Protein AF-A0A1E1VYY5-F1 (afdb_monomer_lite)

Sequence (963 aa):
MRWWSVVCAVVIASTTVWADTVSSSNNGTVTTAVSASVLGAGDAALALREVAMLVLRATGVVALPAPSPPACVVPDDAACLQGTLRALTAGTATVAIVAVPAGAAPSAWDLRESGIQELGEITAPSRRACLATKPPARSLLDLTDSTLAAKYHIPDEEIYSQIRELEHNFTMETCDETYCNGTLTPDWCKDYTCATLLTSGDAEAKVMWREVLNHRLYATVRPLGEYLSNVSSALSSRSLIACDWAPEVFGLRTLKAETLGPPPCISPQPCPFETRRIVTFINIRELARAPSAVRALVRLDISKEDMRKLAEDAYNQGPSKAARLFFDALPTSVRTSEVRVAVLLPNDTRREIYDGRAIAAAAALAEEVLEEEWQQLTVRFKVETFDDKCHTQRAYKYMHDAPASSEFGALSALAGPACGAAWADVARQSPAHNLPLLAYTPQAPASTSHDNTDTKLQILAAGDAREAASALADFMSRQGWRRLAALSEPATRPLIDAIRLHVKLEVHVEMPENDSFVDVGVIQQWASNAAKENARIFYLCVEDARVTRAALCAARAFGLTPGAGVVWLLCNTHKADWLNSRTHENCTTRELEEMAAGHFTVTPEWALKWENKTLNVSDERRVWENRWRTHCRRLALASSGNTIACDSAPGPTIALLYDILRQWAAALRNFLQVHPTAVDDLHNLLHVKYITNNMTKNAFTGLTGPFEWTTTDGAYSRIGTTILSQWNLKIGARKVGTWAKGSLDLDNSALKWYTTDGRKPDDGSERCALQGFADILHADCRTAFVALGALLVAILILALAGTAIHCKRRAEREYRKRLQALGMRPLANKPPGLDRWEIPRERVVINRKLGTGAFGTVYGGHALLAEDRGWSAVAVKTLKAGATTEEKLDFLSEAEAMKRFDHKNVVRLLGVVTKTEPVCTVMEFMLYGDLKNYLLARRHLAMGSGEEESEGREVDEASPRRL

pLDDT: mean 75.61, std 16.49, range [22.81, 96.94]

Radius of gyration: 56.6 Å; chains: 1; bounding box: 116×121×170 Å

Foldseek 3Di:
DDDDDDDDDDDDDDDDDDPDPPPPDPDQEAEAEELEDPPVFPLLSLLVSLLLCVLCVVLVGNYDYDYQPPVSPDLPDPVSVVSVLVCCLVRVHFKYKHKDFPVGDDDQVVQVVSLKGKFFFLEWWFLKWKKWADDDAQALLVLLDLVRQLQQFDDPVLLVVQVCVVDVDDDADQDDPQAHRAKGADPVLVVTRGHEEEEQDDVQQVVVSVVCVVSVGRYIYHHDHPCRLVSCVVCLVGTHMYMYGVLVCVSVVVRNIDIHHYDDDPDPPDDSGTTIGTMMMGNCVSCVVRVSSVVSVSPNRAYSVNSVQLSVCCVVPNSNVSSVVSVVPPPPPLPQQEAEEEEEFLPPFLFQQGDRLLLVLLQVVLQVVVQVVCVVGSHHYHYHYDHQNLPQVSLVVCVVCLVVDPCVLRYQAYEDPQFLNNRLNCQQCCVVQLHAYHYLHAYARHFHPDPPLPFQRYAALQFHLLLQLLQQLQVCVVLVAAEEEEEEEPSCVSSVPCVSSNHDHQHYDYDYPDRPDAPLVSLLVSLVSCLVLQFAEYEYEYSGLVNVLSNLLSNVVSVNALQARHEYEYSDDGDPCSLPDPDDDPDDSVSSCRRQAFYKYKHFPLQVVVVDPPDDQDPVLVVVLVSSLVSSQVSQVVVVHDSVVSVDGRGSSSQSSSQSSNLLSVLVVVLCVVVVPCSSHSSPSVNSRSSVCSSQVDWDQGSSGTFHWDDDSSHIGGATWMFMWTQHPPPGTHTAWIDHPSDIDGNPVRRWRPHNVRDNGHRSDDDDPCNVQCVVVVHDPVVSVVVVVVVVVVVVVVVVVVVVVVVVVVVVVVVVVVCVVVVDDDDDDDDPDAPVQADPPVQKAFDAWQAADDFATKTWTWGDLDPVPDIDIWIKGWGDPPDDPVSVVVVVVVVNVQCVDDDLQDWHFSHWHDPDPRTITIIQDQQQHDPVVNCVVCVVVVVDDDDDDDDDDDPPPPRSSND

InterPro domains:
  IPR000719 Protein kinase domain [PS50011] (844-963)
  IPR001245 Serine-threonine/tyrosine-protein kinase, catalytic domain [PF07714] (845-939)
  IPR001828 Receptor, ligand binding region [PF01094] (362-708)
  IPR011009 Protein kinase-like domain superfamily [SSF56112] (826-940)
  IPR017441 Protein kinase, ATP binding site [PS00107] (850-877)
  IPR020635 Tyrosine-protein kinase, catalytic domain [SM00219] (844-963)
  IPR028082 Periplasmic binding protein-like I [SSF53822] (338-761)
  IPR050122 Receptor Tyrosine Kinase [PTHR24416] (562-944)

Secondary structure (DSSP, 8-state):
----------------S---S----SS-EEEEE-B---TT-HHHHHHHHHHHHHHHHHTT-EEEEEPPPTTTTSTT-HHHHHHHHHHHHTTS-SEEEEEEETTSPPPHHHHHHTTEEEEEESS---S-EEEEESSS-SBGGGGGSHHHHGGG---HHHHHHHHHHH-TT---PPPBTTBSTT-B--GGGTTS--EEEEESSHHHHHHHHHHHHHHT-SEEEEE-GGGHHHHHHHTTTS--EEEE-TTGGGGGGGS-EEEPBPPP--SSSPPTT--EEEEEEEEHHHHTT-HHHHHHHHT----HHHHHHHHHHHHHH-HHHHHHHHHHHS-----PEEEEEEEEE-TT---TT--HHHHHHHHHHHHHHHHHHTTTSSEEEEEEEEE-TT-HHHHHHHHHHGGGSTTGGGEEEEE--SSHHHHHHHHHHGGGGT--EEE-S-BPPP--SS--TT---EEETT-BTHHHHHHHHHHHHHHT--EEEEEE-GGGGGGS-HHHHTSEEEEEEE--S-SS---HHHHHHHHHHHHHTT--EEEEE-S-HHHHHHHHHHHHHTT--GGGT-EEEESS---TTTTS--S--SS-HHHHHHHHTT-EEEEEHHHHHHH-TTS---HHHHHHHHHHHHHHHHHHHHTT---HHHHSPPPHHHHHHHHHHHHHHHHHHHHHHH-GGGGG-TT-HHHHHHHHHHHHHS-EEETTEEE-EEEETTEEEE---EEEEEEETTTEEEEEEEEETTEEEE-TTT----STT-SPPP-S----TTHHHHHHTTS-HHHHHHHHHHHHHHHHHHHHHHHHHHHHHHHHHHHHHHHHHTT----SS--TT-TTTB--GGGEEEEEEEEEETTEEEEEEEE--STTS--EEEEEEEPPTT--HHHHHHHHHHHHHHTT---TTSPPEEEEE-SSSSPEEEEE--TT--HHHHHHTTGGGGS----------------GGG-

Structure (mmCIF, N/CA/C/O backbone):
data_AF-A0A1E1VYY5-F1
#
_entry.id   AF-A0A1E1VYY5-F1
#
loop_
_atom_site.group_PDB
_atom_site.id
_atom_site.type_symbol
_atom_site.label_atom_id
_atom_site.label_alt_id
_atom_site.label_comp_id
_atom_site.label_asym_id
_atom_site.label_entity_id
_atom_site.label_seq_id
_atom_site.pdbx_PDB_ins_code
_atom_site.Cartn_x
_atom_site.Cartn_y
_atom_site.Cartn_z
_atom_site.occupancy
_atom_site.B_iso_or_equiv
_atom_site.auth_seq_id
_atom_site.auth_comp_id
_atom_site.auth_asym_id
_atom_site.auth_atom_id
_atom_site.pdbx_PDB_model_num
ATOM 1 N N . MET A 1 1 ? -10.636 -40.449 3.272 1.00 27.69 1 MET A N 1
ATOM 2 C CA . MET A 1 1 ? -9.550 -41.444 3.098 1.00 27.69 1 MET A CA 1
ATOM 3 C C . MET A 1 1 ? -8.999 -41.268 1.688 1.00 27.69 1 MET A C 1
ATOM 5 O O . MET A 1 1 ? -9.797 -41.332 0.772 1.00 27.69 1 MET A O 1
ATOM 9 N N . ARG A 1 2 ? -7.790 -40.689 1.560 1.00 27.56 2 ARG A N 1
ATOM 10 C CA . ARG A 1 2 ? -6.538 -41.324 1.053 1.00 27.56 2 ARG A CA 1
ATOM 11 C C . ARG A 1 2 ? -6.557 -41.591 -0.469 1.00 27.56 2 ARG A C 1
ATOM 13 O O . ARG A 1 2 ? -7.468 -42.271 -0.898 1.00 27.56 2 ARG A O 1
ATOM 20 N N . TRP A 1 3 ? -5.597 -41.218 -1.325 1.00 26.06 3 TRP A N 1
ATOM 21 C CA . TRP A 1 3 ? -4.344 -40.425 -1.306 1.00 26.06 3 TRP A CA 1
ATOM 22 C C . TRP A 1 3 ? -3.712 -40.574 -2.729 1.00 26.06 3 TRP A C 1
ATOM 24 O O . TRP A 1 3 ? -3.759 -41.696 -3.216 1.00 26.06 3 TRP A O 1
ATOM 34 N N . TRP A 1 4 ? -3.086 -39.514 -3.296 1.00 28.50 4 TRP A N 1
ATOM 35 C CA . TRP A 1 4 ? -1.837 -39.491 -4.133 1.00 28.50 4 TRP A CA 1
ATOM 36 C C . TRP A 1 4 ? -1.781 -40.287 -5.480 1.00 28.50 4 TRP A C 1
ATOM 38 O O . TRP A 1 4 ? -2.349 -41.360 -5.569 1.00 28.50 4 TRP A O 1
ATOM 48 N N . SER A 1 5 ? -1.083 -39.948 -6.583 1.00 29.39 5 SER A N 1
ATOM 49 C CA . SER A 1 5 ? -0.212 -38.847 -7.048 1.00 29.39 5 SER A CA 1
ATOM 50 C C . SER A 1 5 ? 0.152 -39.053 -8.542 1.00 29.39 5 SER A C 1
ATOM 52 O O . SER A 1 5 ? 0.009 -40.145 -9.082 1.00 29.39 5 SER A O 1
ATOM 54 N N . VAL A 1 6 ? 0.665 -37.979 -9.152 1.00 30.06 6 VAL A N 1
ATOM 55 C CA . VAL A 1 6 ? 1.369 -37.785 -10.445 1.00 30.06 6 VAL A CA 1
ATOM 56 C C . VAL A 1 6 ? 2.561 -38.743 -10.691 1.00 30.06 6 VAL A C 1
ATOM 58 O O . VAL A 1 6 ? 3.143 -39.207 -9.716 1.00 30.06 6 VAL A O 1
ATOM 61 N N . VAL A 1 7 ? 2.955 -38.971 -11.966 1.00 23.98 7 VAL A N 1
ATOM 62 C CA . VAL A 1 7 ? 4.322 -38.743 -12.540 1.00 23.98 7 VAL A CA 1
ATOM 63 C C . VAL A 1 7 ? 4.433 -39.148 -14.033 1.00 23.98 7 VAL A C 1
ATOM 65 O O . VAL A 1 7 ? 4.037 -40.237 -14.438 1.00 23.98 7 VAL A O 1
ATOM 68 N N . CYS A 1 8 ? 5.017 -38.232 -14.821 1.00 25.80 8 CYS A N 1
ATOM 69 C CA . CYS A 1 8 ? 5.569 -38.369 -16.178 1.00 25.80 8 CYS A CA 1
ATOM 70 C C . CYS A 1 8 ? 6.854 -39.223 -16.238 1.00 25.80 8 CYS A C 1
ATOM 72 O O . CYS A 1 8 ? 7.648 -39.142 -15.310 1.00 25.80 8 CYS A O 1
ATOM 74 N N . ALA A 1 9 ? 7.155 -39.864 -17.382 1.00 23.14 9 ALA A N 1
ATOM 75 C CA . ALA A 1 9 ? 8.485 -39.830 -18.033 1.00 23.14 9 ALA A CA 1
ATOM 76 C C . ALA A 1 9 ? 8.550 -40.659 -19.340 1.00 23.14 9 ALA A C 1
ATOM 78 O O . ALA A 1 9 ? 8.311 -41.860 -19.334 1.00 23.14 9 ALA A O 1
ATOM 79 N N . VAL A 1 10 ? 8.927 -39.970 -20.428 1.00 24.70 10 VAL A N 1
ATOM 80 C CA . VAL A 1 10 ? 9.975 -40.292 -21.426 1.00 24.70 10 VAL A CA 1
ATOM 81 C C . VAL A 1 10 ? 10.094 -41.725 -21.982 1.00 24.70 10 VAL A C 1
ATOM 83 O O . VAL A 1 10 ? 10.490 -42.648 -21.279 1.00 24.70 10 VAL A O 1
ATOM 86 N N . VAL A 1 11 ? 10.009 -41.840 -23.317 1.00 22.81 11 VAL A N 1
ATOM 87 C CA . VAL A 1 11 ? 10.834 -42.786 -24.093 1.00 22.81 11 VAL A CA 1
ATOM 88 C C . VAL A 1 11 ? 11.579 -42.027 -25.191 1.00 22.81 11 VAL A C 1
ATOM 90 O O . VAL A 1 11 ? 11.006 -41.553 -26.168 1.00 22.81 11 VAL A O 1
ATOM 93 N N . ILE A 1 12 ? 12.888 -41.929 -24.971 1.00 29.70 12 ILE A N 1
ATOM 94 C CA . ILE A 1 12 ? 13.942 -41.705 -25.958 1.00 29.70 12 ILE A CA 1
ATOM 95 C C . ILE A 1 12 ? 14.036 -42.954 -26.847 1.00 29.70 12 ILE A C 1
ATOM 97 O O . ILE A 1 12 ? 14.082 -44.070 -26.334 1.00 29.70 12 ILE A O 1
ATOM 101 N N . ALA A 1 13 ? 14.163 -42.767 -28.158 1.00 26.45 13 ALA A N 1
ATOM 102 C CA . ALA A 1 13 ? 14.747 -43.743 -29.080 1.00 26.45 13 ALA A CA 1
ATOM 103 C C . ALA A 1 13 ? 15.715 -42.976 -30.000 1.00 26.45 13 ALA A C 1
ATOM 105 O O . ALA A 1 13 ? 15.323 -41.962 -30.566 1.00 26.45 13 ALA A O 1
ATOM 106 N N . SER A 1 14 ? 16.984 -43.335 -30.188 1.00 26.34 14 SER A N 1
ATOM 107 C CA . SER A 1 14 ? 17.793 -44.426 -29.642 1.00 26.34 14 SER A CA 1
ATOM 108 C C . SER A 1 14 ? 19.281 -44.108 -29.880 1.00 26.34 14 SER A C 1
ATOM 110 O O . SER A 1 14 ? 19.660 -43.765 -30.996 1.00 26.34 14 SER A O 1
ATOM 112 N N . THR A 1 15 ? 20.081 -44.208 -28.814 1.00 30.44 15 THR A N 1
ATOM 113 C CA . THR A 1 15 ? 21.433 -44.815 -28.705 1.00 30.44 15 THR A CA 1
ATOM 114 C C . THR A 1 15 ? 22.108 -45.245 -30.028 1.00 30.44 15 THR A C 1
ATOM 116 O O . THR A 1 15 ? 21.503 -45.993 -30.786 1.00 30.44 15 THR A O 1
ATOM 119 N N . THR A 1 16 ? 23.359 -44.892 -30.350 1.00 27.11 16 THR A N 1
ATOM 120 C CA . THR A 1 16 ? 24.602 -45.300 -29.654 1.00 27.11 16 THR A CA 1
ATOM 121 C C . THR A 1 16 ? 25.846 -44.547 -30.180 1.00 27.11 16 THR A C 1
ATOM 123 O O . THR A 1 16 ? 25.954 -44.351 -31.386 1.00 27.11 16 THR A O 1
ATOM 126 N N . VAL A 1 17 ? 26.823 -44.313 -29.281 1.00 28.86 17 VAL A N 1
ATOM 127 C CA . VAL A 1 17 ? 28.242 -43.897 -29.483 1.00 28.86 17 VAL A CA 1
ATOM 128 C C . VAL A 1 17 ? 28.402 -42.465 -30.044 1.00 28.86 17 VAL A C 1
ATOM 130 O O . VAL A 1 17 ? 28.034 -42.207 -31.175 1.00 28.86 17 VAL A O 1
ATOM 133 N N . TRP A 1 18 ? 28.951 -41.453 -29.366 1.00 31.69 18 TRP A N 1
ATOM 134 C CA . TRP A 1 18 ? 30.077 -41.405 -28.431 1.00 31.69 18 TRP A CA 1
ATOM 135 C C . TRP A 1 18 ? 29.693 -40.654 -27.143 1.00 31.69 18 TRP A C 1
ATOM 137 O O . TRP A 1 18 ? 29.598 -39.428 -27.114 1.00 31.69 18 TRP A O 1
ATOM 147 N N . ALA A 1 19 ? 29.510 -41.404 -26.057 1.00 32.69 19 ALA A N 1
ATOM 148 C CA . ALA A 1 19 ? 29.875 -40.910 -24.739 1.00 32.69 19 ALA A CA 1
ATOM 149 C C . ALA A 1 19 ? 31.407 -40.972 -24.692 1.00 32.69 19 ALA A C 1
ATOM 151 O O . ALA A 1 19 ? 31.938 -42.074 -24.724 1.00 32.69 19 ALA A O 1
ATOM 152 N N . ASP A 1 20 ? 32.058 -39.809 -24.811 1.00 30.28 20 ASP A N 1
ATOM 153 C CA . ASP A 1 20 ? 33.406 -39.477 -24.300 1.00 30.28 20 ASP A CA 1
ATOM 154 C C . ASP A 1 20 ? 33.962 -38.175 -24.926 1.00 30.28 20 ASP A C 1
ATOM 156 O O . ASP A 1 20 ? 35.129 -38.102 -25.276 1.00 30.28 20 ASP A O 1
ATOM 160 N N . THR A 1 21 ? 33.169 -37.101 -25.052 1.00 33.38 21 THR A N 1
ATOM 161 C CA . THR A 1 21 ? 33.706 -35.722 -25.189 1.00 33.38 21 THR A CA 1
ATOM 162 C C . THR A 1 21 ? 32.705 -34.664 -24.709 1.00 33.38 21 THR A C 1
ATOM 164 O O . THR A 1 21 ? 32.358 -33.745 -25.437 1.00 33.38 21 THR A O 1
ATOM 167 N N . VAL A 1 22 ? 32.237 -34.759 -23.470 1.00 34.28 22 VAL A N 1
ATOM 168 C CA . VAL A 1 22 ? 32.115 -33.551 -22.635 1.00 34.28 22 VAL A CA 1
ATOM 169 C C . VAL A 1 22 ? 32.736 -33.950 -21.313 1.00 34.28 22 VAL A C 1
ATOM 171 O O . VAL A 1 22 ? 32.072 -34.231 -20.318 1.00 34.28 22 VAL A O 1
ATOM 174 N N . SER A 1 23 ? 34.056 -34.124 -21.367 1.00 30.12 23 SER A N 1
ATOM 175 C CA . SER A 1 23 ? 34.838 -34.215 -20.157 1.00 30.12 23 SER A CA 1
ATOM 176 C C . SER A 1 23 ? 34.574 -32.950 -19.351 1.00 30.12 23 SER A C 1
ATOM 178 O O . SER A 1 23 ? 34.447 -31.843 -19.877 1.00 30.12 23 SER A O 1
ATOM 180 N N . SER A 1 24 ? 34.529 -33.134 -18.043 1.00 38.31 24 SER A N 1
ATOM 181 C CA . SER A 1 24 ? 34.879 -32.125 -17.064 1.00 38.31 24 SER A CA 1
ATOM 182 C C . SER A 1 24 ? 36.310 -31.614 -17.316 1.00 38.31 24 SER A C 1
ATOM 184 O O . SER A 1 24 ? 37.215 -31.861 -16.518 1.00 38.31 24 SER A O 1
ATOM 186 N N . SER A 1 25 ? 36.561 -30.940 -18.438 1.00 33.62 25 SER A N 1
ATOM 187 C CA . SER A 1 25 ? 37.799 -30.214 -18.652 1.00 33.62 25 SER A CA 1
ATOM 188 C C . SER A 1 25 ? 37.619 -28.819 -18.085 1.00 33.62 25 SER A C 1
ATOM 190 O O . SER A 1 25 ? 36.889 -27.988 -18.623 1.00 33.62 25 SER A O 1
ATOM 192 N N . ASN A 1 26 ? 38.308 -28.583 -16.977 1.00 41.25 26 ASN A N 1
ATOM 193 C CA . ASN A 1 26 ? 38.788 -27.272 -16.579 1.00 41.25 26 ASN A CA 1
ATOM 194 C C . ASN A 1 26 ? 39.234 -26.472 -17.812 1.00 41.25 26 ASN A C 1
ATOM 196 O O . ASN A 1 26 ? 40.296 -26.750 -18.360 1.00 41.25 26 ASN A O 1
ATOM 200 N N . ASN A 1 27 ? 38.380 -25.555 -18.269 1.00 40.91 27 ASN A N 1
ATOM 201 C CA . ASN A 1 27 ? 38.667 -24.273 -18.921 1.00 40.91 27 ASN A CA 1
ATOM 202 C C . ASN A 1 27 ? 37.381 -23.818 -19.614 1.00 40.91 27 ASN A C 1
ATOM 204 O O . ASN A 1 27 ? 36.984 -24.417 -20.609 1.00 40.91 27 ASN A O 1
ATOM 208 N N . GLY A 1 28 ? 36.734 -22.785 -19.058 1.00 48.09 28 GLY A N 1
ATOM 209 C CA . GLY A 1 28 ? 35.419 -22.244 -19.434 1.00 48.09 28 GLY A CA 1
ATOM 210 C C . GLY A 1 28 ? 35.264 -21.811 -20.894 1.00 48.09 28 GLY A C 1
ATOM 211 O O . GLY A 1 28 ? 35.140 -20.623 -21.181 1.00 48.09 28 GLY A O 1
ATOM 212 N N . THR A 1 29 ? 35.244 -22.789 -21.794 1.00 48.50 29 THR A N 1
ATOM 213 C CA . THR A 1 29 ? 34.968 -22.679 -23.223 1.00 48.50 29 THR A CA 1
ATOM 214 C C . THR A 1 29 ? 33.471 -22.840 -23.451 1.00 48.50 29 THR A C 1
ATOM 216 O O . THR A 1 29 ? 32.865 -23.844 -23.102 1.00 48.50 29 THR A O 1
ATOM 219 N N . VAL A 1 30 ? 32.871 -21.792 -23.995 1.00 51.94 30 VAL A N 1
ATOM 220 C CA . VAL A 1 30 ? 31.455 -21.632 -24.303 1.00 51.94 30 VAL A CA 1
ATOM 221 C C . VAL A 1 30 ? 31.311 -21.679 -25.823 1.00 51.94 30 VAL A C 1
ATOM 223 O O . VAL A 1 30 ? 31.939 -20.910 -26.545 1.00 51.94 30 VAL A O 1
ATOM 226 N N . THR A 1 31 ? 30.505 -22.586 -26.358 1.00 52.47 31 THR A N 1
ATOM 227 C CA . THR A 1 31 ? 30.232 -22.653 -27.802 1.00 52.47 31 THR A CA 1
ATOM 228 C C . THR A 1 31 ? 29.035 -21.777 -28.164 1.00 52.47 31 THR A C 1
ATOM 230 O O . THR A 1 31 ? 27.963 -21.865 -27.564 1.00 52.47 31 THR A O 1
ATOM 233 N N . THR A 1 32 ? 29.200 -20.913 -29.160 1.00 48.38 32 THR A N 1
ATOM 234 C CA . THR A 1 32 ? 28.156 -20.047 -29.727 1.00 48.38 32 THR A CA 1
ATOM 235 C C . THR A 1 32 ? 27.758 -20.576 -31.098 1.00 48.38 32 THR A C 1
ATOM 237 O O . THR A 1 32 ? 28.608 -20.629 -31.987 1.00 48.38 32 THR A O 1
ATOM 240 N N . ALA A 1 33 ? 26.491 -20.937 -31.307 1.00 46.72 33 ALA A N 1
ATOM 241 C CA . ALA A 1 33 ? 25.992 -21.345 -32.621 1.00 46.72 33 ALA A CA 1
ATOM 242 C C . ALA A 1 33 ? 24.955 -20.334 -33.090 1.00 46.72 33 ALA A C 1
ATOM 244 O O . ALA A 1 33 ? 23.880 -20.231 -32.514 1.00 46.72 33 ALA A O 1
ATOM 245 N N . VAL A 1 34 ? 25.261 -19.583 -34.141 1.00 50.47 34 VAL A N 1
ATOM 246 C CA . VAL A 1 34 ? 24.340 -18.580 -34.683 1.00 50.47 34 VAL A CA 1
ATOM 247 C C . VAL A 1 34 ? 23.765 -19.084 -35.997 1.00 50.47 34 VAL A C 1
ATOM 249 O O . VAL A 1 34 ? 24.507 -19.466 -36.899 1.00 50.47 34 VAL A O 1
ATOM 252 N N . SER A 1 35 ? 22.436 -19.073 -36.086 1.00 46.69 35 SER A N 1
ATOM 253 C CA . SER A 1 35 ? 21.658 -19.435 -37.267 1.00 46.69 35 SER A CA 1
ATOM 254 C C . SER A 1 35 ? 20.862 -18.215 -37.729 1.00 46.69 35 SER A C 1
ATOM 256 O O . SER A 1 35 ? 19.637 -18.178 -37.629 1.00 46.69 35 SER A O 1
ATOM 258 N N . ALA A 1 36 ? 21.552 -17.190 -38.222 1.00 44.41 36 ALA A N 1
ATOM 259 C CA . ALA A 1 36 ? 20.885 -16.042 -38.816 1.00 44.41 36 ALA A CA 1
ATOM 260 C C . ALA A 1 36 ? 20.635 -16.319 -40.310 1.00 44.41 36 ALA A C 1
ATOM 262 O O . ALA A 1 36 ? 21.566 -16.549 -41.073 1.00 44.41 36 ALA A O 1
ATOM 263 N N . SER A 1 37 ? 19.370 -16.312 -40.731 1.00 43.91 37 SER A N 1
ATOM 264 C CA . SER A 1 37 ? 18.966 -16.386 -42.140 1.00 43.91 37 SER A CA 1
ATOM 265 C C . SER A 1 37 ? 18.263 -15.088 -42.534 1.00 43.91 37 SER A C 1
ATOM 267 O O . SER A 1 37 ? 17.063 -15.030 -42.802 1.00 43.91 37 SER A O 1
ATOM 269 N N . VAL A 1 38 ? 19.021 -13.993 -42.541 1.00 44.47 38 VAL A N 1
ATOM 270 C CA . VAL A 1 38 ? 18.558 -12.766 -43.194 1.00 44.47 38 VAL A CA 1
ATOM 271 C C . VAL A 1 38 ? 18.754 -12.991 -44.700 1.00 44.47 38 VAL A C 1
ATOM 273 O O . VAL A 1 38 ? 19.877 -13.184 -45.162 1.00 44.47 38 VAL A O 1
ATOM 276 N N . LEU A 1 39 ? 17.666 -13.080 -45.470 1.00 40.22 39 LEU A N 1
ATOM 277 C CA . LEU A 1 39 ? 17.726 -13.243 -46.931 1.00 40.22 39 LEU A CA 1
ATOM 278 C C . LEU A 1 39 ? 18.436 -12.024 -47.544 1.00 40.22 39 LEU A C 1
ATOM 280 O O . LEU A 1 39 ? 17.991 -10.901 -47.328 1.00 40.22 39 LEU A O 1
ATOM 284 N N . GLY A 1 40 ? 19.545 -12.269 -48.256 1.00 46.03 40 GLY A N 1
ATOM 285 C CA . GLY A 1 40 ? 20.495 -11.248 -48.736 1.00 46.03 40 GLY A CA 1
ATOM 286 C C . GLY A 1 40 ? 21.760 -11.087 -47.874 1.00 46.03 40 GLY A C 1
ATOM 287 O O . GLY A 1 40 ? 22.636 -10.305 -48.215 1.00 46.03 40 GLY A O 1
ATOM 288 N N . ALA A 1 41 ? 21.880 -11.831 -46.770 1.00 45.50 41 ALA A N 1
ATOM 289 C CA . ALA A 1 41 ? 22.853 -11.574 -45.709 1.00 45.50 41 ALA A CA 1
ATOM 290 C C . ALA A 1 41 ? 23.517 -12.857 -45.175 1.00 45.50 41 ALA A C 1
ATOM 292 O O . ALA A 1 41 ? 23.645 -13.047 -43.964 1.00 45.50 41 ALA A O 1
ATOM 293 N N . GLY A 1 42 ? 23.998 -13.723 -46.075 1.00 52.38 42 GLY A N 1
ATOM 294 C CA . GLY A 1 42 ? 24.958 -14.766 -45.684 1.00 52.38 42 GLY A CA 1
ATOM 295 C C . GLY A 1 42 ? 26.141 -14.157 -44.919 1.00 52.38 42 GLY A C 1
ATOM 296 O O . GLY A 1 42 ? 26.517 -14.643 -43.855 1.00 52.38 42 GLY A O 1
ATOM 297 N N . ASP A 1 43 ? 26.623 -13.003 -45.382 1.00 56.91 43 ASP A N 1
ATOM 298 C CA . ASP A 1 43 ? 27.746 -12.296 -44.771 1.00 56.91 43 ASP A CA 1
ATOM 299 C C . ASP A 1 43 ? 27.371 -11.569 -43.469 1.00 56.91 43 ASP A C 1
ATOM 301 O O . ASP A 1 43 ? 28.108 -11.659 -42.486 1.00 56.91 43 ASP A O 1
ATOM 305 N N . ALA A 1 44 ? 26.190 -10.938 -43.390 1.00 60.38 44 ALA A N 1
ATOM 306 C CA . ALA A 1 44 ? 25.740 -10.267 -42.162 1.00 60.38 44 ALA A CA 1
ATOM 307 C C . ALA A 1 44 ? 25.431 -11.262 -41.034 1.00 60.38 44 ALA A C 1
ATOM 309 O O . ALA A 1 44 ? 25.735 -11.003 -39.874 1.00 60.38 44 ALA A O 1
ATOM 310 N N . ALA A 1 45 ? 24.863 -12.424 -41.361 1.00 64.88 45 ALA A N 1
ATOM 311 C CA . ALA A 1 45 ? 24.617 -13.501 -40.409 1.00 64.88 45 ALA A CA 1
ATOM 312 C C . ALA A 1 45 ? 25.917 -14.046 -39.805 1.00 64.88 45 ALA A C 1
ATOM 314 O O . ALA A 1 45 ? 26.027 -14.234 -38.588 1.00 64.88 45 ALA A O 1
ATOM 315 N N . LEU A 1 46 ? 26.918 -14.273 -40.658 1.00 67.50 46 LEU A N 1
ATOM 316 C CA . LEU A 1 46 ? 28.243 -14.699 -40.230 1.00 67.50 46 LEU A CA 1
ATOM 317 C C . LEU A 1 46 ? 28.922 -13.616 -39.391 1.00 67.50 46 LEU A C 1
ATOM 319 O O . LEU A 1 46 ? 29.545 -13.942 -38.386 1.00 67.50 46 LEU A O 1
ATOM 323 N N . ALA A 1 47 ? 28.777 -12.341 -39.745 1.00 73.75 47 ALA A N 1
ATOM 324 C CA . ALA A 1 47 ? 29.362 -11.251 -38.977 1.00 73.75 47 ALA A CA 1
ATOM 325 C C . ALA A 1 47 ? 28.653 -11.019 -37.639 1.00 73.75 47 ALA A C 1
ATOM 327 O O . ALA A 1 47 ? 29.329 -10.814 -36.639 1.00 73.75 47 ALA A O 1
ATOM 328 N N . LEU A 1 48 ? 27.326 -11.154 -37.562 1.00 74.38 48 LEU A N 1
ATOM 329 C CA . LEU A 1 48 ? 26.569 -11.082 -36.305 1.00 74.38 48 LEU A CA 1
ATOM 330 C C . LEU A 1 48 ? 27.011 -12.151 -35.305 1.00 74.38 48 LEU A C 1
ATOM 332 O O . LEU A 1 48 ? 27.100 -11.895 -34.104 1.00 74.38 48 LEU A O 1
ATOM 336 N N . ARG A 1 49 ? 27.332 -13.349 -35.801 1.00 76.38 49 ARG A N 1
ATOM 337 C CA . ARG A 1 49 ? 27.937 -14.402 -34.983 1.00 76.38 49 ARG A CA 1
ATOM 338 C C . ARG A 1 49 ? 29.264 -13.955 -34.392 1.00 76.38 49 ARG A C 1
ATOM 340 O O . ARG A 1 49 ? 29.492 -14.122 -33.197 1.00 76.38 49 ARG A O 1
ATOM 347 N N . GLU A 1 50 ? 30.135 -13.397 -35.225 1.00 78.19 50 GLU A N 1
ATOM 348 C CA . GLU A 1 50 ? 31.425 -12.868 -34.785 1.00 78.19 50 GLU A CA 1
ATOM 349 C C . GLU A 1 50 ? 31.238 -11.696 -33.809 1.00 78.19 50 GLU A C 1
ATOM 351 O O . GLU A 1 50 ? 32.000 -11.582 -32.848 1.00 78.19 50 GLU A O 1
ATOM 356 N N . VAL A 1 51 ? 30.180 -10.894 -33.976 1.00 79.94 51 VAL A N 1
ATOM 357 C CA . VAL A 1 51 ? 29.833 -9.816 -33.049 1.00 79.94 51 VAL A CA 1
ATOM 358 C C . VAL A 1 51 ? 29.472 -10.380 -31.673 1.00 79.94 51 VAL A C 1
ATOM 360 O O . VAL A 1 51 ? 30.097 -10.023 -30.676 1.00 79.94 51 VAL A O 1
ATOM 363 N N . ALA A 1 52 ? 28.528 -11.323 -31.608 1.00 76.88 52 ALA A N 1
ATOM 364 C CA . ALA A 1 52 ? 28.127 -11.973 -30.359 1.00 76.88 52 ALA A CA 1
ATOM 365 C C . ALA A 1 52 ? 29.308 -12.670 -29.656 1.00 76.88 52 ALA A C 1
ATOM 367 O O . ALA A 1 52 ? 29.434 -12.613 -28.432 1.00 76.88 52 ALA A O 1
ATOM 368 N N . MET A 1 53 ? 30.225 -13.276 -30.418 1.00 77.31 53 MET A N 1
ATOM 369 C CA . MET A 1 53 ? 31.449 -13.861 -29.866 1.00 77.31 53 MET A CA 1
ATOM 370 C C . MET A 1 53 ? 32.385 -12.827 -29.249 1.00 77.31 53 MET A C 1
ATOM 372 O O . MET A 1 53 ? 32.964 -13.085 -28.194 1.00 77.31 53 MET A O 1
ATOM 376 N N . LEU A 1 54 ? 32.568 -11.680 -29.901 1.00 78.38 54 LEU A N 1
ATOM 377 C CA . LEU A 1 54 ? 33.391 -10.599 -29.370 1.00 78.38 54 LEU A CA 1
ATOM 378 C C . LEU A 1 54 ? 32.768 -10.006 -28.097 1.00 78.38 54 LEU A C 1
ATOM 380 O O . LEU A 1 54 ? 33.516 -9.792 -27.145 1.00 78.38 54 LEU A O 1
ATOM 384 N N . VAL A 1 55 ? 31.433 -9.860 -28.017 1.00 75.25 55 VAL A N 1
ATOM 385 C CA . VAL A 1 55 ? 30.735 -9.488 -26.764 1.00 75.25 55 VAL A CA 1
ATOM 386 C C . VAL A 1 55 ? 31.088 -10.466 -25.645 1.00 75.25 55 VAL A C 1
ATOM 388 O O . VAL A 1 55 ? 31.552 -10.067 -24.578 1.00 75.25 55 VAL A O 1
ATOM 391 N N . LEU A 1 56 ? 30.902 -11.763 -25.890 1.00 73.88 56 LEU A N 1
ATOM 392 C CA . LEU A 1 56 ? 31.143 -12.800 -24.888 1.00 73.88 56 LEU A CA 1
ATOM 393 C C . LEU A 1 56 ? 32.613 -12.821 -24.443 1.00 73.88 56 LEU A C 1
ATOM 395 O O . LEU A 1 56 ? 32.896 -12.818 -23.242 1.00 73.88 56 LEU A O 1
ATOM 399 N N . ARG A 1 57 ? 33.556 -12.735 -25.388 1.00 75.81 57 ARG A N 1
ATOM 400 C CA . ARG A 1 57 ? 34.997 -12.672 -25.092 1.00 75.81 57 ARG A CA 1
ATOM 401 C C . ARG A 1 57 ? 35.379 -11.430 -24.293 1.00 75.81 57 ARG A C 1
ATOM 403 O O . ARG A 1 57 ? 36.176 -11.548 -23.367 1.00 75.81 57 ARG A O 1
ATOM 410 N N . ALA A 1 58 ? 34.787 -10.273 -24.588 1.00 69.62 58 ALA A N 1
ATOM 411 C CA . ALA A 1 58 ? 35.011 -9.046 -23.822 1.00 69.62 58 ALA A CA 1
ATOM 412 C C . ALA A 1 58 ? 34.548 -9.177 -22.360 1.00 69.62 58 ALA A C 1
ATOM 414 O O . ALA A 1 58 ? 35.143 -8.584 -21.465 1.00 69.62 58 ALA A O 1
ATOM 415 N N . THR A 1 59 ? 33.539 -10.012 -22.098 1.00 64.75 59 THR A N 1
ATOM 416 C CA . THR A 1 59 ? 33.067 -10.324 -20.738 1.00 64.75 59 THR A CA 1
ATOM 417 C C . THR A 1 59 ? 33.834 -11.459 -20.044 1.00 64.75 59 THR A C 1
ATOM 419 O O . THR A 1 59 ? 33.419 -11.921 -18.983 1.00 64.75 59 THR A O 1
ATOM 422 N N . GLY A 1 60 ? 34.957 -11.911 -20.616 1.00 63.53 60 GLY A N 1
ATOM 423 C CA . GLY A 1 60 ? 35.805 -12.967 -20.049 1.00 63.53 60 GLY A CA 1
ATOM 424 C C . GLY A 1 60 ? 35.336 -14.394 -20.349 1.00 63.53 60 GLY A C 1
ATOM 425 O O . GLY A 1 60 ? 35.883 -15.344 -19.792 1.00 63.53 60 GLY A O 1
ATOM 426 N N . VAL A 1 61 ? 34.343 -14.565 -21.229 1.00 65.00 61 VAL A N 1
ATOM 427 C CA . VAL A 1 61 ? 33.814 -15.873 -21.632 1.00 65.00 61 VAL A CA 1
ATOM 428 C C . VAL A 1 61 ? 34.550 -16.372 -22.876 1.00 65.00 61 VAL A C 1
ATOM 430 O O . VAL A 1 61 ? 34.573 -15.699 -23.907 1.00 65.00 61 VAL A O 1
ATOM 433 N N . VAL A 1 62 ? 35.142 -17.569 -22.826 1.00 70.00 62 VAL A N 1
ATOM 434 C CA . VAL A 1 62 ? 35.871 -18.117 -23.980 1.00 70.00 62 VAL A CA 1
ATOM 435 C C . VAL A 1 62 ? 34.872 -18.641 -25.014 1.00 70.00 62 VAL A C 1
ATOM 437 O O . VAL A 1 62 ? 34.461 -19.787 -24.936 1.00 70.00 62 VAL A O 1
ATOM 440 N N . ALA A 1 63 ? 34.471 -17.812 -25.982 1.00 69.94 63 ALA A N 1
ATOM 441 C CA . ALA A 1 63 ? 33.476 -18.179 -26.997 1.00 69.94 63 ALA A CA 1
ATOM 442 C C . ALA A 1 63 ? 34.083 -18.811 -28.276 1.00 69.94 63 ALA A C 1
ATOM 444 O O . ALA A 1 63 ? 35.069 -18.279 -28.806 1.00 69.94 63 ALA A O 1
ATOM 445 N N . LEU A 1 64 ? 33.480 -19.884 -28.812 1.00 67.44 64 LEU A N 1
ATOM 446 C CA . LEU A 1 64 ? 33.8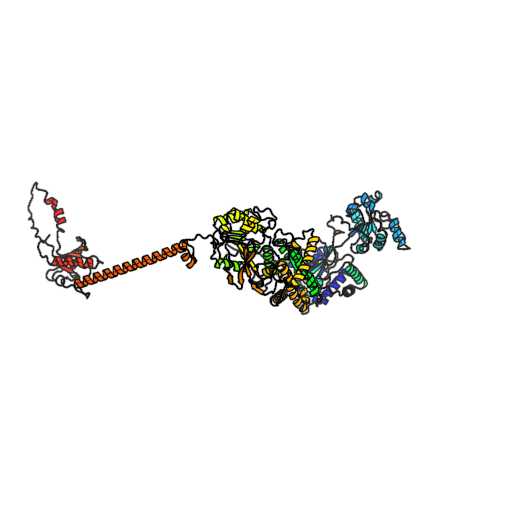38 -20.524 -30.097 1.00 67.44 64 LEU A CA 1
ATOM 447 C C . LEU A 1 64 ? 32.661 -20.553 -31.090 1.00 67.44 64 LEU A C 1
ATOM 449 O O . LEU A 1 64 ? 31.547 -20.883 -30.681 1.00 67.44 64 LEU A O 1
ATOM 453 N N . PRO A 1 65 ? 32.883 -20.289 -32.392 1.00 65.19 65 PRO A N 1
ATOM 454 C CA . PRO A 1 65 ? 31.820 -20.341 -33.387 1.00 65.19 65 PRO A CA 1
ATOM 455 C C . PRO A 1 65 ? 31.467 -21.793 -33.724 1.00 65.19 65 PRO A C 1
ATOM 457 O O . PRO A 1 65 ? 32.350 -22.608 -33.984 1.00 65.19 65 PRO A O 1
ATOM 460 N N . ALA A 1 66 ? 30.174 -22.095 -33.786 1.00 66.25 66 ALA A N 1
ATOM 461 C CA . ALA A 1 66 ? 29.637 -23.360 -34.271 1.00 66.25 66 ALA A CA 1
ATOM 462 C C . ALA A 1 66 ? 28.699 -23.118 -35.473 1.00 66.25 66 ALA A C 1
ATOM 464 O O . ALA A 1 66 ? 27.999 -22.096 -35.509 1.00 66.25 66 ALA A O 1
ATOM 465 N N . PRO A 1 67 ? 28.697 -24.013 -36.480 1.00 61.41 67 PRO A N 1
ATOM 466 C CA . PRO A 1 67 ? 27.768 -23.935 -37.602 1.00 61.41 67 PRO A CA 1
ATOM 467 C C . PRO A 1 67 ? 26.328 -24.196 -37.145 1.00 61.41 67 PRO A C 1
ATOM 469 O O . PRO A 1 67 ? 26.091 -24.895 -36.157 1.00 61.41 67 PRO A O 1
ATOM 472 N N . SER A 1 68 ? 25.360 -23.643 -37.876 1.00 58.31 68 SER A N 1
ATOM 473 C CA . SER A 1 68 ? 23.950 -23.980 -37.684 1.00 58.31 68 SER A CA 1
ATOM 474 C C . SER A 1 68 ? 23.706 -25.465 -37.999 1.00 58.31 68 SER A C 1
ATOM 476 O O . SER A 1 68 ? 24.448 -26.067 -38.784 1.00 58.31 68 SER A O 1
ATOM 478 N N . PRO A 1 69 ? 22.689 -26.098 -37.386 1.00 59.75 69 PRO A N 1
ATOM 479 C CA . PRO A 1 69 ? 22.361 -27.485 -37.684 1.00 59.75 69 PRO A CA 1
ATOM 480 C C . PRO A 1 69 ? 22.043 -27.673 -39.184 1.00 59.75 69 PRO A C 1
ATOM 482 O O . PRO A 1 69 ? 21.498 -26.768 -39.818 1.00 59.75 69 PRO A O 1
ATOM 485 N N . PRO A 1 70 ? 22.334 -28.853 -39.766 1.00 55.53 70 PRO A N 1
ATOM 486 C CA . PRO A 1 70 ? 22.374 -29.082 -41.219 1.00 55.53 70 PRO A CA 1
ATOM 487 C C . PRO A 1 70 ? 21.051 -28.857 -41.976 1.00 55.53 70 PRO A C 1
ATOM 489 O O . PRO A 1 70 ? 21.063 -28.774 -43.199 1.00 55.53 70 PRO A O 1
ATOM 492 N N . ALA A 1 71 ? 19.918 -28.721 -41.279 1.00 54.84 71 ALA A N 1
ATOM 493 C CA . ALA A 1 71 ? 18.621 -28.394 -41.880 1.00 54.84 71 ALA A CA 1
ATOM 494 C C . ALA A 1 71 ? 18.431 -26.889 -42.182 1.00 54.84 71 ALA A C 1
ATOM 496 O O . ALA A 1 71 ? 17.491 -26.513 -42.873 1.00 54.84 71 ALA A O 1
ATOM 497 N N . CYS A 1 72 ? 19.312 -26.008 -41.697 1.00 55.75 72 CYS A N 1
ATOM 498 C CA . CYS A 1 72 ? 19.135 -24.550 -41.752 1.00 55.75 72 CYS A CA 1
ATOM 499 C C . CYS A 1 72 ? 19.567 -23.880 -43.072 1.00 55.75 72 CYS A C 1
ATOM 501 O O . CYS A 1 72 ? 19.914 -22.701 -43.084 1.00 55.75 72 CYS A O 1
ATOM 503 N N . VAL A 1 73 ? 19.554 -24.608 -44.192 1.00 50.28 73 VAL A N 1
ATOM 504 C CA . VAL A 1 73 ? 19.990 -24.080 -45.501 1.00 50.28 73 VAL A CA 1
ATOM 505 C C . VAL A 1 73 ? 18.912 -23.198 -46.153 1.00 50.28 73 VAL A C 1
ATOM 507 O O . VAL A 1 73 ? 19.235 -22.344 -46.977 1.00 50.28 73 VAL A O 1
ATOM 510 N N . VAL A 1 74 ? 17.638 -23.351 -45.763 1.00 50.06 74 VAL A N 1
ATOM 511 C CA . VAL A 1 74 ? 16.501 -22.613 -46.340 1.00 50.06 74 VAL A CA 1
ATOM 512 C C . VAL A 1 74 ? 15.789 -21.775 -45.259 1.00 50.06 74 VAL A C 1
ATOM 514 O O . VAL A 1 74 ? 15.439 -22.311 -44.208 1.00 50.06 74 VAL A O 1
ATOM 517 N N . PRO A 1 75 ? 15.537 -20.472 -45.496 1.00 46.34 75 PRO A N 1
ATOM 518 C CA . PRO A 1 75 ? 15.016 -19.512 -44.509 1.00 46.34 75 PRO A CA 1
ATOM 519 C C . PRO A 1 75 ? 13.564 -19.732 -44.047 1.00 46.34 75 PRO A C 1
ATOM 521 O O . PRO A 1 75 ? 13.078 -18.953 -43.228 1.00 46.34 75 PRO A O 1
ATOM 524 N N . ASP A 1 76 ? 12.867 -20.748 -44.558 1.00 50.66 76 ASP A N 1
ATOM 525 C CA . ASP A 1 76 ? 11.422 -20.940 -44.364 1.00 50.66 76 ASP A CA 1
ATOM 526 C C . ASP A 1 76 ? 11.053 -22.227 -43.611 1.00 50.66 76 ASP A C 1
ATOM 528 O O . ASP A 1 76 ? 9.869 -22.518 -43.456 1.00 50.66 76 ASP A O 1
ATOM 532 N N . ASP A 1 77 ? 12.027 -22.998 -43.120 1.00 56.28 77 ASP A N 1
ATOM 533 C CA . ASP A 1 77 ? 11.725 -24.295 -42.517 1.00 56.28 77 ASP A CA 1
ATOM 534 C C . ASP A 1 77 ? 11.588 -24.213 -40.986 1.00 56.28 77 ASP A C 1
ATOM 536 O O . ASP A 1 77 ? 12.542 -23.892 -40.268 1.00 56.28 77 ASP A O 1
ATOM 540 N N . ALA A 1 78 ? 10.408 -24.572 -40.468 1.00 62.97 78 ALA A N 1
ATOM 541 C CA . ALA A 1 78 ? 10.171 -24.809 -39.042 1.00 62.97 78 ALA A CA 1
ATOM 542 C C . ALA A 1 78 ? 11.180 -25.818 -38.450 1.00 62.97 78 ALA A C 1
ATOM 544 O O . ALA A 1 78 ? 11.506 -25.757 -37.259 1.00 62.97 78 ALA A O 1
ATOM 545 N N . ALA A 1 79 ? 11.752 -26.690 -39.290 1.00 65.62 79 ALA A N 1
ATOM 546 C CA . ALA A 1 79 ? 12.839 -27.587 -38.922 1.00 65.62 79 ALA A CA 1
ATOM 547 C C . ALA A 1 79 ? 14.117 -26.854 -38.473 1.00 65.62 79 ALA A C 1
ATOM 549 O O . ALA A 1 79 ? 14.846 -27.382 -37.633 1.00 65.62 79 ALA A O 1
ATOM 550 N N . CYS A 1 80 ? 14.394 -25.640 -38.965 1.00 68.12 80 CYS A N 1
ATOM 551 C CA . CYS A 1 80 ? 15.590 -24.886 -38.577 1.00 68.12 80 CYS A CA 1
ATOM 552 C C . CYS A 1 80 ? 15.483 -24.314 -37.155 1.00 68.12 80 CYS A C 1
ATOM 554 O O . CYS A 1 80 ? 16.407 -24.466 -36.348 1.00 68.12 80 CYS A O 1
ATOM 556 N N . LEU A 1 81 ? 14.331 -23.727 -36.808 1.00 73.75 81 LEU A N 1
ATOM 557 C CA . LEU A 1 81 ? 14.049 -23.286 -35.440 1.00 73.75 81 LEU A CA 1
ATOM 558 C C . LEU A 1 81 ? 14.097 -24.480 -34.480 1.00 73.75 81 LEU A C 1
ATOM 560 O O . LEU A 1 81 ? 14.789 -24.436 -33.464 1.00 73.75 81 LEU A O 1
ATOM 564 N N . GLN A 1 82 ? 13.444 -25.588 -34.839 1.00 75.94 82 GLN A N 1
ATOM 565 C CA . GLN A 1 82 ? 13.422 -26.791 -34.010 1.00 75.94 82 GLN A CA 1
ATOM 566 C C . GLN A 1 82 ? 14.815 -27.424 -33.852 1.00 75.94 82 GLN A C 1
ATOM 568 O O . GLN A 1 82 ? 15.170 -27.864 -32.759 1.00 75.94 82 GLN A O 1
ATOM 573 N N . GLY A 1 83 ? 15.628 -27.445 -34.910 1.00 75.38 83 GLY A N 1
ATOM 574 C CA . GLY A 1 83 ? 17.015 -27.909 -34.861 1.00 75.38 83 GLY A CA 1
ATOM 575 C C . GLY A 1 83 ? 17.893 -27.037 -33.962 1.00 75.38 83 GLY A C 1
ATOM 576 O O . GLY A 1 83 ? 18.684 -27.563 -33.181 1.00 75.38 83 GLY A O 1
ATOM 577 N N . THR A 1 84 ? 17.717 -25.716 -34.021 1.00 74.38 84 THR A N 1
ATOM 578 C CA . THR A 1 84 ? 18.476 -24.760 -33.200 1.00 74.38 84 THR A CA 1
ATOM 579 C C . THR A 1 84 ? 18.092 -24.852 -31.724 1.00 74.38 84 THR A C 1
ATOM 581 O O . THR A 1 84 ? 18.969 -24.912 -30.863 1.00 74.38 84 THR A O 1
ATOM 584 N N . LEU A 1 85 ? 16.795 -24.954 -31.415 1.00 78.12 85 LEU A N 1
ATOM 585 C CA . LEU A 1 85 ? 16.322 -25.178 -30.047 1.00 78.12 85 LEU A CA 1
ATOM 586 C C . LEU A 1 85 ? 16.849 -26.505 -29.486 1.00 78.12 85 LEU A C 1
ATOM 588 O O . LEU A 1 85 ? 17.329 -26.541 -28.356 1.00 78.12 85 LEU A O 1
ATOM 592 N N . ARG A 1 86 ? 16.869 -27.578 -30.292 1.00 77.00 86 ARG A N 1
ATOM 593 C CA . ARG A 1 86 ? 17.495 -28.853 -29.898 1.00 77.00 86 ARG A CA 1
ATOM 594 C C . ARG A 1 86 ? 18.982 -28.683 -29.588 1.00 77.00 86 ARG A C 1
ATOM 596 O O . ARG A 1 86 ? 19.424 -29.161 -28.549 1.00 77.00 86 ARG A O 1
ATOM 603 N N . ALA A 1 87 ? 19.731 -27.967 -30.425 1.00 72.31 87 ALA A N 1
ATOM 604 C CA . ALA A 1 87 ? 21.155 -27.710 -30.204 1.00 72.31 87 ALA A CA 1
ATOM 605 C C . ALA A 1 87 ? 21.431 -26.921 -28.907 1.00 72.31 87 ALA A C 1
ATOM 607 O O . ALA A 1 87 ? 22.382 -27.249 -28.189 1.00 72.31 87 ALA A O 1
ATOM 608 N N . LEU A 1 88 ? 20.580 -25.936 -28.587 1.00 76.12 88 LEU A N 1
ATOM 609 C CA . LEU A 1 88 ? 20.625 -25.181 -27.330 1.00 76.12 88 LEU A CA 1
ATOM 610 C C . LEU A 1 88 ? 20.320 -26.077 -26.125 1.00 76.12 88 LEU A C 1
ATOM 612 O O . LEU A 1 88 ? 21.072 -26.067 -25.157 1.00 76.12 88 LEU A O 1
ATOM 616 N N . THR A 1 89 ? 19.259 -26.889 -26.185 1.00 74.19 89 THR A N 1
ATOM 617 C CA . THR A 1 89 ? 18.895 -27.801 -25.080 1.00 74.19 89 THR A CA 1
ATOM 618 C C . THR A 1 89 ? 19.901 -28.933 -24.865 1.00 74.19 89 THR A C 1
ATOM 620 O O . THR A 1 89 ? 20.098 -29.366 -23.735 1.00 74.19 89 THR A O 1
ATOM 623 N N . ALA A 1 90 ? 20.561 -29.399 -25.929 1.00 71.12 90 ALA A N 1
ATOM 624 C CA . ALA A 1 90 ? 21.557 -30.467 -25.876 1.00 71.12 90 ALA A CA 1
ATOM 625 C C . ALA A 1 90 ? 22.966 -29.978 -25.477 1.00 71.12 90 ALA A C 1
ATOM 627 O O . ALA A 1 90 ? 23.900 -30.775 -25.474 1.00 71.12 90 ALA A O 1
ATOM 628 N N . GLY A 1 91 ? 23.144 -28.682 -25.184 1.00 63.31 91 GLY A N 1
ATOM 629 C CA . GLY A 1 91 ? 24.414 -28.105 -24.716 1.00 63.31 91 GLY A CA 1
ATOM 630 C C . GLY A 1 91 ? 25.482 -27.907 -25.800 1.00 63.31 91 GLY A C 1
ATOM 631 O O . GLY A 1 91 ? 26.584 -27.456 -25.512 1.00 63.31 91 GLY A O 1
ATOM 632 N N . THR A 1 92 ? 25.172 -28.206 -27.064 1.00 64.31 92 THR A N 1
ATOM 633 C CA . THR A 1 92 ? 26.106 -27.994 -28.188 1.00 64.31 92 THR A CA 1
ATOM 634 C C . THR A 1 92 ? 26.291 -26.512 -28.537 1.00 64.31 92 THR A C 1
ATOM 636 O O . THR A 1 92 ? 27.336 -26.120 -29.059 1.00 64.31 92 THR A O 1
ATOM 639 N N . ALA A 1 93 ? 25.304 -25.678 -28.197 1.00 67.69 93 ALA A N 1
ATOM 640 C CA . ALA A 1 93 ? 25.317 -24.229 -28.350 1.00 67.69 93 ALA A CA 1
ATOM 641 C C . ALA A 1 93 ? 24.746 -23.554 -27.098 1.00 67.69 93 ALA A C 1
ATOM 643 O O . ALA A 1 93 ? 23.832 -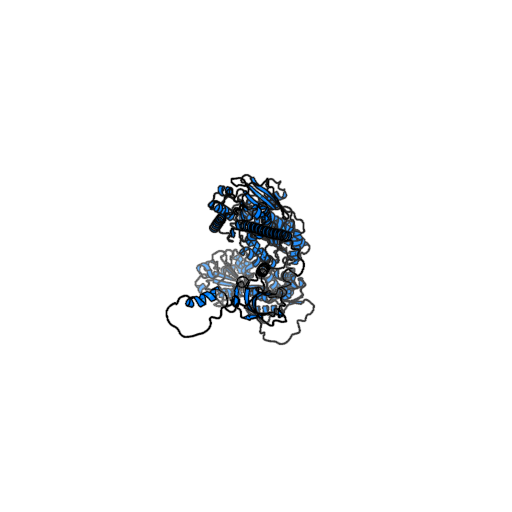24.081 -26.469 1.00 67.69 93 ALA A O 1
ATOM 644 N N . THR A 1 94 ? 25.242 -22.364 -26.768 1.00 74.88 94 THR A N 1
ATOM 645 C CA . THR A 1 94 ? 24.803 -21.600 -25.581 1.00 74.88 94 THR A CA 1
ATOM 646 C C . THR A 1 94 ? 24.076 -20.301 -25.923 1.00 74.88 94 THR A C 1
ATOM 648 O O . THR A 1 94 ? 23.238 -19.839 -25.153 1.00 74.88 94 THR A O 1
ATOM 651 N N . VAL A 1 95 ? 24.344 -19.739 -27.102 1.00 76.44 95 VAL A N 1
ATOM 652 C CA . VAL A 1 95 ? 23.676 -18.554 -27.655 1.00 76.44 95 VAL A CA 1
ATOM 653 C C . VAL A 1 95 ? 23.378 -18.829 -29.116 1.00 76.44 95 VAL A C 1
ATOM 655 O O . VAL A 1 95 ? 24.272 -19.296 -29.828 1.00 76.44 95 VAL A O 1
ATOM 658 N N . ALA A 1 96 ? 22.160 -18.506 -29.547 1.00 76.62 96 ALA A N 1
ATOM 659 C CA . ALA A 1 96 ? 21.749 -18.524 -30.939 1.00 76.62 96 ALA A CA 1
ATOM 660 C C . ALA A 1 96 ? 20.973 -17.262 -31.305 1.00 76.62 96 ALA A C 1
ATOM 662 O O . ALA A 1 96 ? 20.156 -16.774 -30.536 1.00 76.62 96 ALA A O 1
ATOM 663 N N . ILE A 1 97 ? 21.211 -16.754 -32.508 1.00 74.75 97 ILE A N 1
ATOM 664 C CA . ILE A 1 97 ? 20.435 -15.665 -33.102 1.00 74.75 97 ILE A CA 1
ATOM 665 C C . ILE A 1 97 ? 19.689 -16.271 -34.285 1.00 74.75 97 ILE A C 1
ATOM 667 O O . ILE A 1 97 ? 20.339 -16.881 -35.136 1.00 74.75 97 ILE A O 1
ATOM 671 N N . VAL A 1 98 ? 18.359 -16.160 -34.310 1.00 72.56 98 VAL A N 1
ATOM 672 C CA . VAL A 1 98 ? 17.481 -16.823 -35.288 1.00 72.56 98 VAL A CA 1
ATOM 673 C C . VAL A 1 98 ? 16.460 -15.832 -35.839 1.00 72.56 98 VAL A C 1
ATOM 675 O O . VAL A 1 98 ? 15.892 -15.038 -35.096 1.00 72.56 98 VAL A O 1
ATOM 678 N N . ALA A 1 99 ? 16.205 -15.882 -37.146 1.00 69.19 99 ALA A N 1
ATOM 679 C CA . ALA A 1 99 ? 15.116 -15.127 -37.758 1.00 69.19 99 ALA A CA 1
ATOM 680 C C . ALA A 1 99 ? 13.792 -15.889 -37.588 1.00 69.19 99 ALA A C 1
ATOM 682 O O . ALA A 1 99 ? 13.675 -17.027 -38.041 1.00 69.19 99 ALA A O 1
ATOM 683 N N . VAL A 1 100 ? 12.795 -15.264 -36.962 1.00 67.88 100 VAL A N 1
ATOM 684 C CA . VAL A 1 100 ? 11.499 -15.888 -36.660 1.00 67.88 100 VAL A CA 1
ATOM 685 C C . VAL A 1 100 ? 10.351 -15.013 -37.195 1.00 67.88 100 VAL A C 1
ATOM 687 O O . VAL A 1 100 ? 10.396 -13.785 -37.047 1.00 67.88 100 VAL A O 1
ATOM 690 N N . PRO A 1 101 ? 9.328 -15.592 -37.856 1.00 64.75 101 PRO A N 1
ATOM 691 C CA . PRO A 1 101 ? 8.083 -14.885 -38.166 1.00 64.75 101 PRO A CA 1
ATOM 692 C C . PRO A 1 101 ? 7.366 -14.443 -36.885 1.00 64.75 101 PRO A C 1
ATOM 694 O O . PRO A 1 101 ? 7.310 -15.209 -35.925 1.00 64.75 101 PRO A O 1
ATOM 697 N N . ALA A 1 102 ? 6.761 -13.250 -36.874 1.00 60.34 102 ALA A N 1
ATOM 698 C CA . ALA A 1 102 ? 6.058 -12.736 -35.693 1.00 60.34 102 ALA A CA 1
ATOM 699 C C . ALA A 1 102 ? 4.970 -13.691 -35.150 1.00 60.34 102 ALA A C 1
ATOM 701 O O . ALA A 1 102 ? 4.765 -13.745 -33.941 1.00 60.34 102 ALA A O 1
ATOM 702 N N . GLY A 1 103 ? 4.306 -14.469 -36.016 1.00 58.31 103 GLY A N 1
ATOM 703 C CA . GLY A 1 103 ? 3.293 -15.458 -35.623 1.00 58.31 103 GLY A CA 1
ATOM 704 C C . GLY A 1 103 ? 3.818 -16.859 -35.275 1.00 58.31 103 GLY A C 1
ATOM 705 O O . GLY A 1 103 ? 3.028 -17.701 -34.859 1.00 58.31 103 GLY A O 1
ATOM 706 N N . ALA A 1 104 ? 5.116 -17.132 -35.450 1.00 63.44 104 ALA A N 1
ATOM 707 C CA . ALA A 1 104 ? 5.717 -18.461 -35.270 1.00 63.44 104 ALA A CA 1
ATOM 708 C C . ALA A 1 104 ? 6.761 -18.520 -34.136 1.00 63.44 104 ALA A C 1
ATOM 710 O O . ALA A 1 104 ? 7.485 -19.511 -34.016 1.00 63.44 104 ALA A O 1
ATOM 711 N N . ALA A 1 105 ? 6.855 -17.470 -33.313 1.00 65.31 105 ALA A N 1
ATOM 712 C CA . ALA A 1 105 ? 7.690 -17.474 -32.116 1.00 65.31 105 ALA A CA 1
ATOM 713 C C . ALA A 1 105 ? 7.199 -18.539 -31.111 1.00 65.31 105 ALA A C 1
ATOM 715 O O . ALA A 1 105 ? 5.992 -18.615 -30.855 1.00 65.31 105 ALA A O 1
ATOM 716 N N . PRO A 1 106 ? 8.090 -19.382 -30.550 1.00 68.62 106 PRO A N 1
ATOM 717 C CA . PRO A 1 106 ? 7.725 -20.317 -29.487 1.00 68.62 106 PRO A CA 1
ATOM 718 C C . PRO A 1 106 ? 7.203 -19.574 -28.252 1.00 68.62 106 PRO A C 1
ATOM 720 O O . PRO A 1 106 ? 7.548 -18.419 -28.022 1.00 68.62 106 PRO A O 1
ATOM 723 N N . SER A 1 107 ? 6.397 -20.233 -27.414 1.00 67.88 107 SER A N 1
ATOM 724 C CA . SER A 1 107 ? 5.920 -19.587 -26.191 1.00 67.88 107 SER A CA 1
ATOM 725 C C . SER A 1 107 ? 7.077 -19.361 -25.204 1.00 67.88 107 SER A C 1
ATOM 727 O O . SER A 1 107 ? 7.906 -20.244 -24.966 1.00 67.88 107 SER A O 1
ATOM 729 N N . ALA A 1 108 ? 7.118 -18.180 -24.582 1.00 63.47 108 ALA A N 1
ATOM 730 C CA . ALA A 1 108 ? 8.147 -17.842 -23.597 1.00 63.47 108 ALA A CA 1
ATOM 731 C C . ALA A 1 108 ? 8.162 -18.805 -22.392 1.00 63.47 108 ALA A C 1
ATOM 733 O O . ALA A 1 108 ? 9.203 -18.990 -21.760 1.00 63.47 108 ALA A O 1
ATOM 734 N N . TRP A 1 109 ? 7.017 -19.418 -22.070 1.00 58.25 109 TRP A N 1
ATOM 735 C CA . TRP A 1 109 ? 6.900 -20.407 -21.000 1.00 58.25 109 TRP A CA 1
ATOM 736 C C . TRP A 1 109 ? 7.650 -21.703 -21.340 1.00 58.25 109 TRP A C 1
ATOM 738 O O . TRP A 1 109 ? 8.507 -22.131 -20.566 1.00 58.25 109 TRP A O 1
ATOM 748 N N . ASP A 1 110 ? 7.409 -22.270 -22.526 1.00 63.72 110 ASP A N 1
ATOM 749 C CA . ASP A 1 110 ? 8.016 -23.541 -22.959 1.00 63.72 110 ASP A CA 1
ATOM 750 C C . ASP A 1 110 ? 9.544 -23.440 -23.084 1.00 63.72 110 ASP A C 1
ATOM 752 O O . ASP A 1 110 ? 10.292 -24.373 -22.764 1.00 63.72 110 ASP A O 1
ATOM 756 N N . LEU A 1 111 ? 10.028 -22.272 -23.513 1.00 72.25 111 LEU A N 1
ATOM 757 C CA . LEU A 1 111 ? 11.456 -21.980 -23.588 1.00 72.25 111 LEU A CA 1
ATOM 758 C C . LEU A 1 111 ? 12.091 -21.940 -22.193 1.00 72.25 111 LEU A C 1
ATOM 760 O O . LEU A 1 111 ? 13.122 -22.583 -21.972 1.00 72.25 111 LEU A O 1
ATOM 764 N N . ARG A 1 112 ? 11.448 -21.263 -21.229 1.00 66.12 112 ARG A N 1
ATOM 765 C CA . ARG A 1 112 ? 11.942 -21.152 -19.846 1.00 66.12 112 ARG A CA 1
ATOM 766 C C . ARG A 1 112 ? 12.003 -22.503 -19.140 1.00 66.12 112 ARG A C 1
ATOM 768 O O . ARG A 1 112 ? 13.008 -22.785 -18.484 1.00 66.12 112 ARG A O 1
ATOM 775 N N . GLU A 1 113 ? 10.992 -23.359 -19.298 1.00 70.50 113 GLU A N 1
ATOM 776 C CA . GLU A 1 113 ? 11.016 -24.725 -18.741 1.00 70.50 113 GLU A CA 1
ATOM 777 C C . GLU A 1 113 ? 12.202 -25.540 -19.281 1.00 70.50 113 GLU A C 1
ATOM 779 O O . GLU A 1 113 ? 12.867 -26.279 -18.541 1.00 70.50 113 GLU A O 1
ATOM 784 N N . SER A 1 114 ? 12.541 -25.311 -20.550 1.00 69.31 114 SER A N 1
ATOM 785 C CA . SER A 1 114 ? 13.669 -25.936 -21.244 1.00 69.31 114 SER A CA 1
ATOM 786 C C . SER A 1 114 ? 15.033 -25.301 -20.922 1.00 69.31 114 SER A C 1
ATOM 788 O O . SER A 1 114 ? 16.054 -25.752 -21.437 1.00 69.31 114 SER A O 1
ATOM 790 N N . GLY A 1 115 ? 15.089 -24.282 -20.053 1.00 68.19 115 GLY A N 1
ATOM 791 C CA . GLY A 1 115 ? 16.325 -23.578 -19.681 1.00 68.19 115 GLY A CA 1
ATOM 792 C C . GLY A 1 115 ? 16.802 -22.537 -20.702 1.00 68.19 115 GLY A C 1
ATOM 793 O O . GLY A 1 115 ? 17.942 -22.076 -20.613 1.00 68.19 115 GLY A O 1
ATOM 794 N N . ILE A 1 116 ? 15.945 -22.163 -21.654 1.00 75.38 116 ILE A N 1
ATOM 795 C CA . ILE A 1 116 ? 16.220 -21.201 -22.722 1.00 75.38 116 ILE A CA 1
ATOM 796 C C . ILE A 1 116 ? 15.475 -19.890 -22.434 1.00 75.38 116 ILE A C 1
ATOM 798 O O . ILE A 1 116 ? 14.281 -19.883 -22.151 1.00 75.38 116 ILE A O 1
ATOM 802 N N . GLN A 1 117 ? 16.171 -18.760 -22.535 1.00 76.19 117 GLN A N 1
ATOM 803 C CA . GLN A 1 117 ? 15.559 -17.437 -22.582 1.00 76.19 117 GLN A CA 1
ATOM 804 C C . GLN A 1 117 ? 15.427 -16.985 -24.031 1.00 76.19 117 GLN A C 1
ATOM 806 O O . GLN A 1 117 ? 16.420 -16.967 -24.759 1.00 76.19 117 GLN A O 1
ATOM 811 N N . GLU A 1 118 ? 14.232 -16.555 -24.418 1.00 76.31 118 GLU A N 1
ATOM 812 C CA . GLU A 1 118 ? 14.062 -15.660 -25.557 1.00 76.31 118 GLU A CA 1
ATOM 813 C C . GLU A 1 118 ? 14.330 -14.227 -25.106 1.00 76.31 118 GLU A C 1
ATOM 815 O O . GLU A 1 118 ? 13.765 -13.752 -24.117 1.00 76.31 118 GLU A O 1
ATOM 820 N N . LEU A 1 119 ? 15.208 -13.546 -25.825 1.00 65.75 119 LEU A N 1
ATOM 821 C CA . LEU A 1 119 ? 15.391 -12.110 -25.730 1.00 65.75 119 LEU A CA 1
ATOM 822 C C . LEU A 1 119 ? 14.757 -11.474 -26.956 1.00 65.75 119 LEU A C 1
ATOM 824 O O . LEU A 1 119 ? 14.814 -12.048 -28.044 1.00 65.75 119 LEU A O 1
ATOM 828 N N . GLY A 1 120 ? 14.149 -10.307 -26.738 1.00 63.38 120 GLY A N 1
ATOM 829 C CA . GLY A 1 120 ? 13.357 -9.590 -27.730 1.00 63.38 120 GLY A CA 1
ATOM 830 C C . GLY A 1 120 ? 14.088 -9.282 -29.039 1.00 63.38 120 GLY A C 1
ATOM 831 O O . GLY A 1 120 ? 15.226 -9.673 -29.291 1.00 63.38 120 GLY A O 1
ATOM 832 N N . GLU A 1 121 ? 13.391 -8.565 -29.906 1.00 60.22 121 GLU A N 1
ATOM 833 C CA . GLU A 1 121 ? 13.856 -8.270 -31.258 1.00 60.22 121 GLU A CA 1
ATOM 834 C C . GLU A 1 121 ? 15.166 -7.482 -31.254 1.00 60.22 121 GLU A C 1
ATOM 836 O O . GLU A 1 121 ? 15.218 -6.374 -30.729 1.00 60.22 121 GLU A O 1
ATOM 841 N N . ILE A 1 122 ? 16.203 -8.021 -31.901 1.00 58.06 122 ILE A N 1
ATOM 842 C CA . ILE A 1 122 ? 17.462 -7.293 -32.131 1.00 58.06 122 ILE A CA 1
ATOM 843 C C . ILE A 1 122 ? 17.288 -6.264 -33.257 1.00 58.06 122 ILE A C 1
ATOM 845 O O . ILE A 1 122 ? 18.037 -5.300 -33.347 1.00 58.06 122 ILE A O 1
ATOM 849 N N . THR A 1 123 ? 16.303 -6.458 -34.139 1.00 56.22 123 THR A N 1
ATOM 850 C CA . THR A 1 123 ? 16.058 -5.582 -35.290 1.00 56.22 123 THR A CA 1
ATOM 851 C C . THR A 1 123 ? 14.576 -5.307 -35.471 1.00 56.22 123 THR A C 1
ATOM 853 O O . THR A 1 123 ? 13.757 -6.215 -35.319 1.00 56.22 123 THR A O 1
ATOM 856 N N . ALA A 1 124 ? 14.246 -4.091 -35.911 1.00 51.34 124 ALA A N 1
ATOM 857 C CA . ALA A 1 124 ? 12.878 -3.721 -36.244 1.00 51.34 124 ALA A CA 1
ATOM 858 C C . ALA A 1 124 ? 12.264 -4.682 -37.287 1.00 51.34 124 ALA A C 1
ATOM 860 O O . ALA A 1 124 ? 12.935 -5.062 -38.254 1.00 51.34 124 ALA A O 1
ATOM 861 N N . PRO A 1 125 ? 10.984 -5.044 -37.125 1.00 53.81 125 PRO A N 1
ATOM 862 C CA . PRO A 1 125 ? 10.307 -5.981 -37.999 1.00 53.81 125 PRO A CA 1
ATOM 863 C C . PRO A 1 125 ? 10.194 -5.396 -39.403 1.00 53.81 125 PRO A C 1
ATOM 865 O O . PRO A 1 125 ? 9.477 -4.414 -39.593 1.00 53.81 125 PRO A O 1
ATOM 868 N N . SER A 1 126 ? 10.854 -5.965 -40.413 1.00 53.53 126 SER A N 1
ATOM 869 C CA . SER A 1 126 ? 10.593 -5.495 -41.775 1.00 53.53 126 SER A CA 1
ATOM 870 C C . SER A 1 126 ? 10.987 -6.481 -42.865 1.00 53.53 126 SER A C 1
ATOM 872 O O . SER A 1 126 ? 12.163 -6.815 -42.996 1.00 53.53 126 SER A O 1
ATOM 874 N N . ARG A 1 127 ? 10.007 -6.891 -43.681 1.00 64.06 127 ARG A N 1
ATOM 875 C CA . ARG A 1 127 ? 10.249 -7.611 -44.938 1.00 64.06 127 ARG A CA 1
ATOM 876 C C . ARG A 1 127 ? 10.034 -6.696 -46.149 1.00 64.06 127 ARG A C 1
ATOM 878 O O . ARG A 1 127 ? 10.931 -6.633 -46.969 1.00 64.06 127 ARG A O 1
ATOM 885 N N . ARG A 1 128 ? 8.940 -5.919 -46.228 1.00 73.38 128 ARG A N 1
ATOM 886 C CA . ARG A 1 128 ? 8.662 -4.914 -47.287 1.00 73.38 128 ARG A CA 1
ATOM 887 C C . ARG A 1 128 ? 7.777 -3.779 -46.765 1.00 73.38 128 ARG A C 1
ATOM 889 O O . ARG A 1 128 ? 6.972 -4.021 -45.868 1.00 73.38 128 ARG A O 1
ATOM 896 N N . ALA A 1 129 ? 7.917 -2.568 -47.303 1.00 74.88 129 ALA A N 1
ATOM 897 C CA . ALA A 1 129 ? 7.075 -1.416 -46.974 1.00 74.88 129 ALA A CA 1
ATOM 898 C C . ALA A 1 129 ? 6.775 -0.574 -48.221 1.00 74.88 129 ALA A C 1
ATOM 900 O O . ALA A 1 129 ? 7.622 -0.434 -49.098 1.00 74.88 129 ALA A O 1
ATOM 901 N N . CYS A 1 130 ? 5.582 0.018 -48.266 1.00 82.00 130 CYS A N 1
ATOM 902 C CA . CYS A 1 130 ? 5.170 0.939 -49.321 1.00 82.00 130 CYS A CA 1
ATOM 903 C C . CYS A 1 130 ? 4.866 2.313 -48.735 1.00 82.00 130 CYS A C 1
ATOM 905 O O . CYS A 1 130 ? 4.200 2.409 -47.705 1.00 82.00 130 CYS A O 1
ATOM 907 N N . LEU A 1 131 ? 5.328 3.368 -49.396 1.00 83.69 131 LEU A N 1
ATOM 908 C CA . LEU A 1 131 ? 5.091 4.761 -49.038 1.00 83.69 131 LEU A CA 1
ATOM 909 C C . LEU A 1 131 ? 4.283 5.448 -50.137 1.00 83.69 131 LEU A C 1
ATOM 911 O O . LEU A 1 131 ? 4.545 5.228 -51.317 1.00 83.69 131 LEU A O 1
ATOM 915 N N . ALA A 1 132 ? 3.356 6.319 -49.752 1.00 85.50 132 ALA A N 1
ATOM 916 C CA . ALA A 1 132 ? 2.591 7.159 -50.664 1.00 85.50 132 ALA A CA 1
ATOM 917 C C . ALA A 1 132 ? 2.649 8.628 -50.242 1.00 85.50 132 ALA A C 1
ATOM 919 O O . ALA A 1 132 ? 2.474 8.958 -49.069 1.00 85.50 132 ALA A O 1
ATOM 920 N N . THR A 1 133 ? 2.863 9.537 -51.191 1.00 84.94 133 THR A N 1
ATOM 921 C CA . THR A 1 133 ? 2.728 10.978 -50.935 1.00 84.94 133 THR A CA 1
ATOM 922 C C . THR A 1 133 ? 1.250 11.405 -50.900 1.00 84.94 133 THR A C 1
ATOM 924 O O . THR A 1 133 ? 0.336 10.643 -51.235 1.00 84.94 133 THR A O 1
ATOM 927 N N . LYS A 1 134 ? 1.005 12.628 -50.411 1.00 73.06 134 LYS A N 1
ATOM 928 C CA . LYS A 1 134 ? -0.327 13.216 -50.174 1.00 73.06 134 LYS A CA 1
ATOM 929 C C . LYS A 1 134 ? -1.313 13.037 -51.366 1.00 73.06 134 LYS A C 1
ATOM 931 O O . LYS A 1 134 ? -0.903 13.041 -52.524 1.00 73.06 134 LYS A O 1
ATOM 936 N N . PRO A 1 135 ? -2.628 13.061 -51.073 1.00 61.25 135 PRO A N 1
ATOM 937 C CA . PRO A 1 135 ? -3.599 11.944 -51.014 1.00 61.25 135 PRO A CA 1
ATOM 938 C C . PRO A 1 135 ? -4.100 11.369 -52.357 1.00 61.25 135 PRO A C 1
ATOM 940 O O . PRO A 1 135 ? -3.956 12.055 -53.373 1.00 61.25 135 PRO A O 1
ATOM 943 N N . PRO A 1 136 ? -4.829 10.206 -52.346 1.00 56.62 136 PRO A N 1
ATOM 944 C CA . PRO A 1 136 ? -5.622 9.659 -51.209 1.00 56.62 136 PRO A CA 1
ATOM 945 C C . PRO A 1 136 ? -5.447 8.187 -50.765 1.00 56.62 136 PRO A C 1
ATOM 947 O O . PRO A 1 136 ? -6.267 7.728 -49.971 1.00 56.62 136 PRO A O 1
ATOM 950 N N . ALA A 1 137 ? -4.427 7.452 -51.201 1.00 73.81 137 ALA A N 1
ATOM 951 C CA . ALA A 1 137 ? -4.242 6.052 -50.803 1.00 73.81 137 ALA A CA 1
ATOM 952 C C . ALA A 1 137 ? -3.733 5.916 -49.353 1.00 73.81 137 ALA A C 1
ATOM 954 O O . ALA A 1 137 ? -2.782 6.585 -48.951 1.00 73.81 137 ALA A O 1
ATOM 955 N N . ARG A 1 138 ? -4.364 5.032 -48.575 1.00 72.88 138 ARG A N 1
ATOM 956 C CA . ARG A 1 138 ? -3.980 4.633 -47.207 1.00 72.88 138 ARG A CA 1
ATOM 957 C C . ARG A 1 138 ? -3.571 3.162 -47.129 1.00 72.88 138 ARG A C 1
ATOM 959 O O . ARG A 1 138 ? -2.907 2.753 -46.181 1.00 72.88 138 ARG A O 1
ATOM 966 N N . SER A 1 139 ? -3.955 2.368 -48.121 1.00 81.56 139 SER A N 1
ATOM 967 C CA . SER A 1 139 ? -3.609 0.962 -48.298 1.00 81.56 139 SER A CA 1
ATOM 968 C C . SER A 1 139 ? -3.274 0.683 -49.759 1.00 81.56 139 SER A C 1
ATOM 970 O O . SER A 1 139 ? -3.818 1.324 -50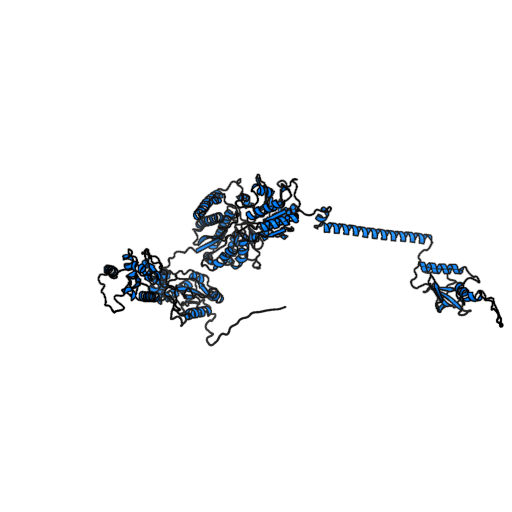.658 1.00 81.56 139 SER A O 1
ATOM 972 N N . LEU A 1 140 ? -2.428 -0.320 -50.014 1.00 79.44 140 LEU A N 1
ATOM 973 C CA . LEU A 1 140 ? -2.230 -0.836 -51.375 1.00 79.44 140 LEU A CA 1
ATOM 974 C C . LEU A 1 140 ? -3.537 -1.342 -51.994 1.00 79.44 140 LEU A C 1
ATOM 976 O O . LEU A 1 140 ? -3.725 -1.243 -53.203 1.00 79.44 140 LEU A O 1
ATOM 980 N N . LEU A 1 141 ? -4.457 -1.841 -51.164 1.00 84.19 141 LEU A N 1
ATOM 981 C CA . LEU A 1 141 ? -5.772 -2.285 -51.618 1.00 84.19 141 LEU A CA 1
ATOM 982 C C . LEU A 1 141 ? -6.655 -1.143 -52.116 1.00 84.19 141 LEU A C 1
ATOM 984 O O . LEU A 1 141 ? -7.586 -1.399 -52.875 1.00 84.19 141 LEU A O 1
ATOM 988 N N . ASP A 1 142 ? -6.366 0.106 -51.756 1.00 82.44 142 ASP A N 1
ATOM 989 C CA . ASP A 1 142 ? -7.141 1.238 -52.263 1.00 82.44 142 ASP A CA 1
ATOM 990 C C . ASP A 1 142 ? -6.916 1.427 -53.778 1.00 82.44 142 ASP A C 1
ATOM 992 O O . ASP A 1 142 ? -7.760 1.988 -54.471 1.00 82.44 142 ASP A O 1
ATOM 996 N N . LEU A 1 143 ? -5.823 0.876 -54.326 1.00 87.38 143 LEU A N 1
ATOM 997 C CA . LEU A 1 143 ? -5.549 0.835 -55.767 1.00 87.38 143 LEU A CA 1
ATOM 998 C C . LEU A 1 143 ? -6.424 -0.177 -56.523 1.00 87.38 143 LEU A C 1
ATOM 1000 O O . LEU A 1 143 ? -6.288 -0.309 -57.735 1.00 87.38 143 LEU A O 1
ATOM 1004 N N . THR A 1 144 ? -7.332 -0.885 -55.847 1.00 87.31 144 THR A N 1
ATOM 1005 C CA . THR A 1 144 ? -8.430 -1.606 -56.517 1.00 87.31 144 THR A CA 1
ATOM 1006 C C . THR A 1 144 ? -9.476 -0.657 -57.110 1.00 87.31 144 THR A C 1
ATOM 1008 O O . THR A 1 144 ? -10.278 -1.082 -57.937 1.00 87.31 144 THR A O 1
ATOM 1011 N N . ASP A 1 145 ? -9.458 0.628 -56.744 1.00 87.38 145 ASP A N 1
ATOM 1012 C CA . ASP A 1 145 ? -10.247 1.681 -57.380 1.00 87.38 145 ASP A CA 1
ATOM 1013 C C . ASP A 1 145 ? -9.411 2.383 -58.461 1.00 87.38 145 ASP A C 1
ATOM 1015 O O . ASP A 1 145 ? -8.421 3.061 -58.171 1.00 87.38 145 ASP A O 1
ATOM 1019 N N . SER A 1 146 ? -9.826 2.255 -59.723 1.00 87.75 146 SER A N 1
ATOM 1020 C CA . SER A 1 146 ? -9.133 2.864 -60.863 1.00 87.75 146 SER A CA 1
ATOM 1021 C C . SER A 1 146 ? -9.130 4.396 -60.819 1.00 87.75 146 SER A C 1
ATOM 1023 O O . SER A 1 146 ? -8.172 5.020 -61.273 1.00 87.75 146 SER A O 1
ATOM 1025 N N . THR A 1 147 ? -10.146 5.029 -60.221 1.00 86.62 147 THR A N 1
ATOM 1026 C CA . THR A 1 147 ? -10.211 6.495 -60.080 1.00 86.62 147 THR A CA 1
ATOM 1027 C C . THR A 1 147 ? -9.209 7.014 -59.058 1.00 86.62 147 THR A C 1
ATOM 1029 O O . THR A 1 147 ? -8.679 8.122 -59.189 1.00 86.62 147 THR A O 1
ATOM 1032 N N . LEU A 1 148 ? -8.933 6.204 -58.037 1.00 85.06 148 LEU A N 1
ATOM 1033 C CA . LEU A 1 148 ? -7.940 6.502 -57.025 1.00 85.06 148 LEU A CA 1
ATOM 1034 C C . LEU A 1 148 ? -6.534 6.233 -57.546 1.00 85.06 148 LEU A C 1
ATOM 1036 O O . LEU A 1 148 ? -5.648 7.069 -57.372 1.00 85.06 148 LEU A O 1
ATOM 1040 N N . ALA A 1 149 ? -6.354 5.101 -58.222 1.00 88.88 149 ALA A N 1
ATOM 1041 C CA . ALA A 1 149 ? -5.092 4.721 -58.826 1.00 88.88 149 ALA A CA 1
ATOM 1042 C C . ALA A 1 149 ? -4.615 5.739 -59.873 1.00 88.88 149 ALA A C 1
ATOM 1044 O O . ALA A 1 149 ? -3.439 6.099 -59.883 1.00 88.88 149 ALA A O 1
ATOM 1045 N N . ALA A 1 150 ? -5.532 6.301 -60.666 1.00 88.75 150 ALA A N 1
ATOM 1046 C CA . ALA A 1 150 ? -5.230 7.349 -61.641 1.00 88.75 150 ALA A CA 1
ATOM 1047 C C . ALA A 1 150 ? -4.534 8.583 -61.033 1.00 88.75 150 ALA A C 1
ATOM 1049 O O . ALA A 1 150 ? -3.757 9.251 -61.711 1.00 88.75 150 ALA A O 1
ATOM 1050 N N . LYS A 1 151 ? -4.772 8.889 -59.748 1.00 88.69 151 LYS A N 1
ATOM 1051 C CA . LYS A 1 151 ? -4.140 10.031 -59.057 1.00 88.69 151 LYS A CA 1
ATOM 1052 C C . LYS A 1 151 ? -2.652 9.820 -58.786 1.00 88.69 151 LYS A C 1
ATOM 1054 O O . LYS A 1 151 ? -1.941 10.797 -58.584 1.00 88.69 151 LYS A O 1
ATOM 1059 N N . TYR A 1 152 ? -2.205 8.567 -58.788 1.00 90.50 152 TYR A N 1
ATOM 1060 C CA . TYR A 1 152 ? -0.817 8.153 -58.581 1.00 90.50 152 TYR A CA 1
ATOM 1061 C C . TYR A 1 152 ? -0.145 7.705 -59.885 1.00 90.50 152 TYR A C 1
ATOM 1063 O O . TYR A 1 152 ? 0.882 7.026 -59.864 1.00 90.50 152 TYR A O 1
ATOM 1071 N N . HIS A 1 153 ? -0.744 8.032 -61.031 1.00 91.38 153 HIS A N 1
ATOM 1072 C CA . HIS A 1 153 ? -0.168 7.735 -62.332 1.00 91.38 153 HIS A CA 1
ATOM 1073 C C . HIS A 1 153 ? 0.992 8.686 -62.637 1.00 91.38 153 HIS A C 1
ATOM 1075 O O . HIS A 1 153 ? 0.843 9.908 -62.561 1.00 91.38 153 HIS A O 1
ATOM 1081 N N . ILE A 1 154 ? 2.130 8.118 -63.030 1.00 88.19 154 ILE A N 1
ATOM 1082 C CA . ILE A 1 154 ? 3.291 8.864 -63.517 1.00 88.19 154 ILE A CA 1
ATOM 1083 C C . ILE A 1 154 ? 3.617 8.349 -64.921 1.00 88.19 154 ILE A C 1
ATOM 1085 O O . ILE A 1 154 ? 3.865 7.147 -65.059 1.00 88.19 154 ILE A O 1
ATOM 1089 N N . PRO A 1 155 ? 3.628 9.221 -65.946 1.00 85.81 155 PRO A N 1
ATOM 1090 C CA . PRO A 1 155 ? 4.000 8.833 -67.298 1.00 85.81 155 PRO A CA 1
ATOM 1091 C C . PRO A 1 155 ? 5.460 8.384 -67.364 1.00 85.81 155 PRO A C 1
ATOM 1093 O O . PRO A 1 155 ? 6.343 9.027 -66.791 1.00 85.81 155 PRO A O 1
ATOM 1096 N N . ASP A 1 156 ? 5.729 7.336 -68.139 1.00 77.31 156 ASP A N 1
ATOM 1097 C CA . ASP A 1 156 ? 7.084 6.804 -68.305 1.00 77.31 156 ASP A CA 1
ATOM 1098 C C . ASP A 1 156 ? 8.061 7.862 -68.858 1.00 77.31 156 ASP A C 1
ATOM 1100 O O . ASP A 1 156 ? 9.209 7.931 -68.423 1.00 77.31 156 ASP A O 1
ATOM 1104 N N . GLU A 1 157 ? 7.614 8.753 -69.754 1.00 79.44 157 GLU A N 1
ATOM 1105 C CA . GLU A 1 157 ? 8.440 9.853 -70.283 1.00 79.44 157 GLU A CA 1
ATOM 1106 C C . GLU A 1 157 ? 8.959 10.801 -69.190 1.00 79.44 157 GLU A C 1
ATOM 1108 O O . GLU A 1 157 ? 10.111 11.241 -69.249 1.00 79.44 157 GLU A O 1
ATOM 1113 N N . GLU A 1 158 ? 8.139 11.078 -68.170 1.00 81.88 158 GLU A N 1
ATOM 1114 C CA . GLU A 1 158 ? 8.500 11.937 -67.037 1.00 81.88 158 GLU A CA 1
ATOM 1115 C C . GLU A 1 158 ? 9.585 11.252 -66.194 1.00 81.88 158 GLU A C 1
ATOM 1117 O O . GLU A 1 158 ? 10.608 11.862 -65.893 1.00 81.88 158 GLU A O 1
ATOM 1122 N N . ILE A 1 159 ? 9.447 9.950 -65.931 1.00 78.69 159 ILE A N 1
ATOM 1123 C CA . ILE A 1 159 ? 10.464 9.145 -65.236 1.00 78.69 159 ILE A CA 1
ATOM 1124 C C . ILE A 1 159 ? 11.780 9.111 -66.032 1.00 78.69 159 ILE A C 1
ATOM 1126 O O . ILE A 1 159 ? 12.852 9.348 -65.474 1.00 78.69 159 ILE A O 1
ATOM 1130 N N . TYR A 1 160 ? 11.724 8.876 -67.347 1.00 75.44 160 TYR A N 1
ATOM 1131 C CA . TYR A 1 160 ? 12.918 8.824 -68.198 1.00 75.44 160 TYR A CA 1
ATOM 1132 C C . TYR A 1 160 ? 13.635 10.164 -68.337 1.00 75.44 160 TYR A C 1
ATOM 1134 O O . TYR A 1 160 ? 14.852 10.176 -68.523 1.00 75.44 160 TYR A O 1
ATOM 1142 N N . SER A 1 161 ? 12.908 11.284 -68.282 1.00 77.88 161 SER A N 1
ATOM 1143 C CA . SER A 1 161 ? 13.522 12.615 -68.280 1.00 77.88 161 SER A CA 1
ATOM 1144 C C . SER A 1 161 ? 14.413 12.814 -67.054 1.00 77.88 161 SER A C 1
ATOM 1146 O O . SER A 1 161 ? 15.548 13.259 -67.197 1.00 77.88 161 SER A O 1
ATOM 1148 N N . GLN A 1 162 ? 13.955 12.363 -65.882 1.00 79.69 162 GLN A N 1
ATOM 1149 C CA . GLN A 1 162 ? 14.712 12.464 -64.635 1.00 79.69 162 GLN A CA 1
ATOM 1150 C C . GLN A 1 162 ? 15.949 11.560 -64.651 1.00 79.69 162 GLN A C 1
ATOM 1152 O O . GLN A 1 162 ? 17.023 11.967 -64.222 1.00 79.69 162 GLN A O 1
ATOM 1157 N N . ILE A 1 163 ? 15.832 10.353 -65.210 1.00 72.06 163 ILE A N 1
ATOM 1158 C CA . ILE A 1 163 ? 16.972 9.433 -65.347 1.00 72.06 163 ILE A CA 1
ATOM 1159 C C . ILE A 1 163 ? 18.026 9.998 -66.320 1.00 72.06 163 ILE A C 1
ATOM 1161 O O . ILE A 1 163 ? 19.217 9.937 -66.033 1.00 72.06 163 ILE A O 1
ATOM 1165 N N . ARG A 1 164 ? 17.612 10.613 -67.439 1.00 69.06 164 ARG A N 1
ATOM 1166 C CA . ARG A 1 164 ? 18.530 11.245 -68.412 1.00 69.06 164 ARG A CA 1
ATOM 1167 C C . ARG A 1 164 ? 19.217 12.513 -67.903 1.00 69.06 164 ARG A C 1
ATOM 1169 O O . ARG A 1 164 ? 20.307 12.835 -68.365 1.00 69.06 164 ARG A O 1
ATOM 1176 N N . GLU A 1 165 ? 18.598 13.245 -66.981 1.00 64.88 165 GLU A N 1
ATOM 1177 C CA . GLU A 1 165 ? 19.261 14.361 -66.294 1.00 64.88 165 GLU A CA 1
ATOM 1178 C C . GLU A 1 165 ? 20.323 13.873 -65.298 1.00 64.88 165 GLU A C 1
ATOM 1180 O O . GLU A 1 165 ? 21.320 14.561 -65.081 1.00 64.88 165 GLU A O 1
ATOM 1185 N N . LEU A 1 166 ? 20.141 12.675 -64.732 1.00 64.62 166 LEU A N 1
ATOM 1186 C CA . LEU A 1 166 ? 21.088 12.042 -63.812 1.00 64.62 166 LEU A CA 1
ATOM 1187 C C . LEU A 1 166 ? 22.256 11.343 -64.540 1.00 64.62 166 LEU A C 1
ATOM 1189 O O . LEU A 1 166 ? 23.348 11.273 -63.977 1.00 64.62 166 LEU A O 1
ATOM 1193 N N . GLU A 1 167 ? 22.077 10.899 -65.793 1.00 57.31 167 GLU A N 1
ATOM 1194 C CA . GLU A 1 167 ? 23.133 10.304 -66.631 1.00 57.31 167 GLU A CA 1
ATOM 1195 C C . GLU A 1 167 ? 23.062 10.705 -68.117 1.00 57.31 167 GLU A C 1
ATOM 1197 O O . GLU A 1 167 ? 22.051 10.525 -68.794 1.00 57.31 167 GLU A O 1
ATOM 1202 N N . HIS A 1 168 ? 24.196 11.135 -68.687 1.00 51.31 168 HIS A N 1
ATOM 1203 C CA . HIS A 1 168 ? 24.308 11.530 -70.100 1.00 51.31 168 HIS A CA 1
ATOM 1204 C C . HIS A 1 168 ? 24.304 10.377 -71.129 1.00 51.31 168 HIS A C 1
ATOM 1206 O O . HIS A 1 168 ? 24.323 10.666 -72.323 1.00 51.31 168 HIS A O 1
ATOM 1212 N N . ASN A 1 169 ? 24.269 9.100 -70.722 1.00 49.81 169 ASN A N 1
ATOM 1213 C CA . ASN A 1 169 ? 24.434 7.952 -71.634 1.00 49.81 169 ASN A CA 1
ATOM 1214 C C . ASN A 1 169 ? 23.510 6.753 -71.318 1.00 49.81 169 ASN A C 1
ATOM 1216 O O . ASN A 1 169 ? 23.948 5.606 -71.294 1.00 49.81 169 ASN A O 1
ATOM 1220 N N . PHE A 1 170 ? 22.213 6.992 -71.120 1.00 48.47 170 PHE A N 1
ATOM 1221 C CA . PHE A 1 170 ? 21.234 5.904 -70.996 1.00 48.47 170 PHE A CA 1
ATOM 1222 C C . PHE A 1 170 ? 20.708 5.469 -72.380 1.00 48.47 170 PHE A C 1
ATOM 1224 O O . PHE A 1 170 ? 20.185 6.299 -73.129 1.00 48.47 170 PHE A O 1
ATOM 1231 N N . THR A 1 171 ? 20.822 4.180 -72.735 1.00 46.47 171 THR A N 1
ATOM 1232 C CA . THR A 1 171 ? 20.286 3.616 -73.996 1.00 46.47 171 THR A CA 1
ATOM 1233 C C . THR A 1 171 ? 19.160 2.613 -73.729 1.00 46.47 171 THR A C 1
ATOM 1235 O O . THR A 1 171 ? 19.218 1.829 -72.789 1.00 46.47 171 THR A O 1
ATOM 1238 N N . MET A 1 172 ? 18.100 2.692 -74.542 1.00 43.31 172 MET A N 1
ATOM 1239 C CA . MET A 1 172 ? 16.888 1.865 -74.463 1.00 43.31 172 MET A CA 1
ATOM 1240 C C . MET A 1 172 ? 17.140 0.503 -75.130 1.00 43.31 172 MET A C 1
ATOM 1242 O O . MET A 1 172 ? 17.338 0.464 -76.345 1.00 43.31 172 MET A O 1
ATOM 1246 N N . GLU A 1 173 ? 17.099 -0.599 -74.378 1.00 38.66 173 GLU A N 1
ATOM 1247 C CA . GLU A 1 173 ? 17.056 -1.951 -74.956 1.00 38.66 173 GLU A CA 1
ATOM 1248 C C . GLU A 1 173 ? 15.618 -2.477 -75.098 1.00 38.66 173 GLU A C 1
ATOM 1250 O O . GLU A 1 173 ? 14.725 -2.188 -74.305 1.00 38.66 173 GLU A O 1
ATOM 1255 N N . THR A 1 174 ? 15.422 -3.212 -76.190 1.00 37.16 174 THR A N 1
ATOM 1256 C CA . THR A 1 174 ? 14.179 -3.524 -76.905 1.00 37.16 174 THR A CA 1
ATOM 1257 C C . THR A 1 174 ? 13.203 -4.483 -76.210 1.00 37.16 174 THR A C 1
ATOM 1259 O O . THR A 1 174 ? 13.594 -5.388 -75.483 1.00 37.16 174 THR A O 1
ATOM 1262 N N . CYS A 1 175 ? 11.921 -4.288 -76.532 1.00 42.94 175 CYS A N 1
ATOM 1263 C CA . CYS A 1 175 ? 10.726 -4.973 -76.035 1.00 42.94 175 CYS A CA 1
ATOM 1264 C C . CYS A 1 175 ? 10.563 -6.455 -76.416 1.00 42.94 175 CYS A C 1
ATOM 1266 O O . CYS A 1 175 ? 10.835 -6.837 -77.553 1.00 42.94 175 CYS A O 1
ATOM 1268 N N . ASP A 1 176 ? 9.918 -7.209 -75.517 1.00 38.62 176 ASP A N 1
ATOM 1269 C CA . ASP A 1 176 ? 9.098 -8.386 -75.846 1.00 38.62 176 ASP A CA 1
ATOM 1270 C C . ASP A 1 176 ? 7.688 -8.220 -75.229 1.00 38.62 176 ASP A C 1
ATOM 1272 O O . ASP A 1 176 ? 7.525 -7.456 -74.273 1.00 38.62 176 ASP A O 1
ATOM 1276 N N . GLU A 1 177 ? 6.656 -8.877 -75.770 1.00 46.91 177 GLU A N 1
ATOM 1277 C CA . GLU A 1 177 ? 5.223 -8.513 -75.613 1.00 46.91 177 GLU A CA 1
ATOM 1278 C C . GLU A 1 177 ? 4.664 -8.519 -74.167 1.00 46.91 177 GLU A C 1
ATOM 1280 O O . GLU A 1 177 ? 3.579 -7.989 -73.922 1.00 46.91 177 GLU A O 1
ATOM 1285 N N . THR A 1 178 ? 5.406 -9.033 -73.181 1.00 48.16 178 THR A N 1
ATOM 1286 C CA . THR A 1 178 ? 5.062 -8.972 -71.742 1.00 48.16 178 THR A CA 1
ATOM 1287 C C . THR A 1 178 ? 6.068 -8.198 -70.878 1.00 48.16 178 THR A C 1
ATOM 1289 O O . THR A 1 178 ? 5.936 -8.169 -69.655 1.00 48.16 178 THR A O 1
ATOM 1292 N N . TYR A 1 179 ? 7.095 -7.597 -71.482 1.00 47.66 179 TYR A N 1
ATOM 1293 C CA . TYR A 1 179 ? 8.225 -6.977 -70.786 1.00 47.66 179 TYR A CA 1
ATOM 1294 C C . TYR A 1 179 ? 8.827 -5.850 -71.650 1.00 47.66 179 TYR A C 1
ATOM 1296 O O . TYR A 1 179 ? 9.900 -5.985 -72.233 1.00 47.66 179 TYR A O 1
ATOM 1304 N N . CYS A 1 180 ? 8.127 -4.717 -71.764 1.00 46.25 180 CYS A N 1
ATOM 1305 C CA . CYS A 1 180 ? 8.670 -3.528 -72.429 1.00 46.25 180 CYS A CA 1
ATOM 1306 C C . CYS A 1 180 ? 9.366 -2.609 -71.413 1.00 46.25 180 CYS A C 1
ATOM 1308 O O . CYS A 1 180 ? 8.750 -2.125 -70.463 1.00 46.25 180 CYS A O 1
ATOM 1310 N N . ASN A 1 181 ? 10.654 -2.340 -71.640 1.00 56.34 181 ASN A N 1
ATOM 1311 C CA . ASN A 1 181 ? 11.476 -1.338 -70.948 1.00 56.34 181 ASN A CA 1
ATOM 1312 C C . ASN A 1 181 ? 11.576 -1.436 -69.413 1.00 56.34 181 ASN A C 1
ATOM 1314 O O . ASN A 1 181 ? 12.019 -0.471 -68.788 1.00 56.34 181 ASN A O 1
ATOM 1318 N N . GLY A 1 182 ? 11.165 -2.542 -68.790 1.00 62.09 182 GLY A N 1
ATOM 1319 C CA . GLY A 1 182 ? 11.225 -2.744 -67.340 1.00 62.09 182 GLY A CA 1
ATOM 1320 C C . GLY A 1 182 ? 9.942 -2.417 -66.565 1.00 62.09 182 GLY A C 1
ATOM 1321 O O . GLY A 1 182 ? 9.917 -2.701 -65.380 1.00 62.09 182 GLY A O 1
ATOM 1322 N N . THR A 1 183 ? 8.860 -1.894 -67.164 1.00 73.38 183 THR A N 1
ATOM 1323 C CA . THR A 1 183 ? 7.573 -1.728 -66.441 1.00 73.38 183 THR A CA 1
ATOM 1324 C C . THR A 1 183 ? 6.721 -2.993 -66.566 1.00 73.38 183 THR A C 1
ATOM 1326 O O . THR A 1 183 ? 6.468 -3.468 -67.671 1.00 73.38 183 THR A O 1
ATOM 1329 N N . LEU A 1 184 ? 6.221 -3.512 -65.446 1.00 82.38 184 LEU A N 1
ATOM 1330 C CA . LEU A 1 184 ? 5.249 -4.602 -65.385 1.00 82.38 184 LEU A CA 1
ATOM 1331 C C . LEU A 1 184 ? 3.828 -4.021 -65.326 1.00 82.38 184 LEU A C 1
ATOM 1333 O O . LEU A 1 184 ? 3.444 -3.409 -64.328 1.00 82.38 184 LEU A O 1
ATOM 1337 N N . THR A 1 185 ? 3.048 -4.216 -66.390 1.00 84.94 185 THR A N 1
ATOM 1338 C CA . THR A 1 185 ? 1.709 -3.621 -66.560 1.00 84.94 185 THR A CA 1
ATOM 1339 C C . THR A 1 185 ? 0.660 -4.719 -66.737 1.00 84.94 185 THR A C 1
ATOM 1341 O O . THR A 1 185 ? 0.805 -5.535 -67.649 1.00 84.94 185 THR A O 1
ATOM 1344 N N . PRO A 1 186 ? -0.397 -4.783 -65.902 1.00 87.56 186 PRO A N 1
ATOM 1345 C CA . PRO A 1 186 ? -1.426 -5.812 -66.030 1.00 87.56 186 PRO A CA 1
ATOM 1346 C C . PRO A 1 186 ? -2.372 -5.496 -67.187 1.00 87.56 186 PRO A C 1
ATOM 1348 O O . PRO A 1 186 ? -2.551 -4.336 -67.553 1.00 87.56 186 PRO A O 1
ATOM 1351 N N . ASP A 1 187 ? -2.997 -6.525 -67.765 1.00 84.12 187 ASP A N 1
ATOM 1352 C CA . ASP A 1 187 ? -3.790 -6.375 -68.994 1.00 84.12 187 ASP A CA 1
ATOM 1353 C C . ASP A 1 187 ? -4.936 -5.367 -68.856 1.00 84.12 187 ASP A C 1
ATOM 1355 O O . ASP A 1 187 ? -5.204 -4.611 -69.785 1.00 84.12 187 ASP A O 1
ATOM 1359 N N . TRP A 1 188 ? -5.562 -5.281 -67.679 1.00 86.06 188 TRP A N 1
ATOM 1360 C CA . TRP A 1 188 ? -6.623 -4.305 -67.408 1.00 86.06 188 TRP A CA 1
ATOM 1361 C C . TRP A 1 188 ? -6.122 -2.859 -67.286 1.00 86.06 188 TRP A C 1
ATOM 1363 O O . TRP A 1 188 ? -6.927 -1.940 -67.327 1.00 86.06 188 TRP A O 1
ATOM 1373 N N . CYS A 1 189 ? -4.816 -2.611 -67.187 1.00 83.88 189 CYS A N 1
ATOM 1374 C CA . CYS A 1 189 ? -4.255 -1.256 -67.253 1.00 83.88 189 CYS A CA 1
ATOM 1375 C C . CYS A 1 189 ? -4.076 -0.741 -68.690 1.00 83.88 189 CYS A C 1
ATOM 1377 O O . CYS A 1 189 ? -3.612 0.380 -68.878 1.00 83.88 189 CYS A O 1
ATOM 1379 N N . LYS A 1 190 ? -4.449 -1.531 -69.708 1.00 80.56 190 LYS A N 1
ATOM 1380 C CA . LYS A 1 190 ? -4.546 -1.062 -71.100 1.00 80.56 190 LYS A CA 1
ATOM 1381 C C . LYS A 1 190 ? -5.786 -0.186 -71.320 1.00 80.56 190 LYS A C 1
ATOM 1383 O O . LYS A 1 190 ? -5.719 0.773 -72.081 1.00 80.56 190 LYS A O 1
ATOM 1388 N N . ASP A 1 191 ? -6.876 -0.483 -70.608 1.00 80.88 191 ASP A N 1
ATOM 1389 C CA . ASP A 1 191 ? -8.169 0.207 -70.735 1.00 80.88 191 ASP A CA 1
ATOM 1390 C C . ASP A 1 191 ? -8.407 1.271 -69.642 1.00 80.88 191 ASP A C 1
ATOM 1392 O O . ASP A 1 191 ? -9.340 2.070 -69.738 1.00 80.88 191 ASP A O 1
ATOM 1396 N N . TYR A 1 192 ? -7.568 1.302 -68.598 1.00 83.62 192 TYR A N 1
ATOM 1397 C CA . TYR A 1 192 ? -7.706 2.193 -67.441 1.00 83.62 192 TYR A CA 1
ATOM 1398 C C . TYR A 1 192 ? -6.370 2.844 -67.055 1.00 83.62 192 TYR A C 1
ATOM 1400 O O . TYR A 1 192 ? -5.320 2.209 -67.097 1.00 83.62 192 TYR A O 1
ATOM 1408 N N . THR A 1 193 ? -6.406 4.104 -66.607 1.00 88.12 193 THR A N 1
ATOM 1409 C CA . THR A 1 193 ? -5.226 4.812 -66.080 1.00 88.12 193 THR A CA 1
ATOM 1410 C C . THR A 1 193 ? -4.818 4.261 -64.713 1.00 88.12 193 THR A C 1
ATOM 1412 O O . THR A 1 193 ? -5.531 4.457 -63.728 1.00 88.12 193 THR A O 1
ATOM 1415 N N . CYS A 1 194 ? -3.668 3.591 -64.652 1.00 91.50 194 CYS A N 1
ATOM 1416 C CA . CYS A 1 194 ? -3.186 2.904 -63.455 1.00 91.50 194 CYS A CA 1
ATOM 1417 C C . CYS A 1 194 ? -2.101 3.677 -62.699 1.00 91.50 194 CYS A C 1
ATOM 1419 O O . CYS A 1 194 ? -1.337 4.439 -63.292 1.00 91.50 194 CYS A O 1
ATOM 1421 N N . ALA A 1 195 ? -2.015 3.446 -61.388 1.00 93.00 195 ALA A N 1
ATOM 1422 C CA . ALA A 1 195 ? -0.962 3.998 -60.538 1.00 93.00 195 ALA A CA 1
ATOM 1423 C C . ALA A 1 195 ? 0.413 3.440 -60.926 1.00 93.00 195 ALA A C 1
ATOM 1425 O O . ALA A 1 195 ? 0.500 2.275 -61.303 1.00 93.00 195 ALA A O 1
ATOM 1426 N N . THR A 1 196 ? 1.483 4.220 -60.764 1.00 91.88 196 THR A N 1
ATOM 1427 C CA . THR A 1 196 ? 2.856 3.751 -61.017 1.00 91.88 196 THR A CA 1
ATOM 1428 C C . THR A 1 196 ? 3.554 3.442 -59.687 1.00 91.88 196 THR A C 1
ATOM 1430 O O . THR A 1 196 ? 3.831 4.351 -58.904 1.00 91.88 196 THR A O 1
ATOM 1433 N N . LEU A 1 197 ? 3.826 2.162 -59.410 1.00 91.06 197 LEU A N 1
ATOM 1434 C CA . LEU A 1 197 ? 4.548 1.684 -58.223 1.00 91.06 197 LEU A CA 1
ATOM 1435 C C . LEU A 1 197 ? 6.047 1.619 -58.515 1.00 91.06 197 LEU A C 1
ATOM 1437 O O . LEU A 1 197 ? 6.475 0.831 -59.353 1.00 91.06 197 LEU A O 1
ATOM 1441 N N . LEU A 1 198 ? 6.847 2.410 -57.807 1.00 89.06 198 LEU A N 1
ATOM 1442 C CA . LEU A 1 198 ? 8.302 2.456 -57.981 1.00 89.06 198 LEU A CA 1
ATOM 1443 C C . LEU A 1 198 ? 9.003 1.494 -57.006 1.00 89.06 198 LEU A C 1
ATOM 1445 O O . LEU A 1 198 ? 8.671 1.496 -55.823 1.00 89.06 198 LEU A O 1
ATOM 1449 N N . THR A 1 199 ? 9.973 0.701 -57.470 1.00 85.06 199 THR A N 1
ATOM 1450 C CA . THR A 1 199 ? 10.741 -0.268 -56.651 1.00 85.06 199 THR A CA 1
ATOM 1451 C C . THR A 1 199 ? 12.249 -0.166 -56.940 1.00 85.06 199 THR A C 1
ATOM 1453 O O . THR A 1 199 ? 12.621 0.287 -58.023 1.00 85.06 199 THR A O 1
ATOM 1456 N N . SER A 1 200 ? 13.148 -0.586 -56.038 1.00 72.44 200 SER A N 1
ATOM 1457 C CA . SER A 1 200 ? 14.608 -0.476 -56.254 1.00 72.44 200 SER A CA 1
ATOM 1458 C C . SER A 1 200 ? 15.163 -1.502 -57.228 1.00 72.44 200 SER A C 1
ATOM 1460 O O . SER A 1 200 ? 16.257 -1.321 -57.738 1.00 72.44 200 SER A O 1
ATOM 1462 N N . GLY A 1 201 ? 14.445 -2.579 -57.544 1.00 72.56 201 GLY A N 1
ATOM 1463 C CA . GLY A 1 201 ? 14.972 -3.579 -58.471 1.00 72.56 201 GLY A CA 1
ATOM 1464 C C . GLY A 1 201 ? 13.970 -4.627 -58.928 1.00 72.56 201 GLY A C 1
ATOM 1465 O O . GLY A 1 201 ? 12.833 -4.687 -58.455 1.00 72.56 201 GLY A O 1
ATOM 1466 N N . ASP A 1 202 ? 14.418 -5.480 -59.851 1.00 67.31 202 ASP A N 1
ATOM 1467 C CA . ASP A 1 202 ? 13.590 -6.492 -60.521 1.00 67.31 202 ASP A CA 1
ATOM 1468 C C . ASP A 1 202 ? 13.014 -7.545 -59.568 1.00 67.31 202 ASP A C 1
ATOM 1470 O O . ASP A 1 202 ? 11.923 -8.072 -59.794 1.00 67.31 202 ASP A O 1
ATOM 1474 N N . ALA A 1 203 ? 13.741 -7.882 -58.500 1.00 67.12 203 ALA A N 1
ATOM 1475 C CA . ALA A 1 203 ? 13.274 -8.840 -57.502 1.00 67.12 203 ALA A CA 1
ATOM 1476 C C . ALA A 1 203 ? 12.037 -8.310 -56.762 1.00 67.12 203 ALA A C 1
ATOM 1478 O O . ALA A 1 203 ? 11.046 -9.025 -56.603 1.00 67.12 203 ALA A O 1
ATOM 1479 N N . GLU A 1 204 ? 12.078 -7.037 -56.377 1.00 72.94 204 GLU A N 1
ATOM 1480 C CA . GLU A 1 204 ? 10.996 -6.355 -55.672 1.00 72.94 204 GLU A CA 1
ATOM 1481 C C . GLU A 1 204 ? 9.836 -6.045 -56.616 1.00 72.94 204 GLU A C 1
ATOM 1483 O O . GLU A 1 204 ? 8.676 -6.296 -56.274 1.00 72.94 204 GLU A O 1
ATOM 1488 N N . ALA A 1 205 ? 10.143 -5.670 -57.860 1.00 77.44 205 ALA A N 1
ATOM 1489 C CA . ALA A 1 205 ? 9.144 -5.503 -58.904 1.00 77.44 205 ALA A CA 1
ATOM 1490 C C . ALA A 1 205 ? 8.343 -6.793 -59.144 1.00 77.44 205 ALA A C 1
ATOM 1492 O O . ALA A 1 205 ? 7.118 -6.754 -59.204 1.00 77.44 205 ALA A O 1
ATOM 1493 N N . LYS A 1 206 ? 8.997 -7.962 -59.206 1.00 77.75 206 LYS A N 1
ATOM 1494 C CA . LYS A 1 206 ? 8.325 -9.262 -59.403 1.00 77.75 206 LYS A CA 1
ATOM 1495 C C . LYS A 1 206 ? 7.430 -9.669 -58.234 1.00 77.75 206 LYS A C 1
ATOM 1497 O O . LYS A 1 206 ? 6.416 -10.338 -58.448 1.00 77.75 206 LYS A O 1
ATOM 1502 N N . VAL A 1 207 ? 7.792 -9.304 -57.004 1.00 77.31 207 VAL A N 1
ATOM 1503 C CA . VAL A 1 207 ? 6.949 -9.580 -55.832 1.00 77.31 207 VAL A CA 1
ATOM 1504 C C . VAL A 1 207 ? 5.749 -8.647 -55.812 1.00 77.31 207 VAL A C 1
ATOM 1506 O O . VAL A 1 207 ? 4.624 -9.127 -55.706 1.00 77.31 207 VAL A O 1
ATOM 1509 N N . MET A 1 208 ? 5.966 -7.345 -55.999 1.00 82.81 208 MET A N 1
ATOM 1510 C CA . MET A 1 208 ? 4.875 -6.374 -56.084 1.00 82.81 208 MET A CA 1
ATOM 1511 C C . MET A 1 208 ? 3.940 -6.677 -57.252 1.00 82.81 208 MET A C 1
ATOM 1513 O O . MET A 1 208 ? 2.727 -6.584 -57.109 1.00 82.81 208 MET A O 1
ATOM 1517 N N . TRP A 1 209 ? 4.481 -7.141 -58.374 1.00 86.44 209 TRP A N 1
ATOM 1518 C CA . TRP A 1 209 ? 3.714 -7.609 -59.520 1.00 86.44 209 TRP A CA 1
ATOM 1519 C C . TRP A 1 209 ? 2.777 -8.766 -59.175 1.00 86.44 209 TRP A C 1
ATOM 1521 O O . TRP A 1 209 ? 1.609 -8.763 -59.558 1.00 86.44 209 TRP A O 1
ATOM 1531 N N . ARG A 1 210 ? 3.256 -9.740 -58.398 1.00 83.56 210 ARG A N 1
ATOM 1532 C CA . ARG A 1 210 ? 2.418 -10.847 -57.929 1.00 83.56 210 ARG A CA 1
ATOM 1533 C C . ARG A 1 210 ? 1.268 -10.348 -57.056 1.00 83.56 210 ARG A C 1
ATOM 1535 O O . ARG A 1 210 ? 0.153 -10.831 -57.205 1.00 83.56 210 ARG A O 1
ATOM 1542 N N . GLU A 1 211 ? 1.518 -9.365 -56.198 1.00 83.50 211 GLU A N 1
ATOM 1543 C CA . GLU A 1 211 ? 0.488 -8.752 -55.352 1.00 83.50 211 GLU A CA 1
ATOM 1544 C C . GLU A 1 211 ? -0.524 -7.936 -56.170 1.00 83.50 211 GLU A C 1
ATOM 1546 O O . GLU A 1 211 ? -1.729 -8.043 -55.935 1.00 83.50 211 GLU A O 1
ATOM 1551 N N . VAL A 1 212 ? -0.063 -7.203 -57.191 1.00 87.94 212 VAL A N 1
ATOM 1552 C CA . VAL A 1 212 ? -0.921 -6.508 -58.165 1.00 87.94 212 VAL A CA 1
ATOM 1553 C C . VAL A 1 212 ? -1.858 -7.492 -58.865 1.00 87.94 212 VAL A C 1
ATOM 1555 O O . VAL A 1 212 ? -3.059 -7.231 -58.955 1.00 87.94 212 VAL A O 1
ATOM 1558 N N . LEU A 1 213 ? -1.342 -8.642 -59.308 1.00 87.19 213 LEU A N 1
ATOM 1559 C CA . LEU A 1 213 ? -2.145 -9.676 -59.960 1.00 87.19 213 LEU A CA 1
ATOM 1560 C C . LEU A 1 213 ? -3.109 -10.372 -58.988 1.00 87.19 213 LEU A C 1
ATOM 1562 O O . LEU A 1 213 ? -4.290 -10.526 -59.303 1.00 87.19 213 LEU A O 1
ATOM 1566 N N . ASN A 1 214 ? -2.631 -10.760 -57.804 1.00 83.56 214 ASN A N 1
ATOM 1567 C CA . ASN A 1 214 ? -3.418 -11.476 -56.796 1.00 83.56 214 ASN A CA 1
ATOM 1568 C C . ASN A 1 214 ? -4.600 -10.647 -56.281 1.00 83.56 214 ASN A C 1
ATOM 1570 O O . ASN A 1 214 ? -5.686 -11.186 -56.068 1.00 83.56 214 ASN A O 1
ATOM 1574 N N . HIS A 1 215 ? -4.398 -9.340 -56.100 1.00 82.50 215 HIS A N 1
ATOM 1575 C CA . HIS A 1 215 ? -5.405 -8.433 -55.552 1.00 82.50 215 HIS A CA 1
ATOM 1576 C C . HIS A 1 215 ? -6.109 -7.576 -56.614 1.00 82.50 215 HIS A C 1
ATOM 1578 O O . HIS A 1 215 ? -6.938 -6.745 -56.256 1.00 82.50 215 HIS A O 1
ATOM 1584 N N . ARG A 1 216 ? -5.826 -7.800 -57.909 1.00 89.50 216 ARG A N 1
ATOM 1585 C CA . ARG A 1 216 ? -6.373 -7.037 -59.049 1.00 89.50 216 ARG A CA 1
ATOM 1586 C C . ARG A 1 216 ? -6.247 -5.520 -58.871 1.00 89.50 216 ARG A C 1
ATOM 1588 O O . ARG A 1 216 ? -7.215 -4.778 -59.022 1.00 89.50 216 ARG A O 1
ATOM 1595 N N . LEU A 1 217 ? -5.048 -5.063 -58.524 1.00 91.12 217 LEU A N 1
ATOM 1596 C CA . LEU A 1 217 ? -4.772 -3.638 -58.349 1.00 91.12 217 LEU A CA 1
ATOM 1597 C C . LEU A 1 217 ? -4.659 -2.953 -59.724 1.00 91.12 217 LEU A C 1
ATOM 1599 O O . LEU A 1 217 ? -4.052 -3.497 -60.648 1.00 91.12 217 LEU A O 1
ATOM 1603 N N . TYR A 1 218 ? -5.205 -1.745 -59.869 1.00 92.88 218 TYR A N 1
ATOM 1604 C CA . TYR A 1 218 ? -5.001 -0.875 -61.033 1.00 92.88 218 TYR A CA 1
ATOM 1605 C C . TYR A 1 218 ? -3.637 -0.183 -60.928 1.00 92.88 218 TYR A C 1
ATOM 1607 O O . TYR A 1 218 ? -3.545 1.031 -60.766 1.00 92.88 218 TYR A O 1
ATOM 1615 N N . ALA A 1 219 ? -2.556 -0.958 -60.972 1.00 92.12 219 ALA A N 1
ATOM 1616 C CA . ALA A 1 219 ? -1.205 -0.451 -60.776 1.00 92.12 219 ALA A CA 1
ATOM 1617 C C . ALA A 1 219 ? -0.200 -1.109 -61.728 1.00 92.12 219 ALA A C 1
ATOM 1619 O O . ALA A 1 219 ? -0.277 -2.308 -61.990 1.00 92.12 219 ALA A O 1
ATOM 1620 N N . THR A 1 220 ? 0.757 -0.328 -62.219 1.00 91.12 220 THR A N 1
ATOM 1621 C CA . THR A 1 220 ? 1.951 -0.795 -62.927 1.00 91.12 220 THR A CA 1
ATOM 1622 C C . THR A 1 220 ? 3.132 -0.795 -61.964 1.00 91.12 220 THR A C 1
ATOM 1624 O O . THR A 1 220 ? 3.174 0.001 -61.029 1.00 91.12 220 THR A O 1
ATOM 1627 N N . VAL A 1 221 ? 4.084 -1.708 -62.144 1.00 89.44 221 VAL A N 1
ATOM 1628 C CA . VAL A 1 221 ? 5.260 -1.827 -61.272 1.00 89.44 221 VAL A CA 1
ATOM 1629 C C . VAL A 1 221 ? 6.516 -1.518 -62.068 1.00 89.44 221 VAL A C 1
ATOM 1631 O O . VAL A 1 221 ? 6.773 -2.141 -63.094 1.00 89.44 221 VAL A O 1
ATOM 1634 N N . ARG A 1 222 ? 7.304 -0.560 -61.589 1.00 87.75 222 ARG A N 1
ATOM 1635 C CA . ARG A 1 222 ? 8.497 -0.039 -62.246 1.00 87.75 222 ARG A CA 1
ATOM 1636 C C . ARG A 1 222 ? 9.723 -0.197 -61.329 1.00 87.75 222 ARG A C 1
ATOM 1638 O O . ARG A 1 222 ? 9.829 0.534 -60.345 1.00 87.75 222 ARG A O 1
ATOM 1645 N N . PRO A 1 223 ? 10.682 -1.073 -61.666 1.00 82.12 223 PRO A N 1
ATOM 1646 C CA . PRO A 1 223 ? 11.998 -1.093 -61.058 1.00 82.12 223 PRO A CA 1
ATOM 1647 C C . PRO A 1 223 ? 12.816 0.097 -61.570 1.00 82.12 223 PRO A C 1
ATOM 1649 O O . PRO A 1 223 ? 12.923 0.335 -62.775 1.00 82.12 223 PRO A O 1
ATOM 1652 N N . LEU A 1 224 ? 13.380 0.860 -60.640 1.00 75.06 224 LEU A N 1
ATOM 1653 C CA . LEU A 1 224 ? 14.217 2.028 -60.906 1.00 75.06 224 LEU A CA 1
ATOM 1654 C C . LEU A 1 224 ? 15.683 1.825 -60.519 1.00 75.06 224 LEU A C 1
ATOM 1656 O O . LEU A 1 224 ? 16.481 2.729 -60.744 1.00 75.06 224 LEU A O 1
ATOM 1660 N N . GLY A 1 225 ? 16.070 0.676 -59.967 1.00 71.38 225 GLY A N 1
ATOM 1661 C CA . GLY A 1 225 ? 17.463 0.467 -59.583 1.00 71.38 225 GLY A CA 1
ATOM 1662 C C . GLY A 1 225 ? 17.878 1.350 -58.402 1.00 71.38 225 GLY A C 1
ATOM 1663 O O . GLY A 1 225 ? 17.070 1.841 -57.607 1.00 71.38 225 GLY A O 1
ATOM 1664 N N . GLU A 1 226 ? 19.170 1.654 -58.387 1.00 66.31 226 GLU A N 1
ATOM 1665 C CA . GLU A 1 226 ? 19.799 2.653 -57.519 1.00 66.31 226 GLU A CA 1
ATOM 1666 C C . GLU A 1 226 ? 19.224 4.074 -57.682 1.00 66.31 226 GLU A C 1
ATOM 1668 O O . GLU A 1 226 ? 19.350 4.911 -56.785 1.00 66.31 226 GLU A O 1
ATOM 1673 N N . TYR A 1 227 ? 18.523 4.352 -58.787 1.00 74.44 227 TYR A N 1
ATOM 1674 C CA . TYR A 1 227 ? 17.941 5.664 -59.064 1.00 74.44 227 TYR A CA 1
ATOM 1675 C C . TYR A 1 227 ? 16.628 5.924 -58.312 1.00 74.44 227 TYR A C 1
ATOM 1677 O O . TYR A 1 227 ? 16.140 7.056 -58.340 1.00 74.44 227 TYR A O 1
ATOM 1685 N N . LEU A 1 228 ? 16.059 4.935 -57.606 1.00 80.06 228 LEU A N 1
ATOM 1686 C CA . LEU A 1 228 ? 14.777 5.071 -56.901 1.00 80.06 228 LEU A CA 1
ATOM 1687 C C . LEU A 1 228 ? 14.740 6.297 -55.978 1.00 80.06 228 LEU A C 1
ATOM 1689 O O . LEU A 1 228 ? 13.792 7.079 -56.032 1.00 80.06 228 LEU A O 1
ATOM 1693 N N . SER A 1 229 ? 15.769 6.487 -55.149 1.00 75.75 229 SER A N 1
ATOM 1694 C CA . SER A 1 229 ? 15.825 7.597 -54.187 1.00 75.75 229 SER A CA 1
ATOM 1695 C C . SER A 1 229 ? 15.896 8.960 -54.883 1.00 75.75 229 SER A C 1
ATOM 1697 O O . SER A 1 229 ? 15.181 9.897 -54.511 1.00 75.75 229 SER A O 1
ATOM 1699 N N . ASN A 1 230 ? 16.726 9.064 -55.924 1.00 74.75 230 ASN A N 1
ATOM 1700 C CA . ASN A 1 230 ? 16.966 10.312 -56.647 1.00 74.75 230 ASN A CA 1
ATOM 1701 C C . ASN A 1 230 ? 15.749 10.708 -57.490 1.00 74.75 230 ASN A C 1
ATOM 1703 O O . ASN A 1 230 ? 15.282 11.841 -57.396 1.00 74.75 230 ASN A O 1
ATOM 1707 N N . VAL A 1 231 ? 15.182 9.759 -58.238 1.00 79.25 231 VAL A N 1
ATOM 1708 C CA . VAL A 1 231 ? 13.988 9.974 -59.067 1.00 79.25 231 VAL A CA 1
ATOM 1709 C C . VAL A 1 231 ? 12.771 10.280 -58.198 1.00 79.25 231 VAL A C 1
ATOM 1711 O O . VAL A 1 231 ? 12.043 11.229 -58.480 1.00 79.25 231 VAL A O 1
ATOM 1714 N N . SER A 1 232 ? 12.571 9.549 -57.096 1.00 83.12 232 SER A N 1
ATOM 1715 C CA . SER A 1 232 ? 11.445 9.825 -56.195 1.00 83.12 232 SER A CA 1
ATOM 1716 C C . SER A 1 232 ? 11.571 11.207 -55.548 1.00 83.12 232 SER A C 1
ATOM 1718 O O . SER A 1 232 ? 10.578 11.922 -55.446 1.00 83.12 232 SER A O 1
ATOM 1720 N N . SER A 1 233 ? 12.786 11.624 -55.170 1.00 79.62 233 SER A N 1
ATOM 1721 C CA . SER A 1 233 ? 13.047 12.967 -54.630 1.00 79.62 233 SER A CA 1
ATOM 1722 C C . SER A 1 233 ? 12.797 14.073 -55.661 1.00 79.62 233 SER A C 1
ATOM 1724 O O . SER A 1 233 ? 12.185 15.094 -55.329 1.00 79.62 233 SER A O 1
ATOM 1726 N N . ALA A 1 234 ? 13.214 13.869 -56.913 1.00 79.88 234 ALA A N 1
ATOM 1727 C CA . ALA A 1 234 ? 12.982 14.815 -58.003 1.00 79.88 234 ALA A CA 1
ATOM 1728 C C . ALA A 1 234 ? 11.487 14.952 -58.348 1.00 79.88 234 ALA A C 1
ATOM 1730 O O . ALA A 1 234 ? 11.000 16.051 -58.607 1.00 79.88 234 ALA A O 1
ATOM 1731 N N . LEU A 1 235 ? 10.727 13.859 -58.229 1.00 82.75 235 LEU A N 1
ATOM 1732 C CA . LEU A 1 235 ? 9.276 13.817 -58.435 1.00 82.75 235 LEU A CA 1
ATOM 1733 C C . LEU A 1 235 ? 8.460 14.119 -57.166 1.00 82.75 235 LEU A C 1
ATOM 1735 O O . LEU A 1 235 ? 7.254 13.887 -57.136 1.00 82.75 235 LEU A O 1
ATOM 1739 N N . SER A 1 236 ? 9.071 14.682 -56.119 1.00 77.50 236 SER A N 1
ATOM 1740 C CA . SER A 1 236 ? 8.415 14.949 -54.825 1.00 77.50 236 SER A CA 1
ATOM 1741 C C . SER A 1 236 ? 7.195 15.885 -54.881 1.00 77.50 236 SER A C 1
ATOM 1743 O O . SER A 1 236 ? 6.415 15.935 -53.927 1.00 77.50 236 SER A O 1
ATOM 1745 N N . SER A 1 237 ? 7.012 16.624 -55.981 1.00 78.94 237 SER A N 1
ATOM 1746 C CA . SER A 1 237 ? 5.840 17.467 -56.253 1.00 78.94 237 SER A CA 1
ATOM 1747 C C . SER A 1 237 ? 4.625 16.689 -56.784 1.00 78.94 237 SER A C 1
ATOM 1749 O O . SER A 1 237 ? 3.516 17.228 -56.786 1.00 78.94 237 SER A O 1
ATOM 1751 N N . ARG A 1 238 ? 4.812 15.434 -57.214 1.00 85.88 238 ARG A N 1
ATOM 1752 C CA . ARG A 1 238 ? 3.765 14.524 -57.696 1.00 85.88 238 ARG A CA 1
ATOM 1753 C C . ARG A 1 238 ? 3.258 13.600 -56.584 1.00 85.88 238 ARG A C 1
ATOM 1755 O O . ARG A 1 238 ? 3.933 13.328 -55.587 1.00 85.88 238 ARG A O 1
ATOM 1762 N N . SER A 1 239 ? 2.053 13.078 -56.788 1.00 88.88 239 SER A N 1
ATOM 1763 C CA . SER A 1 239 ? 1.526 11.961 -56.005 1.00 88.88 239 SER A CA 1
ATOM 1764 C C . SER A 1 239 ? 2.157 10.668 -56.527 1.00 88.88 239 SER A C 1
ATOM 1766 O O . SER A 1 239 ? 1.891 10.268 -57.655 1.00 88.88 239 SER A O 1
ATOM 1768 N N . LEU A 1 240 ? 3.019 10.036 -55.730 1.00 89.19 240 LEU A N 1
ATOM 1769 C CA . LEU A 1 240 ? 3.775 8.841 -56.113 1.00 89.19 240 LEU A CA 1
ATOM 1770 C C . LEU A 1 240 ? 3.693 7.768 -55.032 1.00 89.19 240 LEU A C 1
ATOM 1772 O O . LEU A 1 240 ? 3.478 8.081 -53.856 1.00 89.19 240 LEU A O 1
ATOM 1776 N N . ILE A 1 241 ? 3.874 6.512 -55.445 1.00 89.94 241 ILE A N 1
ATOM 1777 C CA . ILE A 1 241 ? 3.943 5.358 -54.551 1.00 89.94 241 ILE A CA 1
ATOM 1778 C C . ILE A 1 241 ? 5.260 4.627 -54.801 1.00 89.94 241 ILE A C 1
ATOM 1780 O O . ILE A 1 241 ? 5.554 4.229 -55.927 1.00 89.94 241 ILE A O 1
ATOM 1784 N N . ALA A 1 242 ? 6.034 4.433 -53.739 1.00 88.25 242 ALA A N 1
ATOM 1785 C CA . ALA A 1 242 ? 7.277 3.676 -53.773 1.00 88.25 242 ALA A CA 1
ATOM 1786 C C . ALA A 1 242 ? 7.174 2.487 -52.813 1.00 88.25 242 ALA A C 1
ATOM 1788 O O . ALA A 1 242 ? 6.859 2.659 -51.635 1.00 88.25 242 ALA A O 1
ATOM 1789 N N . CYS A 1 243 ? 7.410 1.285 -53.324 1.00 84.12 243 CYS A N 1
ATOM 1790 C CA . CYS A 1 243 ? 7.304 0.024 -52.606 1.00 84.12 243 CYS A CA 1
ATOM 1791 C C . CYS A 1 243 ? 8.632 -0.704 -52.661 1.00 84.12 243 CYS A C 1
ATOM 1793 O O . CYS A 1 243 ? 9.135 -0.977 -53.746 1.00 84.12 243 CYS A O 1
ATOM 1795 N N . ASP A 1 244 ? 9.180 -1.053 -51.503 1.00 78.56 244 ASP A N 1
ATOM 1796 C CA . ASP A 1 244 ? 10.482 -1.697 -51.487 1.00 78.56 244 ASP A CA 1
ATOM 1797 C C . ASP A 1 244 ? 10.763 -2.546 -50.254 1.00 78.56 244 ASP A C 1
ATOM 1799 O O . ASP A 1 244 ? 10.005 -2.559 -49.272 1.00 78.56 244 ASP A O 1
ATOM 1803 N N . TRP A 1 245 ? 11.919 -3.210 -50.277 1.00 71.62 245 TRP A N 1
ATOM 1804 C CA . TRP A 1 245 ? 12.549 -3.732 -49.084 1.00 71.62 245 TRP A CA 1
ATOM 1805 C C . TRP A 1 245 ? 12.706 -2.585 -48.084 1.00 71.62 245 TRP A C 1
ATOM 1807 O O . TRP A 1 245 ? 13.419 -1.606 -48.295 1.00 71.62 245 TRP A O 1
ATOM 1817 N N . ALA A 1 246 ? 12.005 -2.695 -46.958 1.00 63.19 246 ALA A N 1
ATOM 1818 C CA . ALA A 1 246 ? 11.890 -1.625 -45.969 1.00 63.19 246 ALA A CA 1
ATOM 1819 C C . ALA A 1 246 ? 13.223 -0.973 -45.510 1.00 63.19 246 ALA A C 1
ATOM 1821 O O . ALA A 1 246 ? 13.190 0.159 -45.019 1.00 63.19 246 ALA A O 1
ATOM 1822 N N . PRO A 1 247 ? 14.385 -1.650 -45.517 1.00 53.69 247 PRO A N 1
ATOM 1823 C CA . PRO A 1 247 ? 15.702 -1.049 -45.267 1.00 53.69 247 PRO A CA 1
ATOM 1824 C C . PRO A 1 247 ? 16.190 -0.082 -46.345 1.00 53.69 247 PRO A C 1
ATOM 1826 O O . PRO A 1 247 ? 16.790 0.923 -45.982 1.00 53.69 247 PRO A O 1
ATOM 1829 N N . GLU A 1 248 ? 15.849 -0.293 -47.613 1.00 53.47 248 GLU A N 1
ATOM 1830 C CA . GLU A 1 248 ? 16.187 0.620 -48.717 1.00 53.47 248 GLU A CA 1
ATOM 1831 C C . GLU A 1 248 ? 15.224 1.815 -48.804 1.00 53.47 248 GLU A C 1
ATOM 1833 O O . GLU A 1 248 ? 15.606 2.914 -49.205 1.00 53.47 248 GLU A O 1
ATOM 1838 N N . VAL A 1 249 ? 14.008 1.669 -48.263 1.00 56.62 249 VAL A N 1
ATOM 1839 C CA . VAL A 1 249 ? 13.016 2.756 -48.121 1.00 56.62 249 VAL A CA 1
ATOM 1840 C C . VAL A 1 249 ? 13.524 3.931 -47.251 1.00 56.62 249 VAL A C 1
ATOM 1842 O O . VAL A 1 249 ? 12.936 5.011 -47.237 1.00 56.62 249 VAL A O 1
ATOM 1845 N N . PHE A 1 250 ? 14.642 3.785 -46.530 1.00 53.69 250 PHE A N 1
ATOM 1846 C CA . PHE A 1 250 ? 15.210 4.841 -45.680 1.00 53.69 250 PHE A CA 1
ATOM 1847 C C . PHE A 1 250 ? 15.693 6.076 -46.467 1.00 53.69 250 PHE A C 1
ATOM 1849 O O . PHE A 1 250 ? 15.614 7.188 -45.941 1.00 53.69 250 PHE A O 1
ATOM 1856 N N . GLY A 1 251 ? 16.115 5.902 -47.727 1.00 57.22 251 GLY A N 1
ATOM 1857 C CA . GLY A 1 251 ? 16.498 7.003 -48.628 1.00 57.22 251 GLY A CA 1
ATOM 1858 C C . GLY A 1 251 ? 15.321 7.890 -49.056 1.00 57.22 251 GLY A C 1
ATOM 1859 O O . GLY A 1 251 ? 15.508 9.037 -49.445 1.00 57.22 251 GLY A O 1
ATOM 1860 N N . LEU A 1 252 ? 14.091 7.398 -48.887 1.00 62.22 252 LEU A N 1
ATOM 1861 C CA . LEU A 1 252 ? 12.849 8.068 -49.278 1.00 62.22 252 LEU A CA 1
ATOM 1862 C C . LEU A 1 252 ? 12.244 8.932 -48.154 1.00 62.22 252 LEU A C 1
ATOM 1864 O O . LEU A 1 252 ? 11.180 9.519 -48.330 1.00 62.22 252 LEU A O 1
ATOM 1868 N N . ARG A 1 253 ? 12.914 9.055 -46.995 1.00 57.22 253 ARG A N 1
ATOM 1869 C CA . ARG A 1 253 ? 12.443 9.833 -45.824 1.00 57.22 253 ARG A CA 1
ATOM 1870 C C . ARG A 1 253 ? 12.288 11.336 -46.072 1.00 57.22 253 ARG A C 1
ATOM 1872 O O . ARG A 1 253 ? 11.613 12.013 -45.300 1.00 57.22 253 ARG A O 1
ATOM 1879 N N . THR A 1 254 ? 12.935 11.869 -47.103 1.00 61.16 254 THR A N 1
ATOM 1880 C CA . THR A 1 254 ? 12.806 13.272 -47.528 1.00 61.16 254 THR A CA 1
ATOM 1881 C C . THR A 1 254 ? 11.455 13.556 -48.185 1.00 61.16 254 THR A C 1
ATOM 1883 O O . THR A 1 254 ? 11.020 14.710 -48.234 1.00 61.16 254 THR A O 1
ATOM 1886 N N . LEU A 1 255 ? 10.756 12.516 -48.644 1.00 66.31 255 LEU A N 1
ATOM 1887 C CA . LEU A 1 255 ? 9.408 12.620 -49.175 1.00 66.31 255 LEU A CA 1
ATOM 1888 C C . LEU A 1 255 ? 8.432 12.773 -48.013 1.00 66.31 255 LEU A C 1
ATOM 1890 O O . LEU A 1 255 ? 8.445 11.998 -47.059 1.00 66.31 255 LEU A O 1
ATOM 1894 N N . LYS A 1 256 ? 7.542 13.766 -48.095 1.00 72.81 256 LYS A N 1
ATOM 1895 C CA . LYS A 1 256 ? 6.412 13.928 -47.165 1.00 72.81 256 LYS A CA 1
ATOM 1896 C C . LYS A 1 256 ? 5.353 12.843 -47.436 1.00 72.81 256 LYS A C 1
ATOM 1898 O O . LYS A 1 256 ? 4.249 13.161 -47.879 1.00 72.81 256 LYS A O 1
ATOM 1903 N N . ALA A 1 257 ? 5.728 11.581 -47.241 1.00 73.38 257 ALA A N 1
ATOM 1904 C CA . ALA A 1 257 ? 4.963 10.386 -47.572 1.00 73.38 257 ALA A CA 1
ATOM 1905 C C . ALA A 1 257 ? 4.512 9.627 -46.314 1.00 73.38 257 ALA A C 1
ATOM 1907 O O . ALA A 1 257 ? 5.177 9.655 -45.279 1.00 73.38 257 ALA A O 1
ATOM 1908 N N . GLU A 1 258 ? 3.373 8.951 -46.418 1.00 73.19 258 GLU A N 1
ATOM 1909 C CA . GLU A 1 258 ? 2.776 8.104 -45.386 1.00 73.19 258 GLU A CA 1
ATOM 1910 C C . GLU A 1 258 ? 2.914 6.626 -45.781 1.00 73.19 258 GLU A C 1
ATOM 1912 O O . GLU A 1 258 ? 2.900 6.285 -46.964 1.00 73.19 258 GLU A O 1
ATOM 1917 N N . THR A 1 259 ? 3.059 5.733 -44.801 1.00 74.19 259 THR A N 1
ATOM 1918 C CA . THR A 1 259 ? 3.145 4.286 -45.053 1.00 74.19 259 THR A CA 1
ATOM 1919 C C . THR A 1 259 ? 1.775 3.722 -45.426 1.00 74.19 259 THR A C 1
ATOM 1921 O O . THR A 1 259 ? 0.811 3.908 -44.684 1.00 74.19 259 THR A O 1
ATOM 1924 N N . LEU A 1 260 ? 1.696 2.989 -46.538 1.00 72.62 260 LEU A N 1
ATOM 1925 C CA . LEU A 1 260 ? 0.487 2.281 -46.953 1.00 72.62 260 LEU A CA 1
ATOM 1926 C C . LEU A 1 260 ? 0.302 0.985 -46.157 1.00 72.62 260 LEU A C 1
ATOM 1928 O O . LEU A 1 260 ? 1.249 0.225 -45.941 1.00 72.62 260 LEU A O 1
ATOM 1932 N N . GLY A 1 261 ? -0.942 0.702 -45.771 1.00 59.69 261 GLY A N 1
ATOM 1933 C CA . GLY A 1 261 ? -1.333 -0.588 -45.209 1.00 59.69 261 GLY A CA 1
ATOM 1934 C C . GLY A 1 261 ? -1.090 -1.745 -46.197 1.00 59.69 261 GLY A C 1
ATOM 1935 O O . GLY A 1 261 ? -1.395 -1.595 -47.387 1.00 59.69 261 GLY A O 1
ATOM 1936 N N . PRO A 1 262 ? -0.548 -2.893 -45.738 1.00 68.44 262 PRO A N 1
ATOM 1937 C CA . PRO A 1 262 ? -0.328 -4.055 -46.593 1.00 68.44 262 PRO A CA 1
ATOM 1938 C C . PRO A 1 262 ? -1.647 -4.790 -46.899 1.00 68.44 262 PRO A C 1
ATOM 1940 O O . PRO A 1 262 ? -2.592 -4.723 -46.105 1.00 68.44 262 PRO A O 1
ATOM 1943 N N . PRO A 1 263 ? -1.725 -5.531 -48.019 1.00 66.94 263 PRO A N 1
ATOM 1944 C CA . PRO A 1 263 ? -2.833 -6.442 -48.278 1.00 66.94 263 PRO A CA 1
ATOM 1945 C C . PRO A 1 263 ? -2.852 -7.618 -47.272 1.00 66.94 263 PRO A C 1
ATOM 1947 O O . PRO A 1 263 ? -1.805 -8.007 -46.745 1.00 66.94 263 PRO A O 1
ATOM 1950 N N . PRO A 1 264 ? -4.032 -8.198 -46.978 1.00 54.56 264 PRO A N 1
ATOM 1951 C CA . PRO A 1 264 ? -4.172 -9.333 -46.071 1.00 54.56 264 PRO A CA 1
ATOM 1952 C C . PRO A 1 264 ? -3.557 -10.606 -46.670 1.00 54.56 264 PRO A C 1
ATOM 1954 O O . PRO A 1 264 ? -3.784 -10.932 -47.833 1.00 54.56 264 PRO A O 1
ATOM 1957 N N . CYS A 1 265 ? -2.818 -11.361 -45.854 1.00 60.34 265 CYS A N 1
ATOM 1958 C CA . CYS A 1 265 ? -2.198 -12.626 -46.251 1.00 60.34 265 CYS A CA 1
ATOM 1959 C C . CYS A 1 265 ? -3.252 -13.756 -46.256 1.00 60.34 265 CYS A C 1
ATOM 1961 O O . CYS A 1 265 ? -3.766 -14.116 -45.199 1.00 60.34 265 CYS A O 1
ATOM 1963 N N . ILE A 1 266 ? -3.590 -14.320 -47.424 1.00 50.62 266 ILE A N 1
ATOM 1964 C CA . ILE A 1 266 ? -4.690 -15.309 -47.571 1.00 50.62 266 ILE A CA 1
ATOM 1965 C C . ILE A 1 266 ? -4.167 -16.753 -47.818 1.00 50.62 266 ILE A C 1
ATOM 1967 O O . ILE A 1 266 ? -4.945 -17.701 -47.876 1.00 50.62 266 ILE A O 1
ATOM 1971 N N . SER A 1 267 ? -2.847 -16.964 -47.927 1.00 55.53 267 SER A N 1
ATOM 1972 C CA . SER A 1 267 ? -2.220 -18.238 -48.341 1.00 55.53 267 SER A CA 1
ATOM 1973 C C . SER A 1 267 ? -1.294 -18.838 -47.264 1.00 55.53 267 SER A C 1
ATOM 1975 O O . SER A 1 267 ? -0.682 -18.073 -46.523 1.00 55.53 267 SER A O 1
ATOM 1977 N N . PRO A 1 268 ? -1.110 -20.177 -47.201 1.00 50.44 268 PRO A N 1
ATOM 1978 C CA . PRO A 1 268 ? -0.101 -20.833 -46.354 1.00 50.44 268 PRO A CA 1
ATOM 1979 C C . PRO A 1 268 ? 1.358 -20.578 -46.787 1.00 50.44 268 PRO A C 1
ATOM 1981 O O . PRO A 1 268 ? 2.284 -21.063 -46.140 1.00 50.44 268 PRO A O 1
ATOM 1984 N N . GLN A 1 269 ? 1.588 -19.850 -47.884 1.00 55.75 269 GLN A N 1
ATOM 1985 C CA . GLN A 1 269 ? 2.924 -19.394 -48.275 1.00 55.75 269 GLN A CA 1
ATOM 1986 C C . GLN A 1 269 ? 3.377 -18.194 -47.418 1.00 55.75 269 GLN A C 1
ATOM 1988 O O . GLN A 1 269 ? 2.549 -17.359 -47.056 1.00 55.75 269 GLN A O 1
ATOM 1993 N N . PRO A 1 270 ? 4.684 -18.065 -47.117 1.00 56.56 270 PRO A N 1
ATOM 1994 C CA . PRO A 1 270 ? 5.199 -17.027 -46.225 1.00 56.56 270 PRO A CA 1
ATOM 1995 C C . PRO A 1 270 ? 4.918 -15.632 -46.787 1.00 56.56 270 PRO A C 1
ATOM 1997 O O . PRO A 1 270 ? 5.359 -15.294 -47.889 1.00 56.56 270 PRO A O 1
ATOM 2000 N N . CYS A 1 271 ? 4.209 -14.808 -46.017 1.00 64.88 271 CYS A N 1
ATOM 2001 C CA . CYS A 1 271 ? 3.625 -13.583 -46.541 1.00 64.88 271 CYS A CA 1
ATOM 2002 C C . CYS A 1 271 ? 4.702 -12.519 -46.863 1.00 64.88 271 CYS A C 1
ATOM 2004 O O . CYS A 1 271 ? 5.664 -12.338 -46.101 1.00 64.88 271 CYS A O 1
ATOM 2006 N N . PRO A 1 272 ? 4.602 -11.820 -48.014 1.00 66.44 272 PRO A N 1
ATOM 2007 C CA . PRO A 1 272 ? 5.644 -10.898 -48.475 1.00 66.44 272 PRO A CA 1
ATOM 2008 C C . PRO A 1 272 ? 5.769 -9.634 -47.615 1.00 66.44 272 PRO A C 1
ATOM 2010 O O . PRO A 1 272 ? 6.857 -9.060 -47.566 1.00 66.44 272 PRO A O 1
ATOM 2013 N N . PHE A 1 273 ? 4.699 -9.253 -46.911 1.00 66.19 273 PHE A N 1
ATOM 2014 C CA . PHE A 1 273 ? 4.650 -8.123 -45.976 1.00 66.19 273 PHE A CA 1
ATOM 2015 C C . PHE A 1 273 ? 4.760 -8.548 -44.501 1.00 66.19 273 PHE A C 1
ATOM 2017 O O . PHE A 1 273 ? 4.738 -7.697 -43.614 1.00 66.19 273 PHE A O 1
ATOM 2024 N N . GLU A 1 274 ? 4.888 -9.851 -44.217 1.00 63.28 274 GLU A N 1
ATOM 2025 C CA . GLU A 1 274 ? 4.971 -10.354 -42.846 1.00 63.28 274 GLU A CA 1
ATOM 2026 C C . GLU A 1 274 ? 6.310 -10.016 -42.204 1.00 63.28 274 GLU A C 1
ATOM 2028 O O . GLU A 1 274 ? 7.394 -10.199 -42.766 1.00 63.28 274 GLU A O 1
ATOM 2033 N N . THR A 1 275 ? 6.216 -9.503 -40.989 1.00 59.34 275 THR A N 1
ATOM 2034 C CA . THR A 1 275 ? 7.329 -8.983 -40.227 1.00 59.34 275 THR A CA 1
ATOM 2035 C C . THR A 1 275 ? 8.147 -10.115 -39.617 1.00 59.34 275 THR A C 1
ATOM 2037 O O . THR A 1 275 ? 7.704 -10.824 -38.714 1.00 59.34 275 THR A O 1
ATOM 2040 N N . ARG A 1 276 ? 9.378 -10.291 -40.111 1.00 62.62 276 ARG A N 1
ATOM 2041 C CA . ARG A 1 276 ? 10.366 -11.164 -39.470 1.00 62.62 276 ARG A CA 1
ATOM 2042 C C . ARG A 1 276 ? 11.198 -10.390 -38.476 1.00 62.62 276 ARG A C 1
ATOM 2044 O O . ARG A 1 276 ? 11.526 -9.225 -38.691 1.00 62.62 276 ARG A O 1
ATOM 2051 N N . ARG A 1 277 ? 11.534 -11.090 -37.406 1.00 64.69 277 ARG A N 1
ATOM 2052 C CA . ARG A 1 277 ? 12.262 -10.587 -36.257 1.00 64.69 277 ARG A CA 1
ATOM 2053 C C . ARG A 1 277 ? 13.530 -11.400 -36.107 1.00 64.69 277 ARG A C 1
ATOM 2055 O O . ARG A 1 277 ? 13.484 -12.622 -36.224 1.00 64.69 277 ARG A O 1
ATOM 2062 N N . ILE A 1 278 ? 14.651 -10.735 -35.871 1.00 68.31 278 ILE A N 1
ATOM 2063 C CA . ILE A 1 278 ? 15.863 -11.418 -35.430 1.00 68.31 278 ILE A CA 1
ATOM 2064 C C . ILE A 1 278 ? 15.758 -11.540 -33.913 1.00 68.31 278 ILE A C 1
ATOM 2066 O O . ILE A 1 278 ? 15.699 -10.530 -33.215 1.00 68.31 278 ILE A O 1
ATOM 2070 N N . VAL A 1 279 ? 15.686 -12.770 -33.424 1.00 71.06 279 VAL A N 1
ATOM 2071 C CA . VAL A 1 279 ? 15.468 -13.111 -32.018 1.00 71.06 279 VAL A CA 1
ATOM 2072 C C . VAL A 1 279 ? 16.734 -13.759 -31.467 1.00 71.06 279 VAL A C 1
ATOM 2074 O O . VAL A 1 279 ? 17.338 -14.604 -32.135 1.00 71.06 279 VAL A O 1
ATOM 2077 N N . THR A 1 280 ? 17.139 -13.383 -30.252 1.00 77.94 280 THR A N 1
ATOM 2078 C CA . THR A 1 280 ? 18.262 -14.040 -29.563 1.00 77.94 280 THR A CA 1
ATOM 2079 C C . THR A 1 280 ? 17.732 -15.062 -28.570 1.00 77.94 280 THR A C 1
ATOM 2081 O O . THR A 1 280 ? 17.017 -14.712 -27.637 1.00 77.94 280 THR A O 1
ATOM 2084 N N . PHE A 1 281 ? 18.141 -16.316 -28.716 1.00 79.62 281 PHE A N 1
ATOM 2085 C CA . PHE A 1 281 ? 17.909 -17.372 -27.742 1.00 79.62 281 PHE A CA 1
ATOM 2086 C C . PHE A 1 281 ? 19.186 -17.654 -26.953 1.00 79.62 281 PHE A C 1
ATOM 2088 O O . PHE A 1 281 ? 20.261 -17.845 -27.526 1.00 79.62 281 PHE A O 1
ATOM 2095 N N . ILE A 1 282 ? 19.067 -17.711 -25.629 1.00 77.69 282 ILE A N 1
ATOM 2096 C CA . ILE A 1 282 ? 20.186 -17.969 -24.719 1.00 77.69 282 ILE A CA 1
ATOM 2097 C C . ILE A 1 282 ? 19.859 -19.169 -23.841 1.00 77.69 282 ILE A C 1
ATOM 2099 O O . ILE A 1 282 ? 18.831 -19.182 -23.172 1.00 77.69 282 ILE A O 1
ATOM 2103 N N . ASN A 1 283 ? 20.750 -20.155 -23.775 1.00 78.25 283 ASN A N 1
ATOM 2104 C CA . ASN A 1 283 ? 20.673 -21.189 -22.750 1.00 78.25 283 ASN A CA 1
ATOM 2105 C C . ASN A 1 283 ? 21.209 -20.620 -21.427 1.00 78.25 283 ASN A C 1
ATOM 2107 O O . ASN A 1 283 ? 22.420 -20.542 -21.203 1.00 78.25 283 ASN A O 1
ATOM 2111 N N . ILE A 1 284 ? 20.295 -20.205 -20.548 1.00 67.00 284 ILE A N 1
ATOM 2112 C CA . ILE A 1 284 ? 20.639 -19.556 -19.278 1.00 67.00 284 ILE A CA 1
ATOM 2113 C C . ILE A 1 284 ? 21.337 -20.545 -18.349 1.00 67.00 284 ILE A C 1
ATOM 2115 O O . ILE A 1 284 ? 22.205 -20.137 -17.591 1.00 67.00 284 ILE A O 1
ATOM 2119 N N . ARG A 1 285 ? 20.977 -21.836 -18.378 1.00 67.06 285 ARG A N 1
ATOM 2120 C CA . ARG A 1 285 ? 21.571 -22.834 -17.473 1.00 67.06 285 ARG A CA 1
ATOM 2121 C C . ARG A 1 285 ? 23.066 -22.994 -17.735 1.00 67.06 285 ARG A C 1
ATOM 2123 O O . ARG A 1 285 ? 23.844 -23.009 -16.785 1.00 67.06 285 ARG A O 1
ATOM 2130 N N . GLU A 1 286 ? 23.457 -23.026 -19.006 1.00 65.00 286 GLU A N 1
ATOM 2131 C CA . GLU A 1 286 ? 24.863 -23.126 -19.413 1.00 65.00 286 GLU A CA 1
ATOM 2132 C C . GLU A 1 286 ? 25.629 -21.805 -19.210 1.00 65.00 286 GLU A C 1
ATOM 2134 O O . GLU A 1 286 ? 26.791 -21.809 -18.806 1.00 65.00 286 GLU A O 1
ATOM 2139 N N . LEU A 1 287 ? 24.972 -20.653 -19.403 1.00 65.69 287 LEU A N 1
ATOM 2140 C CA . LEU A 1 287 ? 25.566 -19.318 -19.209 1.00 65.69 287 LEU A CA 1
ATOM 2141 C C . LEU A 1 287 ? 25.377 -18.725 -17.803 1.00 65.69 287 LEU A C 1
ATOM 2143 O O . LEU A 1 287 ? 25.828 -17.608 -17.545 1.00 65.69 287 LEU A O 1
ATOM 2147 N N . ALA A 1 288 ? 24.782 -19.466 -16.864 1.00 58.00 288 ALA A N 1
ATOM 2148 C CA . ALA A 1 288 ? 24.442 -18.988 -15.518 1.00 58.00 288 ALA A CA 1
ATOM 2149 C C . ALA A 1 288 ? 25.661 -18.480 -14.732 1.00 58.00 288 ALA A C 1
ATOM 2151 O O . ALA A 1 288 ? 25.538 -17.643 -13.841 1.00 58.00 288 ALA A O 1
ATOM 2152 N N . ARG A 1 289 ? 26.857 -18.975 -15.068 1.00 57.47 289 ARG A N 1
ATOM 2153 C CA . ARG A 1 289 ? 28.124 -18.585 -14.435 1.00 57.47 289 ARG A CA 1
ATOM 2154 C C . ARG A 1 289 ? 28.689 -17.257 -14.956 1.00 57.47 289 ARG A C 1
ATOM 2156 O O . ARG A 1 289 ? 29.677 -16.780 -14.406 1.00 57.47 289 ARG A O 1
ATOM 2163 N N . ALA A 1 290 ? 28.082 -16.661 -15.984 1.00 55.88 290 ALA A N 1
ATOM 2164 C CA . ALA A 1 290 ? 28.535 -15.427 -16.624 1.00 55.88 290 ALA A CA 1
ATOM 2165 C C . ALA A 1 290 ? 27.374 -14.428 -16.853 1.00 55.88 290 ALA A C 1
ATOM 2167 O O . ALA A 1 290 ? 27.058 -14.086 -17.996 1.00 55.88 290 ALA A O 1
ATOM 2168 N N . PRO A 1 291 ? 26.735 -13.908 -15.785 1.00 56.22 291 PRO A N 1
ATOM 2169 C CA . PRO A 1 291 ? 25.582 -13.006 -15.898 1.00 56.22 291 PRO A CA 1
ATOM 2170 C C . PRO A 1 291 ? 25.900 -11.703 -16.650 1.00 56.22 291 PRO A C 1
ATOM 2172 O O . PRO A 1 291 ? 25.058 -11.195 -17.387 1.00 56.22 291 PRO A O 1
ATOM 2175 N N . SER A 1 292 ? 27.131 -11.193 -16.544 1.00 54.44 292 SER A N 1
ATOM 2176 C CA . SER A 1 292 ? 27.593 -10.022 -17.304 1.00 54.44 292 SER A CA 1
ATOM 2177 C C . SER A 1 292 ? 27.570 -10.258 -18.818 1.00 54.44 292 SER A C 1
ATOM 2179 O O . SER A 1 292 ? 27.259 -9.346 -19.579 1.00 54.44 292 SER A O 1
ATOM 2181 N N . ALA A 1 293 ? 27.853 -11.489 -19.252 1.00 63.59 293 ALA A N 1
ATOM 2182 C CA . ALA A 1 293 ? 27.853 -11.894 -20.654 1.00 63.59 293 ALA A CA 1
ATOM 2183 C C . ALA A 1 293 ? 26.428 -11.941 -21.219 1.00 63.59 293 ALA A C 1
ATOM 2185 O O . ALA A 1 293 ? 26.163 -11.412 -22.298 1.00 63.59 293 ALA A O 1
ATOM 2186 N N . VAL A 1 294 ? 25.491 -12.491 -20.438 1.00 64.00 294 VAL A N 1
ATOM 2187 C CA . VAL A 1 294 ? 24.059 -12.503 -20.768 1.00 64.00 294 VAL A CA 1
ATOM 2188 C C . VAL A 1 294 ? 23.540 -11.073 -20.916 1.00 64.00 294 VAL A C 1
ATOM 2190 O O . VAL A 1 294 ? 22.934 -10.750 -21.929 1.00 64.00 294 VAL A O 1
ATOM 2193 N N . ARG A 1 295 ? 23.837 -10.176 -19.969 1.00 60.75 295 ARG A N 1
ATOM 2194 C CA . ARG A 1 295 ? 23.383 -8.775 -20.042 1.00 60.75 295 ARG A CA 1
ATOM 2195 C C . ARG A 1 295 ? 24.010 -7.985 -21.185 1.00 60.75 295 ARG A C 1
ATOM 2197 O O . ARG A 1 295 ? 23.331 -7.156 -21.783 1.00 60.75 295 ARG A O 1
ATOM 2204 N N . ALA A 1 296 ? 25.281 -8.229 -21.497 1.00 65.50 296 ALA A N 1
ATOM 2205 C CA . ALA A 1 296 ? 25.940 -7.578 -22.623 1.00 65.50 296 ALA A CA 1
ATOM 2206 C C . ALA A 1 296 ? 25.301 -7.990 -23.960 1.00 65.50 296 ALA A C 1
ATOM 2208 O O . ALA A 1 296 ? 25.103 -7.141 -24.824 1.00 65.50 296 ALA A O 1
ATOM 2209 N N . LEU A 1 297 ? 24.897 -9.259 -24.094 1.00 69.50 297 LEU A N 1
ATOM 2210 C CA . LEU A 1 297 ? 24.124 -9.739 -25.243 1.00 69.50 297 LEU A CA 1
ATOM 2211 C C . LEU A 1 297 ? 22.701 -9.165 -25.277 1.00 69.50 297 LEU A C 1
ATOM 2213 O O . LEU A 1 297 ? 22.225 -8.815 -26.348 1.00 69.50 297 LEU A O 1
ATOM 2217 N N . VAL A 1 298 ? 22.040 -9.011 -24.123 1.00 63.66 298 VAL A N 1
ATOM 2218 C CA . VAL A 1 298 ? 20.709 -8.372 -24.018 1.00 63.66 298 VAL A CA 1
ATOM 2219 C C . VAL A 1 298 ? 20.747 -6.905 -24.450 1.00 63.66 298 VAL A C 1
ATOM 2221 O O . VAL A 1 298 ? 19.799 -6.409 -25.048 1.00 63.66 298 VAL A O 1
ATOM 2224 N N . ARG A 1 299 ? 21.830 -6.193 -24.124 1.00 61.69 299 ARG A N 1
ATOM 2225 C CA . ARG A 1 299 ? 22.014 -4.772 -24.457 1.00 61.69 299 ARG A CA 1
ATOM 2226 C C . ARG A 1 299 ? 22.533 -4.539 -25.875 1.00 61.69 299 ARG A C 1
ATOM 2228 O O . ARG A 1 299 ? 22.673 -3.378 -26.263 1.00 61.69 299 ARG A O 1
ATOM 2235 N N . LEU A 1 300 ? 22.845 -5.606 -26.612 1.00 66.94 300 LEU A N 1
ATOM 2236 C CA . LEU A 1 300 ? 23.285 -5.527 -27.996 1.00 66.94 300 LEU A CA 1
ATOM 2237 C C . LEU A 1 300 ? 22.095 -5.112 -28.866 1.00 66.94 300 LEU A C 1
ATOM 2239 O O . LEU A 1 300 ? 21.285 -5.929 -29.289 1.00 66.94 300 LEU A O 1
ATOM 2243 N N . ASP A 1 301 ? 21.998 -3.812 -29.088 1.00 64.56 301 ASP A N 1
ATOM 2244 C CA . ASP A 1 301 ? 21.003 -3.178 -29.939 1.00 64.56 301 ASP A CA 1
ATOM 2245 C C . ASP A 1 301 ? 21.672 -2.864 -31.277 1.00 64.56 301 ASP A C 1
ATOM 2247 O O . ASP A 1 301 ? 22.648 -2.110 -31.319 1.00 64.56 301 ASP A O 1
ATOM 2251 N N . ILE A 1 302 ? 21.209 -3.507 -32.350 1.00 67.56 302 ILE A N 1
ATOM 2252 C CA . ILE A 1 302 ? 21.814 -3.394 -33.678 1.00 67.56 302 ILE A CA 1
ATOM 2253 C C . ILE A 1 302 ? 20.806 -2.710 -34.579 1.00 67.56 302 ILE A C 1
ATOM 2255 O O . ILE A 1 302 ? 19.755 -3.261 -34.917 1.00 67.56 302 ILE A O 1
ATOM 2259 N N . SER A 1 303 ? 21.130 -1.489 -34.992 1.00 64.19 303 SER A N 1
ATOM 2260 C CA . SER A 1 303 ? 20.245 -0.760 -35.876 1.00 64.19 303 SER A CA 1
ATOM 2261 C C . SER A 1 303 ? 20.208 -1.398 -37.264 1.00 64.19 303 SER A C 1
ATOM 2263 O O . SER A 1 303 ? 21.050 -2.192 -37.688 1.00 64.19 303 SER A O 1
ATOM 2265 N N . LYS A 1 304 ? 19.201 -0.997 -38.025 1.00 60.56 304 LYS A N 1
ATOM 2266 C CA . LYS A 1 304 ? 19.056 -1.373 -39.428 1.00 60.56 304 LYS A CA 1
ATOM 2267 C C . LYS A 1 304 ? 20.271 -0.985 -40.283 1.00 60.56 304 LYS A C 1
ATOM 2269 O O . LYS A 1 304 ? 20.641 -1.722 -41.190 1.00 60.56 304 LYS A O 1
ATOM 2274 N N . GLU A 1 305 ? 20.871 0.161 -39.977 1.00 63.19 305 GLU A N 1
ATOM 2275 C CA . GLU A 1 305 ? 22.038 0.692 -40.684 1.00 63.19 305 GLU A CA 1
ATOM 2276 C C . GLU A 1 305 ? 23.310 -0.075 -40.316 1.00 63.19 305 GLU A C 1
ATOM 2278 O O . GLU A 1 305 ? 24.119 -0.407 -41.182 1.00 63.19 305 GLU A O 1
ATOM 2283 N N . ASP A 1 306 ? 23.427 -0.451 -39.043 1.00 71.38 306 ASP A N 1
ATOM 2284 C CA . ASP A 1 306 ? 24.503 -1.307 -38.558 1.00 71.38 306 ASP A CA 1
ATOM 2285 C C . ASP A 1 306 ? 24.502 -2.656 -39.274 1.00 71.38 306 ASP A C 1
ATOM 2287 O O . ASP A 1 306 ? 25.548 -3.115 -39.712 1.00 71.38 306 ASP A O 1
ATOM 2291 N N . MET A 1 307 ? 23.326 -3.260 -39.470 1.00 68.94 307 MET A N 1
ATOM 2292 C CA . MET A 1 307 ? 23.183 -4.521 -40.202 1.00 68.94 307 MET A CA 1
ATOM 2293 C C . MET A 1 307 ? 23.624 -4.427 -41.662 1.00 68.94 307 MET A C 1
ATOM 2295 O O . MET A 1 307 ? 24.288 -5.339 -42.155 1.00 68.94 307 MET A O 1
ATOM 2299 N N . ARG A 1 308 ? 23.258 -3.340 -42.351 1.00 67.25 308 ARG A N 1
ATOM 2300 C CA . ARG A 1 308 ? 23.644 -3.097 -43.748 1.00 67.25 308 ARG A CA 1
ATOM 2301 C C . ARG A 1 308 ? 25.159 -2.978 -43.866 1.00 67.25 308 ARG A C 1
ATOM 2303 O O . ARG A 1 308 ? 25.781 -3.695 -44.644 1.00 67.25 308 ARG A O 1
ATOM 2310 N N . LYS A 1 309 ? 25.756 -2.135 -43.025 1.00 70.88 309 LYS A N 1
ATOM 2311 C CA . LYS A 1 309 ? 27.202 -1.929 -42.988 1.00 70.88 309 LYS A CA 1
ATOM 2312 C C . LYS A 1 309 ? 27.951 -3.204 -42.602 1.00 70.88 309 LYS A C 1
ATOM 2314 O O . LYS A 1 309 ? 28.948 -3.541 -43.227 1.00 70.88 309 LYS A O 1
ATOM 2319 N N . LEU A 1 310 ? 27.440 -3.949 -41.622 1.00 72.44 310 LEU A N 1
ATOM 2320 C CA . LEU A 1 310 ? 28.002 -5.229 -41.203 1.00 72.44 310 LEU A CA 1
ATOM 2321 C C . LEU A 1 310 ? 27.978 -6.252 -42.348 1.00 72.44 310 LEU A C 1
ATOM 2323 O O . LEU A 1 310 ? 28.947 -6.985 -42.514 1.00 72.44 310 LEU A O 1
ATOM 2327 N N . ALA A 1 311 ? 26.903 -6.292 -43.142 1.00 67.94 311 ALA A N 1
ATOM 2328 C CA . ALA A 1 311 ? 26.797 -7.149 -44.322 1.00 67.94 311 ALA A CA 1
ATOM 2329 C C . ALA A 1 311 ? 27.827 -6.772 -45.397 1.00 67.94 311 ALA A C 1
ATOM 2331 O O . ALA A 1 311 ? 28.550 -7.637 -45.885 1.00 67.94 311 ALA A O 1
ATOM 2332 N N . GLU A 1 312 ? 27.925 -5.481 -45.722 1.00 69.81 312 GLU A N 1
ATOM 2333 C CA . GLU A 1 312 ? 28.872 -4.949 -46.708 1.00 69.81 312 GLU A CA 1
ATOM 2334 C C . GLU A 1 312 ? 30.325 -5.186 -46.290 1.00 69.81 312 GLU A C 1
ATOM 2336 O O . GLU A 1 312 ? 31.131 -5.683 -47.077 1.00 69.81 312 GLU A O 1
ATOM 2341 N N . ASP A 1 313 ? 30.670 -4.883 -45.039 1.00 75.44 313 ASP A N 1
ATOM 2342 C CA . ASP A 1 313 ? 32.010 -5.110 -44.505 1.00 75.44 313 ASP A CA 1
ATOM 2343 C C . ASP A 1 313 ? 32.342 -6.603 -44.441 1.00 75.44 313 ASP A C 1
ATOM 2345 O O . ASP A 1 313 ? 33.488 -6.992 -44.670 1.00 75.44 313 ASP A O 1
ATOM 2349 N N . ALA A 1 314 ? 31.358 -7.459 -44.161 1.00 74.12 314 ALA A N 1
ATOM 2350 C CA . ALA A 1 314 ? 31.560 -8.900 -44.115 1.00 74.12 314 ALA A CA 1
ATOM 2351 C C . ALA A 1 314 ? 31.778 -9.499 -45.506 1.00 74.12 314 ALA A C 1
ATOM 2353 O O . ALA A 1 314 ? 32.679 -10.324 -45.657 1.00 74.12 314 ALA A O 1
ATOM 2354 N N . TYR A 1 315 ? 31.030 -9.034 -46.509 1.00 70.56 315 TYR A N 1
ATOM 2355 C CA . TYR A 1 315 ? 31.218 -9.416 -47.907 1.00 70.56 315 TYR A CA 1
ATOM 2356 C C . TYR A 1 315 ? 32.587 -8.959 -48.433 1.00 70.56 315 TYR A C 1
ATOM 2358 O O . TYR A 1 315 ? 33.326 -9.734 -49.036 1.00 70.56 315 TYR A O 1
ATOM 2366 N N . ASN A 1 316 ? 32.972 -7.712 -48.142 1.00 71.44 316 ASN A N 1
ATOM 2367 C CA . ASN A 1 316 ? 34.203 -7.115 -48.664 1.00 71.44 316 ASN A CA 1
ATOM 2368 C C . ASN A 1 316 ? 35.473 -7.545 -47.911 1.00 71.44 316 ASN A C 1
ATOM 2370 O O . ASN A 1 316 ? 36.550 -7.624 -48.501 1.00 71.44 316 ASN A O 1
ATOM 2374 N N . GLN A 1 317 ? 35.390 -7.757 -46.594 1.00 80.56 317 GLN A N 1
ATOM 2375 C CA . GLN A 1 317 ? 36.562 -7.894 -45.715 1.00 80.56 317 GLN A CA 1
ATOM 2376 C C . GLN A 1 317 ? 36.532 -9.135 -44.815 1.00 80.56 317 GLN A C 1
ATOM 2378 O O . GLN A 1 317 ? 37.479 -9.371 -44.056 1.00 80.56 317 GLN A O 1
ATOM 2383 N N . GLY A 1 318 ? 35.470 -9.931 -44.895 1.00 80.88 318 GLY A N 1
ATOM 2384 C CA . GLY A 1 318 ? 35.264 -11.127 -44.095 1.00 80.88 318 GLY A CA 1
ATOM 2385 C C . GLY A 1 318 ? 34.543 -10.862 -42.757 1.00 80.88 318 GLY A C 1
ATOM 2386 O O . GLY A 1 318 ? 34.743 -9.817 -42.126 1.00 80.88 318 GLY A O 1
ATOM 2387 N N . PRO A 1 319 ? 33.765 -11.839 -42.247 1.00 78.12 319 PRO A N 1
ATOM 2388 C CA . PRO A 1 319 ? 32.908 -11.683 -41.065 1.00 78.12 319 PRO A CA 1
ATOM 2389 C C . PRO A 1 319 ? 33.619 -11.226 -39.786 1.00 78.12 319 PRO A C 1
ATOM 2391 O O . PRO A 1 319 ? 33.135 -10.347 -39.075 1.00 78.12 319 PRO A O 1
ATOM 2394 N N . SER A 1 320 ? 34.788 -11.800 -39.480 1.00 82.06 320 SER A N 1
ATOM 2395 C CA . SER A 1 320 ? 35.500 -11.489 -38.233 1.00 82.06 320 SER A CA 1
ATOM 2396 C C . SER A 1 320 ? 36.080 -10.075 -38.227 1.00 82.06 320 SER A C 1
ATOM 2398 O O . SER A 1 320 ? 36.189 -9.461 -37.166 1.00 82.06 320 SER A O 1
ATOM 2400 N N . LYS A 1 321 ? 36.467 -9.546 -39.396 1.00 84.56 321 LYS A N 1
ATOM 2401 C CA . LYS A 1 321 ? 36.988 -8.180 -39.516 1.00 84.56 321 LYS A CA 1
ATOM 2402 C C . LYS A 1 321 ? 35.850 -7.163 -39.497 1.00 84.56 321 LYS A C 1
ATOM 2404 O O . LYS A 1 321 ? 35.971 -6.163 -38.798 1.00 84.56 321 LYS A O 1
ATOM 2409 N N . ALA A 1 322 ? 34.733 -7.474 -40.153 1.00 82.88 322 ALA A N 1
ATOM 2410 C CA . ALA A 1 322 ? 33.503 -6.690 -40.084 1.00 82.88 322 ALA A CA 1
ATOM 2411 C C . ALA A 1 322 ? 32.992 -6.537 -38.646 1.00 82.88 322 ALA A C 1
ATOM 2413 O O . ALA A 1 322 ? 32.701 -5.431 -38.206 1.00 82.88 322 ALA A O 1
ATOM 2414 N N . ALA A 1 323 ? 32.978 -7.624 -37.871 1.00 83.50 323 ALA A N 1
ATOM 2415 C CA . ALA A 1 323 ? 32.567 -7.576 -36.472 1.00 83.50 323 ALA A CA 1
ATOM 2416 C C . ALA A 1 323 ? 33.469 -6.678 -35.611 1.00 83.50 323 ALA A C 1
ATOM 2418 O O . ALA A 1 323 ? 32.968 -5.943 -34.766 1.00 83.50 323 ALA A O 1
ATOM 2419 N N . ARG A 1 324 ? 34.790 -6.691 -35.835 1.00 85.38 324 ARG A N 1
ATOM 2420 C CA . ARG A 1 324 ? 35.715 -5.785 -35.131 1.00 85.38 324 ARG A CA 1
ATOM 2421 C C . ARG A 1 324 ? 35.486 -4.329 -35.512 1.00 85.38 324 ARG A C 1
ATOM 2423 O O . ARG A 1 324 ? 35.362 -3.502 -34.622 1.00 85.38 324 ARG A O 1
ATOM 2430 N N . LEU A 1 325 ? 35.353 -4.040 -36.807 1.00 85.19 325 LEU A N 1
ATOM 2431 C CA . LEU A 1 325 ? 35.035 -2.694 -37.293 1.00 85.19 325 LEU A CA 1
ATOM 2432 C C . LEU A 1 325 ? 33.706 -2.185 -36.729 1.00 85.19 325 LEU A C 1
ATOM 2434 O O . LEU A 1 325 ? 33.600 -1.010 -36.396 1.00 85.19 325 LEU A O 1
ATOM 2438 N N . PHE A 1 326 ? 32.717 -3.069 -36.580 1.00 81.62 326 PHE A N 1
ATOM 2439 C CA . PHE A 1 326 ? 31.456 -2.754 -35.922 1.00 81.62 326 PHE A CA 1
ATOM 2440 C C . PHE A 1 326 ? 31.661 -2.375 -34.451 1.00 81.62 326 PHE A C 1
ATOM 2442 O O . PHE A 1 326 ? 31.196 -1.317 -34.041 1.00 81.62 326 PHE A O 1
ATOM 2449 N N . PHE A 1 327 ? 32.416 -3.162 -33.675 1.00 76.62 327 PHE A N 1
ATOM 2450 C CA . PHE A 1 327 ? 32.737 -2.807 -32.285 1.00 76.62 327 PHE A CA 1
ATOM 2451 C C . PHE A 1 327 ? 33.527 -1.513 -32.151 1.00 76.62 327 PHE A C 1
ATOM 2453 O O . PHE A 1 327 ? 33.218 -0.708 -31.278 1.00 76.62 327 PHE A O 1
ATOM 2460 N N . ASP A 1 328 ? 34.522 -1.310 -33.007 1.00 79.81 328 ASP A N 1
ATOM 2461 C CA . ASP A 1 328 ? 35.375 -0.123 -32.979 1.00 79.81 328 ASP A CA 1
ATOM 2462 C C . ASP A 1 328 ? 34.601 1.142 -33.399 1.00 79.81 328 ASP A C 1
ATOM 2464 O O . ASP A 1 328 ? 34.946 2.250 -32.989 1.00 79.81 328 ASP A O 1
ATOM 2468 N N . ALA A 1 329 ? 33.545 0.983 -34.206 1.00 73.25 329 ALA A N 1
ATOM 2469 C CA . ALA A 1 329 ? 32.659 2.060 -34.640 1.00 73.25 329 ALA A CA 1
ATOM 2470 C C . ALA A 1 329 ? 31.505 2.345 -33.665 1.00 73.25 329 ALA A C 1
ATOM 2472 O O . ALA A 1 329 ? 30.864 3.393 -33.796 1.00 73.25 329 ALA A O 1
ATOM 2473 N N . LEU A 1 330 ? 31.225 1.455 -32.700 1.00 65.06 330 LEU A N 1
ATOM 2474 C CA . LEU A 1 330 ? 30.247 1.742 -31.656 1.00 65.06 330 LEU A CA 1
ATOM 2475 C C . LEU A 1 330 ? 30.741 2.957 -30.861 1.00 65.06 330 LEU A C 1
ATOM 2477 O O . LEU A 1 330 ? 31.877 2.958 -30.378 1.00 65.06 330 LEU A O 1
ATOM 2481 N N . PRO A 1 331 ? 29.919 4.009 -30.702 1.00 55.34 331 PRO A N 1
ATOM 2482 C CA . PRO A 1 331 ? 30.333 5.155 -29.920 1.00 55.34 331 PRO A CA 1
ATOM 2483 C C . PRO A 1 331 ? 30.667 4.679 -28.505 1.00 55.34 331 PRO A C 1
ATOM 2485 O O . PRO A 1 331 ? 29.814 4.114 -27.824 1.00 55.34 331 PRO A O 1
ATOM 2488 N N . THR A 1 332 ? 31.868 4.998 -28.014 1.00 48.84 332 THR A N 1
ATOM 2489 C CA . THR A 1 332 ? 32.272 4.855 -26.598 1.00 48.84 332 THR A CA 1
ATOM 2490 C C . THR A 1 332 ? 31.495 5.787 -25.661 1.00 48.84 332 THR A C 1
ATOM 2492 O O . THR A 1 332 ? 31.910 6.051 -24.533 1.00 48.84 332 THR A O 1
ATOM 2495 N N . SER A 1 333 ? 30.339 6.275 -26.119 1.00 42.19 333 SER A N 1
ATOM 2496 C CA . SER A 1 333 ? 29.278 6.804 -25.288 1.00 42.19 333 SER A CA 1
ATOM 2497 C C . SER A 1 333 ? 28.993 5.770 -24.210 1.00 42.19 333 SER A C 1
ATOM 2499 O O . SER A 1 333 ? 28.393 4.722 -24.455 1.00 42.19 333 SER A O 1
ATOM 2501 N N . VAL A 1 334 ? 29.471 6.066 -23.004 1.00 44.75 334 VAL A N 1
ATOM 2502 C CA . VAL A 1 334 ? 28.993 5.448 -21.779 1.00 44.75 334 VAL A CA 1
ATOM 2503 C C . VAL A 1 334 ? 27.493 5.727 -21.773 1.00 44.75 334 VAL A C 1
ATOM 2505 O O . VAL A 1 334 ? 27.072 6.805 -21.359 1.00 44.75 334 VAL A O 1
ATOM 2508 N N . ARG A 1 335 ? 26.678 4.805 -22.310 1.00 47.94 335 ARG A N 1
ATOM 2509 C CA . ARG A 1 335 ? 25.234 4.816 -22.074 1.00 47.94 335 ARG A CA 1
ATOM 2510 C C . ARG A 1 335 ? 25.123 4.800 -20.558 1.00 47.94 335 ARG A C 1
ATOM 2512 O O . ARG A 1 335 ? 25.490 3.805 -19.935 1.00 47.94 335 ARG A O 1
ATOM 2519 N N . THR A 1 336 ? 24.745 5.932 -19.973 1.00 55.06 336 THR A N 1
ATOM 2520 C CA . THR A 1 336 ? 24.596 6.041 -18.531 1.00 55.06 336 THR A CA 1
ATOM 2521 C C . THR A 1 336 ? 23.566 5.002 -18.127 1.00 55.06 336 THR A C 1
ATOM 2523 O O . THR A 1 336 ? 22.431 5.033 -18.606 1.00 55.06 336 THR A O 1
ATOM 2526 N N . SER A 1 337 ? 23.979 4.017 -17.329 1.00 67.06 337 SER A N 1
ATOM 2527 C CA . SER A 1 337 ? 23.044 3.011 -16.837 1.00 67.06 337 SER A CA 1
ATOM 2528 C C . SER A 1 337 ? 21.938 3.742 -16.086 1.00 67.06 337 SER A C 1
ATOM 2530 O O . SER A 1 337 ? 22.199 4.691 -15.348 1.00 67.06 337 SER A O 1
ATOM 2532 N N . GLU A 1 338 ? 20.692 3.359 -16.311 1.00 77.69 338 GLU A N 1
ATOM 2533 C CA . GLU A 1 338 ? 19.558 3.993 -15.652 1.00 77.69 338 GLU A CA 1
ATOM 2534 C C . GLU A 1 338 ? 19.123 3.134 -14.472 1.00 77.69 338 GLU A C 1
ATOM 2536 O O . GLU A 1 338 ? 19.058 1.911 -14.589 1.00 77.69 338 GLU A O 1
ATOM 2541 N N . VAL A 1 339 ? 18.825 3.773 -13.346 1.00 86.25 339 VAL A N 1
ATOM 2542 C CA . VAL A 1 339 ? 18.206 3.136 -12.187 1.00 86.25 339 VAL A CA 1
ATOM 2543 C C . VAL A 1 339 ? 16.919 3.861 -11.866 1.00 86.25 339 VAL A C 1
ATOM 2545 O O . VAL A 1 339 ? 16.886 5.088 -11.801 1.00 86.25 339 VAL A O 1
ATOM 2548 N N . ARG A 1 340 ? 15.857 3.090 -11.661 1.00 86.69 340 ARG A N 1
ATOM 2549 C CA . ARG A 1 340 ? 14.503 3.601 -11.501 1.00 86.69 340 ARG A CA 1
ATOM 2550 C C . ARG A 1 340 ? 13.938 3.263 -10.131 1.00 86.69 340 ARG A C 1
ATOM 2552 O O . ARG A 1 340 ? 14.239 2.214 -9.551 1.00 86.69 340 ARG A O 1
ATOM 2559 N N . VAL A 1 341 ? 13.071 4.133 -9.636 1.00 93.00 341 VAL A N 1
ATOM 2560 C CA . VAL A 1 341 ? 12.073 3.803 -8.616 1.00 93.00 341 VAL A CA 1
ATOM 2561 C C . VAL A 1 341 ? 10.709 4.058 -9.226 1.00 93.00 341 VAL A C 1
ATOM 2563 O O . VAL A 1 341 ? 10.467 5.139 -9.757 1.00 93.00 341 VAL A O 1
ATOM 2566 N N . ALA A 1 342 ? 9.826 3.071 -9.152 1.00 91.31 342 ALA A N 1
ATOM 2567 C CA . ALA A 1 342 ? 8.458 3.226 -9.616 1.00 91.31 342 ALA A CA 1
ATOM 2568 C C . ALA A 1 342 ? 7.568 3.683 -8.464 1.00 91.31 342 ALA A C 1
ATOM 2570 O O . ALA A 1 342 ? 7.616 3.111 -7.379 1.00 91.31 342 ALA A O 1
ATOM 2571 N N . VAL A 1 343 ? 6.753 4.706 -8.685 1.00 94.56 343 VAL A N 1
ATOM 2572 C CA . VAL A 1 343 ? 5.793 5.230 -7.715 1.00 94.56 343 VAL A CA 1
ATOM 2573 C C . VAL A 1 343 ? 4.393 4.851 -8.176 1.00 94.56 343 VAL A C 1
ATOM 2575 O O . VAL A 1 343 ? 3.936 5.299 -9.230 1.00 94.56 343 VAL A O 1
ATOM 2578 N N . LEU A 1 344 ? 3.709 4.027 -7.385 1.00 91.25 344 LEU A N 1
ATOM 2579 C CA . LEU A 1 344 ? 2.332 3.615 -7.639 1.00 91.25 344 LEU A CA 1
ATOM 2580 C C . LEU A 1 344 ? 1.371 4.660 -7.081 1.00 91.25 344 LEU A C 1
ATOM 2582 O O . LEU A 1 344 ? 1.272 4.856 -5.870 1.00 91.25 344 LEU A O 1
ATOM 2586 N N . LEU A 1 345 ? 0.680 5.346 -7.983 1.00 89.06 345 LEU A N 1
ATOM 2587 C CA . LEU A 1 345 ? -0.172 6.485 -7.689 1.00 89.06 345 LEU A CA 1
ATOM 2588 C C . LEU A 1 345 ? -1.638 6.134 -7.944 1.00 89.06 345 LEU A C 1
ATOM 2590 O O . LEU A 1 345 ? -1.947 5.632 -9.021 1.00 89.06 345 LEU A O 1
ATOM 2594 N N . PRO A 1 346 ? -2.562 6.508 -7.045 1.00 84.62 346 PRO A N 1
ATOM 2595 C CA . PRO A 1 346 ? -3.989 6.365 -7.292 1.00 84.62 346 PRO A CA 1
ATOM 2596 C C . PRO A 1 346 ? -4.484 7.559 -8.121 1.00 84.62 346 PRO A C 1
ATOM 2598 O O . PRO A 1 346 ? -5.146 8.462 -7.603 1.00 84.62 346 PRO A O 1
ATOM 2601 N N . ASN A 1 347 ? -4.112 7.625 -9.402 1.00 77.50 347 ASN A N 1
ATOM 2602 C CA . ASN A 1 347 ? -4.652 8.639 -10.303 1.00 77.50 347 ASN A CA 1
ATOM 2603 C C . ASN A 1 347 ? -6.091 8.240 -10.695 1.00 77.50 347 ASN A C 1
ATOM 2605 O O . ASN A 1 347 ? -6.463 7.072 -10.659 1.00 77.50 347 ASN A O 1
ATOM 2609 N N . ASP A 1 348 ? -6.955 9.212 -10.986 1.00 70.94 348 ASP A N 1
ATOM 2610 C CA . ASP A 1 348 ? -8.373 8.976 -11.329 1.00 70.94 348 ASP A CA 1
ATOM 2611 C C . ASP A 1 348 ? -9.228 8.200 -10.294 1.00 70.94 348 ASP A C 1
ATOM 2613 O O . ASP A 1 348 ? -10.349 7.790 -10.614 1.00 70.94 348 ASP A O 1
ATOM 2617 N N . THR A 1 349 ? -8.753 8.002 -9.058 1.00 75.69 349 THR A N 1
ATOM 2618 C CA . THR A 1 349 ? -9.574 7.417 -7.985 1.00 75.69 349 THR A CA 1
ATOM 2619 C C . THR A 1 349 ? -10.673 8.386 -7.545 1.00 75.69 349 THR A C 1
ATOM 2621 O O . THR A 1 349 ? -10.494 9.607 -7.579 1.00 75.69 349 THR A O 1
ATOM 2624 N N . ARG A 1 350 ? -11.818 7.861 -7.090 1.00 74.88 350 ARG A N 1
ATOM 2625 C CA . ARG A 1 350 ? -12.863 8.692 -6.468 1.00 74.88 350 ARG A CA 1
ATOM 2626 C C . ARG A 1 350 ? -12.647 8.886 -4.964 1.00 74.88 350 ARG A C 1
ATOM 2628 O O . ARG A 1 350 ? -13.372 9.677 -4.360 1.00 74.88 350 ARG A O 1
ATOM 2635 N N . ARG A 1 351 ? -11.676 8.193 -4.360 1.00 77.62 351 ARG A N 1
ATOM 2636 C CA . ARG A 1 351 ? -11.315 8.344 -2.944 1.00 77.62 351 ARG A CA 1
ATOM 2637 C C . ARG A 1 351 ? -10.747 9.734 -2.671 1.00 77.62 351 ARG A C 1
ATOM 2639 O O . ARG A 1 351 ? -9.715 10.121 -3.208 1.00 77.62 351 ARG A O 1
ATOM 2646 N N . GLU A 1 352 ? -11.384 10.470 -1.766 1.00 73.62 352 GLU A N 1
ATOM 2647 C CA . GLU A 1 352 ? -11.054 11.883 -1.509 1.00 73.62 352 GLU A CA 1
ATOM 2648 C C . GLU A 1 352 ? -9.747 12.093 -0.715 1.00 73.62 352 GLU A C 1
ATOM 2650 O O . GLU A 1 352 ? -9.198 13.204 -0.665 1.00 73.62 352 GLU A O 1
ATOM 2655 N N . ILE A 1 353 ? -9.231 11.031 -0.085 1.00 75.44 353 ILE A N 1
ATOM 2656 C CA . ILE A 1 353 ? -8.024 11.081 0.749 1.00 75.44 353 ILE A CA 1
ATOM 2657 C C . ILE A 1 353 ? -6.748 11.289 -0.079 1.00 75.44 353 ILE A C 1
ATOM 2659 O O . ILE A 1 353 ? -5.852 12.015 0.359 1.00 75.44 353 ILE A O 1
ATOM 2663 N N . TYR A 1 354 ? -6.685 10.751 -1.299 1.00 79.44 354 TYR A N 1
ATOM 2664 C CA . TYR A 1 354 ? -5.509 10.853 -2.160 1.00 79.44 354 TYR A CA 1
ATOM 2665 C C . TYR A 1 354 ? -5.650 11.973 -3.188 1.00 79.44 354 TYR A C 1
ATOM 2667 O O . TYR A 1 354 ? -6.743 12.405 -3.543 1.00 79.44 354 TYR A O 1
ATOM 2675 N N . ASP A 1 355 ? -4.512 12.483 -3.642 1.00 79.38 355 ASP A N 1
ATOM 2676 C CA . ASP A 1 355 ? -4.431 13.378 -4.790 1.00 79.38 355 ASP A CA 1
ATOM 2677 C C . ASP A 1 355 ? -3.260 12.910 -5.653 1.00 79.38 355 ASP A C 1
ATOM 2679 O O . ASP A 1 355 ? -2.102 13.237 -5.388 1.00 79.38 355 ASP A O 1
ATOM 2683 N N . GLY A 1 356 ? -3.561 12.085 -6.661 1.00 82.00 356 GLY A N 1
ATOM 2684 C CA . GLY A 1 356 ? -2.547 11.488 -7.530 1.00 82.00 356 GLY A CA 1
ATOM 2685 C C . GLY A 1 356 ? -1.650 12.528 -8.207 1.00 82.00 356 GLY A C 1
ATOM 2686 O O . GLY A 1 356 ? -0.453 12.295 -8.354 1.00 82.00 356 GLY A O 1
ATOM 2687 N N . ARG A 1 357 ? -2.181 13.715 -8.533 1.00 83.69 357 ARG A N 1
ATOM 2688 C CA . ARG A 1 357 ? -1.419 14.798 -9.179 1.00 83.69 357 ARG A CA 1
ATOM 2689 C C . ARG A 1 357 ? -0.434 15.441 -8.216 1.00 83.69 357 ARG A C 1
ATOM 2691 O O . ARG A 1 357 ? 0.713 15.692 -8.581 1.00 83.69 357 ARG A O 1
ATOM 2698 N N . ALA A 1 358 ? -0.873 15.683 -6.986 1.00 86.69 358 ALA A N 1
ATOM 2699 C CA . ALA A 1 358 ? -0.028 16.212 -5.925 1.00 86.69 358 ALA A CA 1
ATOM 2700 C C . ALA A 1 358 ? 1.143 15.271 -5.599 1.00 86.69 358 ALA A C 1
ATOM 2702 O O . ALA A 1 358 ? 2.271 15.730 -5.395 1.00 86.69 358 ALA A O 1
ATOM 2703 N N . ILE A 1 359 ? 0.883 13.959 -5.602 1.00 89.69 359 ILE A N 1
ATOM 2704 C CA . ILE A 1 359 ? 1.899 12.927 -5.378 1.00 89.69 359 ILE A CA 1
ATOM 2705 C C . ILE A 1 359 ? 2.849 12.830 -6.590 1.00 89.69 359 ILE A C 1
ATOM 2707 O O . ILE A 1 359 ? 4.065 12.846 -6.404 1.00 89.69 359 ILE A O 1
ATOM 2711 N N . ALA A 1 360 ? 2.328 12.838 -7.824 1.00 90.25 360 ALA A N 1
ATOM 2712 C CA . ALA A 1 360 ? 3.139 12.861 -9.048 1.00 90.25 360 ALA A CA 1
ATOM 2713 C C . ALA A 1 360 ? 4.081 14.077 -9.104 1.00 90.25 360 ALA A C 1
ATOM 2715 O O . ALA A 1 360 ? 5.239 13.954 -9.492 1.00 90.25 360 ALA A O 1
ATOM 2716 N N . ALA A 1 361 ? 3.614 15.249 -8.662 1.00 91.81 361 ALA A N 1
ATOM 2717 C CA . ALA A 1 361 ? 4.435 16.455 -8.597 1.00 91.81 361 ALA A CA 1
ATOM 2718 C C . ALA A 1 361 ? 5.605 16.328 -7.609 1.00 91.81 361 ALA A C 1
ATOM 2720 O O . ALA A 1 361 ? 6.686 16.852 -7.873 1.00 91.81 361 ALA A O 1
ATOM 2721 N N . ALA A 1 362 ? 5.412 15.635 -6.482 1.00 93.62 362 ALA A N 1
ATOM 2722 C CA . ALA A 1 362 ? 6.491 15.364 -5.533 1.00 93.62 362 ALA A CA 1
ATOM 2723 C C . ALA A 1 362 ? 7.499 14.344 -6.077 1.00 93.62 362 ALA A C 1
ATOM 2725 O O . ALA A 1 362 ? 8.698 14.541 -5.894 1.00 93.62 362 ALA A O 1
ATOM 2726 N N . ALA A 1 363 ? 7.029 13.312 -6.784 1.00 94.44 363 ALA A N 1
ATOM 2727 C CA . ALA A 1 363 ? 7.881 12.348 -7.480 1.00 94.44 363 ALA A CA 1
ATOM 2728 C C . ALA A 1 363 ? 8.756 13.030 -8.549 1.00 94.44 363 ALA A C 1
ATOM 2730 O O . ALA A 1 363 ? 9.975 12.875 -8.532 1.00 94.44 363 ALA A O 1
ATOM 2731 N N . ALA A 1 364 ? 8.156 13.868 -9.400 1.00 92.31 364 ALA A N 1
ATOM 2732 C CA . ALA A 1 364 ? 8.875 14.627 -10.425 1.00 92.31 364 ALA A CA 1
ATOM 2733 C C . ALA A 1 364 ? 9.892 15.613 -9.825 1.00 92.31 364 ALA A C 1
ATOM 2735 O O . ALA A 1 364 ? 11.004 15.751 -10.326 1.00 92.31 364 ALA A O 1
ATOM 2736 N N . LEU A 1 365 ? 9.536 16.281 -8.720 1.00 93.75 365 LEU A N 1
ATOM 2737 C CA . LEU A 1 365 ? 10.465 17.169 -8.019 1.00 93.75 365 LEU A CA 1
ATOM 2738 C C . LEU A 1 365 ? 11.634 16.401 -7.384 1.00 93.75 365 LEU A C 1
ATOM 2740 O O . LEU A 1 365 ? 12.750 16.914 -7.352 1.00 93.75 365 LEU A O 1
ATOM 2744 N N . ALA A 1 366 ? 11.384 15.196 -6.862 1.00 94.88 366 ALA A N 1
ATOM 2745 C CA . ALA A 1 366 ? 12.438 14.335 -6.337 1.00 94.88 366 ALA A CA 1
ATOM 2746 C C . ALA A 1 366 ? 13.407 13.912 -7.448 1.00 94.88 366 ALA A C 1
ATOM 2748 O O . ALA A 1 366 ? 14.612 13.990 -7.236 1.00 94.88 366 ALA A O 1
ATOM 2749 N N . GLU A 1 367 ? 12.902 13.528 -8.625 1.00 93.62 367 GLU A N 1
ATOM 2750 C CA . GLU A 1 367 ? 13.739 13.196 -9.786 1.00 93.62 367 GLU A CA 1
ATOM 2751 C C . GLU A 1 367 ? 14.632 14.365 -10.204 1.00 93.62 367 GLU A C 1
ATOM 2753 O O . GLU A 1 367 ? 15.838 14.179 -10.306 1.00 93.62 367 GLU A O 1
ATOM 2758 N N . GLU A 1 368 ? 14.075 15.571 -10.359 1.00 91.81 368 GLU A N 1
ATOM 2759 C CA . GLU A 1 368 ? 14.843 16.765 -10.749 1.00 91.81 368 GLU A CA 1
ATOM 2760 C C . GLU A 1 368 ? 16.005 17.042 -9.783 1.00 91.81 368 GLU A C 1
ATOM 2762 O O . GLU A 1 368 ? 17.140 17.253 -10.204 1.00 91.81 368 GLU A O 1
ATOM 2767 N N . VAL A 1 369 ? 15.738 17.004 -8.474 1.00 91.31 369 VAL A N 1
ATOM 2768 C CA . VAL A 1 369 ? 16.768 17.238 -7.450 1.00 91.31 369 VAL A CA 1
ATOM 2769 C C . VAL A 1 369 ? 17.805 16.115 -7.438 1.00 91.31 369 VAL A C 1
ATOM 2771 O O . VAL A 1 369 ? 18.997 16.369 -7.282 1.00 91.31 369 VAL A O 1
ATOM 2774 N N . LEU A 1 370 ? 17.374 14.866 -7.606 1.00 91.44 370 LEU A N 1
ATOM 2775 C CA . LEU A 1 370 ? 18.281 13.722 -7.613 1.00 91.44 370 LEU A CA 1
ATOM 2776 C C . LEU A 1 370 ? 19.131 13.667 -8.883 1.00 91.44 370 LEU A C 1
ATOM 2778 O O . LEU A 1 370 ? 20.284 13.254 -8.802 1.00 91.44 370 LEU A O 1
ATOM 2782 N N . GLU A 1 371 ? 18.623 14.125 -10.027 1.00 86.69 371 GLU A N 1
ATOM 2783 C CA . GLU A 1 371 ? 19.409 14.231 -11.256 1.00 86.69 371 GLU A CA 1
ATOM 2784 C C . GLU A 1 371 ? 20.581 15.208 -11.079 1.00 86.69 371 GLU A C 1
ATOM 2786 O O . GLU A 1 371 ? 21.694 14.901 -11.505 1.00 86.69 371 GLU A O 1
ATOM 2791 N N . GLU A 1 372 ? 20.382 16.322 -10.364 1.00 84.44 372 GLU A N 1
ATOM 2792 C CA . GLU A 1 372 ? 21.462 17.237 -9.962 1.00 84.44 372 GLU A CA 1
ATOM 2793 C C . GLU A 1 372 ? 22.451 16.576 -8.984 1.00 84.44 372 GLU A C 1
ATOM 2795 O O . GLU A 1 372 ? 23.667 16.647 -9.175 1.00 84.44 372 GLU A O 1
ATOM 2800 N N . GLU A 1 373 ? 21.954 15.882 -7.954 1.00 85.56 373 GLU A N 1
ATOM 2801 C CA . GLU A 1 373 ? 22.789 15.220 -6.937 1.00 85.56 373 GLU A CA 1
ATOM 2802 C C . GLU A 1 373 ? 23.609 14.027 -7.484 1.00 85.56 373 GLU A C 1
ATOM 2804 O O . GLU A 1 373 ? 24.570 13.590 -6.838 1.00 85.56 373 GLU A O 1
ATOM 2809 N N . TRP A 1 374 ? 23.231 13.474 -8.642 1.00 86.06 374 TRP A N 1
ATOM 2810 C CA . TRP A 1 374 ? 23.845 12.291 -9.259 1.00 86.06 374 TRP A CA 1
ATOM 2811 C C . TRP A 1 374 ? 24.715 12.598 -10.483 1.00 86.06 374 TRP A C 1
ATOM 2813 O O . TRP A 1 374 ? 25.285 11.672 -11.055 1.00 86.06 374 TRP A O 1
ATOM 2823 N N . GLN A 1 375 ? 24.913 13.870 -10.850 1.00 76.00 375 GLN A N 1
ATOM 2824 C CA . GLN A 1 375 ? 25.701 14.266 -12.034 1.00 76.00 375 GLN A CA 1
ATOM 2825 C C . GLN A 1 375 ? 27.132 13.698 -12.073 1.00 76.00 375 GLN A C 1
ATOM 2827 O O . GLN A 1 375 ? 27.720 13.574 -13.144 1.00 76.00 375 GLN A O 1
ATOM 2832 N N . GLN A 1 376 ? 27.710 13.361 -10.916 1.00 70.81 376 GLN A N 1
ATOM 2833 C CA . GLN A 1 376 ? 29.068 12.814 -10.803 1.00 70.81 376 GLN A CA 1
ATOM 2834 C C . GLN A 1 376 ? 29.150 11.298 -11.051 1.00 70.81 376 GLN A C 1
ATOM 2836 O O . GLN A 1 376 ? 30.248 10.747 -11.120 1.00 70.81 376 GLN A O 1
ATOM 2841 N N . LEU A 1 377 ? 28.012 10.608 -11.155 1.00 71.44 377 LEU A N 1
ATOM 2842 C CA . LEU A 1 377 ? 27.944 9.173 -11.413 1.00 71.44 377 LEU A CA 1
ATOM 2843 C C . LEU A 1 377 ? 27.686 8.901 -12.890 1.00 71.44 377 LEU A C 1
ATOM 2845 O O . LEU A 1 377 ? 26.968 9.624 -13.570 1.00 71.44 377 LEU A O 1
ATOM 2849 N N . THR A 1 378 ? 28.198 7.772 -13.370 1.00 72.19 378 THR A N 1
ATOM 2850 C CA . THR A 1 378 ? 27.882 7.232 -14.701 1.00 72.19 378 THR A CA 1
ATOM 2851 C C . THR A 1 378 ? 26.479 6.612 -14.773 1.00 72.19 378 THR A C 1
ATOM 2853 O O . THR A 1 378 ? 26.142 5.961 -15.761 1.00 72.19 378 THR A O 1
ATOM 2856 N N . VAL A 1 379 ? 25.659 6.796 -13.734 1.00 78.25 379 VAL A N 1
ATOM 2857 C CA . VAL A 1 379 ? 24.329 6.208 -13.571 1.00 78.25 379 VAL A CA 1
ATOM 2858 C C . VAL A 1 379 ? 23.311 7.326 -13.361 1.00 78.25 379 VAL A C 1
ATOM 2860 O O . VAL A 1 379 ? 23.520 8.182 -12.503 1.00 78.25 379 VAL A O 1
ATOM 2863 N N . ARG A 1 380 ? 22.201 7.309 -14.108 1.00 82.88 380 ARG A N 1
ATOM 2864 C CA . ARG A 1 380 ? 21.084 8.254 -13.932 1.00 82.88 380 ARG A CA 1
ATOM 2865 C C . ARG A 1 380 ? 20.024 7.649 -13.012 1.00 82.88 380 ARG A C 1
ATOM 2867 O O . ARG A 1 380 ? 19.610 6.513 -13.228 1.00 82.88 380 ARG A O 1
ATOM 2874 N N . PHE A 1 381 ? 19.553 8.422 -12.036 1.00 88.44 381 PHE A N 1
ATOM 2875 C CA . PHE A 1 381 ? 18.393 8.071 -11.216 1.00 88.44 381 PHE A CA 1
ATOM 2876 C C . PHE A 1 381 ? 17.112 8.629 -11.850 1.00 88.44 381 PHE A C 1
ATOM 2878 O O . PHE A 1 381 ? 17.078 9.804 -12.202 1.00 88.44 381 PHE A O 1
ATOM 2885 N N . LYS A 1 382 ? 16.070 7.806 -11.988 1.00 89.50 382 LYS A N 1
ATOM 2886 C CA . LYS A 1 382 ? 14.758 8.206 -12.518 1.00 89.50 382 LYS A CA 1
ATOM 2887 C C . LYS A 1 382 ? 13.617 7.785 -11.605 1.00 89.50 382 LYS A C 1
ATOM 2889 O O . LYS A 1 382 ? 13.695 6.750 -10.936 1.00 89.50 382 LYS A O 1
ATOM 2894 N N . VAL A 1 383 ? 12.530 8.552 -11.625 1.00 92.25 383 VAL A N 1
ATOM 2895 C CA . VAL A 1 383 ? 11.308 8.234 -10.892 1.00 92.25 383 VAL A CA 1
ATOM 2896 C C . VAL A 1 383 ? 10.180 8.005 -11.889 1.00 92.25 383 VAL A C 1
ATOM 2898 O O . VAL A 1 383 ? 9.641 8.919 -12.502 1.00 92.25 383 VAL A O 1
ATOM 2901 N N . GLU A 1 384 ? 9.798 6.746 -12.053 1.00 88.94 384 GLU A N 1
ATOM 2902 C CA . GLU A 1 384 ? 8.660 6.382 -12.887 1.00 88.94 384 GLU A CA 1
ATOM 2903 C C . GLU A 1 384 ? 7.370 6.517 -12.077 1.00 88.94 384 GLU A C 1
ATOM 2905 O O . GLU A 1 384 ? 7.348 6.245 -10.879 1.00 88.94 384 GLU A O 1
ATOM 2910 N N . THR A 1 385 ? 6.275 6.921 -12.716 1.00 89.12 385 THR A N 1
ATOM 2911 C CA . THR A 1 385 ? 4.958 6.962 -12.071 1.00 89.12 385 THR A CA 1
ATOM 2912 C C . THR A 1 385 ? 4.001 6.038 -12.804 1.00 89.12 385 THR A C 1
ATOM 2914 O O . THR A 1 385 ? 3.964 6.025 -14.033 1.00 89.12 385 THR A O 1
ATOM 2917 N N . PHE A 1 386 ? 3.219 5.266 -12.054 1.00 86.50 386 PHE A N 1
ATOM 2918 C CA . PHE A 1 386 ? 2.237 4.343 -12.608 1.00 86.50 386 PHE A CA 1
ATOM 2919 C C . PHE A 1 386 ? 0.896 4.515 -11.907 1.00 86.50 386 PHE A C 1
ATOM 2921 O O . PHE A 1 386 ? 0.825 4.547 -10.680 1.00 86.50 386 PHE A O 1
ATOM 2928 N N . ASP A 1 387 ? -0.169 4.611 -12.697 1.00 86.06 387 ASP A N 1
ATOM 2929 C CA . ASP A 1 387 ? -1.523 4.763 -12.183 1.00 86.06 387 ASP A CA 1
ATOM 2930 C C . ASP A 1 387 ? -2.159 3.409 -11.828 1.00 86.06 387 ASP A C 1
ATOM 2932 O O . ASP A 1 387 ? -2.666 2.676 -12.691 1.00 86.06 387 ASP A O 1
ATOM 2936 N N . ASP A 1 388 ? -2.174 3.098 -10.534 1.00 83.00 388 ASP A N 1
ATOM 2937 C CA . ASP A 1 388 ? -2.776 1.878 -10.004 1.00 83.00 388 ASP A CA 1
ATOM 2938 C C . ASP A 1 388 ? -4.297 1.989 -9.802 1.00 83.00 388 ASP A C 1
ATOM 2940 O O . ASP A 1 388 ? -4.959 0.969 -9.586 1.00 83.00 388 ASP A O 1
ATOM 2944 N N . LYS A 1 389 ? -4.872 3.196 -9.909 1.00 81.44 389 LYS A N 1
ATOM 2945 C CA . LYS A 1 389 ? -6.286 3.506 -9.629 1.00 81.44 389 LYS A CA 1
ATOM 2946 C C . LYS A 1 389 ? -6.783 2.970 -8.291 1.00 81.44 389 LYS A C 1
ATOM 2948 O O . LYS A 1 389 ? -7.957 2.621 -8.176 1.00 81.44 389 LYS A O 1
ATOM 2953 N N . CYS A 1 390 ? -5.901 2.848 -7.296 1.00 79.19 390 CYS A N 1
ATOM 2954 C CA . CYS A 1 390 ? -6.236 2.235 -6.013 1.00 79.19 390 CYS A CA 1
ATOM 2955 C C . CYS A 1 390 ? -6.810 0.803 -6.151 1.00 79.19 390 CYS A C 1
ATOM 2957 O O . CYS A 1 390 ? -7.590 0.359 -5.310 1.00 79.19 390 CYS A O 1
ATOM 2959 N N . HIS A 1 391 ? -6.465 0.083 -7.229 1.00 77.88 391 HIS A N 1
ATOM 2960 C CA . HIS A 1 391 ? -7.032 -1.223 -7.555 1.00 77.88 391 HIS A CA 1
ATOM 2961 C C . HIS A 1 391 ? -5.970 -2.321 -7.517 1.00 77.88 391 HIS A C 1
ATOM 2963 O O . HIS A 1 391 ? -5.007 -2.328 -8.289 1.00 77.88 391 HIS A O 1
ATOM 2969 N N . THR A 1 392 ? -6.213 -3.321 -6.680 1.00 73.62 392 THR A N 1
ATOM 2970 C CA . THR A 1 392 ? -5.307 -4.432 -6.382 1.00 73.62 392 THR A CA 1
ATOM 2971 C C . THR A 1 392 ? -4.779 -5.138 -7.635 1.00 73.62 392 THR A C 1
ATOM 2973 O O . THR A 1 392 ? -3.574 -5.316 -7.798 1.00 73.62 392 THR A O 1
ATOM 2976 N N . GLN A 1 393 ? -5.656 -5.447 -8.600 1.00 73.62 393 GLN A N 1
ATOM 2977 C CA . GLN A 1 393 ? -5.252 -6.116 -9.849 1.00 73.62 393 GLN A CA 1
ATOM 2978 C C . GLN A 1 393 ? -4.320 -5.265 -10.728 1.00 73.62 393 GLN A C 1
ATOM 2980 O O . GLN A 1 393 ? -3.502 -5.817 -11.458 1.00 73.62 393 GLN A O 1
ATOM 2985 N N . ARG A 1 394 ? -4.436 -3.930 -10.687 1.00 76.12 394 ARG A N 1
ATOM 2986 C CA . ARG A 1 394 ? -3.592 -3.027 -11.486 1.00 76.12 394 ARG A CA 1
ATOM 2987 C C . ARG A 1 394 ? -2.223 -2.841 -10.850 1.00 76.12 394 ARG A C 1
ATOM 2989 O O . ARG A 1 394 ? -1.226 -2.921 -11.561 1.00 76.12 394 ARG A O 1
ATOM 2996 N N . ALA A 1 395 ? -2.184 -2.660 -9.531 1.00 74.88 395 ALA A N 1
ATOM 2997 C CA . ALA A 1 395 ? -0.936 -2.639 -8.775 1.00 74.88 395 ALA A CA 1
ATOM 2998 C C . ALA A 1 395 ? -0.156 -3.954 -8.960 1.00 74.88 395 ALA A C 1
ATOM 3000 O O . ALA A 1 395 ? 1.039 -3.936 -9.245 1.00 74.88 395 ALA A O 1
ATOM 3001 N N . TYR A 1 396 ? -0.858 -5.094 -8.913 1.00 67.19 396 TYR A N 1
ATOM 3002 C CA . TYR A 1 396 ? -0.284 -6.407 -9.210 1.00 67.19 396 TYR A CA 1
ATOM 3003 C C . TYR A 1 396 ? 0.230 -6.524 -10.651 1.00 67.19 396 TYR A C 1
ATOM 3005 O O . TYR A 1 396 ? 1.342 -7.001 -10.876 1.00 67.19 396 TYR A O 1
ATOM 3013 N N . LYS A 1 397 ? -0.552 -6.055 -11.633 1.00 65.25 397 LYS A N 1
ATOM 3014 C CA . LYS A 1 397 ? -0.176 -6.097 -13.051 1.00 65.25 397 LYS A CA 1
ATOM 3015 C C . LYS A 1 397 ? 1.169 -5.417 -13.313 1.00 65.25 397 LYS A C 1
ATOM 3017 O O . LYS A 1 397 ? 1.958 -5.953 -14.078 1.00 65.25 397 LYS A O 1
ATOM 3022 N N . TYR A 1 398 ? 1.463 -4.300 -12.643 1.00 71.19 398 TYR A N 1
ATOM 3023 C CA . TYR A 1 398 ? 2.769 -3.647 -12.762 1.00 71.19 398 TYR A CA 1
ATOM 3024 C C . TYR A 1 398 ? 3.922 -4.581 -12.359 1.00 71.19 398 TYR A C 1
ATOM 3026 O O . TYR A 1 398 ? 4.873 -4.747 -13.117 1.00 71.19 398 TYR A O 1
ATOM 3034 N N . MET A 1 399 ? 3.816 -5.257 -11.209 1.00 64.75 399 MET A N 1
ATOM 3035 C CA . MET A 1 399 ? 4.839 -6.207 -10.748 1.00 64.75 399 MET A CA 1
ATOM 3036 C C . MET A 1 399 ? 4.996 -7.432 -11.655 1.00 64.75 399 MET A C 1
ATOM 3038 O O . MET A 1 399 ? 6.095 -7.972 -11.751 1.00 64.75 399 MET A O 1
ATOM 3042 N N . HIS A 1 400 ? 3.917 -7.883 -12.295 1.00 64.06 400 HIS A N 1
ATOM 3043 C CA . HIS A 1 400 ? 3.946 -9.030 -13.202 1.00 64.06 400 HIS A CA 1
ATOM 3044 C C . HIS A 1 400 ? 4.495 -8.676 -14.593 1.00 64.06 400 HIS A C 1
ATOM 3046 O O . HIS A 1 400 ? 5.268 -9.442 -15.169 1.00 64.06 400 HIS A O 1
ATOM 3052 N N . ASP A 1 401 ? 4.111 -7.518 -15.131 1.00 55.75 401 ASP A N 1
ATOM 3053 C CA . ASP A 1 401 ? 4.478 -7.094 -16.484 1.00 55.75 401 ASP A CA 1
ATOM 3054 C C . ASP A 1 401 ? 5.878 -6.474 -16.528 1.00 55.75 401 ASP A C 1
ATOM 3056 O O . ASP A 1 401 ? 6.562 -6.585 -17.546 1.00 55.75 401 ASP A O 1
ATOM 3060 N N . ALA A 1 402 ? 6.344 -5.875 -15.425 1.00 54.81 402 ALA A N 1
ATOM 3061 C CA . ALA A 1 402 ? 7.672 -5.278 -15.371 1.00 54.81 402 ALA A CA 1
ATOM 3062 C C . ALA A 1 402 ? 8.785 -6.301 -15.695 1.00 54.81 402 ALA A C 1
ATOM 3064 O O . ALA A 1 402 ? 9.563 -6.005 -16.593 1.00 54.81 402 ALA A O 1
ATOM 3065 N N . PRO A 1 403 ? 8.835 -7.529 -15.126 1.00 51.09 403 PRO A N 1
ATOM 3066 C CA . PRO A 1 403 ? 9.795 -8.579 -15.508 1.00 51.09 403 PRO A CA 1
ATOM 3067 C C . PRO A 1 403 ? 9.793 -8.994 -16.985 1.00 51.09 403 PRO A C 1
ATOM 3069 O O . PRO A 1 403 ? 10.758 -9.609 -17.443 1.00 51.09 403 PRO A O 1
ATOM 3072 N N . ALA A 1 404 ? 8.704 -8.737 -17.715 1.00 36.75 404 ALA A N 1
ATOM 3073 C CA . ALA A 1 404 ? 8.601 -9.019 -19.145 1.00 36.75 404 ALA A CA 1
ATOM 3074 C C . ALA A 1 404 ? 9.136 -7.866 -20.014 1.00 36.75 404 ALA A C 1
ATOM 3076 O O . ALA A 1 404 ? 9.366 -8.066 -21.207 1.00 36.75 404 ALA A O 1
ATOM 3077 N N . SER A 1 405 ? 9.367 -6.683 -19.436 1.00 46.75 405 SER A N 1
ATOM 3078 C CA . SER A 1 405 ? 10.060 -5.584 -20.102 1.00 46.75 405 SER A CA 1
ATOM 3079 C C . SER A 1 405 ? 11.575 -5.704 -19.901 1.00 46.75 405 SER A C 1
ATOM 3081 O O . SER A 1 405 ? 12.065 -6.219 -18.894 1.00 46.75 405 SER A O 1
ATOM 3083 N N . SER A 1 406 ? 12.355 -5.175 -20.845 1.00 47.94 406 SER A N 1
ATOM 3084 C CA . SER A 1 406 ? 13.809 -5.011 -20.692 1.00 47.94 406 SER A CA 1
ATOM 3085 C C . SER A 1 406 ? 14.194 -4.051 -19.552 1.00 47.94 406 SER A C 1
ATOM 3087 O O . SER A 1 406 ? 15.379 -3.853 -19.281 1.00 47.94 406 SER A O 1
ATOM 3089 N N . GLU A 1 407 ? 13.208 -3.464 -18.867 1.00 51.97 407 GLU A N 1
ATOM 3090 C CA . GLU A 1 407 ? 13.362 -2.381 -17.903 1.00 51.97 407 GLU A CA 1
ATOM 3091 C C . GLU A 1 407 ? 13.328 -2.860 -16.440 1.00 51.97 407 GLU A C 1
ATOM 3093 O O . GLU A 1 407 ? 13.781 -2.130 -15.559 1.00 51.97 407 GLU A O 1
ATOM 3098 N N . PHE A 1 408 ? 12.894 -4.099 -16.155 1.00 61.88 408 PHE A N 1
ATOM 3099 C CA . PHE A 1 408 ? 12.867 -4.637 -14.781 1.00 61.88 408 PHE A CA 1
ATOM 3100 C C . PHE A 1 408 ? 14.236 -4.644 -14.103 1.00 61.88 408 PHE A C 1
ATOM 3102 O O . PHE A 1 408 ? 14.339 -4.394 -12.905 1.00 61.88 408 PHE A O 1
ATOM 3109 N N . GLY A 1 409 ? 15.301 -4.910 -14.867 1.00 60.53 409 GLY A N 1
ATOM 3110 C CA . GLY A 1 409 ? 16.668 -4.933 -14.343 1.00 60.53 409 GLY A CA 1
ATOM 3111 C C . GLY A 1 409 ? 17.135 -3.579 -13.796 1.00 60.53 409 GLY A C 1
ATOM 3112 O O . GLY A 1 409 ? 18.008 -3.550 -12.934 1.00 60.53 409 GLY A O 1
ATOM 3113 N N . ALA A 1 410 ? 16.530 -2.477 -14.255 1.00 72.56 410 ALA A N 1
ATOM 3114 C CA . ALA A 1 410 ? 16.806 -1.120 -13.789 1.00 72.56 410 ALA A CA 1
ATOM 3115 C C . ALA A 1 410 ? 15.936 -0.700 -12.588 1.00 72.56 410 ALA A C 1
ATOM 3117 O O . ALA A 1 410 ? 16.218 0.322 -11.960 1.00 72.56 410 ALA A O 1
ATOM 3118 N N . LEU A 1 411 ? 14.879 -1.451 -12.252 1.00 82.44 411 LEU A N 1
ATOM 3119 C CA . LEU A 1 411 ? 13.972 -1.128 -11.150 1.00 82.44 411 LEU A CA 1
ATOM 3120 C C . LEU A 1 411 ? 14.611 -1.483 -9.800 1.00 82.44 411 LEU A C 1
ATOM 3122 O O . LEU A 1 411 ? 14.859 -2.647 -9.511 1.00 82.44 411 LEU A O 1
ATOM 3126 N N . SER A 1 412 ? 14.849 -0.478 -8.958 1.00 90.19 412 SER A N 1
ATOM 3127 C CA . SER A 1 412 ? 15.506 -0.646 -7.653 1.00 90.19 412 SER A CA 1
ATOM 3128 C C . SER A 1 412 ? 14.542 -0.813 -6.480 1.00 90.19 412 SER A C 1
ATOM 3130 O O . SER A 1 412 ? 14.884 -1.468 -5.499 1.00 90.19 412 SER A O 1
ATOM 3132 N N . ALA A 1 413 ? 13.362 -0.196 -6.557 1.00 93.25 413 ALA A N 1
ATOM 3133 C CA . ALA A 1 413 ? 12.323 -0.246 -5.535 1.00 93.25 413 ALA A CA 1
ATOM 3134 C C . ALA A 1 413 ? 10.977 0.212 -6.105 1.00 93.25 413 ALA A C 1
ATOM 3136 O O . ALA A 1 413 ? 10.911 0.871 -7.147 1.00 93.25 413 ALA A O 1
ATOM 3137 N N . LEU A 1 414 ? 9.914 -0.095 -5.367 1.00 93.19 414 LEU A N 1
ATOM 3138 C CA . LEU A 1 414 ? 8.555 0.362 -5.621 1.00 93.19 414 LEU A CA 1
ATOM 3139 C C . LEU A 1 414 ? 8.090 1.230 -4.446 1.00 93.19 414 LEU A C 1
ATOM 3141 O O . LEU A 1 414 ? 8.090 0.781 -3.303 1.00 93.19 414 LEU A O 1
ATOM 3145 N N . ALA A 1 415 ? 7.705 2.474 -4.698 1.00 95.81 415 ALA A N 1
ATOM 3146 C CA . ALA A 1 415 ? 7.094 3.347 -3.706 1.00 95.81 415 ALA A CA 1
ATOM 3147 C C . ALA A 1 415 ? 5.566 3.267 -3.808 1.00 95.81 415 ALA A C 1
ATOM 3149 O O . ALA A 1 415 ? 4.990 3.521 -4.865 1.00 95.81 415 ALA A O 1
ATOM 3150 N N . GLY A 1 416 ? 4.902 2.945 -2.700 1.00 90.94 416 GLY A N 1
ATOM 3151 C CA . GLY A 1 416 ? 3.473 2.626 -2.677 1.00 90.94 416 GLY A CA 1
ATOM 3152 C C . GLY A 1 416 ? 3.189 1.153 -3.001 1.00 90.94 416 GLY A C 1
ATOM 3153 O O . GLY A 1 416 ? 4.114 0.338 -2.976 1.00 90.94 416 GLY A O 1
ATOM 3154 N N . PRO A 1 417 ? 1.927 0.775 -3.278 1.00 90.50 417 PRO A N 1
ATOM 3155 C CA . PRO A 1 417 ? 0.721 1.602 -3.440 1.00 90.50 417 PRO A CA 1
ATOM 3156 C C . PRO A 1 417 ? 0.372 2.525 -2.271 1.00 90.50 417 PRO A C 1
ATOM 3158 O O . PRO A 1 417 ? 0.650 2.213 -1.116 1.00 90.50 417 PRO A O 1
ATOM 3161 N N . ALA A 1 418 ? -0.291 3.647 -2.566 1.00 88.44 418 ALA A N 1
ATOM 3162 C CA . ALA A 1 418 ? -0.817 4.551 -1.537 1.00 88.44 418 ALA A CA 1
ATOM 3163 C C . ALA A 1 418 ? -1.977 3.936 -0.732 1.00 88.44 418 ALA A C 1
ATOM 3165 O O . ALA A 1 418 ? -2.129 4.254 0.451 1.00 88.44 418 ALA A O 1
ATOM 3166 N N . CYS A 1 419 ? -2.792 3.109 -1.392 1.00 85.81 419 CYS A N 1
ATOM 3167 C CA . CYS A 1 419 ? -3.992 2.482 -0.847 1.00 85.81 419 CYS A CA 1
ATOM 3168 C C . CYS A 1 419 ? -3.683 1.174 -0.126 1.00 85.81 419 CYS A C 1
ATOM 3170 O O . CYS A 1 419 ? -2.982 0.328 -0.685 1.00 85.81 419 CYS A O 1
ATOM 3172 N N . GLY A 1 420 ? -4.266 0.960 1.057 1.00 83.56 420 GLY A N 1
ATOM 3173 C CA . GLY A 1 420 ? -3.939 -0.204 1.883 1.00 83.56 420 GLY A CA 1
ATOM 3174 C C . GLY A 1 420 ? -4.258 -1.564 1.248 1.00 83.56 420 GLY A C 1
ATOM 3175 O O . GLY A 1 420 ? -3.484 -2.503 1.410 1.00 83.56 420 GLY A O 1
ATOM 3176 N N . ALA A 1 421 ? -5.340 -1.678 0.468 1.00 78.06 421 ALA A N 1
ATOM 3177 C CA . ALA A 1 421 ? -5.714 -2.931 -0.206 1.00 78.06 421 ALA A CA 1
ATOM 3178 C C . ALA A 1 421 ? -4.680 -3.335 -1.267 1.00 78.06 421 ALA A C 1
ATOM 3180 O O . ALA A 1 421 ? -4.113 -4.427 -1.226 1.00 78.06 421 ALA A O 1
ATOM 3181 N N . ALA A 1 422 ? -4.364 -2.405 -2.172 1.00 82.62 422 ALA A N 1
ATOM 3182 C CA . ALA A 1 422 ? -3.337 -2.607 -3.184 1.00 82.62 422 ALA A CA 1
ATOM 3183 C C . ALA A 1 422 ? -1.956 -2.839 -2.544 1.00 82.62 422 ALA A C 1
ATOM 3185 O O . ALA A 1 422 ? -1.211 -3.713 -2.992 1.00 82.62 422 ALA A O 1
ATOM 3186 N N . TRP A 1 423 ? -1.632 -2.105 -1.471 1.00 88.06 423 TRP A N 1
ATOM 3187 C CA . TRP A 1 423 ? -0.398 -2.290 -0.707 1.00 88.06 423 TRP A CA 1
ATOM 3188 C C . TRP A 1 423 ? -0.273 -3.702 -0.156 1.00 88.06 423 TRP A C 1
ATOM 3190 O O . TRP A 1 423 ? 0.758 -4.339 -0.359 1.00 88.06 423 TRP A O 1
ATOM 3200 N N . ALA A 1 424 ? -1.309 -4.212 0.511 1.00 82.38 424 ALA A N 1
ATOM 3201 C CA . ALA A 1 424 ? -1.265 -5.523 1.143 1.00 82.38 424 ALA A CA 1
ATOM 3202 C C . ALA A 1 424 ? -0.926 -6.634 0.136 1.00 82.38 424 ALA A C 1
ATOM 3204 O O . ALA A 1 424 ? -0.204 -7.571 0.478 1.00 82.38 424 ALA A O 1
ATOM 3205 N N . ASP A 1 425 ? -1.422 -6.538 -1.094 1.00 78.00 425 ASP A N 1
ATOM 3206 C CA . ASP A 1 425 ? -1.199 -7.533 -2.142 1.00 78.00 425 ASP A CA 1
ATOM 3207 C C . ASP A 1 425 ? 0.192 -7.426 -2.761 1.00 78.00 425 ASP A C 1
ATOM 3209 O O . ASP A 1 425 ? 0.895 -8.434 -2.858 1.00 78.00 425 ASP A O 1
ATOM 3213 N N . VAL A 1 426 ? 0.628 -6.207 -3.091 1.00 82.31 426 VAL A N 1
ATOM 3214 C CA . VAL A 1 426 ? 1.994 -5.926 -3.560 1.00 82.31 426 VAL A CA 1
ATOM 3215 C C . VAL A 1 426 ? 3.021 -6.372 -2.508 1.00 82.31 426 VAL A C 1
ATOM 3217 O O . VAL A 1 426 ? 3.996 -7.054 -2.827 1.00 82.31 426 VAL A O 1
ATOM 3220 N N . ALA A 1 427 ? 2.770 -6.079 -1.230 1.00 85.25 427 ALA A N 1
ATOM 3221 C CA . ALA A 1 427 ? 3.631 -6.439 -0.105 1.00 85.25 427 ALA A CA 1
ATOM 3222 C C . ALA A 1 427 ? 3.739 -7.942 0.149 1.00 85.25 427 ALA A C 1
ATOM 3224 O O . ALA A 1 427 ? 4.809 -8.413 0.537 1.00 85.25 427 ALA A O 1
ATOM 3225 N N . ARG A 1 428 ? 2.681 -8.721 -0.108 1.00 77.81 428 ARG A N 1
ATOM 3226 C CA . ARG A 1 428 ? 2.755 -10.189 -0.015 1.00 77.81 428 ARG A CA 1
ATOM 3227 C C . ARG A 1 428 ? 3.625 -10.808 -1.103 1.00 77.81 428 ARG A C 1
ATOM 3229 O O . ARG A 1 428 ? 4.163 -11.892 -0.895 1.00 77.81 428 ARG A O 1
ATOM 3236 N N . GLN A 1 429 ? 3.761 -10.144 -2.244 1.00 76.50 429 GLN A N 1
ATOM 3237 C CA . GLN A 1 429 ? 4.439 -10.706 -3.405 1.00 76.50 429 GLN A CA 1
ATOM 3238 C C . GLN A 1 429 ? 5.844 -10.173 -3.634 1.00 76.50 429 GLN A C 1
ATOM 3240 O O . GLN A 1 429 ? 6.643 -10.840 -4.287 1.00 76.50 429 GLN A O 1
ATOM 3245 N N . SER A 1 430 ? 6.177 -9.007 -3.085 1.00 81.44 430 SER A N 1
ATOM 3246 C CA . SER A 1 430 ? 7.502 -8.414 -3.256 1.00 81.44 430 SER A CA 1
ATOM 3247 C C . SER A 1 430 ? 8.676 -9.348 -2.916 1.00 81.44 430 SER A C 1
ATOM 3249 O O . SER A 1 430 ? 9.672 -9.290 -3.644 1.00 81.44 430 SER A O 1
ATOM 3251 N N . PRO A 1 431 ? 8.578 -10.292 -1.945 1.00 79.56 431 PRO A N 1
ATOM 3252 C CA . PRO A 1 431 ? 9.633 -11.278 -1.706 1.00 79.56 431 PRO A CA 1
ATOM 3253 C C . PRO A 1 431 ? 9.907 -12.219 -2.880 1.00 79.56 431 PRO A C 1
ATOM 3255 O O . PRO A 1 431 ? 11.050 -12.622 -3.062 1.00 79.56 431 PRO A O 1
ATOM 3258 N N . ALA A 1 432 ? 8.907 -12.542 -3.706 1.00 74.38 432 ALA A N 1
ATOM 3259 C CA . ALA A 1 432 ? 9.107 -13.375 -4.895 1.00 74.38 432 ALA A CA 1
ATOM 3260 C C . ALA A 1 432 ? 9.947 -12.669 -5.974 1.00 74.38 432 ALA A C 1
ATOM 3262 O O . ALA A 1 432 ? 10.531 -13.326 -6.833 1.00 74.38 432 ALA A O 1
ATOM 3263 N N . HIS A 1 433 ? 10.025 -11.339 -5.905 1.00 73.81 433 HIS A N 1
ATOM 3264 C CA . HIS A 1 433 ? 10.736 -10.488 -6.852 1.00 73.81 433 HIS A CA 1
ATOM 3265 C C . HIS A 1 433 ? 11.986 -9.831 -6.249 1.00 73.81 433 HIS A C 1
ATOM 3267 O O . HIS A 1 433 ? 12.643 -9.066 -6.943 1.00 73.81 433 HIS A O 1
ATOM 3273 N N . ASN A 1 434 ? 12.309 -10.097 -4.973 1.00 81.81 434 ASN A N 1
ATOM 3274 C CA . ASN A 1 434 ? 13.339 -9.388 -4.198 1.00 81.81 434 ASN A CA 1
ATOM 3275 C C . ASN A 1 434 ? 13.227 -7.856 -4.284 1.00 81.81 434 ASN A C 1
ATOM 3277 O O . ASN A 1 434 ? 14.232 -7.154 -4.224 1.00 81.81 434 ASN A O 1
ATOM 3281 N N . LEU A 1 435 ? 12.005 -7.337 -4.412 1.00 85.31 435 LEU A N 1
ATOM 3282 C CA . LEU A 1 435 ? 11.760 -5.927 -4.688 1.00 85.31 435 LEU A CA 1
ATOM 3283 C C . LEU A 1 435 ? 11.460 -5.164 -3.385 1.00 85.31 435 LEU A C 1
ATOM 3285 O O . LEU A 1 435 ? 10.467 -5.465 -2.718 1.00 85.31 435 LEU A O 1
ATOM 3289 N N . PRO A 1 436 ? 12.275 -4.170 -2.995 1.00 92.88 436 PRO A N 1
ATOM 3290 C CA . PRO A 1 436 ? 11.989 -3.309 -1.850 1.00 92.88 436 PRO A CA 1
ATOM 3291 C C . PRO A 1 436 ? 10.733 -2.462 -2.069 1.00 92.88 436 PRO A C 1
ATOM 3293 O O . PRO A 1 436 ? 10.536 -1.903 -3.150 1.00 92.88 436 PRO A O 1
ATOM 3296 N N . LEU A 1 437 ? 9.913 -2.330 -1.025 1.00 94.06 437 LEU A N 1
ATOM 3297 C CA . LEU A 1 437 ? 8.700 -1.515 -1.026 1.00 94.06 437 LEU A CA 1
ATOM 3298 C C . LEU A 1 437 ? 8.824 -0.337 -0.063 1.00 94.06 437 LEU A C 1
ATOM 3300 O O . LEU A 1 437 ? 9.103 -0.530 1.120 1.00 94.06 437 LEU A O 1
ATOM 3304 N N . LEU A 1 438 ? 8.554 0.872 -0.550 1.00 96.31 438 LEU A N 1
ATOM 3305 C CA . LEU A 1 438 ? 8.649 2.123 0.200 1.00 96.31 438 LEU A CA 1
ATOM 3306 C C . LEU A 1 438 ? 7.240 2.675 0.470 1.00 96.31 438 LEU A C 1
ATOM 3308 O O . LEU A 1 438 ? 6.615 3.281 -0.401 1.00 96.31 438 LEU A O 1
ATOM 3312 N N . ALA A 1 439 ? 6.725 2.478 1.682 1.00 94.69 439 ALA A N 1
ATOM 3313 C CA . ALA A 1 439 ? 5.420 2.993 2.092 1.00 94.69 439 ALA A CA 1
ATOM 3314 C C . ALA A 1 439 ? 5.521 4.467 2.502 1.00 94.69 439 ALA A C 1
ATOM 3316 O O . ALA A 1 439 ? 6.056 4.796 3.562 1.00 94.69 439 ALA A O 1
ATOM 3317 N N . TYR A 1 440 ? 4.964 5.349 1.673 1.00 93.31 440 TYR A N 1
ATOM 3318 C CA . TYR A 1 440 ? 4.844 6.790 1.938 1.00 93.31 440 TYR A CA 1
ATOM 3319 C C . TYR A 1 440 ? 3.463 7.200 2.486 1.00 93.31 440 TYR A C 1
ATOM 3321 O O . TYR A 1 440 ? 3.199 8.380 2.723 1.00 93.31 440 TYR A O 1
ATOM 3329 N N . THR A 1 441 ? 2.578 6.231 2.711 1.00 90.19 441 THR A N 1
ATOM 3330 C CA . THR A 1 441 ? 1.334 6.372 3.476 1.00 90.19 441 THR A CA 1
ATOM 3331 C C . THR A 1 441 ? 1.379 5.429 4.682 1.00 90.19 441 THR A C 1
ATOM 3333 O O . THR A 1 441 ? 2.184 4.493 4.682 1.00 90.19 441 THR A O 1
ATOM 3336 N N . PRO A 1 442 ? 0.588 5.671 5.744 1.00 88.50 442 PRO A N 1
ATOM 3337 C CA . PRO A 1 442 ? 0.483 4.734 6.859 1.00 88.50 442 PRO A CA 1
ATOM 3338 C C . PRO A 1 442 ? 0.022 3.365 6.357 1.00 88.50 442 PRO A C 1
ATOM 3340 O O . PRO A 1 442 ? -1.053 3.254 5.776 1.00 88.50 442 PRO A O 1
ATOM 3343 N N . GLN A 1 443 ? 0.842 2.338 6.570 1.00 89.31 443 GLN A N 1
ATOM 3344 C CA . GLN A 1 443 ? 0.573 0.974 6.123 1.00 89.31 443 GLN A CA 1
ATOM 3345 C C . GLN A 1 443 ? 0.856 -0.023 7.243 1.00 89.31 443 GLN A C 1
ATOM 3347 O O . GLN A 1 443 ? 1.660 0.238 8.141 1.00 89.31 443 GLN A O 1
ATOM 3352 N N . ALA A 1 444 ? 0.195 -1.175 7.188 1.00 87.19 444 ALA A N 1
ATOM 3353 C CA . ALA A 1 444 ? 0.500 -2.300 8.062 1.00 87.19 444 ALA A CA 1
ATOM 3354 C C . ALA A 1 444 ? 1.458 -3.279 7.354 1.00 87.19 444 ALA A C 1
ATOM 3356 O O . ALA A 1 444 ? 1.351 -3.460 6.135 1.00 87.19 444 ALA A O 1
ATOM 3357 N N . PRO A 1 445 ? 2.366 -3.948 8.090 1.00 86.12 445 PRO A N 1
ATOM 3358 C CA . PRO A 1 445 ? 3.152 -5.046 7.542 1.00 86.12 445 PRO A CA 1
ATOM 3359 C C . PRO A 1 445 ? 2.237 -6.159 7.020 1.00 86.12 445 PRO A C 1
ATOM 3361 O O . PRO A 1 445 ? 1.315 -6.593 7.717 1.00 86.12 445 PRO A O 1
ATOM 3364 N N . ALA A 1 446 ? 2.495 -6.651 5.809 1.00 76.50 446 ALA A N 1
ATOM 3365 C CA . ALA A 1 446 ? 1.786 -7.811 5.280 1.00 76.50 446 ALA A CA 1
ATOM 3366 C C . ALA A 1 446 ? 2.364 -9.108 5.868 1.00 76.50 446 ALA A C 1
ATOM 3368 O O . ALA A 1 446 ? 3.580 -9.298 5.858 1.00 76.50 446 ALA A O 1
ATOM 3369 N N . SER A 1 447 ? 1.504 -10.023 6.337 1.00 62.91 447 SER A N 1
ATOM 3370 C CA . SER A 1 447 ? 1.936 -11.332 6.841 1.00 62.91 447 SER A CA 1
ATOM 3371 C C . SER A 1 447 ? 2.545 -12.167 5.711 1.00 62.91 447 SER A C 1
ATOM 3373 O O . SER A 1 447 ? 1.830 -12.626 4.815 1.00 62.91 447 SER A O 1
ATOM 3375 N N . THR A 1 448 ? 3.853 -12.395 5.745 1.00 55.66 448 THR A N 1
ATOM 3376 C CA . THR A 1 448 ? 4.526 -13.298 4.809 1.00 55.66 448 THR A CA 1
ATOM 3377 C C . THR A 1 448 ? 4.466 -14.719 5.366 1.00 55.66 448 THR A C 1
ATOM 3379 O O . THR A 1 448 ? 5.093 -15.017 6.377 1.00 55.66 448 THR A O 1
ATOM 3382 N N . SER A 1 449 ? 3.712 -15.614 4.720 1.00 43.19 449 SER A N 1
ATOM 3383 C CA . SER A 1 449 ? 3.544 -17.022 5.132 1.00 43.19 449 SER A CA 1
ATOM 3384 C C . SER A 1 449 ? 4.799 -17.889 4.958 1.00 43.19 449 SER A C 1
ATOM 3386 O O . SER A 1 449 ? 4.750 -19.093 5.202 1.00 43.19 449 SER A O 1
ATOM 3388 N N . HIS A 1 450 ? 5.916 -17.302 4.528 1.00 46.22 450 HIS A N 1
ATOM 3389 C CA . HIS A 1 450 ? 7.184 -17.992 4.365 1.00 46.22 450 HIS A CA 1
ATOM 3390 C C . HIS A 1 450 ? 8.243 -17.427 5.305 1.00 46.22 450 HIS A C 1
ATOM 3392 O O . HIS A 1 450 ? 8.542 -16.236 5.288 1.00 46.22 450 HIS A O 1
ATOM 3398 N N . ASP A 1 451 ? 8.822 -18.353 6.064 1.00 40.59 451 ASP A N 1
ATOM 3399 C CA . ASP A 1 451 ? 9.909 -18.286 7.049 1.00 40.59 451 ASP A CA 1
ATOM 3400 C C . ASP A 1 451 ? 11.238 -17.696 6.525 1.00 40.59 451 ASP A C 1
ATOM 3402 O O . ASP A 1 451 ? 12.304 -17.922 7.091 1.00 40.59 451 ASP A O 1
ATOM 3406 N N . ASN A 1 452 ? 11.219 -16.929 5.433 1.00 45.44 452 ASN A N 1
ATOM 3407 C CA . ASN A 1 452 ? 12.390 -16.212 4.941 1.00 45.44 452 ASN A CA 1
ATOM 3408 C C . ASN A 1 452 ? 12.535 -14.895 5.726 1.00 45.44 452 ASN A C 1
ATOM 3410 O O . ASN A 1 452 ? 12.510 -13.797 5.172 1.00 45.44 452 ASN A O 1
ATOM 3414 N N . THR A 1 453 ? 12.670 -15.018 7.050 1.00 49.59 453 THR A N 1
ATOM 3415 C CA . THR A 1 453 ? 12.790 -13.945 8.061 1.00 49.59 453 THR A CA 1
ATOM 3416 C C . THR A 1 453 ? 13.982 -13.010 7.851 1.00 49.59 453 THR A C 1
ATOM 3418 O O . THR A 1 453 ? 14.178 -12.043 8.586 1.00 49.59 453 THR A O 1
ATOM 3421 N N . ASP A 1 454 ? 14.807 -13.315 6.860 1.00 50.81 454 ASP A N 1
ATOM 3422 C CA . ASP A 1 454 ? 16.151 -12.797 6.721 1.00 50.81 454 ASP A CA 1
ATOM 3423 C C . ASP A 1 454 ? 16.228 -11.554 5.819 1.00 50.81 454 ASP A C 1
ATOM 3425 O O . ASP A 1 454 ? 17.256 -10.874 5.803 1.00 50.81 454 ASP A O 1
ATOM 3429 N N . THR A 1 455 ? 15.154 -11.225 5.085 1.00 57.91 455 THR A N 1
ATOM 3430 C CA . THR A 1 455 ? 15.125 -10.070 4.168 1.00 57.91 455 THR A CA 1
ATOM 3431 C C . THR A 1 455 ? 13.855 -9.242 4.331 1.00 57.91 455 THR A C 1
ATOM 3433 O O . THR A 1 455 ? 12.798 -9.569 3.801 1.00 57.91 455 THR A O 1
ATOM 3436 N N . LYS A 1 456 ? 13.970 -8.145 5.082 1.00 79.56 456 LYS A N 1
ATOM 3437 C CA . LYS A 1 456 ? 12.875 -7.211 5.367 1.00 79.56 456 LYS A CA 1
ATOM 3438 C C . LYS A 1 456 ? 12.720 -6.233 4.196 1.00 79.56 456 LYS A C 1
ATOM 3440 O O . LYS A 1 456 ? 13.425 -5.230 4.135 1.00 79.56 456 LYS A O 1
ATOM 3445 N N . LEU A 1 457 ? 11.847 -6.555 3.238 1.00 87.44 457 LEU A N 1
ATOM 3446 C CA . LEU A 1 457 ? 11.652 -5.756 2.013 1.00 87.44 457 LEU A CA 1
ATOM 3447 C C . LEU A 1 457 ? 10.663 -4.597 2.176 1.00 87.44 457 LEU A C 1
ATOM 3449 O O . LEU A 1 457 ? 10.669 -3.673 1.370 1.00 87.44 457 LEU A O 1
ATOM 3453 N N . GLN A 1 458 ? 9.807 -4.646 3.195 1.00 92.31 458 GLN A N 1
ATOM 3454 C CA . GLN A 1 458 ? 8.807 -3.613 3.457 1.00 92.31 458 GLN A CA 1
ATOM 3455 C C . GLN A 1 458 ? 9.419 -2.510 4.331 1.00 92.31 458 GLN A C 1
ATOM 3457 O O . GLN A 1 458 ? 9.888 -2.785 5.438 1.00 92.31 458 GLN A O 1
ATOM 3462 N N . ILE A 1 459 ? 9.410 -1.270 3.839 1.00 94.56 459 ILE A N 1
ATOM 3463 C CA . ILE A 1 459 ? 9.939 -0.080 4.516 1.00 94.56 459 ILE A CA 1
ATOM 3464 C C . ILE A 1 459 ? 8.785 0.902 4.739 1.00 94.56 459 ILE A C 1
ATOM 3466 O O . ILE A 1 459 ? 8.346 1.599 3.825 1.00 94.56 459 ILE A O 1
ATOM 3470 N N . LEU A 1 460 ? 8.281 0.953 5.969 1.00 94.56 460 LEU A N 1
ATOM 3471 C CA . LEU A 1 460 ? 7.138 1.761 6.391 1.00 94.56 460 LEU A CA 1
ATOM 3472 C C . LEU A 1 460 ? 7.613 3.144 6.850 1.00 94.56 460 LEU A C 1
ATOM 3474 O O . LEU A 1 460 ? 7.801 3.397 8.043 1.00 94.56 460 LEU A O 1
ATOM 3478 N N . ALA A 1 461 ? 7.830 4.053 5.897 1.00 94.56 461 ALA A N 1
ATOM 3479 C CA . ALA A 1 461 ? 8.344 5.396 6.171 1.00 94.56 461 ALA A CA 1
ATOM 3480 C C . ALA A 1 461 ? 7.356 6.273 6.954 1.00 94.56 461 ALA A C 1
ATOM 3482 O O . ALA A 1 461 ? 7.769 7.181 7.674 1.00 94.56 461 ALA A O 1
ATOM 3483 N N . ALA A 1 462 ? 6.055 5.995 6.840 1.00 90.94 462 ALA A N 1
ATOM 3484 C CA . ALA A 1 462 ? 5.020 6.656 7.633 1.00 90.94 462 ALA A CA 1
ATOM 3485 C C . ALA A 1 462 ? 4.892 6.094 9.064 1.00 90.94 462 ALA A C 1
ATOM 3487 O O . ALA A 1 462 ? 4.191 6.691 9.883 1.00 90.94 462 ALA A O 1
ATOM 3488 N N . GLY A 1 463 ? 5.580 4.984 9.361 1.00 90.38 463 GLY A N 1
ATOM 3489 C CA . GLY A 1 463 ? 5.399 4.170 10.564 1.00 90.38 463 GLY A CA 1
ATOM 3490 C C . GLY A 1 463 ? 4.416 3.012 10.349 1.00 90.38 463 GLY A C 1
ATOM 3491 O O . GLY A 1 463 ? 3.711 2.949 9.340 1.00 90.38 463 GLY A O 1
ATOM 3492 N N . ASP A 1 464 ? 4.382 2.083 11.305 1.00 89.62 464 ASP A N 1
ATOM 3493 C CA . ASP A 1 464 ? 3.452 0.949 11.321 1.00 89.62 464 ASP A CA 1
ATOM 3494 C C . ASP A 1 464 ? 2.060 1.452 11.720 1.00 89.62 464 ASP A C 1
ATOM 3496 O O . ASP A 1 464 ? 1.839 1.889 12.852 1.00 89.62 464 ASP A O 1
ATOM 3500 N N . ALA A 1 465 ? 1.099 1.375 10.798 1.00 88.06 465 ALA A N 1
ATOM 3501 C CA . ALA A 1 465 ? -0.261 1.864 11.023 1.00 88.06 465 ALA A CA 1
ATOM 3502 C C . ALA A 1 465 ? -0.963 1.185 12.216 1.00 88.06 465 ALA A C 1
ATOM 3504 O O . ALA A 1 465 ? -1.888 1.752 12.800 1.00 88.06 465 ALA A O 1
ATOM 3505 N N . ARG A 1 466 ? -0.512 -0.006 12.637 1.00 87.44 466 ARG A N 1
ATOM 3506 C CA . ARG A 1 466 ? -1.060 -0.706 13.809 1.00 87.44 466 ARG A CA 1
ATOM 3507 C C . ARG A 1 466 ? -0.703 -0.025 15.127 1.00 87.44 466 ARG A C 1
ATOM 3509 O O . ARG A 1 466 ? -1.374 -0.285 16.123 1.00 87.44 466 ARG A O 1
ATOM 3516 N N . GLU A 1 467 ? 0.299 0.854 15.161 1.00 87.31 467 GLU A N 1
ATOM 3517 C CA . GLU A 1 467 ? 0.588 1.671 16.347 1.00 87.31 467 GLU A CA 1
ATOM 3518 C C . GLU A 1 467 ? -0.593 2.576 16.710 1.00 87.31 467 GLU A C 1
ATOM 3520 O O . GLU A 1 467 ? -0.878 2.764 17.892 1.00 87.31 467 GLU A O 1
ATOM 3525 N N . ALA A 1 468 ? -1.351 3.053 15.716 1.00 86.69 468 ALA A N 1
ATOM 3526 C CA . ALA A 1 468 ? -2.566 3.820 15.963 1.00 86.69 468 ALA A CA 1
ATOM 3527 C C . ALA A 1 468 ? -3.643 2.978 16.669 1.00 86.69 468 ALA A C 1
ATOM 3529 O O . ALA A 1 468 ? -4.278 3.452 17.613 1.00 86.69 468 ALA A O 1
ATOM 3530 N N . ALA A 1 469 ? -3.806 1.715 16.261 1.00 88.44 469 ALA A N 1
ATOM 3531 C CA . ALA A 1 469 ? -4.716 0.776 16.914 1.00 88.44 469 ALA A CA 1
ATOM 3532 C C . ALA A 1 469 ? -4.270 0.467 18.353 1.00 88.44 469 ALA A C 1
ATOM 3534 O O . ALA A 1 469 ? -5.096 0.491 19.262 1.00 88.44 469 ALA A O 1
ATOM 3535 N N . SER A 1 470 ? -2.969 0.264 18.590 1.00 89.31 470 SER A N 1
ATOM 3536 C CA . SER A 1 470 ? -2.417 0.074 19.940 1.00 89.31 470 SER A CA 1
ATOM 3537 C C . SER A 1 470 ? -2.634 1.301 20.838 1.00 89.31 470 SER A C 1
ATOM 3539 O O . SER A 1 470 ? -3.032 1.161 21.992 1.00 89.31 470 SER A O 1
ATOM 3541 N N . ALA A 1 471 ? -2.439 2.514 20.310 1.00 91.31 471 ALA A N 1
ATOM 3542 C CA . ALA A 1 471 ? -2.684 3.751 21.050 1.00 91.31 471 ALA A CA 1
ATOM 3543 C C . ALA A 1 471 ? -4.168 3.925 21.421 1.00 91.31 471 ALA A C 1
ATOM 3545 O O . ALA A 1 471 ? -4.488 4.344 22.537 1.00 91.31 471 ALA A O 1
ATOM 3546 N N . LEU A 1 472 ? -5.082 3.576 20.507 1.00 91.31 472 LEU A N 1
ATOM 3547 C CA . LEU A 1 472 ? -6.519 3.557 20.785 1.00 91.31 472 LEU A CA 1
ATOM 3548 C C . LEU A 1 472 ? -6.892 2.467 21.793 1.00 91.31 472 LEU A C 1
ATOM 3550 O O . LEU A 1 472 ? -7.724 2.725 22.658 1.00 91.31 472 LEU A O 1
ATOM 3554 N N . ALA A 1 473 ? -6.267 1.290 21.733 1.00 90.44 473 ALA A N 1
ATOM 3555 C CA . ALA A 1 473 ? -6.476 0.215 22.702 1.00 90.44 473 ALA A CA 1
ATOM 3556 C C . ALA A 1 473 ? -6.131 0.674 24.129 1.00 90.44 473 ALA A C 1
ATOM 3558 O O . ALA A 1 473 ? -6.956 0.553 25.037 1.00 90.44 473 ALA A O 1
ATOM 3559 N N . ASP A 1 474 ? -4.963 1.299 24.313 1.00 92.50 474 ASP A N 1
ATOM 3560 C CA . ASP A 1 474 ? -4.551 1.868 25.602 1.00 92.50 474 ASP A CA 1
ATOM 3561 C C . ASP A 1 474 ? -5.517 2.962 26.075 1.00 92.50 474 ASP A C 1
ATOM 3563 O O . ASP A 1 474 ? -5.854 3.041 27.261 1.00 92.50 474 ASP A O 1
ATOM 3567 N N . PHE A 1 475 ? -5.998 3.803 25.155 1.00 93.12 475 PHE A N 1
ATOM 3568 C CA . PHE A 1 475 ? -6.982 4.834 25.470 1.00 93.12 475 PHE A CA 1
ATOM 3569 C C . PHE A 1 475 ? -8.308 4.230 25.945 1.00 93.12 475 PHE A C 1
ATOM 3571 O O . PHE A 1 475 ? -8.793 4.604 27.014 1.00 93.12 475 PHE A O 1
ATOM 3578 N N . MET A 1 476 ? -8.868 3.274 25.200 1.00 92.12 476 MET A N 1
ATOM 3579 C CA . MET A 1 476 ? -10.118 2.589 25.547 1.00 92.12 476 MET A CA 1
ATOM 3580 C C . MET A 1 476 ? -10.000 1.844 26.879 1.00 92.12 476 MET A C 1
ATOM 3582 O O . MET A 1 476 ? -10.889 1.960 27.725 1.00 92.12 476 MET A O 1
ATOM 3586 N N . SER A 1 477 ? -8.868 1.174 27.109 1.00 90.44 477 SER A N 1
ATOM 3587 C CA . SER A 1 477 ? -8.550 0.509 28.374 1.00 90.44 477 SER A CA 1
ATOM 3588 C C . SER A 1 477 ? -8.575 1.492 29.550 1.00 90.44 477 SER A C 1
ATOM 3590 O O . SER A 1 477 ? -9.252 1.247 30.550 1.00 90.44 477 SER A O 1
ATOM 3592 N N . ARG A 1 478 ? -7.960 2.679 29.408 1.00 90.75 478 ARG A N 1
ATOM 3593 C CA . ARG A 1 478 ? -8.034 3.750 30.425 1.00 90.75 478 ARG A CA 1
ATOM 3594 C C . ARG A 1 478 ? -9.440 4.315 30.615 1.00 90.75 478 ARG A C 1
ATOM 3596 O O . ARG A 1 478 ? -9.774 4.751 31.717 1.00 90.75 478 ARG A O 1
ATOM 3603 N N . GLN A 1 479 ? -10.269 4.315 29.573 1.00 91.12 479 GLN A N 1
ATOM 3604 C CA . GLN A 1 479 ? -11.673 4.705 29.692 1.00 91.12 479 GLN A CA 1
ATOM 3605 C C . GLN A 1 479 ? -12.561 3.594 30.274 1.00 91.12 479 GLN A C 1
ATOM 3607 O O . GLN A 1 479 ? -13.676 3.895 30.708 1.00 91.12 479 GLN A O 1
ATOM 3612 N N . GLY A 1 480 ? -12.073 2.356 30.374 1.00 88.81 480 GLY A N 1
ATOM 3613 C CA . GLY A 1 480 ? -12.843 1.205 30.844 1.00 88.81 480 GLY A CA 1
ATOM 3614 C C . GLY A 1 480 ? -13.877 0.711 29.830 1.00 88.81 480 GLY A C 1
ATOM 3615 O O . GLY A 1 480 ? -14.864 0.103 30.230 1.00 88.81 480 GLY A O 1
ATOM 3616 N N . TRP A 1 481 ? -13.682 0.996 28.541 1.00 91.00 481 TRP A N 1
ATOM 3617 C CA . TRP A 1 481 ? -14.555 0.517 27.470 1.00 91.00 481 TRP A CA 1
ATOM 3618 C C . TRP A 1 481 ? -14.073 -0.843 26.969 1.00 91.00 481 TRP A C 1
ATOM 3620 O O . TRP A 1 481 ? -12.889 -1.010 26.680 1.00 91.00 481 TRP A O 1
ATOM 3630 N N . ARG A 1 482 ? -14.982 -1.818 26.867 1.00 87.12 482 ARG A N 1
ATOM 3631 C CA . ARG A 1 482 ? -14.657 -3.202 26.471 1.00 87.12 482 ARG A CA 1
ATOM 3632 C C . ARG A 1 482 ? -15.404 -3.671 25.227 1.00 87.12 482 ARG A C 1
ATOM 3634 O O . ARG A 1 482 ? -15.128 -4.763 24.735 1.00 87.12 482 ARG A O 1
ATOM 3641 N N . ARG A 1 483 ? -16.348 -2.873 24.733 1.00 89.25 483 ARG A N 1
ATOM 3642 C CA . ARG A 1 483 ? -17.224 -3.193 23.601 1.00 89.25 483 ARG A CA 1
ATOM 3643 C C . ARG A 1 483 ? -17.158 -2.076 22.570 1.00 89.25 483 ARG A C 1
ATOM 3645 O O . ARG A 1 483 ? -17.166 -0.903 22.945 1.00 89.25 483 ARG A O 1
ATOM 3652 N N . LEU A 1 484 ? -17.123 -2.428 21.286 1.00 91.69 484 LEU A N 1
ATOM 3653 C CA . LEU A 1 484 ? -17.215 -1.445 20.207 1.00 91.69 484 LEU A CA 1
ATOM 3654 C C . LEU A 1 484 ? -17.948 -1.981 18.975 1.00 91.69 484 LEU A C 1
ATOM 3656 O O . LEU A 1 484 ? -17.980 -3.188 18.724 1.00 91.69 484 LEU A O 1
ATOM 3660 N N . ALA A 1 485 ? -18.508 -1.060 18.194 1.00 94.75 485 ALA A N 1
ATOM 3661 C CA . ALA A 1 485 ? -18.988 -1.309 16.840 1.00 94.75 485 ALA A CA 1
ATOM 3662 C C . ALA A 1 485 ? -17.960 -0.781 15.832 1.00 94.75 485 ALA A C 1
ATOM 3664 O O . ALA A 1 485 ? -17.521 0.363 15.931 1.00 94.75 485 ALA A O 1
ATOM 3665 N N . ALA A 1 486 ? -17.568 -1.602 14.864 1.00 94.50 486 ALA A N 1
ATOM 3666 C CA . ALA A 1 486 ? -16.534 -1.284 13.891 1.00 94.50 486 ALA A CA 1
ATOM 3667 C C . ALA A 1 486 ? -17.075 -1.253 12.461 1.00 94.50 486 ALA A C 1
ATOM 3669 O O . ALA A 1 486 ? -17.913 -2.074 12.082 1.00 94.50 486 ALA A O 1
ATOM 3670 N N . LEU A 1 487 ? -16.540 -0.339 11.658 1.00 92.94 487 LEU A N 1
ATOM 3671 C CA . LEU A 1 487 ? -16.685 -0.333 10.204 1.00 92.94 487 LEU A CA 1
ATOM 3672 C C . LEU A 1 487 ? -15.280 -0.303 9.594 1.00 92.94 487 LEU A C 1
ATOM 3674 O O . LEU A 1 487 ? -14.498 0.589 9.931 1.00 92.94 487 LEU A O 1
ATOM 3678 N N . SER A 1 488 ? -14.951 -1.267 8.733 1.00 90.81 488 SER A N 1
ATOM 3679 C CA . SER A 1 488 ? -13.636 -1.362 8.077 1.00 90.81 488 SER A CA 1
ATOM 3680 C C . SER A 1 488 ? -13.720 -1.532 6.569 1.00 90.81 488 SER A C 1
ATOM 3682 O O . SER A 1 488 ? -14.790 -1.738 6.011 1.00 90.81 488 SER A O 1
ATOM 3684 N N . GLU A 1 489 ? -12.558 -1.521 5.927 1.00 84.94 489 GLU A N 1
ATOM 3685 C CA . GLU A 1 489 ? -12.309 -2.040 4.582 1.00 84.94 489 GLU A CA 1
ATOM 3686 C C . GLU A 1 489 ? -11.269 -3.176 4.686 1.00 84.94 489 GLU A C 1
ATOM 3688 O O . GLU A 1 489 ? -10.559 -3.256 5.696 1.00 84.94 489 GLU A O 1
ATOM 3693 N N . PRO A 1 490 ? -11.110 -4.046 3.671 1.00 78.31 490 PRO A N 1
ATOM 3694 C CA . PRO A 1 490 ? -10.080 -5.086 3.696 1.00 78.31 490 PRO A CA 1
ATOM 3695 C C . PRO A 1 490 ? -8.672 -4.512 3.911 1.00 78.31 490 PRO A C 1
ATOM 3697 O O . PRO A 1 490 ? -7.875 -5.078 4.659 1.00 78.31 490 PRO A O 1
ATOM 3700 N N . ALA A 1 491 ? -8.416 -3.330 3.336 1.00 74.19 491 ALA A N 1
ATOM 3701 C CA . ALA A 1 491 ? -7.202 -2.530 3.495 1.00 74.19 491 ALA A CA 1
ATOM 3702 C C . ALA A 1 491 ? -6.834 -2.235 4.961 1.00 74.19 491 ALA A C 1
ATOM 3704 O O . ALA A 1 491 ? -5.662 -2.219 5.331 1.00 74.19 491 ALA A O 1
ATOM 3705 N N . THR A 1 492 ? -7.836 -1.991 5.804 1.00 81.94 492 THR A N 1
ATOM 3706 C CA . THR A 1 492 ? -7.667 -1.522 7.185 1.00 81.94 492 THR A CA 1
ATOM 3707 C C . THR A 1 492 ? -7.909 -2.613 8.220 1.00 81.94 492 THR A C 1
ATOM 3709 O O . THR A 1 492 ? -7.793 -2.367 9.422 1.00 81.94 492 THR A O 1
ATOM 3712 N N . ARG A 1 493 ? -8.189 -3.844 7.780 1.00 81.44 493 ARG A N 1
ATOM 3713 C CA . ARG A 1 493 ? -8.403 -5.004 8.652 1.00 81.44 493 ARG A CA 1
ATOM 3714 C C . ARG A 1 493 ? -7.316 -5.182 9.727 1.00 81.44 493 ARG A C 1
ATOM 3716 O O . ARG A 1 493 ? -7.697 -5.443 10.868 1.00 81.44 493 ARG A O 1
ATOM 3723 N N . PRO A 1 494 ? -6.005 -4.980 9.459 1.00 81.38 494 PRO A N 1
ATOM 3724 C CA . PRO A 1 494 ? -4.972 -5.096 10.495 1.00 81.38 494 PRO A CA 1
ATOM 3725 C C . PRO A 1 494 ? -5.119 -4.107 11.665 1.00 81.38 494 PRO A C 1
ATOM 3727 O O . PRO A 1 494 ? -4.526 -4.326 12.720 1.00 81.38 494 PRO A O 1
ATOM 3730 N N . LEU A 1 495 ? -5.886 -3.024 11.493 1.00 84.38 495 LEU A N 1
ATOM 3731 C CA . LEU A 1 495 ? -6.146 -2.025 12.529 1.00 84.38 495 LEU A CA 1
ATOM 3732 C C . LEU A 1 495 ? -7.373 -2.376 13.392 1.00 84.38 495 LEU A C 1
ATOM 3734 O O . LEU A 1 495 ? -7.475 -1.869 14.504 1.00 84.38 495 LEU A O 1
ATOM 3738 N N . ILE A 1 496 ? -8.273 -3.258 12.930 1.00 84.25 496 ILE A N 1
ATOM 3739 C CA . ILE A 1 496 ? -9.479 -3.701 13.673 1.00 84.25 496 ILE A CA 1
ATOM 3740 C C . ILE A 1 496 ? -9.259 -5.081 14.334 1.00 84.25 496 ILE A C 1
ATOM 3742 O O . ILE A 1 496 ? -10.194 -5.767 14.732 1.00 84.25 496 ILE A O 1
ATOM 3746 N N . ASP A 1 497 ? -8.014 -5.525 14.493 1.00 81.12 497 ASP A N 1
ATOM 3747 C CA . ASP A 1 497 ? -7.734 -6.782 15.193 1.00 81.12 497 ASP A CA 1
ATOM 3748 C C . ASP A 1 497 ? -8.214 -6.715 16.658 1.00 81.12 497 ASP A C 1
ATOM 3750 O O . ASP A 1 497 ? -7.642 -6.007 17.492 1.00 81.12 497 ASP A O 1
ATOM 3754 N N . ALA A 1 498 ? -9.275 -7.467 16.972 1.00 69.06 498 ALA A N 1
ATOM 3755 C CA . ALA A 1 498 ? -9.920 -7.488 18.283 1.00 69.06 498 ALA A CA 1
ATOM 3756 C C . ALA A 1 498 ? -8.959 -7.893 19.413 1.00 69.06 498 ALA A C 1
ATOM 3758 O O . ALA A 1 498 ? -9.082 -7.393 20.533 1.00 69.06 498 ALA A O 1
ATOM 3759 N N . ILE A 1 499 ? -7.977 -8.756 19.120 1.00 66.06 499 ILE A N 1
ATOM 3760 C CA . ILE A 1 499 ? -6.953 -9.165 20.089 1.00 66.06 499 ILE A CA 1
ATOM 3761 C C . ILE A 1 499 ? -6.077 -7.963 20.431 1.00 66.06 499 ILE A C 1
ATOM 3763 O O . ILE A 1 499 ? -5.853 -7.667 21.602 1.00 66.06 499 ILE A O 1
ATOM 3767 N N . ARG A 1 500 ? -5.624 -7.234 19.408 1.00 78.56 500 ARG A N 1
ATOM 3768 C CA . ARG A 1 500 ? -4.783 -6.045 19.574 1.00 78.56 500 ARG A CA 1
ATOM 3769 C C . ARG A 1 500 ? -5.526 -4.907 20.269 1.00 78.56 500 ARG A C 1
ATOM 3771 O O . ARG A 1 500 ? -4.942 -4.207 21.093 1.00 78.56 500 ARG A O 1
ATOM 3778 N N . LEU A 1 501 ? -6.811 -4.740 19.968 1.00 82.31 501 LEU A N 1
ATOM 3779 C CA . LEU A 1 501 ? -7.649 -3.719 20.588 1.00 82.31 501 LEU A CA 1
ATOM 3780 C C . LEU A 1 501 ? -8.063 -4.062 22.028 1.00 82.31 501 LEU A C 1
ATOM 3782 O O . LEU A 1 501 ? -8.485 -3.159 22.742 1.00 82.31 501 LEU A O 1
ATOM 3786 N N . HIS A 1 502 ? -7.911 -5.316 22.473 1.00 81.81 502 HIS A N 1
ATOM 3787 C CA . HIS A 1 502 ? -8.331 -5.800 23.797 1.00 81.81 502 HIS A CA 1
ATOM 3788 C C . HIS A 1 502 ? -9.827 -5.554 24.093 1.00 81.81 502 HIS A C 1
ATOM 3790 O O . HIS A 1 502 ? -10.218 -5.283 25.230 1.00 81.81 502 HIS A O 1
ATOM 3796 N N . VAL A 1 503 ? -10.675 -5.645 23.064 1.00 84.38 503 VAL A N 1
ATOM 3797 C CA . VAL A 1 503 ? -12.117 -5.340 23.124 1.00 84.38 503 VAL A CA 1
ATOM 3798 C C . VAL A 1 503 ? -12.939 -6.356 22.335 1.00 84.38 503 VAL A C 1
ATOM 3800 O O . VAL A 1 503 ? -12.460 -6.982 21.390 1.00 84.38 503 VAL A O 1
ATOM 3803 N N . LYS A 1 504 ? -14.216 -6.491 22.696 1.00 85.69 504 LYS A N 1
ATOM 3804 C CA . LYS A 1 504 ? -15.202 -7.278 21.957 1.00 85.69 504 LYS A CA 1
ATOM 3805 C C . LYS A 1 504 ? -15.825 -6.432 20.840 1.00 85.69 504 LYS A C 1
ATOM 3807 O O . LYS A 1 504 ? -16.424 -5.389 21.105 1.00 85.69 504 LYS A O 1
ATOM 3812 N N . LEU A 1 505 ? -15.707 -6.905 19.600 1.00 88.31 505 LEU A N 1
ATOM 3813 C CA . LEU A 1 505 ? -16.422 -6.354 18.445 1.00 88.31 505 LEU A CA 1
ATOM 3814 C C . LEU A 1 505 ? -17.876 -6.850 18.478 1.00 88.31 505 LEU A C 1
ATOM 3816 O O . LEU A 1 505 ? -18.124 -8.029 18.242 1.00 88.31 505 LEU A O 1
ATOM 3820 N N . GLU A 1 506 ? -18.830 -5.978 18.805 1.00 88.56 506 GLU A N 1
ATOM 3821 C CA . GLU A 1 506 ? -20.257 -6.348 18.867 1.00 88.56 506 GLU A CA 1
ATOM 3822 C C . GLU A 1 506 ? -20.898 -6.369 17.483 1.00 88.56 506 GLU A C 1
ATOM 3824 O O . GLU A 1 506 ? -21.617 -7.297 17.125 1.00 88.56 506 GLU A O 1
ATOM 3829 N N . VAL A 1 507 ? -20.604 -5.344 16.685 1.00 91.31 507 VAL A N 1
ATOM 3830 C CA . VAL A 1 507 ? -21.069 -5.224 15.306 1.00 91.31 507 VAL A CA 1
ATOM 3831 C C . VAL A 1 507 ? -19.878 -4.808 14.467 1.00 91.31 507 VAL A C 1
ATOM 3833 O O . VAL A 1 507 ? -19.356 -3.711 14.641 1.00 91.31 507 VAL A O 1
ATOM 3836 N N . HIS A 1 508 ? -19.438 -5.676 13.562 1.00 93.69 508 HIS A N 1
ATOM 3837 C CA . HIS A 1 508 ? -18.365 -5.377 12.621 1.00 93.69 508 HIS A CA 1
ATOM 3838 C C . HIS A 1 508 ? -18.848 -5.652 11.204 1.00 93.69 508 HIS A C 1
ATOM 3840 O O . HIS A 1 508 ? -19.324 -6.745 10.904 1.00 93.69 508 HIS A O 1
ATOM 3846 N N . VAL A 1 509 ? -18.756 -4.636 10.353 1.00 92.38 509 VAL A N 1
ATOM 3847 C CA . VAL A 1 509 ? -19.021 -4.754 8.920 1.00 92.38 509 VAL A CA 1
ATOM 3848 C C . VAL A 1 509 ? -17.784 -4.296 8.164 1.00 92.38 509 VAL A C 1
ATOM 3850 O O . VAL A 1 509 ? -17.185 -3.270 8.488 1.00 92.38 509 VAL A O 1
ATOM 3853 N N . GLU A 1 510 ? -17.402 -5.077 7.162 1.00 88.62 510 GLU A N 1
ATOM 3854 C CA . GLU A 1 510 ? -16.325 -4.744 6.243 1.00 88.62 510 GLU A CA 1
ATOM 3855 C C . GLU A 1 510 ? -16.921 -4.344 4.889 1.00 88.62 510 GLU A C 1
ATOM 3857 O O . GLU A 1 510 ? -17.736 -5.068 4.317 1.00 88.62 510 GLU A O 1
ATOM 3862 N N . MET A 1 511 ? -16.537 -3.168 4.401 1.00 85.69 511 MET A N 1
ATOM 3863 C CA . MET A 1 511 ? -16.991 -2.596 3.138 1.00 85.69 511 MET A CA 1
ATOM 3864 C C . MET A 1 511 ? -16.258 -3.244 1.954 1.00 85.69 511 MET A C 1
ATOM 3866 O O . MET A 1 511 ? -15.067 -3.526 2.060 1.00 85.69 511 MET A O 1
ATOM 3870 N N . PRO A 1 512 ? -16.919 -3.457 0.805 1.00 75.44 512 PRO A N 1
ATOM 3871 C CA . PRO A 1 512 ? -16.271 -4.031 -0.371 1.00 75.44 512 PRO A CA 1
ATOM 3872 C C . PRO A 1 512 ? -15.197 -3.101 -0.964 1.00 75.44 512 PRO A C 1
ATOM 3874 O O . PRO A 1 512 ? -15.336 -1.878 -0.943 1.00 75.44 512 PRO A O 1
ATOM 3877 N N . GLU A 1 513 ? -14.159 -3.686 -1.574 1.00 65.12 513 GLU A N 1
ATOM 3878 C CA . GLU A 1 513 ? -13.137 -2.981 -2.370 1.00 65.12 513 GLU A CA 1
ATOM 3879 C C . GLU A 1 513 ? -13.726 -2.474 -3.699 1.00 65.12 513 GLU A C 1
ATOM 3881 O O . GLU A 1 513 ? -13.469 -3.019 -4.770 1.00 65.12 513 GLU A O 1
ATOM 3886 N N . ASN A 1 514 ? -14.565 -1.439 -3.652 1.00 61.59 514 ASN A N 1
ATOM 3887 C CA . ASN A 1 514 ? -15.101 -0.814 -4.857 1.00 61.59 514 ASN A CA 1
ATOM 3888 C C . ASN A 1 514 ? -14.977 0.713 -4.799 1.00 61.59 514 ASN A C 1
ATOM 3890 O O . ASN A 1 514 ? -15.664 1.378 -4.031 1.00 61.59 514 ASN A O 1
ATOM 3894 N N . ASP A 1 515 ? -14.130 1.282 -5.659 1.00 61.75 515 ASP A N 1
ATOM 3895 C CA . ASP A 1 515 ? -13.908 2.734 -5.748 1.00 61.75 515 ASP A CA 1
ATOM 3896 C C . ASP A 1 515 ? -15.102 3.487 -6.384 1.00 61.75 515 ASP A C 1
ATOM 3898 O O . ASP A 1 515 ? -15.264 4.705 -6.254 1.00 61.75 515 ASP A O 1
ATOM 3902 N N . SER A 1 516 ? -15.990 2.770 -7.081 1.00 59.00 516 SER A N 1
ATOM 3903 C CA . SER A 1 516 ? -17.042 3.409 -7.876 1.00 59.00 516 SER A CA 1
ATOM 3904 C C . SER A 1 516 ? -18.236 3.916 -7.055 1.00 59.00 516 SER A C 1
ATOM 3906 O O . SER A 1 516 ? -18.810 4.943 -7.439 1.00 59.00 516 SER A O 1
ATOM 3908 N N . PHE A 1 517 ? -18.590 3.281 -5.929 1.00 67.94 517 PHE A N 1
ATOM 3909 C CA . PHE A 1 517 ? -19.782 3.638 -5.149 1.00 67.94 517 PHE A CA 1
ATOM 3910 C C . PHE A 1 517 ? -19.671 3.276 -3.658 1.00 67.94 517 PHE A C 1
ATOM 3912 O O . PHE A 1 517 ? -19.203 2.197 -3.310 1.00 67.94 517 PHE A O 1
ATOM 3919 N N . VAL A 1 518 ? -20.162 4.166 -2.788 1.00 79.56 518 VAL A N 1
ATOM 3920 C CA . VAL A 1 518 ? -20.323 3.908 -1.348 1.00 79.56 518 VAL A CA 1
ATOM 3921 C C . VAL A 1 518 ? -21.645 3.180 -1.126 1.00 79.56 518 VAL A C 1
ATOM 3923 O O . VAL A 1 518 ? -22.702 3.761 -1.358 1.00 79.56 518 VAL A O 1
ATOM 3926 N N . ASP A 1 519 ? -21.606 1.931 -0.659 1.00 85.44 519 ASP A N 1
ATOM 3927 C CA . ASP A 1 519 ? -22.820 1.157 -0.373 1.00 85.44 519 ASP A CA 1
ATOM 3928 C C . ASP A 1 519 ? -23.527 1.664 0.897 1.00 85.44 519 ASP A C 1
ATOM 3930 O O . ASP A 1 519 ? -23.302 1.200 2.018 1.00 85.44 519 ASP A O 1
ATOM 3934 N N . VAL A 1 520 ? -24.397 2.658 0.714 1.00 86.81 520 VAL A N 1
ATOM 3935 C CA . VAL A 1 520 ? -25.177 3.271 1.796 1.00 86.81 520 VAL A CA 1
ATOM 3936 C C . VAL A 1 520 ? -26.116 2.259 2.465 1.00 86.81 520 VAL A C 1
ATOM 3938 O O . VAL A 1 520 ? -26.387 2.392 3.657 1.00 86.81 520 VAL A O 1
ATOM 3941 N N . GLY A 1 521 ? -26.591 1.238 1.743 1.00 88.12 521 GLY A N 1
ATOM 3942 C CA . GLY A 1 521 ? -27.497 0.225 2.289 1.00 88.12 521 GLY A CA 1
ATOM 3943 C C . GLY A 1 521 ? -26.815 -0.631 3.354 1.00 88.12 521 GLY A C 1
ATOM 3944 O O . GLY A 1 521 ? -27.345 -0.795 4.456 1.00 88.12 521 GLY A O 1
ATOM 3945 N N . VAL A 1 522 ? -25.595 -1.092 3.066 1.00 91.00 522 VAL A N 1
ATOM 3946 C CA . VAL A 1 522 ? -24.758 -1.837 4.021 1.00 91.00 522 VAL A CA 1
ATOM 3947 C C . VAL A 1 522 ? -24.447 -0.989 5.259 1.00 91.00 522 VAL A C 1
ATOM 3949 O O . VAL A 1 522 ? -24.575 -1.466 6.389 1.00 91.00 522 VAL A O 1
ATOM 3952 N N . ILE A 1 523 ? -24.122 0.293 5.072 1.00 92.81 523 ILE A N 1
ATOM 3953 C CA . ILE A 1 523 ? -23.833 1.223 6.176 1.00 92.81 523 ILE A CA 1
ATOM 3954 C C . ILE A 1 523 ? -25.081 1.481 7.039 1.00 92.81 523 ILE A C 1
ATOM 3956 O O . ILE A 1 523 ? -24.993 1.519 8.268 1.00 92.81 523 ILE A O 1
ATOM 3960 N N . GLN A 1 524 ? -26.262 1.621 6.433 1.00 93.19 524 GLN A N 1
ATOM 3961 C CA . GLN A 1 524 ? -27.521 1.763 7.172 1.00 93.19 524 GLN A CA 1
ATOM 3962 C C . GLN A 1 524 ? -27.852 0.510 7.984 1.00 93.19 524 GLN A C 1
ATOM 3964 O O . GLN A 1 524 ? -28.278 0.618 9.135 1.00 93.19 524 GLN A O 1
ATOM 3969 N N . GLN A 1 525 ? -27.627 -0.678 7.422 1.00 94.31 525 GLN A N 1
ATOM 3970 C CA . GLN A 1 525 ? -27.819 -1.937 8.137 1.00 94.31 525 GLN A CA 1
ATOM 3971 C C . GLN A 1 525 ? -26.848 -2.069 9.317 1.00 94.31 525 GLN A C 1
ATOM 3973 O O . GLN A 1 525 ? -27.263 -2.459 10.410 1.00 94.31 525 GLN A O 1
ATOM 3978 N N . TRP A 1 526 ? -25.583 -1.690 9.123 1.00 95.62 526 TRP A N 1
ATOM 3979 C CA . TRP A 1 526 ? -24.582 -1.619 10.187 1.00 95.62 526 TRP A CA 1
ATOM 3980 C C . TRP A 1 526 ? -25.029 -0.692 11.326 1.00 95.62 526 TRP A C 1
ATOM 3982 O O . TRP A 1 526 ? -25.068 -1.120 12.480 1.00 95.62 526 TRP A O 1
ATOM 3992 N N . ALA A 1 527 ? -25.458 0.534 11.007 1.00 95.44 527 ALA A N 1
ATOM 3993 C CA . ALA A 1 527 ? -25.935 1.496 12.000 1.00 95.44 527 ALA A CA 1
ATOM 3994 C C . ALA A 1 527 ? -27.191 0.996 12.740 1.00 95.44 527 ALA A C 1
ATOM 3996 O O . ALA A 1 527 ? -27.294 1.143 13.958 1.00 95.44 527 ALA A O 1
ATOM 3997 N N . SER A 1 528 ? -28.120 0.344 12.030 1.00 96.19 528 SER A N 1
ATOM 3998 C CA . SER A 1 528 ? -29.314 -0.266 12.628 1.00 96.19 528 SER A CA 1
ATOM 3999 C C . SER A 1 528 ? -28.959 -1.369 13.627 1.00 96.19 528 SER A C 1
ATOM 4001 O O . SER A 1 528 ? -29.508 -1.409 14.728 1.00 96.19 528 SER A O 1
ATOM 4003 N N . ASN A 1 529 ? -28.031 -2.257 13.267 1.00 95.88 529 ASN A N 1
ATOM 4004 C CA . ASN A 1 529 ? -27.589 -3.335 14.147 1.00 95.88 529 ASN A CA 1
ATOM 4005 C C . ASN A 1 529 ? -26.834 -2.788 15.363 1.00 95.88 529 ASN A C 1
ATOM 4007 O O . ASN A 1 529 ? -27.097 -3.216 16.482 1.00 95.88 529 ASN A O 1
ATOM 4011 N N . ALA A 1 530 ? -25.970 -1.788 15.171 1.00 95.12 530 ALA A N 1
ATOM 4012 C CA . ALA A 1 530 ? -25.272 -1.132 16.273 1.00 95.12 530 ALA A CA 1
ATOM 4013 C C . ALA A 1 530 ? -26.245 -0.465 17.263 1.00 95.12 530 ALA A C 1
ATOM 4015 O O . ALA A 1 530 ? -26.053 -0.564 18.474 1.00 95.12 530 ALA A O 1
ATOM 4016 N N . ALA A 1 531 ? -27.324 0.151 16.766 1.00 94.62 531 ALA A N 1
ATOM 4017 C CA . ALA A 1 531 ? -28.377 0.712 17.610 1.00 94.62 531 ALA A CA 1
ATOM 4018 C C . ALA A 1 531 ? -29.138 -0.366 18.402 1.00 94.62 531 ALA A C 1
ATOM 4020 O O . ALA A 1 531 ? -29.410 -0.167 19.585 1.00 94.62 531 ALA A O 1
ATOM 4021 N N . LYS A 1 532 ? -29.444 -1.517 17.784 1.00 94.25 532 LYS A N 1
ATOM 4022 C CA . LYS A 1 532 ? -30.095 -2.656 18.463 1.00 94.25 532 LYS A CA 1
ATOM 4023 C C . LYS A 1 532 ? -29.241 -3.228 19.595 1.00 94.25 532 LYS A C 1
ATOM 4025 O O . LYS A 1 532 ? -29.781 -3.544 20.646 1.00 94.25 532 LYS A O 1
ATOM 4030 N N . GLU A 1 533 ? -27.927 -3.301 19.397 1.00 91.56 533 GLU A N 1
ATOM 4031 C CA . GLU A 1 533 ? -26.965 -3.795 20.395 1.00 91.56 533 GLU A CA 1
ATOM 4032 C C . GLU A 1 533 ? -26.576 -2.744 21.455 1.00 91.56 533 GLU A C 1
ATOM 4034 O O . GLU A 1 533 ? -25.702 -2.994 22.291 1.00 91.56 533 GLU A O 1
ATOM 4039 N N . ASN A 1 534 ? -27.211 -1.561 21.431 1.00 91.56 534 ASN A N 1
ATOM 4040 C CA . ASN A 1 534 ? -26.910 -0.422 22.304 1.00 91.56 534 ASN A CA 1
ATOM 4041 C C . ASN A 1 534 ? -25.421 -0.017 22.268 1.00 91.56 534 ASN A C 1
ATOM 4043 O O . ASN A 1 534 ? -24.859 0.395 23.280 1.00 91.56 534 ASN A O 1
ATOM 4047 N N . ALA A 1 535 ? -24.762 -0.134 21.111 1.00 92.94 535 ALA A N 1
ATOM 4048 C CA . ALA A 1 535 ? -23.357 0.231 20.975 1.00 92.94 535 ALA A CA 1
ATOM 4049 C C . ALA A 1 535 ? -23.158 1.745 21.169 1.00 92.94 535 ALA A C 1
ATOM 4051 O O . ALA A 1 535 ? -23.883 2.560 20.595 1.00 92.94 535 ALA A O 1
ATOM 4052 N N . ARG A 1 536 ? -22.157 2.125 21.975 1.00 93.38 536 ARG A N 1
ATOM 4053 C CA . ARG A 1 536 ? -21.810 3.533 22.257 1.00 93.38 536 ARG A CA 1
ATOM 4054 C C . ARG A 1 536 ? -20.450 3.948 21.710 1.00 93.38 536 ARG A C 1
ATOM 4056 O O . ARG A 1 536 ? -20.266 5.113 21.369 1.00 93.38 536 ARG A O 1
ATOM 4063 N N . ILE A 1 537 ? -19.511 3.012 21.594 1.00 95.31 537 ILE A N 1
ATOM 4064 C CA . ILE A 1 537 ? -18.162 3.274 21.083 1.00 95.31 537 ILE A CA 1
ATOM 4065 C C . ILE A 1 537 ? -18.075 2.760 19.650 1.00 95.31 537 ILE A C 1
ATOM 4067 O O . ILE A 1 537 ? -18.289 1.574 19.397 1.00 95.31 537 ILE A O 1
ATOM 4071 N N . PHE A 1 538 ? -17.771 3.656 18.718 1.00 95.50 538 PHE A N 1
ATOM 4072 C CA . PHE A 1 538 ? -17.715 3.362 17.293 1.00 95.50 538 PHE A CA 1
ATOM 4073 C C . PHE A 1 538 ? -16.300 3.562 16.776 1.00 95.50 538 PHE A C 1
ATOM 4075 O O . PHE A 1 538 ? -15.732 4.639 16.938 1.00 95.50 538 PHE A O 1
ATOM 4082 N N . TYR A 1 539 ? -15.750 2.543 16.123 1.00 94.19 539 TYR A N 1
ATOM 4083 C CA . TYR A 1 539 ? -14.449 2.610 15.475 1.00 94.19 539 TYR A CA 1
ATOM 4084 C C . TYR A 1 539 ? -14.606 2.549 13.955 1.00 94.19 539 TYR A C 1
ATOM 4086 O O . TYR A 1 539 ? -14.878 1.497 13.378 1.00 94.19 539 TYR A O 1
ATOM 4094 N N . LEU A 1 540 ? -14.459 3.699 13.301 1.00 93.50 540 LEU A N 1
ATOM 4095 C CA . LEU A 1 540 ? -14.494 3.809 11.847 1.00 93.50 540 LEU A CA 1
ATOM 4096 C C . LEU A 1 540 ? -13.059 3.760 11.333 1.00 93.50 540 LEU A C 1
ATOM 4098 O O . LEU A 1 540 ? -12.319 4.743 11.445 1.00 93.50 540 LEU A O 1
ATOM 4102 N N . CYS A 1 541 ? -12.662 2.619 10.774 1.00 89.62 541 CYS A N 1
ATOM 4103 C CA . CYS A 1 541 ? -11.379 2.507 10.105 1.00 89.62 541 CYS A CA 1
ATOM 4104 C C . CYS A 1 541 ? -11.541 2.277 8.613 1.00 89.62 541 CYS A C 1
ATOM 4106 O O . CYS A 1 541 ? -11.414 1.166 8.114 1.00 89.62 541 CYS A O 1
ATOM 4108 N N . VAL A 1 542 ? -11.828 3.359 7.903 1.00 88.12 542 VAL A N 1
ATOM 4109 C CA . VAL A 1 542 ? -11.994 3.393 6.449 1.00 88.12 542 VAL A CA 1
ATOM 4110 C C . VAL A 1 542 ? -11.078 4.479 5.883 1.00 88.12 542 VAL A C 1
ATOM 4112 O O . VAL A 1 542 ? -10.830 5.499 6.536 1.00 88.12 542 VAL A O 1
ATOM 4115 N N . GLU A 1 543 ? -10.501 4.254 4.703 1.00 81.88 543 GLU A N 1
ATOM 4116 C CA . GLU A 1 543 ? -9.609 5.240 4.071 1.00 81.88 543 GLU A CA 1
ATOM 4117 C C . GLU A 1 543 ? -10.412 6.383 3.432 1.00 81.88 543 GLU A C 1
ATOM 4119 O O . GLU A 1 543 ? -9.984 7.539 3.436 1.00 81.88 543 GLU A O 1
ATOM 4124 N N . ASP A 1 544 ? -11.607 6.081 2.921 1.00 83.44 544 ASP A N 1
ATOM 4125 C CA . ASP A 1 544 ? -12.426 7.033 2.182 1.00 83.44 544 ASP A CA 1
ATOM 4126 C C . ASP A 1 544 ? -13.343 7.875 3.087 1.00 83.44 544 ASP A C 1
ATOM 4128 O O . ASP A 1 544 ? -14.246 7.369 3.757 1.00 83.44 544 ASP A O 1
ATOM 4132 N N . ALA A 1 545 ? -13.165 9.199 3.037 1.00 85.31 545 ALA A N 1
ATOM 4133 C CA . ALA A 1 545 ? -13.989 10.158 3.772 1.00 85.31 545 ALA A CA 1
ATOM 4134 C C . ALA A 1 545 ? -15.485 10.068 3.414 1.00 85.31 545 ALA A C 1
ATOM 4136 O O . ALA A 1 545 ? -16.330 10.333 4.272 1.00 85.31 545 ALA A O 1
ATOM 4137 N N . ARG A 1 546 ? -15.830 9.645 2.187 1.00 86.25 546 ARG A N 1
ATOM 4138 C CA . ARG A 1 546 ? -17.225 9.442 1.755 1.00 86.25 546 ARG A CA 1
ATOM 4139 C C . ARG A 1 546 ? -17.924 8.369 2.593 1.00 86.25 546 ARG A C 1
ATOM 4141 O O . ARG A 1 546 ? -19.080 8.536 2.976 1.00 86.25 546 ARG A O 1
ATOM 4148 N N . VAL A 1 547 ? -17.209 7.289 2.921 1.00 88.56 547 VAL A N 1
ATOM 4149 C CA . VAL A 1 547 ? -17.718 6.198 3.765 1.00 88.56 547 VAL A CA 1
ATOM 4150 C C . VAL A 1 547 ? -17.884 6.685 5.204 1.00 88.56 547 VAL A C 1
ATOM 4152 O O . VAL A 1 547 ? -18.930 6.448 5.808 1.00 88.56 547 VAL A O 1
ATOM 4155 N N . THR A 1 548 ? -16.917 7.447 5.731 1.00 90.75 548 THR A N 1
ATOM 4156 C CA . THR A 1 548 ? -17.017 8.061 7.066 1.00 90.75 548 THR A CA 1
ATOM 4157 C C . THR A 1 548 ? -18.240 8.977 7.175 1.00 90.75 548 THR A C 1
ATOM 4159 O O . THR A 1 548 ? -19.014 8.855 8.124 1.00 90.75 548 THR A O 1
ATOM 4162 N N . ARG A 1 549 ? -18.480 9.862 6.196 1.00 90.69 549 ARG A N 1
ATOM 4163 C CA . ARG A 1 549 ? -19.661 10.749 6.189 1.00 90.69 549 ARG A CA 1
ATOM 4164 C C . ARG A 1 549 ? -20.971 9.972 6.089 1.00 90.69 549 ARG A C 1
ATOM 4166 O O . ARG A 1 549 ? -21.907 10.260 6.837 1.00 90.69 549 ARG A O 1
ATOM 4173 N N . ALA A 1 550 ? -21.032 8.957 5.227 1.00 90.75 550 ALA A N 1
ATOM 4174 C CA . ALA A 1 550 ? -22.197 8.083 5.121 1.00 90.75 550 ALA A CA 1
ATOM 4175 C C . ALA A 1 550 ? -22.487 7.349 6.443 1.00 90.75 550 ALA A C 1
ATOM 4177 O O . ALA A 1 550 ? -23.646 7.273 6.852 1.00 90.75 550 ALA A O 1
ATOM 4178 N N . ALA A 1 551 ? -21.452 6.878 7.148 1.00 93.12 551 ALA A N 1
ATOM 4179 C CA . ALA A 1 551 ? -21.578 6.229 8.453 1.00 93.12 551 ALA A CA 1
ATOM 4180 C C . ALA A 1 551 ? -22.110 7.182 9.533 1.00 93.12 551 ALA A C 1
ATOM 4182 O O . ALA A 1 551 ? -23.056 6.833 10.241 1.00 93.12 551 ALA A O 1
ATOM 4183 N N . LEU A 1 552 ? -21.573 8.405 9.613 1.00 93.44 552 LEU A N 1
ATOM 4184 C CA . LEU A 1 552 ? -22.075 9.439 10.525 1.00 93.44 552 LEU A CA 1
ATOM 4185 C C . LEU A 1 552 ? -23.542 9.787 10.230 1.00 93.44 552 LEU A C 1
ATOM 4187 O O . LEU A 1 552 ? -24.358 9.895 11.146 1.00 93.44 552 LEU A O 1
ATOM 4191 N N . CYS A 1 553 ? -23.899 9.919 8.952 1.00 92.56 553 CYS A N 1
ATOM 4192 C CA . CYS A 1 553 ? -25.264 10.236 8.546 1.00 92.56 553 CYS A CA 1
ATOM 4193 C C . CYS A 1 553 ? -26.251 9.098 8.856 1.00 92.56 553 CYS A C 1
ATOM 4195 O O . CYS A 1 553 ? -27.330 9.333 9.402 1.00 92.56 553 CYS A O 1
ATOM 4197 N N . ALA A 1 554 ? -25.871 7.849 8.573 1.00 93.69 554 ALA A N 1
ATOM 4198 C CA . ALA A 1 554 ? -26.680 6.678 8.901 1.00 93.69 554 ALA A CA 1
ATOM 4199 C C . ALA A 1 554 ? -26.886 6.537 10.417 1.00 93.69 554 ALA A C 1
ATOM 4201 O O . ALA A 1 554 ? -28.001 6.287 10.867 1.00 93.69 554 ALA A O 1
ATOM 4202 N N . ALA A 1 555 ? -25.843 6.764 11.216 1.00 94.62 555 ALA A N 1
ATOM 4203 C CA . ALA A 1 555 ? -25.927 6.732 12.672 1.00 94.62 555 ALA A CA 1
ATOM 4204 C C . ALA A 1 555 ? -26.904 7.785 13.224 1.00 94.62 555 ALA A C 1
ATOM 4206 O O . ALA A 1 555 ? -27.729 7.475 14.089 1.00 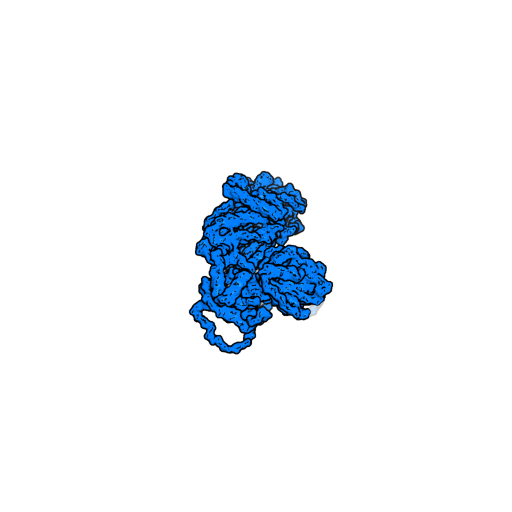94.62 555 ALA A O 1
ATOM 4207 N N . ARG A 1 556 ? -26.889 9.005 12.668 1.00 93.94 556 ARG A N 1
ATOM 4208 C CA . ARG A 1 556 ? -27.846 10.069 13.017 1.00 93.94 556 ARG A CA 1
ATOM 4209 C C . ARG A 1 556 ? -29.295 9.624 12.810 1.00 93.94 556 ARG A C 1
ATOM 4211 O O . ARG A 1 556 ? -30.125 9.869 13.683 1.00 93.94 556 ARG A O 1
ATOM 4218 N N . ALA A 1 557 ? -29.589 8.931 11.707 1.00 93.12 557 ALA A N 1
ATOM 4219 C CA . ALA A 1 557 ? -30.935 8.439 11.398 1.00 93.12 557 ALA A CA 1
ATOM 4220 C C . ALA A 1 557 ? -31.475 7.428 12.432 1.00 93.12 557 ALA A C 1
ATOM 4222 O O . ALA A 1 557 ? -32.687 7.325 12.606 1.00 93.12 557 ALA A O 1
ATOM 4223 N N . PHE A 1 558 ? -30.593 6.729 13.156 1.00 94.69 558 PHE A N 1
ATOM 4224 C CA . PHE A 1 558 ? -30.948 5.796 14.234 1.00 94.69 558 PHE A CA 1
ATOM 4225 C C . PHE A 1 558 ? -30.762 6.380 15.648 1.00 94.69 558 PHE A C 1
ATOM 4227 O O . PHE A 1 558 ? -30.795 5.643 16.630 1.00 94.69 558 PHE A O 1
ATOM 4234 N N . GLY A 1 559 ? -30.573 7.699 15.781 1.00 93.44 559 GLY A N 1
ATOM 4235 C CA . GLY A 1 559 ? -30.439 8.374 17.080 1.00 93.44 559 GLY A CA 1
ATOM 4236 C C . GLY A 1 559 ? -29.082 8.185 17.773 1.00 93.44 559 GLY A C 1
ATOM 4237 O O . GLY A 1 559 ? -28.923 8.577 18.931 1.00 93.44 559 GLY A O 1
ATOM 4238 N N . LEU A 1 560 ? -28.086 7.631 17.077 1.00 94.94 560 LEU A N 1
ATOM 4239 C CA . LEU A 1 560 ? -26.729 7.402 17.579 1.00 94.94 560 LEU A CA 1
ATOM 4240 C C . LEU A 1 560 ? -25.899 8.694 17.516 1.00 94.94 560 LEU A C 1
ATOM 4242 O O . LEU A 1 560 ? -24.991 8.835 16.702 1.00 94.94 560 LEU A O 1
ATOM 4246 N N . THR A 1 561 ? -26.237 9.663 18.363 1.00 94.50 561 THR A N 1
ATOM 4247 C CA . THR A 1 561 ? -25.613 10.998 18.378 1.00 94.50 561 THR A CA 1
ATOM 4248 C C . THR A 1 561 ? -24.596 11.157 19.517 1.00 94.50 561 THR A C 1
ATOM 4250 O O . THR A 1 561 ? -24.753 10.516 20.562 1.00 94.50 561 THR A O 1
ATOM 4253 N N . PRO A 1 562 ? -23.595 12.055 19.394 1.00 93.06 562 PRO A N 1
ATOM 4254 C CA . PRO A 1 562 ? -22.671 12.350 20.495 1.00 93.06 562 PRO A CA 1
ATOM 4255 C C . PRO A 1 562 ? -23.379 12.785 21.786 1.00 93.06 562 PRO A C 1
ATOM 4257 O O . PRO A 1 562 ? -23.006 12.358 22.879 1.00 93.06 562 PRO A O 1
ATOM 4260 N N . GLY A 1 563 ? -24.471 13.551 21.659 1.00 91.44 563 GLY A N 1
ATOM 4261 C CA . GLY A 1 563 ? -25.317 13.951 22.788 1.00 91.44 563 GLY A CA 1
ATOM 4262 C C . GLY A 1 563 ? -25.909 12.762 23.550 1.00 91.44 563 GLY A C 1
ATOM 4263 O O . GLY A 1 563 ? -26.001 12.809 24.775 1.00 91.44 563 GLY A O 1
ATOM 4264 N N . ALA A 1 564 ? -26.225 11.672 22.846 1.00 90.50 564 ALA A N 1
ATOM 4265 C CA . ALA A 1 564 ? -26.718 10.426 23.424 1.00 90.50 564 ALA A CA 1
ATOM 4266 C C . ALA A 1 564 ? -25.605 9.532 24.012 1.00 90.50 564 ALA A C 1
ATOM 4268 O O . ALA A 1 564 ? -25.886 8.399 24.391 1.00 90.50 564 ALA A O 1
ATOM 4269 N N . GLY A 1 565 ? -24.349 9.982 24.085 1.00 91.75 565 GLY A N 1
ATOM 4270 C CA . GLY A 1 565 ? -23.246 9.168 24.610 1.00 91.75 565 GLY A CA 1
ATOM 4271 C C . GLY A 1 565 ? -22.475 8.376 23.559 1.00 91.75 565 GLY A C 1
ATOM 4272 O O . GLY A 1 565 ? -21.751 7.459 23.922 1.00 91.75 565 GLY A O 1
ATOM 4273 N N . VAL A 1 566 ? -22.616 8.697 22.272 1.00 95.12 566 VAL A N 1
ATOM 4274 C CA . VAL A 1 566 ? -21.825 8.047 21.218 1.00 95.12 566 VAL A CA 1
ATOM 4275 C C . VAL A 1 566 ? -20.433 8.670 21.113 1.00 95.12 566 VAL A C 1
ATOM 4277 O O . VAL A 1 566 ? -20.290 9.892 21.082 1.00 95.12 566 VAL A O 1
ATOM 4280 N N . VAL A 1 567 ? -19.403 7.827 21.026 1.00 95.69 567 VAL A N 1
ATOM 4281 C CA . VAL A 1 567 ? -18.010 8.237 20.814 1.00 95.69 567 VAL A CA 1
ATOM 4282 C C . VAL A 1 567 ? -17.499 7.672 19.500 1.00 95.69 567 VAL A C 1
ATOM 4284 O O . VAL A 1 567 ? -17.548 6.465 19.274 1.00 95.69 567 VAL A O 1
ATOM 4287 N N . TRP A 1 568 ? -16.949 8.553 18.669 1.00 95.50 568 TRP A N 1
ATOM 4288 C CA . TRP A 1 568 ? -16.331 8.201 17.397 1.00 95.50 568 TRP A CA 1
ATOM 4289 C C . TRP A 1 568 ? -14.813 8.118 17.541 1.00 95.50 568 TRP A C 1
ATOM 4291 O O . TRP A 1 568 ? -14.167 9.087 17.942 1.00 95.50 568 TRP A O 1
ATOM 4301 N N . LEU A 1 569 ? -14.246 6.974 17.182 1.00 94.75 569 LEU A N 1
ATOM 4302 C CA . LEU A 1 569 ? -12.819 6.754 16.992 1.00 94.75 569 LEU A CA 1
ATOM 4303 C C . LEU A 1 569 ? -12.588 6.621 15.484 1.00 94.75 569 LEU A C 1
ATOM 4305 O O . LEU A 1 569 ? -13.195 5.759 14.849 1.00 94.75 569 LEU A O 1
ATOM 4309 N N . LEU A 1 570 ? -11.745 7.469 14.898 1.00 91.75 570 LEU A N 1
ATOM 4310 C CA . LEU A 1 570 ? -11.375 7.383 13.484 1.00 91.75 570 LEU A CA 1
ATOM 4311 C C . LEU A 1 570 ? -9.910 6.963 13.380 1.00 91.75 570 LEU A C 1
ATOM 4313 O O . LEU A 1 570 ? -9.058 7.503 14.091 1.00 91.75 570 LEU A O 1
ATOM 4317 N N . CYS A 1 571 ? -9.601 6.012 12.498 1.00 82.12 571 CYS A N 1
ATOM 4318 C CA . CYS A 1 571 ? -8.217 5.552 12.348 1.00 82.12 571 CYS A CA 1
ATOM 4319 C C . CYS A 1 571 ? -7.353 6.445 11.450 1.00 82.12 571 CYS A C 1
ATOM 4321 O O . CYS A 1 571 ? -6.133 6.400 11.561 1.00 82.12 571 CYS A O 1
ATOM 4323 N N . ASN A 1 572 ? -7.975 7.281 10.614 1.00 75.06 572 ASN A N 1
ATOM 4324 C CA . ASN A 1 572 ? -7.285 8.182 9.698 1.00 75.06 572 ASN A CA 1
ATOM 4325 C C . ASN A 1 572 ? -7.633 9.640 9.999 1.00 75.06 572 ASN A C 1
ATOM 4327 O O . ASN A 1 572 ? -8.784 9.980 10.275 1.00 75.06 572 ASN A O 1
ATOM 4331 N N . THR A 1 573 ? -6.645 10.525 9.880 1.00 71.50 573 THR A N 1
ATOM 4332 C CA . THR A 1 573 ? -6.898 11.963 9.776 1.00 71.50 573 THR A CA 1
ATOM 4333 C C . THR A 1 573 ? -7.253 12.311 8.347 1.00 71.50 573 THR A C 1
ATOM 4335 O O . THR A 1 573 ? -6.406 12.311 7.454 1.00 71.50 573 THR A O 1
ATOM 4338 N N . HIS A 1 574 ? -8.528 12.604 8.130 1.00 74.69 574 HIS A N 1
ATOM 4339 C CA . HIS A 1 574 ? -8.995 13.130 6.860 1.00 74.69 574 HIS A CA 1
ATOM 4340 C C . HIS A 1 574 ? -8.521 14.587 6.659 1.00 74.69 574 HIS A C 1
ATOM 4342 O O . HIS A 1 574 ? -8.207 15.292 7.620 1.00 74.69 574 HIS A O 1
ATOM 4348 N N . LYS A 1 575 ? -8.476 15.050 5.400 1.00 70.62 575 LYS A N 1
ATOM 4349 C CA . LYS A 1 575 ? -8.118 16.439 5.034 1.00 70.62 575 LYS A CA 1
ATOM 4350 C C . LYS A 1 575 ? -8.995 17.450 5.785 1.00 70.62 575 LYS A C 1
ATOM 4352 O O . LYS A 1 575 ? -10.147 17.152 6.056 1.00 70.62 575 LYS A O 1
ATOM 4357 N N . ALA A 1 576 ? -8.503 18.665 6.041 1.00 66.44 576 ALA A N 1
ATOM 4358 C CA . ALA A 1 576 ? -9.201 19.673 6.859 1.00 66.44 576 ALA A CA 1
ATOM 4359 C C . ALA A 1 576 ? -10.689 19.913 6.497 1.00 66.44 576 ALA A C 1
ATOM 4361 O O . ALA A 1 576 ? -11.501 20.110 7.395 1.00 66.44 576 ALA A O 1
ATOM 4362 N N . ASP A 1 577 ? -11.052 19.815 5.213 1.00 73.50 577 ASP A N 1
ATOM 4363 C CA . ASP A 1 577 ? -12.414 20.049 4.707 1.00 73.50 577 ASP A CA 1
ATOM 4364 C C . ASP A 1 577 ? -13.201 18.759 4.415 1.00 73.50 577 ASP A C 1
ATOM 4366 O O . ASP A 1 577 ? -14.160 18.776 3.649 1.00 73.50 577 ASP A O 1
ATOM 4370 N N . TRP A 1 578 ? -12.814 17.618 4.987 1.00 81.56 578 TRP A N 1
ATOM 4371 C CA . TRP A 1 578 ? -13.427 16.321 4.669 1.00 81.56 578 TRP A CA 1
ATOM 4372 C C . TRP A 1 578 ? -14.915 16.211 5.016 1.00 81.56 578 TRP A C 1
ATOM 4374 O O . TRP A 1 578 ? -15.581 15.311 4.516 1.00 81.56 578 TRP A O 1
ATOM 4384 N N . LEU A 1 579 ? -15.442 17.104 5.859 1.00 84.31 579 LEU A N 1
ATOM 4385 C CA . LEU A 1 579 ? -16.870 17.195 6.179 1.00 84.31 579 LEU A CA 1
ATOM 4386 C C . LEU A 1 579 ? -17.671 17.964 5.113 1.00 84.31 579 LEU A C 1
ATOM 4388 O O . LEU A 1 579 ? -18.896 17.857 5.082 1.00 84.31 579 LEU A O 1
ATOM 4392 N N . ASN A 1 580 ? -17.008 18.717 4.227 1.00 76.31 580 ASN A N 1
ATOM 4393 C CA . ASN A 1 580 ? -17.667 19.461 3.156 1.00 76.31 580 ASN A CA 1
ATOM 4394 C C . ASN A 1 580 ? -18.081 18.511 2.030 1.00 76.31 580 ASN A C 1
ATOM 4396 O O . ASN A 1 580 ? -17.274 18.107 1.191 1.00 76.31 580 ASN A O 1
ATOM 4400 N N . SER A 1 581 ? -19.367 18.174 2.011 1.00 61.44 581 SER A N 1
ATOM 4401 C CA . SER A 1 581 ? -19.943 17.268 1.025 1.00 61.44 581 SER A CA 1
ATOM 4402 C C . SER A 1 581 ? -19.967 17.889 -0.379 1.00 61.44 581 SER A C 1
ATOM 4404 O O . SER A 1 581 ? -20.503 18.980 -0.580 1.00 61.44 581 SER A O 1
ATOM 4406 N N . ARG A 1 582 ? -19.393 17.191 -1.370 1.00 56.91 582 ARG A N 1
ATOM 4407 C CA . ARG A 1 582 ? -19.551 17.496 -2.812 1.00 56.91 582 ARG A CA 1
ATOM 4408 C C . ARG A 1 582 ? -20.515 16.535 -3.516 1.00 56.91 582 ARG A C 1
ATOM 4410 O O . ARG A 1 582 ? -20.782 16.697 -4.704 1.00 56.91 582 ARG A O 1
ATOM 4417 N N . THR A 1 583 ? -21.010 15.529 -2.802 1.00 54.56 583 THR A N 1
ATOM 4418 C CA . THR A 1 583 ? -21.824 14.423 -3.317 1.00 54.56 583 THR A CA 1
ATOM 4419 C C . THR A 1 583 ? -23.149 14.342 -2.566 1.00 54.56 583 THR A C 1
ATOM 4421 O O . THR A 1 583 ? -23.247 14.805 -1.440 1.00 54.56 583 THR A O 1
ATOM 4424 N N . HIS A 1 584 ? -24.185 13.776 -3.188 1.00 51.81 584 HIS A N 1
ATOM 4425 C CA . HIS A 1 584 ? -25.525 13.633 -2.606 1.00 51.81 584 HIS A CA 1
ATOM 4426 C C . HIS A 1 584 ? -25.532 12.728 -1.358 1.00 51.81 584 HIS A C 1
ATOM 4428 O O . HIS A 1 584 ? -25.836 11.541 -1.437 1.00 51.81 584 HIS A O 1
ATOM 4434 N N . GLU A 1 585 ? -25.191 13.284 -0.202 1.00 63.69 585 GLU A N 1
ATOM 4435 C CA . GLU A 1 585 ? -25.389 12.669 1.107 1.00 63.69 585 GLU A CA 1
ATOM 4436 C C . GLU A 1 585 ? -26.713 13.176 1.695 1.00 63.69 585 GLU A C 1
ATOM 4438 O O . GLU A 1 585 ? -27.059 14.348 1.559 1.00 63.69 585 GLU A O 1
ATOM 4443 N N . ASN A 1 586 ? -27.471 12.304 2.365 1.00 71.75 586 ASN A N 1
ATOM 4444 C CA . ASN A 1 586 ? -28.757 12.663 2.986 1.00 71.75 586 ASN A CA 1
ATOM 4445 C C . ASN A 1 586 ? -28.619 13.599 4.208 1.00 71.75 586 ASN A C 1
ATOM 4447 O O . ASN A 1 586 ? -29.626 13.925 4.831 1.00 71.75 586 ASN A O 1
ATOM 4451 N N . CYS A 1 587 ? -27.398 14.008 4.565 1.00 84.62 587 CYS A N 1
ATOM 4452 C CA . CYS A 1 587 ? -27.107 14.904 5.678 1.00 84.62 587 CYS A CA 1
ATOM 4453 C C . CYS A 1 587 ? -26.438 16.182 5.181 1.00 84.62 587 CYS A C 1
ATOM 4455 O O . CYS A 1 587 ? -25.605 16.162 4.276 1.00 84.62 587 CYS A O 1
ATOM 4457 N N . THR A 1 588 ? -26.768 17.300 5.817 1.00 88.50 588 THR A N 1
ATOM 4458 C CA . THR A 1 588 ? -26.113 18.587 5.558 1.00 88.50 588 THR A CA 1
ATOM 4459 C C . THR A 1 588 ? -24.755 18.674 6.265 1.00 88.50 588 THR A C 1
ATOM 4461 O O . THR A 1 588 ? -24.526 18.002 7.272 1.00 88.50 588 THR A O 1
ATOM 4464 N N . THR A 1 589 ? -23.857 19.551 5.800 1.00 87.12 589 THR A N 1
ATOM 4465 C CA . THR A 1 589 ? -22.535 19.771 6.426 1.00 87.12 589 THR A CA 1
ATOM 4466 C C . THR A 1 589 ? -22.640 20.069 7.924 1.00 87.12 589 THR A C 1
ATOM 4468 O O . THR A 1 589 ? -21.904 19.492 8.717 1.00 87.12 589 THR A O 1
ATOM 4471 N N . ARG A 1 590 ? -23.614 20.894 8.334 1.00 87.56 590 ARG A N 1
ATOM 4472 C CA . ARG A 1 590 ? -23.854 21.223 9.750 1.00 87.56 590 ARG A CA 1
ATOM 4473 C C . ARG A 1 590 ? -24.199 19.987 10.583 1.00 87.56 590 ARG A C 1
ATOM 4475 O O . ARG A 1 590 ? -23.774 19.858 11.723 1.00 87.56 590 ARG A O 1
ATOM 4482 N N . GLU A 1 591 ? -24.971 19.070 10.013 1.00 89.94 591 GLU A N 1
ATOM 4483 C CA . GLU A 1 591 ? -25.357 17.835 10.694 1.00 89.94 591 GLU A CA 1
ATOM 4484 C C . GLU A 1 591 ? -24.185 16.866 10.824 1.00 89.94 591 GLU A C 1
ATOM 4486 O O . GLU A 1 591 ? -24.062 16.193 11.845 1.00 89.94 591 GLU A O 1
ATOM 4491 N N . LEU A 1 592 ? -23.312 16.815 9.818 1.00 90.56 592 LEU A N 1
ATOM 4492 C CA . LEU A 1 592 ? -22.074 16.042 9.870 1.00 90.56 592 LEU A CA 1
ATOM 4493 C C . LEU A 1 592 ? -21.088 16.624 10.889 1.00 90.56 592 LEU A C 1
ATOM 4495 O O . LEU A 1 592 ? -20.486 15.867 11.643 1.00 90.56 592 LEU A O 1
ATOM 4499 N N . GLU A 1 593 ? -20.964 17.949 10.963 1.00 89.56 593 GLU A N 1
ATOM 4500 C CA . GLU A 1 593 ? -20.173 18.651 11.979 1.00 89.56 593 GLU A CA 1
ATOM 4501 C C . GLU A 1 593 ? -20.650 18.332 13.402 1.00 89.56 593 GLU A C 1
ATOM 4503 O O . GLU A 1 593 ? -19.837 18.012 14.271 1.00 89.56 593 GLU A O 1
ATOM 4508 N N . GLU A 1 594 ? -21.966 18.362 13.636 1.00 89.69 594 GLU A N 1
ATOM 4509 C CA . GLU A 1 594 ? -22.573 17.962 14.910 1.00 89.69 594 GLU A CA 1
ATOM 4510 C C . GLU A 1 594 ? -22.260 16.499 15.254 1.00 89.69 594 GLU A C 1
ATOM 4512 O O . GLU A 1 594 ? -21.904 16.196 16.392 1.00 89.69 594 GLU A O 1
ATOM 4517 N N . MET A 1 595 ? -22.360 15.590 14.280 1.00 92.25 595 MET A N 1
ATOM 4518 C CA . MET A 1 595 ? -22.106 14.159 14.484 1.00 92.25 595 MET A CA 1
ATOM 4519 C C . MET A 1 595 ? -20.627 13.838 14.694 1.00 92.25 595 MET A C 1
ATOM 4521 O O . MET A 1 595 ? -20.304 12.971 15.501 1.00 92.25 595 MET A O 1
ATOM 4525 N N . ALA A 1 596 ? -19.730 14.541 14.004 1.00 91.25 596 ALA A N 1
ATOM 4526 C CA . ALA A 1 596 ? -18.287 14.398 14.152 1.00 91.25 596 ALA A CA 1
ATOM 4527 C C . ALA A 1 596 ? -17.744 15.133 15.393 1.00 91.25 596 ALA A C 1
ATOM 4529 O O . ALA A 1 596 ? -16.555 15.026 15.697 1.00 91.25 596 ALA A O 1
ATOM 4530 N N . ALA A 1 597 ? -18.554 15.906 16.118 1.00 90.69 597 ALA A N 1
ATOM 4531 C CA . ALA A 1 597 ? -18.084 16.648 17.281 1.00 90.69 597 ALA A CA 1
ATOM 4532 C C . ALA A 1 597 ? -17.508 15.706 18.355 1.00 90.69 597 ALA A C 1
ATOM 4534 O O . ALA A 1 597 ? -18.149 14.745 18.777 1.00 90.69 597 ALA A O 1
ATOM 4535 N N . GLY A 1 598 ? -16.285 15.993 18.813 1.00 91.06 598 GLY A N 1
ATOM 4536 C CA . GLY A 1 598 ? -15.638 15.223 19.874 1.00 91.06 598 GLY A CA 1
ATOM 4537 C C . GLY A 1 598 ? -15.031 13.886 19.450 1.00 91.06 598 GLY A C 1
ATOM 4538 O O . GLY A 1 598 ? -14.591 13.155 20.339 1.00 91.06 598 GLY A O 1
ATOM 4539 N N . HIS A 1 599 ? -14.981 13.571 18.148 1.00 93.88 599 HIS A N 1
ATOM 4540 C CA . HIS A 1 599 ? -14.309 12.365 17.661 1.00 93.88 599 HIS A CA 1
ATOM 4541 C C . HIS A 1 599 ? -12.815 12.367 18.007 1.00 93.88 599 HIS A C 1
ATOM 4543 O O . HIS A 1 599 ? -12.186 13.426 18.116 1.00 93.88 599 HIS A O 1
ATOM 4549 N N . PHE A 1 600 ? -12.251 11.174 18.164 1.00 94.25 600 PHE A N 1
ATOM 4550 C CA . PHE A 1 600 ? -10.835 10.974 18.433 1.00 94.25 600 PHE A CA 1
ATOM 4551 C C . PHE A 1 600 ? -10.120 10.467 17.188 1.00 94.25 600 PHE A C 1
ATOM 4553 O O . PHE A 1 600 ? -10.615 9.576 16.497 1.00 94.25 600 PHE A O 1
ATOM 4560 N N . THR A 1 601 ? -8.939 11.016 16.937 1.00 92.50 601 THR A N 1
ATOM 4561 C CA . THR A 1 601 ? -8.020 10.557 15.898 1.00 92.50 601 THR A CA 1
ATOM 4562 C C . THR A 1 601 ? -6.648 10.311 16.490 1.00 92.50 601 THR A C 1
ATOM 4564 O O . THR A 1 601 ? -6.265 10.890 17.514 1.00 92.50 601 THR A O 1
ATOM 4567 N N . VAL A 1 602 ? -5.897 9.445 15.825 1.00 91.25 602 VAL A N 1
ATOM 4568 C CA . VAL A 1 602 ? -4.520 9.149 16.179 1.00 91.25 602 VAL A CA 1
ATOM 4569 C C . VAL A 1 602 ? -3.628 9.466 14.990 1.00 91.25 602 VAL A C 1
ATOM 4571 O O . VAL A 1 602 ? -3.888 9.017 13.878 1.00 91.25 602 VAL A O 1
ATOM 4574 N N . THR A 1 603 ? -2.593 10.270 15.219 1.00 88.88 603 THR A N 1
ATOM 4575 C CA . THR A 1 603 ? -1.735 10.775 14.140 1.00 88.88 603 THR A CA 1
ATOM 4576 C C . THR A 1 603 ? -0.281 10.797 14.583 1.00 88.88 603 THR A C 1
ATOM 4578 O O . THR A 1 603 ? 0.002 11.250 15.697 1.00 88.88 603 THR A O 1
ATOM 4581 N N . PRO A 1 604 ? 0.665 10.374 13.732 1.00 90.38 604 PRO A N 1
ATOM 4582 C CA . PRO A 1 604 ? 2.081 10.541 14.019 1.00 90.38 604 PRO A CA 1
ATOM 4583 C C . PRO A 1 604 ? 2.443 12.014 14.255 1.00 90.38 604 PRO A C 1
ATOM 4585 O O . PRO A 1 604 ? 1.997 12.913 13.538 1.00 90.38 604 PRO A O 1
ATOM 4588 N N . GLU A 1 605 ? 3.293 12.277 15.246 1.00 89.25 605 GLU A N 1
ATOM 4589 C CA . GLU A 1 605 ? 3.687 13.631 15.645 1.00 89.25 605 GLU A CA 1
ATOM 4590 C C . GLU A 1 605 ? 4.344 14.405 14.492 1.00 89.25 605 GLU A C 1
ATOM 4592 O O . GLU A 1 605 ? 4.111 15.605 14.336 1.00 89.25 605 GLU A O 1
ATOM 4597 N N . TRP A 1 606 ? 5.138 13.724 13.660 1.00 89.12 606 TRP A N 1
ATOM 4598 C CA . TRP A 1 606 ? 5.798 14.332 12.503 1.00 89.12 606 TRP A CA 1
ATOM 4599 C C . TRP A 1 606 ? 4.785 14.880 11.482 1.00 89.12 606 TRP A C 1
ATOM 4601 O O . TRP A 1 606 ? 4.997 15.961 10.933 1.00 89.12 606 TRP A O 1
ATOM 4611 N N . ALA A 1 607 ? 3.655 14.193 11.285 1.00 88.50 607 ALA A N 1
ATOM 4612 C CA . ALA A 1 607 ? 2.603 14.623 10.370 1.00 88.50 607 ALA A CA 1
ATOM 4613 C C . ALA A 1 607 ? 1.838 15.834 10.930 1.00 88.50 607 ALA A C 1
ATOM 4615 O O . ALA A 1 607 ? 1.582 16.792 10.206 1.00 88.50 607 ALA A O 1
ATOM 4616 N N . LEU A 1 608 ? 1.570 15.864 12.241 1.00 86.06 608 LEU A N 1
ATOM 4617 C CA . LEU A 1 608 ? 0.947 17.028 12.887 1.00 86.06 608 LEU A CA 1
ATOM 4618 C C . LEU A 1 608 ? 1.856 18.264 12.879 1.00 86.06 608 LEU A C 1
ATOM 4620 O O . LEU A 1 608 ? 1.386 19.381 12.663 1.00 86.06 608 LEU A O 1
ATOM 4624 N N . LYS A 1 609 ? 3.167 18.085 13.092 1.00 86.12 609 LYS A N 1
ATOM 4625 C CA . LYS A 1 609 ? 4.153 19.173 12.968 1.00 86.12 609 LYS A CA 1
ATOM 4626 C C . LYS A 1 609 ? 4.169 19.751 11.556 1.00 86.12 609 LYS A C 1
ATOM 4628 O O . LYS A 1 609 ? 4.318 20.960 11.403 1.00 86.12 609 LYS A O 1
ATOM 4633 N N . TRP A 1 610 ? 3.980 18.913 10.538 1.00 85.44 610 TRP A N 1
ATOM 4634 C CA . TRP A 1 610 ? 3.868 19.373 9.160 1.00 85.44 610 TRP A CA 1
ATOM 4635 C C . TRP A 1 610 ? 2.641 20.269 8.948 1.00 85.44 610 TRP A C 1
ATOM 4637 O O . TRP A 1 610 ? 2.753 21.338 8.348 1.00 85.44 610 TRP A O 1
ATOM 4647 N N . GLU A 1 611 ? 1.482 19.869 9.463 1.00 78.62 611 GLU A N 1
ATOM 4648 C CA . GLU A 1 611 ? 0.219 20.595 9.278 1.00 78.62 611 GLU A CA 1
ATOM 4649 C C . GLU A 1 611 ? 0.092 21.861 10.139 1.00 78.62 611 GLU A C 1
ATOM 4651 O O . GLU A 1 611 ? -0.721 22.743 9.844 1.00 78.62 611 GLU A O 1
ATOM 4656 N N . ASN A 1 612 ? 0.897 21.988 11.196 1.00 77.94 612 ASN A N 1
ATOM 4657 C CA . ASN A 1 612 ? 0.804 23.114 12.110 1.00 77.94 612 ASN A CA 1
ATOM 4658 C C . ASN A 1 612 ? 1.327 24.423 11.486 1.00 77.94 612 ASN A C 1
ATOM 4660 O O . ASN A 1 612 ? 2.527 24.688 11.433 1.00 77.94 612 ASN A O 1
ATOM 4664 N N . LYS A 1 613 ? 0.386 25.299 11.122 1.00 67.50 613 LYS A N 1
ATOM 4665 C CA . LYS A 1 613 ? 0.637 26.625 10.532 1.00 67.50 613 LYS A CA 1
ATOM 4666 C C . LYS A 1 613 ? 1.292 27.636 11.482 1.00 67.50 613 LYS A C 1
ATOM 4668 O O . LYS A 1 613 ? 1.719 28.689 11.025 1.00 67.50 613 LYS A O 1
ATOM 4673 N N . THR A 1 614 ? 1.326 27.358 12.787 1.00 63.81 614 THR A N 1
ATOM 4674 C CA . THR A 1 614 ? 1.914 28.257 13.801 1.00 63.81 614 THR A CA 1
ATOM 4675 C C . THR A 1 614 ? 3.397 27.996 14.054 1.00 63.81 614 THR A C 1
ATOM 4677 O O . THR A 1 614 ? 4.053 28.802 14.711 1.00 63.81 614 THR A O 1
ATOM 4680 N N . LEU A 1 615 ? 3.942 26.889 13.539 1.00 69.88 615 LEU A N 1
ATOM 4681 C CA . LEU A 1 615 ? 5.377 26.627 13.585 1.00 69.88 615 LEU A CA 1
ATOM 4682 C C . LEU A 1 615 ? 6.095 27.484 12.540 1.00 69.88 615 LEU A C 1
ATOM 4684 O O . LEU A 1 615 ? 5.642 27.594 11.401 1.00 69.88 615 LEU A O 1
ATOM 4688 N N . ASN A 1 616 ? 7.246 28.046 12.916 1.00 69.94 616 ASN A N 1
ATOM 4689 C CA . ASN A 1 616 ? 8.142 28.693 11.962 1.00 69.94 616 ASN A CA 1
ATOM 4690 C C . ASN A 1 616 ? 8.602 27.650 10.937 1.00 69.94 616 ASN A C 1
ATOM 4692 O O . ASN A 1 616 ? 9.378 26.747 11.251 1.00 69.94 616 ASN A O 1
ATOM 4696 N N . VAL A 1 617 ? 8.078 27.769 9.719 1.00 75.31 617 VAL A N 1
ATOM 4697 C CA . VAL A 1 617 ? 8.437 26.919 8.584 1.00 75.31 617 VAL A CA 1
ATOM 4698 C C . VAL A 1 617 ? 9.901 27.181 8.228 1.00 75.31 617 VAL A C 1
ATOM 4700 O O . VAL A 1 617 ? 10.294 28.337 8.074 1.00 75.31 617 VAL A O 1
ATOM 4703 N N . SER A 1 618 ? 10.709 26.123 8.106 1.00 79.50 618 SER A N 1
ATOM 4704 C CA . SER A 1 618 ? 12.105 26.255 7.677 1.00 79.50 618 SER A CA 1
ATOM 4705 C C . SER A 1 618 ? 12.190 26.847 6.269 1.00 79.50 618 SER A C 1
ATOM 4707 O O . SER A 1 618 ? 11.313 26.623 5.426 1.00 79.50 618 SER A O 1
ATOM 4709 N N . ASP A 1 619 ? 13.268 27.580 5.987 1.00 82.81 619 ASP A N 1
ATOM 4710 C CA . ASP A 1 619 ? 13.492 28.148 4.654 1.00 82.81 619 ASP A CA 1
ATOM 4711 C C . ASP A 1 619 ? 13.508 27.064 3.567 1.00 82.81 619 ASP A C 1
ATOM 4713 O O . ASP A 1 619 ? 12.904 27.245 2.510 1.00 82.81 619 ASP A O 1
ATOM 4717 N N . GLU A 1 620 ? 14.095 25.901 3.865 1.00 84.81 620 GLU A N 1
ATOM 4718 C CA . GLU A 1 620 ? 14.120 24.732 2.978 1.00 84.81 620 GLU A CA 1
ATOM 4719 C C . GLU A 1 620 ? 12.716 24.241 2.613 1.00 84.81 620 GLU A C 1
ATOM 4721 O O . GLU A 1 620 ? 12.417 24.029 1.435 1.00 84.81 620 GLU A O 1
ATOM 4726 N N . ARG A 1 621 ? 11.818 24.121 3.600 1.00 88.81 621 ARG A N 1
ATOM 4727 C CA . ARG A 1 621 ? 10.434 23.702 3.359 1.00 88.81 621 ARG A CA 1
ATOM 4728 C C . ARG A 1 621 ? 9.697 24.716 2.492 1.00 88.81 621 ARG A C 1
ATOM 4730 O O . ARG A 1 621 ? 9.003 24.323 1.560 1.00 88.81 621 ARG A O 1
ATOM 4737 N N . ARG A 1 622 ? 9.869 26.015 2.747 1.00 88.06 622 ARG A N 1
ATOM 4738 C CA . ARG A 1 622 ? 9.231 27.076 1.952 1.00 88.06 622 ARG A CA 1
ATOM 4739 C C . ARG A 1 622 ? 9.701 27.065 0.495 1.00 88.06 622 ARG A C 1
ATOM 4741 O O . ARG A 1 622 ? 8.884 27.210 -0.415 1.00 88.06 622 ARG A O 1
ATOM 4748 N N . VAL A 1 623 ? 11.002 26.884 0.267 1.00 90.81 623 VAL A N 1
ATOM 4749 C CA . VAL A 1 623 ? 11.574 26.758 -1.084 1.00 90.81 623 VAL A CA 1
ATOM 4750 C C . VAL A 1 623 ? 11.009 25.526 -1.789 1.00 90.81 623 VAL A C 1
ATOM 4752 O O . VAL A 1 623 ? 10.567 25.625 -2.937 1.00 90.81 623 VAL A O 1
ATOM 4755 N N . TRP A 1 624 ? 10.963 24.387 -1.096 1.00 92.88 624 TRP A N 1
ATOM 4756 C CA . TRP A 1 624 ? 10.408 23.151 -1.637 1.00 92.88 624 TRP A CA 1
ATOM 4757 C C . TRP A 1 624 ? 8.920 23.283 -1.987 1.00 92.88 624 TRP A C 1
ATOM 4759 O O . TRP A 1 624 ? 8.534 22.959 -3.108 1.00 92.88 624 TRP A O 1
ATOM 4769 N N . GLU A 1 625 ? 8.093 23.837 -1.092 1.00 91.75 625 GLU A N 1
ATOM 4770 C CA . GLU A 1 625 ? 6.654 24.025 -1.328 1.00 91.75 625 GLU A CA 1
ATOM 4771 C C . GLU A 1 625 ? 6.385 24.883 -2.573 1.00 91.75 625 GLU A C 1
ATOM 4773 O O . GLU A 1 625 ? 5.468 24.588 -3.338 1.00 91.75 625 GLU A O 1
ATOM 4778 N N . ASN A 1 626 ? 7.197 25.917 -2.821 1.00 90.69 626 ASN A N 1
ATOM 4779 C CA . ASN A 1 626 ? 7.070 26.768 -4.008 1.00 90.69 626 ASN A CA 1
ATOM 4780 C C . ASN A 1 626 ? 7.428 26.035 -5.311 1.00 90.69 626 ASN A C 1
ATOM 4782 O O . ASN A 1 626 ? 6.716 26.173 -6.315 1.00 90.69 626 ASN A O 1
ATOM 4786 N N . ARG A 1 627 ? 8.500 25.232 -5.304 1.00 93.19 627 ARG A N 1
ATOM 4787 C CA . ARG A 1 627 ? 8.880 24.392 -6.454 1.00 93.19 627 ARG A CA 1
ATOM 4788 C C . ARG A 1 627 ? 7.813 23.335 -6.729 1.00 93.19 627 ARG A C 1
ATOM 4790 O O . ARG A 1 627 ? 7.346 23.219 -7.861 1.00 93.19 627 ARG A O 1
ATOM 4797 N N . TRP A 1 628 ? 7.350 22.654 -5.682 1.00 93.81 628 TRP A N 1
ATOM 4798 C CA . TRP A 1 628 ? 6.284 21.658 -5.765 1.00 93.81 628 TRP A CA 1
ATOM 4799 C C . TRP A 1 628 ? 5.000 22.247 -6.364 1.00 93.81 628 TRP A C 1
ATOM 4801 O O . TRP A 1 628 ? 4.434 21.669 -7.293 1.00 93.81 628 TRP A O 1
ATOM 4811 N N . ARG A 1 629 ? 4.583 23.444 -5.922 1.00 91.69 629 ARG A N 1
ATOM 4812 C CA . ARG A 1 629 ? 3.391 24.136 -6.447 1.00 91.69 629 ARG A CA 1
ATOM 4813 C C . ARG A 1 629 ? 3.476 24.370 -7.954 1.00 91.69 629 ARG A C 1
ATOM 4815 O O . ARG A 1 629 ? 2.489 24.213 -8.673 1.00 91.69 629 ARG A O 1
ATOM 4822 N N . THR A 1 630 ? 4.664 24.734 -8.430 1.00 89.19 630 THR A N 1
ATOM 4823 C CA . THR A 1 630 ? 4.928 24.989 -9.850 1.00 89.19 630 THR A CA 1
ATOM 4824 C C . THR A 1 630 ? 4.767 23.713 -10.675 1.00 89.19 630 THR A C 1
ATOM 4826 O O . THR A 1 630 ? 4.061 23.725 -11.686 1.00 89.19 630 THR A O 1
ATOM 4829 N N . HIS A 1 631 ? 5.347 22.598 -10.222 1.00 88.25 631 HIS A N 1
ATOM 4830 C CA . HIS A 1 631 ? 5.204 21.301 -10.893 1.00 88.25 631 HIS A CA 1
ATOM 4831 C C . HIS A 1 631 ? 3.776 20.768 -10.853 1.00 88.25 631 HIS A C 1
ATOM 4833 O O . HIS A 1 631 ? 3.251 20.360 -11.888 1.00 88.25 631 HIS A O 1
ATOM 4839 N N . CYS A 1 632 ? 3.107 20.856 -9.703 1.00 89.31 632 CYS A N 1
ATOM 4840 C CA . CYS A 1 632 ? 1.716 20.433 -9.562 1.00 89.31 632 CYS A CA 1
ATOM 4841 C C . CYS A 1 632 ? 0.803 21.184 -10.542 1.00 89.31 632 CYS A C 1
ATOM 4843 O O . CYS A 1 632 ? 0.032 20.561 -11.274 1.00 89.31 632 CYS A O 1
ATOM 4845 N N . ARG A 1 633 ? 0.937 22.516 -10.644 1.00 88.25 633 ARG A N 1
ATOM 4846 C CA . ARG A 1 633 ? 0.153 23.320 -11.597 1.00 88.25 633 ARG A CA 1
ATOM 4847 C C . ARG A 1 633 ? 0.425 22.941 -13.053 1.00 88.25 633 ARG A C 1
ATOM 4849 O O . ARG A 1 633 ? -0.525 22.860 -13.826 1.00 88.25 633 ARG A O 1
ATOM 4856 N N . ARG A 1 634 ? 1.682 22.678 -13.435 1.00 85.44 634 ARG A N 1
ATOM 4857 C CA . ARG A 1 634 ? 2.018 22.225 -14.800 1.00 85.44 634 ARG A CA 1
ATOM 4858 C C . ARG A 1 634 ? 1.324 20.907 -15.146 1.00 85.44 634 ARG A C 1
ATOM 4860 O O . ARG A 1 634 ? 0.698 20.816 -16.199 1.00 85.44 634 ARG A O 1
ATOM 4867 N N . LEU A 1 635 ? 1.379 19.924 -14.247 1.00 81.44 635 LEU A N 1
ATOM 4868 C CA . LEU A 1 635 ? 0.716 18.628 -14.434 1.00 81.44 635 LEU A CA 1
ATOM 4869 C C . LEU A 1 635 ? -0.818 18.763 -14.483 1.00 81.44 635 LEU A C 1
ATOM 4871 O O . LEU A 1 635 ? -1.480 18.106 -15.290 1.00 81.44 635 LEU A O 1
ATOM 4875 N N . ALA A 1 636 ? -1.394 19.651 -13.668 1.00 77.69 636 ALA A N 1
ATOM 4876 C CA . ALA A 1 636 ? -2.830 19.934 -13.682 1.00 77.69 636 ALA A CA 1
ATOM 4877 C C . ALA A 1 636 ? -3.293 20.596 -14.997 1.00 77.69 636 ALA A C 1
ATOM 4879 O O . ALA A 1 636 ? -4.334 20.219 -15.538 1.00 77.69 636 ALA A O 1
ATOM 4880 N N . LEU A 1 637 ? -2.507 21.530 -15.545 1.00 77.19 637 LEU A N 1
ATOM 4881 C CA . LEU A 1 637 ? -2.797 22.207 -16.817 1.00 77.19 637 LEU A CA 1
ATOM 4882 C C . LEU A 1 637 ? -2.695 21.261 -18.022 1.00 77.19 637 LEU A C 1
ATOM 4884 O O . LEU A 1 637 ? -3.529 21.329 -18.922 1.00 77.19 637 LEU A O 1
ATOM 4888 N N . ALA A 1 638 ? -1.720 20.347 -18.025 1.00 67.00 638 ALA A N 1
ATOM 4889 C CA . ALA A 1 638 ? -1.538 19.364 -19.096 1.00 67.00 638 ALA A CA 1
ATOM 4890 C C . ALA A 1 638 ? -2.686 18.339 -19.191 1.00 67.00 638 ALA A C 1
ATOM 4892 O O . ALA A 1 638 ? -2.896 17.739 -20.241 1.00 67.00 638 ALA A O 1
ATOM 4893 N N . SER A 1 639 ? -3.448 18.149 -18.110 1.00 60.59 639 SER A N 1
ATOM 4894 C CA . SER A 1 639 ? -4.519 17.150 -18.000 1.00 60.59 639 SER A CA 1
ATOM 4895 C C . SER A 1 639 ? -5.936 17.746 -18.048 1.00 60.59 639 SER A C 1
ATOM 4897 O O . SER A 1 639 ? -6.887 17.108 -17.599 1.00 60.59 639 SER A O 1
ATOM 4899 N N . SER A 1 640 ? -6.110 18.955 -18.606 1.00 53.38 640 SER A N 1
ATOM 4900 C CA . SER A 1 640 ? -7.413 19.658 -18.699 1.00 53.38 640 SER A CA 1
ATOM 4901 C C . SER A 1 640 ? -8.110 19.843 -17.338 1.00 53.38 640 SER A C 1
ATOM 4903 O O . SER A 1 640 ? -9.337 19.819 -17.241 1.00 53.38 640 SER A O 1
ATOM 4905 N N . GLY A 1 641 ? -7.332 19.937 -16.257 1.00 57.44 641 GLY A N 1
ATOM 4906 C CA . GLY A 1 641 ? -7.812 19.739 -14.897 1.00 57.44 641 GLY A CA 1
ATOM 4907 C C . GLY A 1 641 ? -7.880 21.002 -14.037 1.00 57.44 641 GLY A C 1
ATOM 4908 O O . GLY A 1 641 ? -7.151 21.967 -14.233 1.00 57.44 641 GLY A O 1
ATOM 4909 N N . ASN A 1 642 ? -8.731 20.947 -13.011 1.00 60.56 642 ASN A N 1
ATOM 4910 C CA . ASN A 1 642 ? -8.820 21.952 -11.951 1.00 60.56 642 ASN A CA 1
ATOM 4911 C C . ASN A 1 642 ? -7.488 22.076 -11.173 1.00 60.56 642 ASN A C 1
ATOM 4913 O O . ASN A 1 642 ? -6.970 21.068 -10.687 1.00 60.56 642 ASN A O 1
ATOM 4917 N N . THR A 1 643 ? -6.951 23.296 -11.033 1.00 61.25 643 THR A N 1
ATOM 4918 C CA . THR A 1 643 ? -5.684 23.585 -10.330 1.00 61.25 643 THR A CA 1
ATOM 4919 C C . THR A 1 643 ? -5.845 23.805 -8.827 1.00 61.25 643 THR A C 1
ATOM 4921 O O . THR A 1 643 ? -4.837 23.868 -8.129 1.00 61.25 643 THR A O 1
ATOM 4924 N N . ILE A 1 644 ? -7.082 23.882 -8.314 1.00 64.06 644 ILE A N 1
ATOM 4925 C CA . ILE A 1 644 ? -7.381 24.236 -6.913 1.00 64.06 644 ILE A CA 1
ATOM 4926 C C . ILE A 1 644 ? -6.622 23.351 -5.912 1.00 64.06 644 ILE A C 1
ATOM 4928 O O . ILE A 1 644 ? -6.170 23.838 -4.878 1.00 64.06 644 ILE A O 1
ATOM 4932 N N . ALA A 1 645 ? -6.430 22.066 -6.219 1.00 64.44 645 ALA A N 1
ATOM 4933 C CA . ALA A 1 645 ? -5.722 21.146 -5.329 1.00 64.44 645 ALA A CA 1
ATOM 4934 C C . ALA A 1 645 ? -4.212 21.453 -5.202 1.00 64.44 645 ALA A C 1
ATOM 4936 O O . ALA A 1 645 ? -3.608 21.227 -4.155 1.00 64.44 645 ALA A O 1
ATOM 4937 N N . CYS A 1 646 ? -3.615 22.057 -6.233 1.00 75.69 646 CYS A N 1
ATOM 4938 C CA . CYS A 1 646 ? -2.222 22.504 -6.225 1.00 75.69 646 CYS A CA 1
ATOM 4939 C C . CYS A 1 646 ? -2.030 23.861 -5.533 1.00 75.69 646 CYS A C 1
ATOM 4941 O O . CYS A 1 646 ? -0.897 24.258 -5.275 1.00 75.69 646 CYS A O 1
ATOM 4943 N N . ASP A 1 647 ? -3.106 24.598 -5.254 1.00 73.06 647 ASP A N 1
ATOM 4944 C CA . ASP A 1 647 ? -3.022 25.912 -4.612 1.00 73.06 647 ASP A CA 1
ATOM 4945 C C . ASP A 1 647 ? -2.960 25.796 -3.080 1.00 73.06 647 ASP A C 1
ATOM 4947 O O . ASP A 1 647 ? -2.301 26.607 -2.418 1.00 73.06 647 ASP A O 1
ATOM 4951 N N . SER A 1 648 ? -3.545 24.734 -2.513 1.00 73.56 648 SER A N 1
ATOM 4952 C CA . SER A 1 648 ? -3.387 24.375 -1.100 1.00 73.56 648 SER A CA 1
ATOM 4953 C C . SER A 1 648 ? -1.955 23.958 -0.742 1.00 73.56 648 SER A C 1
ATOM 4955 O O . SER A 1 648 ? -1.159 23.575 -1.596 1.00 73.56 648 SER A O 1
ATOM 4957 N N . ALA A 1 649 ? -1.602 24.061 0.544 1.00 74.88 649 ALA A N 1
ATOM 4958 C CA . ALA A 1 649 ? -0.334 23.529 1.039 1.00 74.88 649 ALA A CA 1
ATOM 4959 C C . ALA A 1 649 ? -0.297 21.994 0.874 1.00 74.88 649 ALA A C 1
ATOM 4961 O O . ALA A 1 649 ? -1.319 21.346 1.123 1.00 74.88 649 ALA A O 1
ATOM 4962 N N . PRO A 1 650 ? 0.846 21.407 0.475 1.00 84.31 650 PRO A N 1
ATOM 4963 C CA . PRO A 1 650 ? 0.966 19.962 0.324 1.00 84.31 650 PRO A CA 1
ATOM 4964 C C . PRO A 1 650 ? 0.778 19.264 1.674 1.00 84.31 650 PRO A C 1
ATOM 4966 O O . PRO A 1 650 ? 1.305 19.704 2.697 1.00 84.31 650 PRO A O 1
ATOM 4969 N N . GLY A 1 651 ? 0.027 18.164 1.674 1.00 84.75 651 GLY A N 1
ATOM 4970 C CA . GLY A 1 651 ? -0.156 17.309 2.846 1.00 84.75 651 GLY A CA 1
ATOM 4971 C C . GLY A 1 651 ?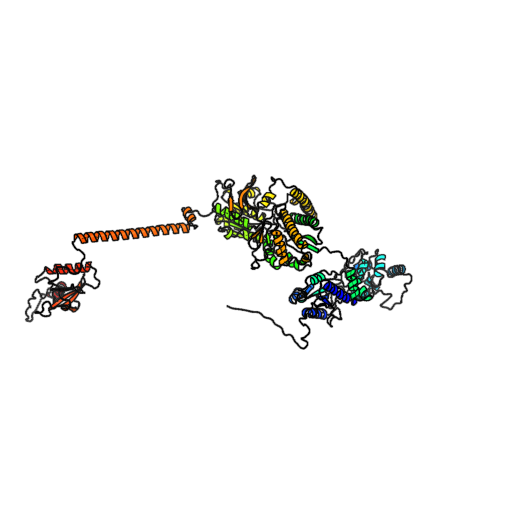 1.123 16.561 3.260 1.00 84.75 651 GLY A C 1
ATOM 4972 O O . GLY A 1 651 ? 2.064 16.447 2.470 1.00 84.75 651 GLY A O 1
ATOM 4973 N N . PRO A 1 652 ? 1.159 16.005 4.484 1.00 88.31 652 PRO A N 1
ATOM 4974 C CA . PRO A 1 652 ? 2.354 15.372 5.052 1.00 88.31 652 PRO A CA 1
ATOM 4975 C C . PRO A 1 652 ? 2.849 14.150 4.262 1.00 88.31 652 PRO A C 1
ATOM 4977 O O . PRO A 1 652 ? 4.052 13.934 4.154 1.00 88.31 652 PRO A O 1
ATOM 4980 N N . THR A 1 653 ? 1.947 13.369 3.662 1.00 88.81 653 THR A N 1
ATOM 4981 C CA . THR A 1 653 ? 2.294 12.180 2.858 1.00 88.81 653 THR A CA 1
ATOM 4982 C C . THR A 1 653 ? 3.014 12.529 1.553 1.00 88.81 653 THR A C 1
ATOM 4984 O O . THR A 1 653 ? 3.855 11.765 1.088 1.00 88.81 653 THR A O 1
ATOM 4987 N N . ILE A 1 654 ? 2.736 13.706 0.981 1.00 91.69 654 ILE A N 1
ATOM 4988 C CA . ILE A 1 654 ? 3.384 14.200 -0.244 1.00 91.69 654 ILE A CA 1
ATOM 4989 C C . ILE A 1 654 ? 4.845 14.559 0.049 1.00 91.69 654 ILE A C 1
ATOM 4991 O O . ILE A 1 654 ? 5.744 14.178 -0.699 1.00 91.69 654 ILE A O 1
ATOM 4995 N N . ALA A 1 655 ? 5.089 15.252 1.164 1.00 92.62 655 ALA A N 1
ATOM 4996 C CA . ALA A 1 655 ? 6.443 15.553 1.622 1.00 92.62 655 ALA A CA 1
ATOM 4997 C C . ALA A 1 655 ? 7.205 14.284 2.030 1.00 92.62 655 ALA A C 1
ATOM 4999 O O . ALA A 1 655 ? 8.390 14.153 1.731 1.00 92.62 655 ALA A O 1
ATOM 5000 N N . LEU A 1 656 ? 6.517 13.321 2.651 1.00 95.12 656 LEU A N 1
ATOM 5001 C CA . LEU A 1 656 ? 7.112 12.041 3.024 1.00 95.12 656 LEU A CA 1
ATOM 5002 C C . LEU A 1 656 ? 7.564 11.231 1.802 1.00 95.12 656 LEU A C 1
ATOM 5004 O O . LEU A 1 656 ? 8.641 10.642 1.850 1.00 95.12 656 LEU A O 1
ATOM 5008 N N . LEU A 1 657 ? 6.787 11.221 0.708 1.00 96.25 657 LEU A N 1
ATOM 5009 C CA . LEU A 1 657 ? 7.208 10.581 -0.544 1.00 96.25 657 LEU A CA 1
ATOM 5010 C C . LEU A 1 657 ? 8.520 11.188 -1.063 1.00 96.25 657 LEU A C 1
ATOM 5012 O O . LEU A 1 657 ? 9.438 10.462 -1.436 1.00 96.25 657 LEU A O 1
ATOM 5016 N N . TYR A 1 658 ? 8.618 12.516 -1.073 1.00 95.69 658 TYR A N 1
ATOM 5017 C CA . TYR A 1 658 ? 9.837 13.200 -1.499 1.00 95.69 658 TYR A CA 1
ATOM 5018 C C . TYR A 1 658 ? 11.043 12.802 -0.630 1.00 95.69 658 TYR A C 1
ATOM 5020 O O . TYR A 1 658 ? 12.101 12.455 -1.155 1.00 95.69 658 TYR A O 1
ATOM 5028 N N . ASP A 1 659 ? 10.874 12.784 0.694 1.00 95.62 659 ASP A N 1
ATOM 5029 C CA . ASP A 1 659 ? 11.936 12.397 1.625 1.00 95.62 659 ASP A CA 1
ATOM 5030 C C . ASP A 1 659 ? 12.370 10.934 1.460 1.00 95.62 659 ASP A C 1
ATOM 5032 O O . ASP A 1 659 ? 13.570 10.658 1.425 1.00 95.62 659 ASP A O 1
ATOM 5036 N N . ILE A 1 660 ? 11.424 9.993 1.334 1.00 96.56 660 ILE A N 1
ATOM 5037 C CA . ILE A 1 660 ? 11.756 8.564 1.243 1.00 96.56 660 ILE A CA 1
ATOM 5038 C C . ILE A 1 660 ? 12.451 8.220 -0.078 1.00 96.56 660 ILE A C 1
ATOM 5040 O O . ILE A 1 660 ? 13.380 7.412 -0.078 1.00 96.56 660 ILE A O 1
ATOM 5044 N N . LEU A 1 661 ? 12.072 8.872 -1.185 1.00 96.94 661 LEU A N 1
ATOM 5045 C CA . LEU A 1 661 ? 12.763 8.732 -2.470 1.00 96.94 661 LEU A CA 1
ATOM 5046 C C . LEU A 1 661 ? 14.208 9.229 -2.373 1.00 96.94 661 LEU A C 1
ATOM 5048 O O . LEU A 1 661 ? 15.123 8.548 -2.835 1.00 96.94 661 LEU A O 1
ATOM 5052 N N . ARG A 1 662 ? 14.435 10.371 -1.713 1.00 95.12 662 ARG A N 1
ATOM 5053 C CA . ARG A 1 662 ? 15.789 10.899 -1.486 1.00 95.12 662 ARG A CA 1
ATOM 5054 C C . ARG A 1 662 ? 16.620 10.004 -0.579 1.00 95.12 662 ARG A C 1
ATOM 5056 O O . ARG A 1 662 ? 17.789 9.767 -0.873 1.00 95.12 662 ARG A O 1
ATOM 5063 N N . GLN A 1 663 ? 16.036 9.477 0.494 1.00 95.06 663 GLN A N 1
ATOM 5064 C CA . GLN A 1 663 ? 16.735 8.560 1.393 1.00 95.06 663 GLN A CA 1
ATOM 5065 C C . GLN A 1 663 ? 17.112 7.252 0.683 1.00 95.06 663 GLN A C 1
ATOM 5067 O O . GLN A 1 663 ? 18.242 6.780 0.829 1.00 95.06 663 GLN A O 1
ATOM 5072 N N . TRP A 1 664 ? 16.197 6.689 -0.115 1.00 96.12 664 TRP A N 1
ATOM 5073 C CA . TRP A 1 664 ? 16.465 5.504 -0.931 1.00 96.12 664 TRP A CA 1
ATOM 5074 C C . TRP A 1 664 ? 17.580 5.763 -1.945 1.00 96.12 664 TRP A C 1
ATOM 5076 O O . TRP A 1 664 ? 18.552 5.009 -2.010 1.00 96.12 664 TRP A O 1
ATOM 5086 N N . ALA A 1 665 ? 17.484 6.870 -2.684 1.00 94.56 665 ALA A N 1
ATOM 5087 C CA . ALA A 1 665 ? 18.497 7.269 -3.647 1.00 94.56 665 ALA A CA 1
ATOM 5088 C C . ALA A 1 665 ? 19.863 7.472 -2.976 1.00 94.56 665 ALA A C 1
ATOM 5090 O O . ALA A 1 665 ? 20.867 6.998 -3.491 1.00 94.56 665 ALA A O 1
ATOM 5091 N N . ALA A 1 666 ? 19.933 8.086 -1.793 1.00 93.06 666 ALA A N 1
ATOM 5092 C CA . ALA A 1 666 ? 21.193 8.242 -1.069 1.00 93.06 666 ALA A CA 1
ATOM 5093 C C . ALA A 1 666 ? 21.840 6.888 -0.710 1.00 93.06 666 ALA A C 1
ATOM 5095 O O . ALA A 1 666 ? 23.043 6.708 -0.915 1.00 93.06 666 ALA A O 1
ATOM 5096 N N . ALA A 1 667 ? 21.056 5.920 -0.224 1.00 94.25 667 ALA A N 1
ATOM 5097 C CA . ALA A 1 667 ? 21.552 4.578 0.091 1.00 94.25 667 ALA A CA 1
ATOM 5098 C C . ALA A 1 667 ? 22.028 3.831 -1.166 1.00 94.25 667 ALA A C 1
ATOM 5100 O O . ALA A 1 667 ? 23.102 3.223 -1.168 1.00 94.25 667 ALA A O 1
ATOM 5101 N N . LEU A 1 668 ? 21.258 3.927 -2.250 1.00 93.44 668 LEU A N 1
ATOM 5102 C CA . LEU A 1 668 ? 21.575 3.321 -3.538 1.00 93.44 668 LEU A CA 1
ATOM 5103 C C . LEU A 1 668 ? 22.821 3.944 -4.175 1.00 93.44 668 LEU A C 1
ATOM 5105 O O . LEU A 1 668 ? 23.678 3.227 -4.683 1.00 93.44 668 LEU A O 1
ATOM 5109 N N . ARG A 1 669 ? 22.967 5.267 -4.082 1.00 91.69 669 ARG A N 1
ATOM 5110 C CA . ARG A 1 669 ? 24.144 6.009 -4.538 1.00 91.69 669 ARG A CA 1
ATOM 5111 C C . ARG A 1 669 ? 25.408 5.512 -3.851 1.00 91.69 669 ARG A C 1
ATOM 5113 O O . ARG A 1 669 ? 26.377 5.173 -4.523 1.00 91.69 669 ARG A O 1
ATOM 5120 N N . ASN A 1 670 ? 25.379 5.437 -2.521 1.00 90.50 670 ASN A N 1
ATOM 5121 C CA . ASN A 1 670 ? 26.512 4.965 -1.727 1.00 90.50 670 ASN A CA 1
ATOM 5122 C C . ASN A 1 670 ? 26.888 3.523 -2.098 1.00 90.50 670 ASN A C 1
ATOM 5124 O O . ASN A 1 670 ? 28.066 3.190 -2.176 1.00 90.50 670 ASN A O 1
ATOM 5128 N N . PHE A 1 671 ? 25.893 2.675 -2.368 1.00 91.56 671 PHE A N 1
ATOM 5129 C CA . PHE A 1 671 ? 26.119 1.308 -2.826 1.00 91.56 671 PHE A CA 1
ATOM 5130 C C . PHE A 1 671 ? 26.752 1.255 -4.226 1.00 91.56 671 PHE A C 1
ATOM 5132 O O . PHE A 1 671 ? 27.753 0.565 -4.414 1.00 91.56 671 PHE A O 1
ATOM 5139 N N . LEU A 1 672 ? 26.229 2.013 -5.194 1.00 88.69 672 LEU A N 1
ATOM 5140 C CA . LEU A 1 672 ? 26.713 2.016 -6.580 1.00 88.69 672 LEU A CA 1
ATOM 5141 C C . LEU A 1 672 ? 28.083 2.685 -6.748 1.00 88.69 672 LEU A C 1
ATOM 5143 O O . LEU A 1 672 ? 28.823 2.319 -7.655 1.00 88.69 672 LEU A O 1
ATOM 5147 N N . GLN A 1 673 ? 28.462 3.607 -5.859 1.00 86.31 673 GLN A N 1
ATOM 5148 C CA . GLN A 1 673 ? 29.830 4.136 -5.806 1.00 86.31 673 GLN A CA 1
ATOM 5149 C C . GLN A 1 673 ? 30.857 3.046 -5.471 1.00 86.31 673 GLN A C 1
ATOM 5151 O O . GLN A 1 673 ? 31.966 3.066 -5.999 1.00 86.31 673 GLN A O 1
ATOM 5156 N N . VAL A 1 674 ? 30.488 2.089 -4.613 1.00 86.88 674 VAL A N 1
ATOM 5157 C CA . VAL A 1 674 ? 31.350 0.961 -4.226 1.00 86.88 674 VAL A CA 1
ATOM 5158 C C . VAL A 1 674 ? 31.233 -0.198 -5.222 1.00 86.88 674 VAL A C 1
ATOM 5160 O O . VAL A 1 674 ? 32.221 -0.873 -5.508 1.00 86.88 674 VAL A O 1
ATOM 5163 N N . HIS A 1 675 ? 30.042 -0.410 -5.789 1.00 83.06 675 HIS A N 1
ATOM 5164 C CA . HIS A 1 675 ? 29.737 -1.506 -6.708 1.00 83.06 675 HIS A CA 1
ATOM 5165 C C . HIS A 1 675 ? 29.090 -1.009 -8.017 1.00 83.06 675 HIS A C 1
ATOM 5167 O O . HIS A 1 675 ? 27.904 -1.257 -8.248 1.00 83.06 675 HIS A O 1
ATOM 5173 N N . PRO A 1 676 ? 29.845 -0.365 -8.930 1.00 75.12 676 PRO A N 1
ATOM 5174 C CA . PRO A 1 676 ? 29.282 0.219 -10.155 1.00 75.12 676 PRO A CA 1
ATOM 5175 C C . PRO A 1 676 ? 28.600 -0.800 -11.080 1.00 75.12 676 PRO A C 1
ATOM 5177 O O . PRO A 1 676 ? 27.650 -0.475 -11.786 1.00 75.12 676 PRO A O 1
ATOM 5180 N N . THR A 1 677 ? 29.056 -2.056 -11.058 1.00 71.12 677 THR A N 1
ATOM 5181 C CA . THR A 1 677 ? 28.505 -3.159 -11.863 1.00 71.12 677 THR A CA 1
ATOM 5182 C C . THR A 1 677 ? 27.238 -3.779 -11.267 1.00 71.12 677 THR A C 1
ATOM 5184 O O . THR A 1 677 ? 26.581 -4.579 -11.933 1.00 71.12 677 THR A O 1
ATOM 5187 N N . ALA A 1 678 ? 26.864 -3.419 -10.033 1.00 74.75 678 ALA A N 1
ATOM 5188 C CA . ALA A 1 678 ? 25.649 -3.917 -9.389 1.00 74.75 678 ALA A CA 1
ATOM 5189 C C . ALA A 1 678 ? 24.368 -3.274 -9.943 1.00 74.75 678 ALA A C 1
ATOM 5191 O O . ALA A 1 678 ? 23.286 -3.815 -9.731 1.00 74.75 678 ALA A O 1
ATOM 5192 N N . VAL A 1 679 ? 24.492 -2.179 -10.709 1.00 74.69 679 VAL A N 1
ATOM 5193 C CA . VAL A 1 679 ? 23.388 -1.497 -11.419 1.00 74.69 679 VAL A CA 1
ATOM 5194 C C . VAL A 1 679 ? 22.581 -2.431 -12.322 1.00 74.69 679 VAL A C 1
ATOM 5196 O O . VAL A 1 679 ? 21.446 -2.163 -12.687 1.00 74.69 679 VAL A O 1
ATOM 5199 N N . ASP A 1 680 ? 23.206 -3.533 -12.698 1.00 64.06 680 ASP A N 1
ATOM 5200 C CA . ASP A 1 680 ? 22.697 -4.496 -13.641 1.00 64.06 680 ASP A CA 1
ATOM 5201 C C . ASP A 1 680 ? 21.901 -5.655 -12.992 1.00 64.06 680 ASP A C 1
ATOM 5203 O O . ASP A 1 680 ? 21.323 -6.479 -13.703 1.00 64.06 680 ASP A O 1
ATOM 5207 N N . ASP A 1 681 ? 21.946 -5.787 -11.663 1.00 68.69 681 ASP A N 1
ATOM 5208 C CA . ASP A 1 681 ? 21.208 -6.794 -10.889 1.00 68.69 681 ASP A CA 1
ATOM 5209 C C . ASP A 1 681 ? 20.929 -6.264 -9.475 1.00 68.69 681 ASP A C 1
ATOM 5211 O O . ASP A 1 681 ? 21.560 -6.643 -8.480 1.00 68.69 681 ASP A O 1
ATOM 5215 N N . LEU A 1 682 ? 19.982 -5.329 -9.409 1.00 79.50 682 LEU A N 1
ATOM 5216 C CA . LEU A 1 682 ? 19.523 -4.720 -8.161 1.00 79.50 682 LEU A CA 1
ATOM 5217 C C . LEU A 1 682 ? 18.566 -5.622 -7.368 1.00 79.50 682 LEU A C 1
ATOM 5219 O O . LEU A 1 682 ? 18.305 -5.336 -6.205 1.00 79.50 682 LEU A O 1
ATOM 5223 N N . HIS A 1 683 ? 18.111 -6.731 -7.962 1.00 80.69 683 HIS A N 1
ATOM 5224 C CA . HIS A 1 683 ? 17.232 -7.730 -7.335 1.00 80.69 683 HIS A CA 1
ATOM 5225 C C . HIS A 1 683 ? 18.011 -8.872 -6.675 1.00 80.69 683 HIS A C 1
ATOM 5227 O O . HIS A 1 683 ? 17.427 -9.802 -6.112 1.00 80.69 683 HIS A O 1
ATOM 5233 N N . ASN A 1 684 ? 19.344 -8.826 -6.713 1.00 81.12 684 ASN A N 1
ATOM 5234 C CA . ASN A 1 684 ? 20.166 -9.733 -5.932 1.00 81.12 684 ASN A CA 1
ATOM 5235 C C . ASN A 1 684 ? 19.894 -9.527 -4.436 1.00 81.12 684 ASN A C 1
ATOM 5237 O O . ASN A 1 684 ? 20.075 -8.432 -3.897 1.00 81.12 684 ASN A O 1
ATOM 5241 N N . LEU A 1 685 ? 19.528 -10.603 -3.742 1.00 80.56 685 LEU A N 1
ATOM 5242 C CA . LEU A 1 685 ? 19.151 -10.554 -2.331 1.00 80.56 685 LEU A CA 1
ATOM 5243 C C . LEU A 1 685 ? 20.230 -9.919 -1.436 1.00 80.56 685 LEU A C 1
ATOM 5245 O O . LEU A 1 685 ? 19.904 -9.224 -0.476 1.00 80.56 685 LEU A O 1
ATOM 5249 N N . LEU A 1 686 ? 21.516 -10.127 -1.742 1.00 84.25 686 LEU A N 1
ATOM 5250 C CA . LEU A 1 686 ? 22.621 -9.542 -0.976 1.00 84.25 686 LEU A CA 1
ATOM 5251 C C . LEU A 1 686 ? 22.732 -8.030 -1.200 1.00 84.25 686 LEU A C 1
ATOM 5253 O O . LEU A 1 686 ? 22.954 -7.293 -0.239 1.00 84.25 686 LEU A O 1
ATOM 5257 N N . HIS A 1 687 ? 22.530 -7.563 -2.436 1.00 87.94 687 HIS A N 1
ATOM 5258 C CA . HIS A 1 687 ? 22.505 -6.133 -2.756 1.00 87.94 687 HIS A CA 1
ATOM 5259 C C . HIS A 1 687 ? 21.331 -5.452 -2.056 1.00 87.94 687 HIS A C 1
ATOM 5261 O O . HIS A 1 687 ? 21.515 -4.454 -1.362 1.00 87.94 687 HIS A O 1
ATOM 5267 N N . VAL A 1 688 ? 20.143 -6.054 -2.134 1.00 89.44 688 VAL A N 1
ATOM 5268 C CA . VAL A 1 688 ? 18.933 -5.552 -1.478 1.00 89.44 688 VAL A CA 1
ATOM 5269 C C . VAL A 1 688 ? 19.113 -5.473 0.040 1.00 89.44 688 VAL A C 1
ATOM 5271 O O . VAL A 1 688 ? 18.831 -4.434 0.642 1.00 89.44 688 VAL A O 1
ATOM 5274 N N . LYS A 1 689 ? 19.656 -6.521 0.678 1.00 88.44 689 LYS A N 1
ATOM 5275 C CA . LYS A 1 689 ? 19.992 -6.502 2.114 1.00 88.44 689 LYS A CA 1
ATOM 5276 C C . LYS A 1 689 ? 20.986 -5.397 2.451 1.00 88.44 689 LYS A C 1
ATOM 5278 O O . LYS A 1 689 ? 20.858 -4.768 3.498 1.00 88.44 689 LYS A O 1
ATOM 5283 N N . TYR A 1 690 ? 21.988 -5.169 1.607 1.00 89.88 690 TYR A N 1
ATOM 5284 C CA . TYR A 1 690 ? 22.978 -4.124 1.842 1.00 89.88 690 TYR A CA 1
ATOM 5285 C C . TYR A 1 690 ? 22.348 -2.730 1.758 1.00 89.88 690 TYR A C 1
ATOM 5287 O O . TYR A 1 690 ? 22.510 -1.938 2.685 1.00 89.88 690 TYR A O 1
ATOM 5295 N N . ILE A 1 691 ? 21.596 -2.449 0.689 1.00 93.19 691 ILE A N 1
ATOM 5296 C CA . ILE A 1 691 ? 20.967 -1.144 0.445 1.00 93.19 691 ILE A CA 1
ATOM 5297 C C . ILE A 1 691 ? 19.967 -0.823 1.559 1.00 93.19 691 ILE A C 1
ATOM 5299 O O . ILE A 1 691 ? 20.052 0.243 2.167 1.00 93.19 691 ILE A O 1
ATOM 5303 N N . THR A 1 692 ? 19.076 -1.761 1.891 1.00 91.94 692 THR A N 1
ATOM 5304 C CA . THR A 1 692 ? 18.074 -1.573 2.955 1.00 91.94 692 THR A CA 1
ATOM 5305 C C . THR A 1 692 ? 18.729 -1.371 4.324 1.00 91.94 692 THR A C 1
ATOM 5307 O O . THR A 1 692 ? 18.391 -0.428 5.039 1.00 91.94 692 THR A O 1
ATOM 5310 N N . ASN A 1 693 ? 19.746 -2.163 4.680 1.00 89.75 693 ASN A N 1
ATOM 5311 C CA . ASN A 1 693 ? 20.476 -1.960 5.934 1.00 89.75 693 ASN A CA 1
ATOM 5312 C C . ASN A 1 693 ? 21.216 -0.618 5.975 1.00 89.75 693 ASN A C 1
ATOM 5314 O O . ASN A 1 693 ? 21.185 0.049 7.007 1.00 89.75 693 ASN A O 1
ATOM 5318 N N . ASN A 1 694 ? 21.869 -0.217 4.881 1.00 91.44 694 ASN A N 1
ATOM 5319 C CA . ASN A 1 694 ? 22.570 1.064 4.772 1.00 91.44 694 ASN A CA 1
ATOM 5320 C C . ASN A 1 694 ? 21.589 2.232 4.965 1.00 91.44 694 ASN A C 1
ATOM 5322 O O . ASN A 1 694 ? 21.831 3.110 5.791 1.00 91.44 694 ASN A O 1
ATOM 5326 N N . MET A 1 695 ? 20.436 2.169 4.298 1.00 92.88 695 MET A N 1
ATOM 5327 C CA . MET A 1 695 ? 19.352 3.141 4.428 1.00 92.88 695 MET A CA 1
ATOM 5328 C C . MET A 1 695 ? 18.835 3.265 5.868 1.00 92.88 695 MET A C 1
ATOM 5330 O O . MET A 1 695 ? 18.641 4.375 6.356 1.00 92.88 695 MET A O 1
ATOM 5334 N N . THR A 1 696 ? 18.608 2.136 6.550 1.00 91.56 696 THR A N 1
ATOM 5335 C CA . THR A 1 696 ? 17.986 2.133 7.889 1.00 91.56 696 THR A CA 1
ATOM 5336 C C . THR A 1 696 ? 18.955 2.406 9.039 1.00 91.56 696 THR A C 1
ATOM 5338 O O . THR A 1 696 ? 18.524 2.790 10.123 1.00 91.56 696 THR A O 1
ATOM 5341 N N . LYS A 1 697 ? 20.263 2.204 8.837 1.00 90.06 697 LYS A N 1
ATOM 5342 C CA . LYS A 1 697 ? 21.289 2.451 9.865 1.00 90.06 697 LYS A CA 1
ATOM 5343 C C . LYS A 1 697 ? 21.854 3.865 9.811 1.00 90.06 697 LYS A C 1
ATOM 5345 O O . LYS A 1 697 ? 22.315 4.366 10.833 1.00 90.06 697 LYS A O 1
ATOM 5350 N N . ASN A 1 698 ? 21.846 4.490 8.638 1.00 89.12 698 ASN A N 1
ATOM 5351 C CA . ASN A 1 698 ? 22.368 5.836 8.471 1.00 89.12 698 ASN A CA 1
ATOM 5352 C C . ASN A 1 698 ? 21.320 6.877 8.857 1.00 89.12 698 ASN A C 1
ATOM 5354 O O . ASN A 1 698 ? 20.163 6.801 8.445 1.00 89.12 698 ASN A O 1
ATOM 5358 N N . ALA A 1 699 ? 21.747 7.869 9.637 1.00 89.44 699 ALA A N 1
ATOM 5359 C CA . ALA A 1 699 ? 20.889 8.979 10.015 1.00 89.44 699 ALA A CA 1
ATOM 5360 C C . ALA A 1 699 ? 20.485 9.779 8.770 1.00 89.44 699 ALA A C 1
ATOM 5362 O O . ALA A 1 699 ? 21.334 10.191 7.977 1.00 89.44 699 ALA A O 1
ATOM 5363 N N . PHE A 1 700 ? 19.186 10.017 8.622 1.00 92.56 700 PHE A N 1
ATOM 5364 C CA . PHE A 1 700 ? 18.625 10.850 7.568 1.00 92.56 700 PHE A CA 1
ATOM 5365 C C . PHE A 1 700 ? 17.585 11.786 8.175 1.00 92.56 700 PHE A C 1
ATOM 5367 O O . PHE A 1 700 ? 16.713 11.355 8.931 1.00 92.56 700 PHE A O 1
ATOM 5374 N N . THR A 1 701 ? 17.672 13.064 7.824 1.00 91.81 701 THR A N 1
ATOM 5375 C CA . THR A 1 701 ? 16.709 14.086 8.233 1.00 91.81 701 THR A CA 1
ATOM 5376 C C . THR A 1 701 ? 16.187 14.757 6.977 1.00 91.81 701 THR A C 1
ATOM 5378 O O . THR A 1 701 ? 16.950 15.396 6.255 1.00 91.81 701 THR A O 1
ATOM 5381 N N . GLY A 1 702 ? 14.897 14.567 6.714 1.00 90.62 702 GLY A N 1
ATOM 5382 C CA . GLY A 1 702 ? 14.199 15.168 5.584 1.00 90.62 702 GLY A CA 1
ATOM 5383 C C . GLY A 1 702 ? 13.319 16.344 6.003 1.00 90.62 702 GLY A C 1
ATOM 5384 O O . GLY A 1 702 ? 13.360 16.815 7.143 1.00 90.62 702 GLY A O 1
ATOM 5385 N N . LEU A 1 703 ? 12.460 16.781 5.085 1.00 91.06 703 LEU A N 1
ATOM 5386 C CA . LEU A 1 703 ? 11.451 17.816 5.314 1.00 91.06 703 LEU A CA 1
ATOM 5387 C C . LEU A 1 703 ? 10.451 17.423 6.416 1.00 91.06 703 LEU A C 1
ATOM 5389 O O . LEU A 1 703 ? 9.966 18.273 7.161 1.00 91.06 703 LEU A O 1
ATOM 5393 N N . THR A 1 704 ? 10.166 16.127 6.544 1.00 91.94 704 THR A N 1
ATOM 5394 C CA . THR A 1 704 ? 9.291 15.524 7.561 1.00 91.94 704 THR A CA 1
ATOM 5395 C C . THR A 1 704 ? 10.019 15.194 8.871 1.00 91.94 704 THR A C 1
ATOM 5397 O O . THR A 1 704 ? 9.464 14.516 9.738 1.00 91.94 704 THR A O 1
ATOM 5400 N N . GLY A 1 705 ? 11.257 15.664 9.048 1.00 90.44 705 GLY A N 1
ATOM 5401 C CA . GLY A 1 705 ? 12.064 15.451 10.250 1.00 90.44 705 GLY A CA 1
ATOM 5402 C C . GLY A 1 705 ? 12.959 14.204 10.190 1.00 90.44 705 GLY A C 1
ATOM 5403 O O . GLY A 1 705 ? 13.195 13.659 9.110 1.00 90.44 705 GLY A O 1
ATOM 5404 N N . PRO A 1 706 ? 13.500 13.758 11.340 1.00 91.19 706 PRO A N 1
ATOM 5405 C CA . PRO A 1 706 ? 14.453 12.652 11.397 1.00 91.19 706 PRO A CA 1
ATOM 5406 C C . PRO A 1 706 ? 13.782 11.293 11.162 1.00 91.19 706 PRO A C 1
ATOM 5408 O O . PRO A 1 706 ? 12.650 11.054 11.601 1.00 91.19 706 PRO A O 1
ATOM 5411 N N . PHE A 1 707 ? 14.493 10.399 10.477 1.00 92.25 707 PHE A N 1
ATOM 5412 C CA . PHE A 1 707 ? 14.094 9.017 10.227 1.00 92.25 707 PHE A CA 1
ATOM 5413 C C . PHE A 1 707 ? 14.870 8.090 11.160 1.00 92.25 707 PHE A C 1
ATOM 5415 O O . PHE A 1 707 ? 16.058 7.839 10.964 1.00 92.25 707 PHE A O 1
ATOM 5422 N N . GLU A 1 708 ? 14.178 7.577 12.171 1.00 91.62 708 GLU A N 1
ATOM 5423 C CA . GLU A 1 708 ? 14.675 6.538 13.069 1.00 91.62 708 GLU A CA 1
ATOM 5424 C C . GLU A 1 708 ? 13.913 5.247 12.785 1.00 91.62 708 GLU A C 1
ATOM 5426 O O . GLU A 1 708 ? 12.697 5.283 12.614 1.00 91.62 708 GLU A O 1
ATOM 5431 N N . TRP A 1 709 ? 14.606 4.111 12.721 1.00 92.06 709 TRP A N 1
ATOM 5432 C CA . TRP A 1 709 ? 14.015 2.850 12.273 1.00 92.06 709 TRP A CA 1
ATOM 5433 C C . TRP A 1 709 ? 13.976 1.807 13.388 1.00 92.06 709 TRP A C 1
ATOM 5435 O O . TRP A 1 709 ? 14.943 1.612 14.122 1.00 92.06 709 TRP A O 1
ATOM 5445 N N . THR A 1 710 ? 12.861 1.089 13.469 1.00 90.50 710 THR A N 1
ATOM 5446 C CA . THR A 1 710 ? 12.702 -0.155 14.227 1.00 90.50 710 THR A CA 1
ATOM 5447 C C . THR A 1 710 ? 12.311 -1.281 13.275 1.00 90.50 710 THR A C 1
ATOM 5449 O O . THR A 1 710 ? 12.072 -1.057 12.086 1.00 90.50 710 THR A O 1
ATOM 5452 N N . THR A 1 711 ? 12.246 -2.509 13.778 1.00 87.38 711 THR A N 1
ATOM 5453 C CA . THR A 1 711 ? 11.781 -3.651 12.993 1.00 87.38 711 THR A CA 1
ATOM 5454 C C . THR A 1 711 ? 10.590 -4.311 13.660 1.00 87.38 711 THR A C 1
ATOM 5456 O O . THR A 1 711 ? 10.691 -4.713 14.818 1.00 87.38 711 THR A O 1
ATOM 5459 N N . THR A 1 712 ? 9.497 -4.459 12.917 1.00 74.50 712 THR A N 1
ATOM 5460 C CA . THR A 1 712 ? 8.235 -5.051 13.373 1.00 74.50 712 THR A CA 1
ATOM 5461 C C . THR A 1 712 ? 7.751 -6.057 12.331 1.00 74.50 712 THR A C 1
ATOM 5463 O O . THR A 1 712 ? 7.681 -5.733 11.152 1.00 74.50 712 THR A O 1
ATOM 5466 N N . ASP A 1 713 ? 7.480 -7.300 12.743 1.00 76.12 713 ASP A N 1
ATOM 5467 C CA . ASP A 1 713 ? 6.907 -8.373 11.906 1.00 76.12 713 ASP A CA 1
ATOM 5468 C C . ASP A 1 713 ? 7.510 -8.512 10.493 1.00 76.12 713 ASP A C 1
ATOM 5470 O O . ASP A 1 713 ? 6.801 -8.654 9.502 1.00 76.12 713 ASP A O 1
ATOM 5474 N N . GLY A 1 714 ? 8.842 -8.452 10.390 1.00 76.19 714 GLY A N 1
ATOM 5475 C CA . GLY A 1 714 ? 9.539 -8.604 9.106 1.00 76.19 714 GLY A CA 1
ATOM 5476 C C . GLY A 1 714 ? 9.581 -7.346 8.225 1.00 76.19 714 GLY A C 1
ATOM 5477 O O . GLY A 1 714 ? 10.068 -7.421 7.100 1.00 76.19 714 GLY A O 1
ATOM 5478 N N . ALA A 1 715 ? 9.154 -6.187 8.731 1.00 88.19 715 ALA A N 1
ATOM 5479 C CA . ALA A 1 715 ? 9.274 -4.884 8.077 1.00 88.19 715 ALA A CA 1
ATOM 5480 C C . ALA A 1 715 ? 10.203 -3.936 8.858 1.00 88.19 715 ALA A C 1
ATOM 5482 O O . ALA A 1 715 ? 10.395 -4.082 10.070 1.00 88.19 715 ALA A O 1
ATOM 5483 N N . TYR A 1 716 ? 10.780 -2.952 8.165 1.00 92.44 716 TYR A N 1
ATOM 5484 C CA . TYR A 1 716 ? 11.373 -1.770 8.791 1.00 92.44 716 TYR A CA 1
ATOM 5485 C C . TYR A 1 716 ? 10.289 -0.708 8.958 1.00 92.44 716 TYR A C 1
ATOM 5487 O O . TYR A 1 716 ? 9.580 -0.401 8.005 1.00 92.44 716 TYR A O 1
ATOM 5495 N N . SER A 1 717 ? 10.162 -0.134 10.149 1.00 92.25 717 SER A N 1
ATOM 5496 C CA . SER A 1 717 ? 9.145 0.870 10.469 1.00 92.25 717 SER A CA 1
ATOM 5497 C C . SER A 1 717 ? 9.788 2.115 11.059 1.00 92.25 717 SER A C 1
ATOM 5499 O O . SER A 1 717 ? 10.680 2.005 11.906 1.00 92.25 717 SER A O 1
ATOM 5501 N N . ARG A 1 718 ? 9.359 3.300 10.611 1.00 92.00 718 ARG A N 1
ATOM 5502 C CA . ARG A 1 718 ? 9.801 4.567 11.197 1.00 92.00 718 ARG A CA 1
ATOM 5503 C C . ARG A 1 718 ? 9.250 4.689 12.617 1.00 92.00 718 ARG A C 1
ATOM 5505 O O . ARG A 1 718 ? 8.039 4.664 12.819 1.00 92.00 718 ARG A O 1
ATOM 5512 N N . ILE A 1 719 ? 10.139 4.863 13.590 1.00 87.75 719 ILE A N 1
ATOM 5513 C CA . ILE A 1 719 ? 9.783 5.148 14.979 1.00 87.75 719 ILE A CA 1
ATOM 5514 C C . ILE A 1 719 ? 9.194 6.555 15.028 1.00 87.75 719 ILE A C 1
ATOM 5516 O O . ILE A 1 719 ? 9.820 7.525 14.596 1.00 87.75 719 ILE A O 1
ATOM 5520 N N . GLY A 1 720 ? 7.989 6.674 15.574 1.00 82.69 720 GLY A N 1
ATOM 5521 C CA . GLY A 1 720 ? 7.330 7.957 15.741 1.00 82.69 720 GLY A CA 1
ATOM 5522 C C . GLY A 1 720 ? 6.521 8.003 17.023 1.00 82.69 720 GLY A C 1
ATOM 5523 O O . GLY A 1 720 ? 5.802 7.070 17.363 1.00 82.69 720 GLY A O 1
ATOM 5524 N N . THR A 1 721 ? 6.606 9.124 17.734 1.00 89.25 721 THR A N 1
ATOM 5525 C CA . THR A 1 721 ? 5.607 9.451 18.748 1.00 89.25 721 THR A CA 1
ATOM 5526 C C . THR A 1 721 ? 4.260 9.610 18.060 1.00 89.25 721 THR A C 1
ATOM 5528 O O . THR A 1 721 ? 4.149 10.298 17.043 1.00 89.25 721 THR A O 1
ATOM 5531 N N . THR A 1 722 ? 3.228 9.022 18.639 1.00 91.38 722 THR A N 1
ATOM 5532 C CA . THR A 1 722 ? 1.872 9.082 18.116 1.00 91.38 722 THR A CA 1
ATOM 5533 C C . THR A 1 722 ? 1.017 9.951 19.033 1.00 91.38 722 THR A C 1
ATOM 5535 O O . THR A 1 722 ? 1.094 9.861 20.255 1.00 91.38 722 THR A O 1
ATOM 5538 N N . ILE A 1 723 ? 0.227 10.855 18.467 1.00 92.88 723 ILE A N 1
ATOM 5539 C CA . ILE A 1 723 ? -0.547 11.843 19.217 1.00 92.88 723 ILE A CA 1
ATOM 5540 C C . ILE A 1 723 ? -2.025 11.489 19.133 1.00 92.88 723 ILE A C 1
ATOM 5542 O O . ILE A 1 723 ? -2.588 11.387 18.043 1.00 92.88 723 ILE A O 1
ATOM 5546 N N . LEU A 1 724 ? -2.656 11.350 20.299 1.00 94.12 724 LEU A N 1
ATOM 5547 C CA . LEU A 1 724 ? -4.103 11.231 20.410 1.00 94.12 724 LEU A CA 1
ATOM 5548 C C . LEU A 1 724 ? -4.700 12.639 20.426 1.00 94.12 724 LEU A C 1
ATOM 5550 O O . LEU A 1 724 ? -4.372 13.456 21.296 1.00 94.12 724 LEU A O 1
ATOM 5554 N N . SER A 1 725 ? -5.582 12.913 19.472 1.00 92.75 725 SER A N 1
ATOM 5555 C CA . SER A 1 725 ? -6.256 14.199 19.322 1.00 92.75 725 SER A CA 1
ATOM 5556 C C . SER A 1 725 ? -7.767 14.035 19.401 1.00 92.75 725 SER A C 1
ATOM 5558 O O . SER A 1 725 ? -8.319 13.028 18.973 1.00 92.75 725 SER A O 1
ATOM 5560 N N . GLN A 1 726 ? -8.440 15.043 19.945 1.00 93.19 726 GLN A N 1
ATOM 5561 C CA . GLN A 1 726 ? -9.889 15.145 19.993 1.00 93.19 726 GLN A CA 1
ATOM 5562 C C . GLN A 1 726 ? -10.352 16.354 19.181 1.00 93.19 726 GLN A C 1
ATOM 5564 O O . GLN A 1 726 ? -9.872 17.471 19.388 1.00 93.19 726 GLN A O 1
ATOM 5569 N N . TRP A 1 727 ? -11.308 16.148 18.282 1.00 89.56 727 TRP A N 1
ATOM 5570 C CA . TRP A 1 727 ? -11.829 17.197 17.415 1.00 89.56 727 TRP A CA 1
ATOM 5571 C C . TRP A 1 727 ? -12.782 18.158 18.129 1.00 89.56 727 TRP A C 1
ATOM 5573 O O . TRP A 1 727 ? -13.672 17.753 18.881 1.00 89.56 727 TRP A O 1
ATOM 5583 N N . ASN A 1 728 ? -12.628 19.449 17.838 1.00 85.50 728 ASN A N 1
ATOM 5584 C CA . ASN A 1 728 ? -13.472 20.526 18.332 1.00 85.50 728 ASN A CA 1
ATOM 5585 C C . ASN A 1 728 ? -13.919 21.442 17.182 1.00 85.50 728 ASN A C 1
ATOM 5587 O O . ASN A 1 728 ? -13.087 21.942 16.434 1.00 85.50 728 ASN A O 1
ATOM 5591 N N . LEU A 1 729 ? -15.214 21.763 17.121 1.00 76.88 729 LEU A N 1
ATOM 5592 C CA . LEU A 1 729 ? -15.801 22.647 16.103 1.00 76.88 729 LEU A CA 1
ATOM 5593 C C . LEU A 1 729 ? -15.157 24.045 16.007 1.00 76.88 729 LEU A C 1
ATOM 5595 O O . LEU A 1 729 ? -15.163 24.646 14.942 1.00 76.88 729 LEU A O 1
ATOM 5599 N N . LYS A 1 730 ? -14.616 24.587 17.107 1.00 73.06 730 LYS A N 1
ATOM 5600 C CA . LYS A 1 730 ? -14.053 25.950 17.157 1.00 73.06 730 LYS A CA 1
ATOM 5601 C C . LYS A 1 730 ? -12.547 26.017 16.903 1.00 73.06 730 LYS A C 1
ATOM 5603 O O . LYS A 1 730 ? -12.060 27.058 16.481 1.00 73.06 730 LYS A O 1
ATOM 5608 N N . ILE A 1 731 ? -11.810 24.962 17.254 1.00 73.31 731 ILE A N 1
ATOM 5609 C CA . ILE A 1 731 ? -10.332 24.971 17.327 1.00 73.31 731 ILE A CA 1
ATOM 5610 C C . ILE A 1 731 ? -9.718 23.899 16.403 1.00 73.31 731 ILE A C 1
ATOM 5612 O O . ILE A 1 731 ? -8.525 23.936 16.124 1.00 73.31 731 ILE A O 1
ATOM 5616 N N . GLY A 1 732 ? -10.518 22.957 15.897 1.00 79.19 732 GLY A N 1
ATOM 5617 C CA . GLY A 1 732 ? -10.045 21.791 15.155 1.00 79.19 732 GLY A CA 1
ATOM 5618 C C . GLY A 1 732 ? -9.517 20.693 16.082 1.00 79.19 732 GLY A C 1
ATOM 5619 O O . GLY A 1 732 ? -10.021 20.501 17.194 1.00 79.19 732 GLY A O 1
ATOM 5620 N N . ALA A 1 733 ? -8.512 19.948 15.623 1.00 83.31 733 ALA A N 1
ATOM 5621 C CA . ALA A 1 733 ? -7.899 18.868 16.388 1.00 83.31 733 ALA A CA 1
ATOM 5622 C C . ALA A 1 733 ? -7.124 19.414 17.599 1.00 83.31 733 ALA A C 1
ATOM 5624 O O . ALA A 1 733 ? -6.187 20.200 17.467 1.00 83.31 733 ALA A O 1
ATOM 5625 N N . ARG A 1 734 ? -7.502 18.973 18.798 1.00 88.50 734 ARG A N 1
ATOM 5626 C CA . ARG A 1 734 ? -6.839 19.316 20.058 1.00 88.50 734 ARG A CA 1
ATOM 5627 C C . ARG A 1 734 ? -6.125 18.094 20.612 1.00 88.50 734 ARG A C 1
ATOM 5629 O O . ARG A 1 734 ? -6.760 17.067 20.823 1.00 88.50 734 ARG A O 1
ATOM 5636 N N . LYS A 1 735 ? -4.838 18.221 20.928 1.00 91.69 735 LYS A N 1
ATOM 5637 C CA . LYS A 1 735 ? -4.067 17.158 21.585 1.00 91.69 735 LYS A CA 1
ATOM 5638 C C . LYS A 1 735 ? -4.661 16.817 22.959 1.00 91.69 735 LYS A C 1
ATOM 5640 O O . LYS A 1 735 ? -4.898 17.716 23.761 1.00 91.69 735 LYS A O 1
ATOM 5645 N N . VAL A 1 736 ? -4.873 15.528 23.218 1.00 94.38 736 VAL A N 1
ATOM 5646 C CA . VAL A 1 736 ? -5.361 14.995 24.506 1.00 94.38 736 VAL A CA 1
ATOM 5647 C C . VAL A 1 736 ? -4.442 13.924 25.092 1.00 94.38 736 VAL A C 1
ATOM 5649 O O . VAL A 1 736 ? -4.539 13.621 26.275 1.00 94.38 736 VAL A O 1
ATOM 5652 N N . GLY A 1 737 ? -3.528 13.360 24.302 1.00 94.75 737 GLY A N 1
ATOM 5653 C CA . GLY A 1 737 ? -2.559 12.392 24.801 1.00 94.75 737 GLY A CA 1
ATOM 5654 C C . GLY A 1 737 ? -1.381 12.175 23.860 1.00 94.75 737 GLY A C 1
ATOM 5655 O O . GLY A 1 737 ? -1.392 12.597 22.702 1.00 94.75 737 GLY A O 1
ATOM 5656 N N . THR A 1 738 ? -0.354 11.518 24.383 1.00 95.25 738 THR A N 1
ATOM 5657 C CA . THR A 1 738 ? 0.868 11.140 23.672 1.00 95.25 738 THR A CA 1
ATOM 5658 C C . THR A 1 738 ? 1.108 9.655 23.898 1.00 95.25 738 THR A C 1
ATOM 5660 O O . THR A 1 738 ? 1.230 9.223 25.038 1.00 95.25 738 THR A O 1
ATOM 5663 N N . TRP A 1 739 ? 1.182 8.874 22.830 1.00 93.69 739 TRP A N 1
ATOM 5664 C CA . TRP A 1 739 ? 1.524 7.461 22.876 1.00 93.69 739 TRP A CA 1
ATOM 5665 C C . TRP A 1 739 ? 2.927 7.255 22.313 1.00 93.69 739 TRP A C 1
ATOM 5667 O O . TRP A 1 739 ? 3.224 7.649 21.184 1.00 93.69 739 TRP A O 1
ATOM 5677 N N . ALA A 1 740 ? 3.803 6.659 23.112 1.00 90.44 740 ALA A N 1
ATOM 5678 C CA . ALA A 1 740 ? 5.156 6.320 22.696 1.00 90.44 740 ALA A CA 1
ATOM 5679 C C . ALA A 1 740 ? 5.640 5.089 23.459 1.00 90.44 740 ALA A C 1
ATOM 5681 O O . ALA A 1 740 ? 5.384 4.951 24.655 1.00 90.44 740 ALA A O 1
ATOM 5682 N N . LYS A 1 741 ? 6.385 4.212 22.774 1.00 82.62 741 LYS A N 1
ATOM 5683 C CA . LYS A 1 741 ? 7.036 3.035 23.381 1.00 82.62 741 LYS A CA 1
ATOM 5684 C C . LYS A 1 741 ? 6.067 2.135 24.172 1.00 82.62 741 LYS A C 1
ATOM 5686 O O . LYS A 1 741 ? 6.436 1.604 25.215 1.00 82.62 741 LYS A O 1
ATOM 5691 N N . GLY A 1 742 ? 4.833 1.972 23.685 1.00 85.06 742 GLY A N 1
ATOM 5692 C CA . GLY A 1 742 ? 3.837 1.092 24.307 1.00 85.06 742 GLY A CA 1
ATOM 5693 C C . GLY A 1 742 ? 3.140 1.660 25.546 1.00 85.06 742 GLY A C 1
ATOM 5694 O O . GLY A 1 742 ? 2.590 0.889 26.323 1.00 85.06 742 GLY A O 1
ATOM 5695 N N . SER A 1 743 ? 3.188 2.977 25.770 1.00 90.50 743 SER A N 1
ATOM 5696 C CA . SER A 1 743 ? 2.472 3.625 26.871 1.00 90.50 743 SER A CA 1
ATOM 5697 C C . SER A 1 743 ? 1.794 4.913 26.414 1.00 90.50 743 SER A C 1
ATOM 5699 O O . SER A 1 743 ? 2.397 5.734 25.716 1.00 90.50 743 SER A O 1
ATOM 5701 N N . LEU A 1 744 ? 0.541 5.098 26.843 1.00 93.38 744 LEU A N 1
ATOM 5702 C CA . LEU A 1 744 ? -0.236 6.321 26.649 1.00 93.38 744 LEU A CA 1
ATOM 5703 C C . LEU A 1 744 ? -0.086 7.275 27.841 1.00 93.38 744 LEU A C 1
ATOM 5705 O O . LEU A 1 744 ? -0.551 6.979 28.941 1.00 93.38 744 LEU A O 1
ATOM 5709 N N . ASP A 1 745 ? 0.469 8.459 27.612 1.00 94.56 745 ASP A N 1
ATOM 5710 C CA . ASP A 1 745 ? 0.370 9.597 28.524 1.00 94.56 745 ASP A CA 1
ATOM 5711 C C . ASP A 1 745 ? -0.866 10.436 28.167 1.00 94.56 745 ASP A C 1
ATOM 5713 O O . ASP A 1 745 ? -0.952 10.997 27.072 1.00 94.56 745 ASP A O 1
ATOM 5717 N N . LEU A 1 746 ? -1.861 10.465 29.056 1.00 93.81 746 LEU A N 1
ATOM 5718 C CA . LEU A 1 746 ? -3.181 11.041 28.792 1.00 93.81 746 LEU A CA 1
ATOM 5719 C C . LEU A 1 746 ? -3.404 12.288 29.648 1.00 93.81 746 LEU A C 1
ATOM 5721 O O . LEU A 1 746 ? -3.400 12.214 30.877 1.00 93.81 746 LEU A O 1
ATOM 5725 N N . ASP A 1 747 ? -3.694 13.411 28.996 1.00 93.19 747 ASP A N 1
ATOM 5726 C CA . ASP A 1 747 ? -4.088 14.645 29.663 1.00 93.19 747 ASP A CA 1
ATOM 5727 C C . ASP A 1 747 ? -5.602 14.650 29.906 1.00 93.19 747 ASP A C 1
ATOM 5729 O O . ASP A 1 747 ? -6.414 15.063 29.072 1.00 93.19 747 ASP A O 1
ATOM 5733 N N . ASN A 1 748 ? -5.991 14.195 31.097 1.00 88.44 748 ASN A N 1
ATOM 5734 C CA . ASN A 1 748 ? -7.393 14.159 31.509 1.00 88.44 748 ASN A CA 1
ATOM 5735 C C . ASN A 1 748 ? -8.041 15.552 31.580 1.00 88.44 748 ASN A C 1
ATOM 5737 O O . ASN A 1 748 ? -9.261 15.649 31.467 1.00 88.44 748 ASN A O 1
ATOM 5741 N N . SER A 1 749 ? -7.260 16.624 31.759 1.00 88.75 749 SER A N 1
ATOM 5742 C CA . SER A 1 749 ? -7.789 17.992 31.806 1.00 88.75 749 SER A CA 1
ATOM 5743 C C . SER A 1 749 ? -8.167 18.512 30.417 1.00 88.75 749 SER A C 1
ATOM 5745 O O . SER A 1 749 ? -9.078 19.333 30.270 1.00 88.75 749 SER A O 1
ATOM 5747 N N . ALA A 1 750 ? -7.506 17.991 29.382 1.00 89.62 750 ALA A N 1
ATOM 5748 C CA . ALA A 1 750 ? -7.805 18.314 28.000 1.00 89.62 750 ALA A CA 1
ATOM 5749 C C . ALA A 1 750 ? -9.070 17.603 27.497 1.00 89.62 750 ALA A C 1
ATOM 5751 O O . ALA A 1 750 ? -9.756 18.159 26.638 1.00 89.62 750 ALA A O 1
ATOM 5752 N N . LEU A 1 751 ? -9.433 16.426 28.017 1.00 91.75 751 LEU A N 1
ATOM 5753 C CA . LEU A 1 751 ? -10.612 15.675 27.568 1.00 91.75 751 LEU A CA 1
ATOM 5754 C C . LEU A 1 751 ? -11.922 16.443 27.801 1.00 91.75 751 LEU A C 1
ATOM 5756 O O . LEU A 1 751 ? -12.165 16.997 28.871 1.00 91.75 751 LEU A O 1
ATOM 5760 N N . LYS A 1 752 ? -12.795 16.466 26.787 1.00 91.75 752 LYS A N 1
ATOM 5761 C CA . LYS A 1 752 ? -14.161 17.003 26.912 1.00 91.75 752 LYS A CA 1
ATOM 5762 C C . LYS A 1 752 ? -15.173 16.019 26.348 1.00 91.75 752 LYS A C 1
ATOM 5764 O O . LYS A 1 752 ? -14.988 15.526 25.242 1.00 91.75 752 LYS A O 1
ATOM 5769 N N . TRP A 1 753 ? -16.251 15.770 27.079 1.00 92.38 753 TRP A N 1
ATOM 5770 C CA . TRP A 1 753 ? -17.331 14.895 26.630 1.00 92.38 753 TRP A CA 1
ATOM 5771 C C . TRP A 1 753 ? -18.488 15.723 26.081 1.00 92.38 753 TRP A C 1
ATOM 5773 O O . TRP A 1 753 ? -18.833 16.763 26.637 1.00 92.38 753 TRP A O 1
ATOM 5783 N N . TYR A 1 754 ? -19.052 15.263 24.967 1.00 90.94 754 TYR A N 1
ATOM 5784 C CA . TYR A 1 754 ? -20.114 15.948 24.223 1.00 90.94 754 TYR A CA 1
ATOM 5785 C C . TYR A 1 754 ? -21.503 15.363 24.515 1.00 90.94 754 TYR A C 1
ATOM 5787 O O . TYR A 1 754 ? -22.456 15.619 23.782 1.00 90.94 754 TYR A O 1
ATOM 5795 N N . THR A 1 755 ? -21.620 14.588 25.592 1.00 91.19 755 THR A N 1
ATOM 5796 C CA . THR A 1 755 ? -22.899 14.100 26.101 1.00 91.19 755 THR A CA 1
ATOM 5797 C C . THR A 1 755 ? -23.724 15.247 26.666 1.00 91.19 755 THR A C 1
ATOM 5799 O O . THR A 1 755 ? -23.185 16.266 27.104 1.00 91.19 755 THR A O 1
ATOM 5802 N N . THR A 1 756 ? -25.045 15.079 26.718 1.00 89.19 756 THR A N 1
ATOM 5803 C CA . THR A 1 756 ? -25.942 16.097 27.291 1.00 89.19 756 THR A CA 1
ATOM 5804 C C . THR A 1 756 ? -25.637 16.428 28.754 1.00 89.19 756 THR A C 1
ATOM 5806 O O . THR A 1 756 ? -25.925 17.533 29.201 1.00 89.19 756 THR A O 1
ATOM 5809 N N . ASP A 1 757 ? -25.059 15.489 29.505 1.00 88.38 757 ASP A N 1
ATOM 5810 C CA . ASP A 1 757 ? -24.683 15.649 30.914 1.00 88.38 757 ASP A CA 1
ATOM 5811 C C . ASP A 1 757 ? -23.200 16.020 31.129 1.00 88.38 757 ASP A C 1
ATOM 5813 O O . ASP A 1 757 ? -22.773 16.219 32.268 1.00 88.38 757 ASP A O 1
ATOM 5817 N N . GLY A 1 758 ? -22.405 16.108 30.054 1.00 87.75 758 GLY A N 1
ATOM 5818 C CA . GLY A 1 758 ? -20.971 16.410 30.084 1.00 87.75 758 GLY A CA 1
ATOM 5819 C C . GLY A 1 758 ? -20.090 15.333 30.730 1.00 87.75 758 GLY A C 1
ATOM 5820 O O . GLY A 1 758 ? -18.907 15.582 30.985 1.00 87.75 758 GLY A O 1
ATOM 5821 N N . ARG A 1 759 ? -20.636 14.149 31.032 1.00 89.06 759 ARG A N 1
ATOM 5822 C CA . ARG A 1 759 ? -19.911 13.039 31.662 1.00 89.06 759 ARG A CA 1
ATOM 5823 C C . ARG A 1 759 ? -19.345 12.074 30.624 1.00 89.06 759 ARG A C 1
ATOM 5825 O O . ARG A 1 759 ? -19.781 12.016 29.481 1.00 89.06 759 ARG A O 1
ATOM 5832 N N . LYS A 1 760 ? -18.358 11.281 31.047 1.00 91.06 760 LYS A N 1
ATOM 5833 C CA . LYS A 1 760 ? -17.798 10.206 30.222 1.00 91.06 760 LYS A CA 1
ATOM 5834 C C . LYS A 1 760 ? -18.898 9.184 29.870 1.00 91.06 760 LYS A C 1
ATOM 5836 O O . LYS A 1 760 ? -19.505 8.656 30.806 1.00 91.06 760 LYS A O 1
ATOM 5841 N N . PRO A 1 761 ? -19.100 8.853 28.582 1.00 91.19 761 PRO A N 1
ATOM 5842 C CA . PRO A 1 761 ? -20.020 7.798 28.168 1.00 91.19 761 PRO A CA 1
ATOM 5843 C C . PRO A 1 761 ? -19.633 6.416 28.701 1.00 91.19 761 PRO A C 1
ATOM 5845 O O . PRO A 1 761 ? -18.450 6.115 28.899 1.00 91.19 761 PRO A O 1
ATOM 5848 N N . ASP A 1 762 ? -20.630 5.556 28.900 1.00 89.31 762 ASP A N 1
ATOM 5849 C CA . ASP A 1 762 ? -20.397 4.117 29.016 1.00 89.31 762 ASP A CA 1
ATOM 5850 C C . ASP A 1 762 ? -20.199 3.474 27.633 1.00 89.31 762 ASP A C 1
ATOM 5852 O O . ASP A 1 762 ? -20.314 4.134 26.602 1.00 89.31 762 ASP A O 1
ATOM 5856 N N . ASP A 1 763 ? -19.842 2.192 27.609 1.00 87.50 763 ASP A N 1
ATOM 5857 C CA . ASP A 1 763 ? -19.674 1.422 26.374 1.00 87.50 763 ASP A CA 1
ATOM 5858 C C . ASP A 1 763 ? -20.964 0.704 25.932 1.00 87.50 763 ASP A C 1
ATOM 5860 O O . ASP A 1 763 ? -20.923 -0.171 25.068 1.00 87.50 763 ASP A O 1
ATOM 5864 N N . GLY A 1 764 ? -22.115 1.056 26.519 1.00 85.06 764 GLY A N 1
ATOM 5865 C CA . GLY A 1 764 ? -23.401 0.420 26.241 1.00 85.06 764 GLY A CA 1
ATOM 5866 C C . GLY A 1 764 ? -23.601 -0.947 26.897 1.00 85.06 764 GLY A C 1
ATOM 5867 O O . GLY A 1 764 ? -24.581 -1.631 26.594 1.00 85.06 764 GLY A O 1
ATOM 5868 N N . SER A 1 765 ? -22.683 -1.381 27.771 1.00 79.81 765 SER A N 1
ATOM 5869 C CA . SER A 1 765 ? -22.852 -2.585 28.592 1.00 79.81 765 SER A CA 1
ATOM 5870 C C . SER A 1 765 ? -24.029 -2.461 29.566 1.00 79.81 765 SER A C 1
ATOM 5872 O O . SER A 1 765 ? -24.255 -1.419 30.184 1.00 79.81 765 SER A O 1
ATOM 5874 N N . GLU A 1 766 ? -24.788 -3.548 29.726 1.00 68.56 766 GLU A N 1
ATOM 5875 C CA . GLU A 1 766 ? -25.803 -3.642 30.775 1.00 68.56 766 GLU A CA 1
ATOM 5876 C C . GLU A 1 766 ? -25.110 -3.634 32.143 1.00 68.56 766 GLU A C 1
ATOM 5878 O O . GLU A 1 766 ? -24.499 -4.619 32.561 1.00 68.56 766 GLU A O 1
ATOM 5883 N N . ARG A 1 767 ? -25.178 -2.506 32.853 1.00 62.53 767 ARG A N 1
ATOM 5884 C CA . ARG A 1 767 ? -24.608 -2.389 34.199 1.00 62.53 767 ARG A CA 1
ATOM 5885 C C . ARG A 1 767 ? -25.513 -3.080 35.212 1.00 62.53 767 ARG A C 1
ATOM 5887 O O . ARG A 1 767 ? -26.691 -2.745 35.326 1.00 62.53 767 ARG A O 1
ATOM 5894 N N . CYS A 1 768 ? -24.961 -4.003 35.997 1.00 70.69 768 CYS A N 1
ATOM 5895 C CA . CYS A 1 768 ? -25.682 -4.647 37.095 1.00 70.69 768 CYS A CA 1
ATOM 5896 C C . CYS A 1 768 ? -25.357 -4.018 38.459 1.00 70.69 768 CYS A C 1
ATOM 5898 O O . CYS A 1 768 ? -24.323 -3.382 38.649 1.00 70.69 768 CYS A O 1
ATOM 5900 N N . ALA A 1 769 ? -26.207 -4.266 39.463 1.00 73.56 769 ALA A N 1
ATOM 5901 C CA . ALA A 1 769 ? -25.994 -3.789 40.837 1.00 73.56 769 ALA A CA 1
ATOM 5902 C C . ALA A 1 769 ? -24.667 -4.268 41.476 1.00 73.56 769 ALA A C 1
ATOM 5904 O O . ALA A 1 769 ? -24.189 -3.659 42.428 1.00 73.56 769 ALA A O 1
ATOM 5905 N N . LEU A 1 770 ? -24.063 -5.340 40.946 1.00 78.06 770 LEU A N 1
ATOM 5906 C CA . LEU A 1 770 ? -22.783 -5.908 41.387 1.00 78.06 770 LEU A CA 1
ATOM 5907 C C . LEU A 1 770 ? -21.607 -5.555 40.457 1.00 78.06 770 LEU A C 1
ATOM 5909 O O . LEU A 1 770 ? -20.597 -6.255 40.488 1.00 78.06 770 LEU A O 1
ATOM 5913 N N . GLN A 1 771 ? -21.702 -4.494 39.644 1.00 75.75 771 GLN A N 1
ATOM 5914 C CA . GLN A 1 771 ? -20.673 -4.164 38.646 1.00 75.75 771 GLN A CA 1
ATOM 5915 C C . GLN A 1 771 ? -19.256 -4.115 39.242 1.00 75.75 771 GLN A C 1
ATOM 5917 O O . GLN A 1 771 ? -18.353 -4.751 38.715 1.00 75.75 771 GLN A O 1
ATOM 5922 N N . GLY A 1 772 ? -19.074 -3.478 40.405 1.00 76.12 772 GLY A N 1
ATOM 5923 C CA . GLY A 1 772 ? -17.759 -3.416 41.056 1.00 76.12 772 GLY A CA 1
ATOM 5924 C C . GLY A 1 772 ? -17.187 -4.786 41.455 1.00 76.12 772 GLY A C 1
ATOM 5925 O O . GLY A 1 772 ? -15.975 -4.968 41.453 1.00 76.12 772 GLY A O 1
ATOM 5926 N N . PHE A 1 773 ? -18.037 -5.772 41.757 1.00 76.50 773 PHE A N 1
ATOM 5927 C CA . PHE A 1 773 ? -17.607 -7.148 42.038 1.00 76.50 773 PHE A CA 1
ATOM 5928 C C . PHE A 1 773 ? -17.286 -7.918 40.748 1.00 76.50 773 PHE A C 1
ATOM 5930 O O . PHE A 1 773 ? -16.318 -8.676 40.707 1.00 76.50 773 PHE A O 1
ATOM 5937 N N . ALA A 1 774 ? -18.061 -7.687 39.683 1.00 76.19 774 ALA A N 1
ATOM 5938 C CA . ALA A 1 774 ? -17.809 -8.239 38.353 1.00 76.19 774 ALA A CA 1
ATOM 5939 C C . ALA A 1 774 ? -16.470 -7.744 37.772 1.00 76.19 774 ALA A C 1
ATOM 5941 O O . ALA A 1 774 ? -15.682 -8.542 37.260 1.00 76.19 774 ALA A O 1
ATOM 5942 N N . ASP A 1 775 ? -16.171 -6.453 37.944 1.00 73.69 775 ASP A N 1
ATOM 5943 C CA . ASP A 1 775 ? -14.936 -5.824 37.473 1.00 73.69 775 ASP A CA 1
ATOM 5944 C C . ASP A 1 775 ? -13.693 -6.406 38.170 1.00 73.69 775 ASP A C 1
ATOM 5946 O O . ASP A 1 775 ? -12.699 -6.694 37.503 1.00 73.69 775 ASP A O 1
ATOM 5950 N N . ILE A 1 776 ? -13.758 -6.662 39.485 1.00 80.81 776 ILE A N 1
ATOM 5951 C CA . ILE A 1 776 ? -12.674 -7.323 40.240 1.00 80.81 776 ILE A CA 1
ATOM 5952 C C . ILE A 1 776 ? -12.407 -8.729 39.688 1.00 80.81 776 ILE A C 1
ATOM 5954 O O . ILE A 1 776 ? -11.254 -9.117 39.500 1.00 80.81 776 ILE A O 1
ATOM 5958 N N . LEU A 1 777 ? -13.467 -9.478 39.383 1.00 75.88 777 LEU A N 1
ATOM 5959 C CA . LEU A 1 777 ? -13.376 -10.841 38.857 1.00 75.88 777 LEU A CA 1
ATOM 5960 C C . LEU A 1 777 ? -13.044 -10.908 37.359 1.00 75.88 777 LEU A C 1
ATOM 5962 O O . LEU A 1 777 ? -12.868 -12.009 36.844 1.00 75.88 777 LEU A O 1
ATOM 5966 N N . HIS A 1 778 ? -12.958 -9.764 36.667 1.00 69.81 778 HIS A N 1
ATOM 5967 C CA . HIS A 1 778 ? -12.810 -9.690 35.208 1.00 69.81 778 HIS A CA 1
ATOM 5968 C C . HIS A 1 778 ? -13.857 -10.550 34.472 1.00 69.81 778 HIS A C 1
ATOM 5970 O O . HIS A 1 778 ? -13.550 -11.196 33.472 1.00 69.81 778 HIS A O 1
ATOM 5976 N N . ALA A 1 779 ? -15.093 -10.575 34.977 1.00 73.81 779 ALA A N 1
ATOM 5977 C CA . ALA A 1 779 ? -16.146 -11.473 34.512 1.00 73.81 779 ALA A CA 1
ATOM 5978 C C . ALA A 1 779 ? -17.462 -10.724 34.247 1.00 73.81 779 ALA A C 1
ATOM 5980 O O . ALA A 1 779 ? -17.654 -9.600 34.708 1.00 73.81 779 ALA A O 1
ATOM 5981 N N . ASP A 1 780 ? -18.393 -11.358 33.532 1.00 73.00 780 ASP A N 1
ATOM 5982 C CA . ASP A 1 780 ? -19.716 -10.794 33.256 1.00 73.00 780 ASP A CA 1
ATOM 5983 C C . ASP A 1 780 ? -20.574 -10.685 34.528 1.00 73.00 780 ASP A C 1
ATOM 5985 O O . ASP A 1 780 ? -20.427 -11.439 35.499 1.00 73.00 780 ASP A O 1
ATOM 5989 N N . CYS A 1 781 ? -21.571 -9.802 34.501 1.00 76.75 781 CYS A N 1
ATOM 5990 C CA . CYS A 1 781 ? -22.531 -9.647 35.596 1.00 76.75 781 CYS A CA 1
ATOM 5991 C C . CYS A 1 781 ? -23.209 -10.968 35.987 1.00 76.75 781 CYS A C 1
ATOM 5993 O O . CYS A 1 781 ? -23.370 -11.261 37.172 1.00 76.75 781 CYS A O 1
ATOM 5995 N N . ARG A 1 782 ? -23.542 -11.823 35.011 1.00 80.06 782 ARG A N 1
ATOM 5996 C CA . ARG A 1 782 ? -24.144 -13.140 35.271 1.00 80.06 782 ARG A CA 1
ATOM 5997 C C . ARG A 1 782 ? -23.209 -14.042 36.075 1.00 80.06 782 ARG A C 1
ATOM 5999 O O . ARG A 1 782 ? -23.641 -14.670 37.038 1.00 80.06 782 ARG A O 1
ATOM 6006 N N . THR A 1 783 ? -21.929 -14.073 35.716 1.00 81.19 783 THR A N 1
ATOM 6007 C CA . THR A 1 783 ? -20.905 -14.823 36.452 1.00 81.19 783 THR A CA 1
ATOM 6008 C C . THR A 1 783 ? -20.658 -14.247 37.843 1.00 81.19 783 THR A C 1
ATOM 6010 O O . THR A 1 783 ? -20.502 -15.018 38.784 1.00 81.19 783 THR A O 1
ATOM 6013 N N . ALA A 1 784 ? -20.726 -12.925 38.012 1.00 83.88 784 ALA A N 1
ATOM 6014 C CA . ALA A 1 784 ? -20.615 -12.275 39.316 1.00 83.88 784 ALA A CA 1
ATOM 6015 C C . ALA A 1 784 ? -21.772 -12.661 40.261 1.00 83.88 784 ALA A C 1
ATOM 6017 O O . ALA A 1 784 ? -21.532 -12.991 41.423 1.00 83.88 784 ALA A O 1
ATOM 6018 N N . PHE A 1 785 ? -23.015 -12.710 39.759 1.00 84.00 785 PHE A N 1
ATOM 6019 C CA . PHE A 1 785 ? -24.169 -13.195 40.530 1.00 84.00 785 PHE A CA 1
ATOM 6020 C C . PHE A 1 785 ? -24.030 -14.670 40.924 1.00 84.00 785 PHE A C 1
ATOM 6022 O O . PHE A 1 785 ? -24.294 -15.028 42.072 1.00 84.00 785 PHE A O 1
ATOM 6029 N N . VAL A 1 786 ? -23.583 -15.523 39.996 1.00 87.31 786 VAL A N 1
ATOM 6030 C CA . VAL A 1 786 ? -23.360 -16.952 40.270 1.00 87.31 786 VAL A CA 1
ATOM 6031 C C . VAL A 1 786 ? -22.245 -17.144 41.302 1.00 87.31 786 VAL A C 1
ATOM 6033 O O . VAL A 1 786 ? -22.412 -17.928 42.235 1.00 87.31 786 VAL A O 1
ATOM 6036 N N . ALA A 1 787 ? -21.142 -16.399 41.188 1.00 86.62 787 ALA A N 1
ATOM 6037 C CA . ALA A 1 787 ? -20.019 -16.463 42.119 1.00 86.62 787 ALA A CA 1
ATOM 6038 C C . ALA A 1 787 ? -20.418 -16.017 43.534 1.00 86.62 787 ALA A C 1
ATOM 6040 O O . ALA A 1 787 ? -20.115 -16.716 44.500 1.00 86.62 787 ALA A O 1
ATOM 6041 N N . LEU A 1 788 ? -21.154 -14.906 43.665 1.00 88.44 788 LEU A N 1
ATOM 6042 C CA . LEU A 1 788 ? -21.674 -14.441 44.955 1.00 88.44 788 LEU A CA 1
ATOM 6043 C C . LEU A 1 788 ? -22.628 -15.477 45.573 1.00 88.44 788 LEU A C 1
ATOM 6045 O O . LEU A 1 788 ? -22.516 -15.797 46.757 1.00 88.44 788 LEU A O 1
ATOM 6049 N N . GLY A 1 789 ? -23.533 -16.039 44.764 1.00 88.88 789 GLY A N 1
ATOM 6050 C CA . GLY A 1 789 ? -24.459 -17.086 45.194 1.00 88.88 789 GLY A CA 1
ATOM 6051 C C . GLY A 1 789 ? -23.736 -18.335 45.702 1.00 88.88 789 GLY A C 1
ATOM 6052 O O . GLY A 1 789 ? -24.048 -18.829 46.784 1.00 88.88 789 GLY A O 1
ATOM 6053 N N . ALA A 1 790 ? -22.718 -18.807 44.978 1.00 89.94 790 ALA A N 1
ATOM 6054 C CA . ALA A 1 790 ? -21.907 -19.952 45.386 1.00 89.94 790 ALA A CA 1
ATOM 6055 C C . ALA A 1 790 ? -21.161 -19.699 46.709 1.00 89.94 790 ALA A C 1
ATOM 6057 O O . ALA A 1 790 ? -21.103 -20.582 47.567 1.00 89.94 790 ALA A O 1
ATOM 6058 N N . LEU A 1 791 ? -20.643 -18.484 46.909 1.00 90.44 791 LEU A N 1
ATOM 6059 C CA . LEU A 1 791 ? -19.916 -18.094 48.120 1.00 90.44 791 LEU A CA 1
ATOM 6060 C C . LEU A 1 791 ? -20.846 -18.051 49.344 1.00 90.44 791 LEU A C 1
ATOM 6062 O O . LEU A 1 791 ? -20.507 -18.583 50.402 1.00 90.44 791 LEU A O 1
ATOM 6066 N N . LEU A 1 792 ? -22.059 -17.512 49.184 1.00 92.44 792 LEU A N 1
ATOM 6067 C CA . LEU A 1 792 ? -23.084 -17.514 50.233 1.00 92.44 792 LEU A CA 1
ATOM 6068 C C . LEU A 1 792 ? -23.533 -18.935 50.599 1.00 92.44 792 LEU A C 1
ATOM 6070 O O . LEU A 1 792 ? -23.664 -19.248 51.782 1.00 92.44 792 LEU A O 1
ATOM 6074 N N . VAL A 1 793 ? -23.711 -19.817 49.609 1.00 93.81 793 VAL A N 1
ATOM 6075 C CA . VAL A 1 793 ? -24.049 -21.231 49.845 1.00 93.81 793 VAL A CA 1
ATOM 6076 C C . VAL A 1 793 ? -22.919 -21.952 50.584 1.00 93.81 793 VAL A C 1
ATOM 6078 O O . VAL A 1 793 ? -23.187 -22.682 51.537 1.00 93.81 793 VAL A O 1
ATOM 6081 N N . ALA A 1 794 ? -21.657 -21.715 50.219 1.00 92.38 794 ALA A N 1
ATOM 6082 C CA . ALA A 1 794 ? -20.510 -22.304 50.910 1.00 92.38 794 ALA A CA 1
ATOM 6083 C C . ALA A 1 794 ? -20.431 -21.862 52.383 1.00 92.38 794 ALA A C 1
ATOM 6085 O O . ALA A 1 794 ? -20.230 -22.696 53.269 1.00 92.38 794 ALA A O 1
ATOM 6086 N N . ILE A 1 795 ? -20.659 -20.573 52.665 1.00 94.12 795 ILE A N 1
ATOM 6087 C CA . ILE A 1 795 ? -20.718 -20.047 54.038 1.00 94.12 795 ILE A CA 1
ATOM 6088 C C . ILE A 1 795 ? -21.875 -20.689 54.814 1.00 94.12 795 ILE A C 1
ATOM 6090 O O . ILE A 1 795 ? -21.689 -21.093 55.963 1.00 94.12 795 ILE A O 1
ATOM 6094 N N . LEU A 1 796 ? -23.048 -20.839 54.190 1.00 93.81 796 LEU A N 1
ATOM 6095 C CA . LEU A 1 796 ? -24.205 -21.483 54.811 1.00 93.81 796 LEU A CA 1
ATOM 6096 C C . LEU A 1 796 ? -23.907 -22.946 55.175 1.00 93.81 796 LEU A C 1
ATOM 6098 O O . LEU A 1 796 ? -24.203 -23.375 56.289 1.00 93.81 796 LEU A O 1
ATOM 6102 N N . ILE A 1 797 ? -23.269 -23.702 54.276 1.00 93.31 797 ILE A N 1
ATOM 6103 C CA . ILE A 1 797 ? -22.872 -25.098 54.517 1.00 93.31 797 ILE A CA 1
ATOM 6104 C C . ILE A 1 797 ? -21.874 -25.185 55.677 1.00 93.31 797 ILE A C 1
ATOM 6106 O O . ILE A 1 797 ? -22.032 -26.032 56.556 1.00 93.31 797 ILE A O 1
ATOM 6110 N N . LEU A 1 798 ? -20.880 -24.294 55.731 1.00 92.00 798 LEU A N 1
ATOM 6111 C CA . LEU A 1 798 ? -19.906 -24.255 56.826 1.00 92.00 798 LEU A CA 1
ATOM 6112 C C . LEU A 1 798 ? -20.552 -23.879 58.165 1.00 92.00 798 LEU A C 1
ATOM 6114 O O . LEU A 1 798 ? -20.213 -24.467 59.192 1.00 92.00 798 LEU A O 1
ATOM 6118 N N . ALA A 1 799 ? -21.513 -22.954 58.170 1.00 90.75 799 ALA A N 1
ATOM 6119 C CA . ALA A 1 799 ? -22.269 -22.592 59.366 1.00 90.75 799 ALA A CA 1
ATOM 6120 C C . ALA A 1 799 ? -23.164 -23.748 59.851 1.00 90.75 799 ALA A C 1
ATOM 6122 O O . ALA A 1 799 ? -23.200 -24.046 61.048 1.00 90.75 799 ALA A O 1
ATOM 6123 N N . LEU A 1 800 ? -23.839 -24.454 58.938 1.00 91.44 800 LEU A N 1
ATOM 6124 C CA . LEU A 1 800 ? -24.640 -25.643 59.251 1.00 91.44 800 LEU A CA 1
ATOM 6125 C C . LEU A 1 800 ? -23.769 -26.802 59.757 1.00 91.44 800 LEU A C 1
ATOM 6127 O O . LEU A 1 800 ? -24.106 -27.443 60.749 1.00 91.44 800 LEU A O 1
ATOM 6131 N N . ALA A 1 801 ? -22.602 -27.030 59.153 1.00 88.88 801 ALA A N 1
ATOM 6132 C CA . ALA A 1 801 ? -21.634 -28.006 59.646 1.00 88.88 801 ALA A CA 1
ATOM 6133 C C . ALA A 1 801 ? -21.094 -27.612 61.032 1.00 88.88 801 ALA A C 1
ATOM 6135 O O . ALA A 1 801 ? -21.037 -28.444 61.937 1.00 88.88 801 ALA A O 1
ATOM 6136 N N . GLY A 1 802 ? -20.757 -26.336 61.237 1.00 90.12 802 GLY A N 1
ATOM 6137 C CA . GLY A 1 802 ? -20.288 -25.805 62.516 1.00 90.12 802 GLY A CA 1
ATOM 6138 C C . GLY A 1 802 ? -21.328 -25.942 63.629 1.00 90.12 802 GLY A C 1
ATOM 6139 O O . GLY A 1 802 ? -21.003 -26.402 64.725 1.00 90.12 802 GLY A O 1
ATOM 6140 N N . THR A 1 803 ? -22.590 -25.618 63.343 1.00 87.31 803 THR A N 1
ATOM 6141 C CA . THR A 1 803 ? -23.713 -25.786 64.281 1.00 87.31 803 THR A CA 1
ATOM 6142 C C . THR A 1 803 ? -24.021 -27.255 64.552 1.00 87.31 803 THR A C 1
ATOM 6144 O O . THR A 1 803 ? -24.191 -27.618 65.713 1.00 87.31 803 THR A O 1
ATOM 6147 N N . ALA A 1 804 ? -23.990 -28.131 63.545 1.00 85.75 804 ALA A N 1
ATOM 6148 C CA . ALA A 1 804 ? -24.133 -29.574 63.739 1.00 85.75 804 ALA A CA 1
ATOM 6149 C C . ALA A 1 804 ? -23.009 -30.151 64.620 1.00 85.75 804 ALA A C 1
ATOM 6151 O O . ALA A 1 804 ? -23.275 -30.906 65.558 1.00 85.75 804 ALA A O 1
ATOM 6152 N N . ILE A 1 805 ? -21.755 -29.742 64.389 1.00 87.50 805 ILE A N 1
ATOM 6153 C CA . ILE A 1 805 ? -20.602 -30.124 65.218 1.00 87.50 805 ILE A CA 1
ATOM 6154 C C . ILE A 1 805 ? -20.755 -29.575 66.641 1.00 87.50 805 ILE A C 1
ATOM 6156 O O . ILE A 1 805 ? -20.461 -30.279 67.610 1.00 87.50 805 ILE A O 1
ATOM 6160 N N . HIS A 1 806 ? -21.235 -28.340 66.794 1.00 85.00 806 HIS A N 1
ATOM 6161 C CA . HIS A 1 806 ? -21.475 -27.730 68.097 1.00 85.00 806 HIS A CA 1
ATOM 6162 C C . HIS A 1 806 ? -22.587 -28.455 68.870 1.00 85.00 806 HIS A C 1
ATOM 6164 O O . HIS A 1 806 ? -22.394 -28.793 70.039 1.00 85.00 806 HIS A O 1
ATOM 6170 N N . CYS A 1 807 ? -23.707 -28.775 68.217 1.00 84.06 807 CYS A N 1
ATOM 6171 C CA . CYS A 1 807 ? -24.805 -29.552 68.789 1.00 84.06 807 CYS A CA 1
ATOM 6172 C C . CYS A 1 807 ? -24.355 -30.962 69.184 1.00 84.06 807 CYS A C 1
ATOM 6174 O O . CYS A 1 807 ? -24.626 -31.382 70.309 1.00 84.06 807 CYS A O 1
ATOM 6176 N N . LYS A 1 808 ? -23.585 -31.655 68.333 1.00 84.00 808 LYS A N 1
ATOM 6177 C CA . LYS A 1 808 ? -23.000 -32.967 68.653 1.00 84.00 808 LYS A CA 1
ATOM 6178 C C . LYS A 1 808 ? -22.097 -32.893 69.886 1.00 84.00 808 LYS A C 1
ATOM 6180 O O . LYS A 1 808 ? -22.267 -33.663 70.827 1.00 84.00 808 LYS A O 1
ATOM 6185 N N . ARG A 1 809 ? -21.186 -31.915 69.935 1.00 78.44 809 ARG A N 1
ATOM 6186 C CA . ARG A 1 809 ? -20.281 -31.714 71.081 1.00 78.44 809 ARG A CA 1
ATOM 6187 C C . ARG A 1 809 ? -21.025 -31.323 72.358 1.00 78.44 809 ARG A C 1
ATOM 6189 O O . ARG A 1 809 ? -20.598 -31.703 73.445 1.00 78.44 809 ARG A O 1
ATOM 6196 N N . ARG A 1 810 ? -22.124 -30.569 72.259 1.00 81.25 810 ARG A N 1
ATOM 6197 C CA . ARG A 1 810 ? -22.963 -30.206 73.411 1.00 81.25 810 ARG A CA 1
ATOM 6198 C C . ARG A 1 810 ? -23.737 -31.416 73.938 1.00 81.25 810 ARG A C 1
ATOM 6200 O O . ARG A 1 810 ? -23.721 -31.640 75.144 1.00 81.25 810 ARG A O 1
ATOM 6207 N N . ALA A 1 811 ? -24.329 -32.219 73.054 1.00 72.38 811 ALA A N 1
ATOM 6208 C CA . ALA A 1 811 ? -25.021 -33.454 73.416 1.00 72.38 811 ALA A CA 1
ATOM 6209 C C . ALA A 1 811 ? -24.074 -34.471 74.078 1.00 72.38 811 ALA A C 1
ATOM 6211 O O . ALA A 1 811 ? -24.403 -35.018 75.126 1.00 72.38 811 ALA A O 1
ATOM 6212 N N . GLU A 1 812 ? -22.858 -34.649 73.550 1.00 70.62 812 GLU A N 1
ATOM 6213 C CA . GLU A 1 812 ? -21.834 -35.511 74.159 1.00 70.62 812 GLU A CA 1
ATOM 6214 C C . GLU A 1 812 ? -21.389 -35.018 75.548 1.00 70.62 812 GLU A C 1
ATOM 6216 O O . GLU A 1 812 ? -21.134 -35.825 76.445 1.00 70.62 812 GLU A O 1
ATOM 6221 N N . ARG A 1 813 ? -21.312 -33.696 75.761 1.00 70.94 813 ARG A N 1
ATOM 6222 C CA . ARG A 1 813 ? -20.991 -33.105 77.073 1.00 70.94 813 ARG A CA 1
ATOM 6223 C C . ARG A 1 813 ? -22.113 -33.321 78.089 1.00 70.94 813 ARG A C 1
ATOM 6225 O O . ARG A 1 813 ? -21.820 -33.654 79.235 1.00 70.94 813 ARG A O 1
ATOM 6232 N N . GLU A 1 814 ? -23.369 -33.163 77.681 1.00 69.06 814 GLU A N 1
ATOM 6233 C CA . GLU A 1 814 ? -24.538 -33.392 78.541 1.00 69.06 814 GLU A CA 1
ATOM 6234 C C . GLU A 1 814 ? -24.705 -34.886 78.874 1.00 69.06 814 GLU A C 1
ATOM 6236 O O . GLU A 1 814 ? -24.935 -35.246 80.028 1.00 69.06 814 GLU A O 1
ATOM 6241 N N . TYR A 1 815 ? -24.471 -35.769 77.896 1.00 60.03 815 TYR A N 1
ATOM 6242 C CA . TYR A 1 815 ? -24.435 -37.223 78.075 1.00 60.03 815 TYR A CA 1
ATOM 6243 C C . TYR A 1 815 ? -23.349 -37.650 79.075 1.00 60.03 815 TYR A C 1
ATOM 6245 O O . TYR A 1 815 ? -23.625 -38.420 79.992 1.00 60.03 815 TYR A O 1
ATOM 6253 N N . ARG A 1 816 ? -22.134 -37.084 78.989 1.00 58.44 816 ARG A N 1
ATOM 6254 C CA . ARG A 1 816 ? -21.054 -37.343 79.965 1.00 58.44 816 ARG A CA 1
ATOM 6255 C C . ARG A 1 816 ? -21.381 -36.846 81.375 1.00 58.44 816 ARG A C 1
ATOM 6257 O O . ARG A 1 816 ? -21.034 -37.526 82.336 1.00 58.44 816 ARG A O 1
ATOM 6264 N N . LYS A 1 817 ? -22.056 -35.700 81.515 1.00 62.56 817 LYS A N 1
ATOM 6265 C CA . LYS A 1 817 ? -22.504 -35.190 82.824 1.00 62.56 817 LYS A CA 1
ATOM 6266 C C . LYS A 1 817 ? -23.590 -36.073 83.441 1.00 62.56 817 LYS A C 1
ATOM 6268 O O . LYS A 1 817 ? -23.517 -36.367 84.630 1.00 62.56 817 LYS A O 1
ATOM 6273 N N . ARG A 1 818 ? -24.546 -36.556 82.637 1.00 57.72 818 ARG A N 1
ATOM 6274 C CA . ARG A 1 818 ? -25.559 -37.531 83.082 1.00 57.72 818 ARG A CA 1
ATOM 6275 C C . ARG A 1 818 ? -24.932 -38.872 83.475 1.00 57.72 818 ARG A C 1
ATOM 6277 O O . ARG A 1 818 ? -25.309 -39.435 84.495 1.00 57.72 818 ARG A O 1
ATOM 6284 N N . LEU A 1 819 ? -23.919 -39.330 82.740 1.00 51.94 819 LEU A N 1
ATOM 6285 C CA . LEU A 1 819 ? -23.174 -40.553 83.056 1.00 51.94 819 LEU A CA 1
ATOM 6286 C C . LEU A 1 819 ? -22.370 -40.435 84.369 1.00 51.94 819 LEU A C 1
ATOM 6288 O O . LEU A 1 819 ? -22.293 -41.392 85.135 1.00 51.94 819 LEU A O 1
ATOM 6292 N N . GLN A 1 820 ? -21.827 -39.247 84.668 1.00 55.91 820 GLN A N 1
ATOM 6293 C CA . GLN A 1 820 ? -21.153 -38.951 85.941 1.00 55.91 820 GLN A CA 1
ATOM 6294 C C . GLN A 1 820 ? -22.128 -38.818 87.121 1.00 55.91 820 GLN A C 1
ATOM 6296 O O . GLN A 1 820 ? -21.812 -39.287 88.212 1.00 55.91 820 GLN A O 1
ATOM 6301 N N . ALA A 1 821 ? -23.316 -38.240 86.910 1.00 56.28 821 ALA A N 1
ATOM 6302 C CA . ALA A 1 821 ? -24.366 -38.148 87.931 1.00 56.28 821 ALA A CA 1
ATOM 6303 C C . ALA A 1 821 ? -24.959 -39.521 88.311 1.00 56.28 821 ALA A C 1
ATOM 6305 O O . ALA A 1 821 ? -25.438 -39.694 89.427 1.00 56.28 821 ALA A O 1
ATOM 6306 N N . LEU A 1 822 ? -24.876 -40.505 87.408 1.00 55.75 822 LEU A N 1
ATOM 6307 C CA . LEU A 1 822 ? -25.268 -41.902 87.635 1.00 55.75 822 LEU A CA 1
ATOM 6308 C C . LEU A 1 822 ? -24.143 -42.774 88.233 1.00 55.75 822 LEU A C 1
ATOM 6310 O O . LEU A 1 822 ? -24.325 -43.976 88.405 1.00 55.75 822 LEU A O 1
ATOM 6314 N N . GLY A 1 823 ? -22.975 -42.200 88.553 1.00 45.94 823 GLY A N 1
ATOM 6315 C CA . GLY A 1 823 ? -21.903 -42.895 89.278 1.00 45.94 823 GLY A CA 1
ATOM 6316 C C . GLY A 1 823 ? -21.163 -43.996 88.504 1.00 45.94 823 GLY A C 1
ATOM 6317 O O . GLY A 1 823 ? -20.403 -44.749 89.110 1.00 45.94 823 GLY A O 1
ATOM 6318 N N . MET A 1 824 ? -21.322 -44.100 87.181 1.00 44.72 824 MET A N 1
ATOM 6319 C CA . MET A 1 824 ? -20.663 -45.141 86.382 1.00 44.72 824 MET A CA 1
ATOM 6320 C C . MET A 1 824 ? -19.364 -44.622 85.747 1.00 44.72 824 MET A C 1
ATOM 6322 O O . MET A 1 824 ? -19.374 -43.840 84.796 1.00 44.72 824 MET A O 1
ATOM 6326 N N . ARG A 1 825 ? -18.216 -45.067 86.277 1.00 41.38 825 ARG A N 1
ATOM 6327 C CA . ARG A 1 825 ? -16.899 -44.909 85.629 1.00 41.38 825 ARG A CA 1
ATOM 6328 C C . ARG A 1 825 ? -16.726 -45.983 84.542 1.00 41.38 825 ARG A C 1
ATOM 6330 O O . ARG A 1 825 ? -17.118 -47.123 84.779 1.00 41.38 825 ARG A O 1
ATOM 6337 N N . PRO A 1 826 ? -16.101 -45.683 83.389 1.00 46.66 826 PRO A N 1
ATOM 6338 C CA . PRO A 1 826 ? -15.851 -46.692 82.372 1.00 46.66 826 PRO A CA 1
ATOM 6339 C C . PRO A 1 826 ? -14.582 -47.469 82.733 1.00 46.66 826 PRO A C 1
ATOM 6341 O O . PRO A 1 826 ? -13.482 -47.016 82.440 1.00 46.66 826 PRO A O 1
ATOM 6344 N N . LEU A 1 827 ? -14.727 -48.635 83.363 1.00 39.50 827 LEU A N 1
ATOM 6345 C CA . LEU A 1 827 ? -13.688 -49.665 83.387 1.00 39.50 827 LEU A CA 1
ATOM 6346 C C . LEU A 1 827 ? -14.330 -51.054 83.308 1.00 39.50 827 LEU A C 1
ATOM 6348 O O . LEU A 1 827 ? -15.212 -51.384 84.090 1.00 39.50 827 LEU A O 1
ATOM 6352 N N . ALA A 1 828 ? -13.853 -51.813 82.321 1.00 39.53 828 ALA A N 1
ATOM 6353 C CA . ALA A 1 828 ? -13.692 -53.264 82.280 1.00 39.53 828 ALA A CA 1
ATOM 6354 C C . ALA A 1 828 ? -14.697 -54.151 83.054 1.00 39.53 828 ALA A C 1
ATOM 6356 O O . ALA A 1 828 ? -14.678 -54.233 84.275 1.00 39.53 828 ALA A O 1
ATOM 6357 N N . ASN A 1 829 ? -15.472 -54.925 82.283 1.00 44.62 829 ASN A N 1
ATOM 6358 C CA . ASN A 1 829 ? -15.951 -56.283 82.577 1.00 44.62 829 ASN A CA 1
ATOM 6359 C C . ASN A 1 829 ? -16.302 -56.629 84.038 1.00 44.62 829 ASN A C 1
ATOM 6361 O O . ASN A 1 829 ? -15.556 -57.353 84.692 1.00 44.62 829 ASN A O 1
ATOM 6365 N N . LYS A 1 830 ? -17.496 -56.225 84.488 1.00 34.84 830 LYS A N 1
ATOM 6366 C CA . LYS A 1 830 ? -18.521 -57.092 85.123 1.00 34.84 830 LYS A CA 1
ATOM 6367 C C . LYS A 1 830 ? -19.604 -56.224 85.788 1.00 34.84 830 LYS A C 1
ATOM 6369 O O . LYS A 1 830 ? -19.268 -55.453 86.684 1.00 34.84 830 LYS A O 1
ATOM 6374 N N . PRO A 1 831 ? -20.897 -56.367 85.444 1.00 43.19 831 PRO A N 1
ATOM 6375 C CA . PRO A 1 831 ? -21.965 -55.799 86.257 1.00 43.19 831 PRO A CA 1
ATOM 6376 C C . PRO A 1 831 ? -22.175 -56.653 87.529 1.00 43.19 831 PRO A C 1
ATOM 6378 O O . PRO A 1 831 ? -22.379 -57.868 87.427 1.00 43.19 831 PRO A O 1
ATOM 6381 N N . PRO A 1 832 ? -22.129 -56.058 88.735 1.00 47.62 832 PRO A N 1
ATOM 6382 C CA . PRO A 1 832 ? -22.387 -56.760 89.984 1.00 47.62 832 PRO A CA 1
ATOM 6383 C C . PRO A 1 832 ? -23.900 -56.939 90.148 1.00 47.62 832 PRO A C 1
ATOM 6385 O O . PRO A 1 832 ? -24.643 -55.971 90.263 1.00 47.62 832 PRO A O 1
ATOM 6388 N N . GLY A 1 833 ? -24.363 -58.189 90.125 1.00 54.06 833 GLY A N 1
ATOM 6389 C CA . GLY A 1 833 ? -25.768 -58.519 90.392 1.00 54.06 833 GLY A CA 1
ATOM 6390 C C . GLY A 1 833 ? -26.280 -59.795 89.726 1.00 54.06 833 GLY A C 1
ATOM 6391 O O . GLY A 1 833 ? -27.280 -60.352 90.175 1.00 54.06 833 GLY A O 1
ATOM 6392 N N . LEU A 1 834 ? -25.608 -60.304 88.685 1.00 55.16 834 LEU A N 1
ATOM 6393 C CA . LEU A 1 834 ? -26.033 -61.509 87.947 1.00 55.16 834 LEU A CA 1
ATOM 6394 C C . LEU A 1 834 ? -25.228 -62.775 88.291 1.00 55.16 834 LEU A C 1
ATOM 6396 O O . LEU A 1 834 ? -25.625 -63.853 87.871 1.00 55.16 834 LEU A O 1
ATOM 6400 N N . ASP A 1 835 ? -24.166 -62.694 89.103 1.00 63.47 835 ASP A N 1
ATOM 6401 C CA . ASP A 1 835 ? -23.227 -63.817 89.309 1.00 63.47 835 ASP A CA 1
ATOM 6402 C C . ASP A 1 835 ? -23.882 -65.109 89.861 1.00 63.47 835 ASP A C 1
ATOM 6404 O O . ASP A 1 835 ? -23.423 -66.195 89.525 1.00 63.47 835 ASP A O 1
ATOM 6408 N N . ARG A 1 836 ? -24.975 -65.029 90.643 1.00 68.56 836 ARG A N 1
ATOM 6409 C CA . ARG A 1 836 ? -25.722 -66.221 91.120 1.00 68.56 836 ARG A CA 1
ATOM 6410 C C . ARG A 1 836 ? -26.641 -66.844 90.057 1.00 68.56 836 ARG A C 1
ATOM 6412 O O . ARG A 1 836 ? -26.962 -68.023 90.151 1.00 68.56 836 ARG A O 1
ATOM 6419 N N . TRP A 1 837 ? -27.101 -66.048 89.097 1.00 78.25 837 TRP A N 1
ATOM 6420 C CA . TRP A 1 837 ? -28.057 -66.460 88.063 1.00 78.25 837 TRP A CA 1
ATOM 6421 C C . TRP A 1 837 ? -27.377 -66.715 86.713 1.00 78.25 837 TRP A C 1
ATOM 6423 O O . TRP A 1 837 ? -28.034 -67.172 85.785 1.00 78.25 837 TRP A O 1
ATOM 6433 N N . GLU A 1 838 ? -26.083 -66.414 86.590 1.00 84.12 838 GLU A N 1
ATOM 6434 C CA . GLU A 1 838 ? -25.294 -66.670 85.390 1.00 84.12 838 GLU A CA 1
ATOM 6435 C C . GLU A 1 838 ? -25.092 -68.177 85.198 1.00 84.12 838 GLU A C 1
ATOM 6437 O O . GLU A 1 838 ? -24.492 -68.855 86.034 1.00 84.12 838 GLU A O 1
ATOM 6442 N N . ILE A 1 839 ? -25.556 -68.691 84.064 1.00 84.88 839 ILE A N 1
ATOM 6443 C CA . ILE A 1 839 ? -25.384 -70.082 83.656 1.00 84.88 839 ILE A CA 1
ATOM 6444 C C . ILE A 1 839 ? -24.347 -70.117 82.522 1.00 84.88 839 ILE A C 1
ATOM 6446 O O . ILE A 1 839 ? -24.424 -69.297 81.605 1.00 84.88 839 ILE A O 1
ATOM 6450 N N . PRO A 1 840 ? -23.376 -71.050 82.538 1.00 85.12 840 PRO A N 1
ATOM 6451 C CA . PRO A 1 840 ? -22.490 -71.267 81.397 1.00 85.12 840 PRO A CA 1
ATOM 6452 C C . PRO A 1 840 ? -23.297 -71.543 80.122 1.00 85.12 840 PRO A C 1
ATOM 6454 O O . PRO A 1 840 ? -24.249 -72.327 80.142 1.00 85.12 840 PRO A O 1
ATOM 6457 N N . ARG A 1 841 ? -22.924 -70.922 78.999 1.00 87.06 841 ARG A N 1
ATOM 6458 C CA . ARG A 1 841 ? -23.661 -71.030 77.727 1.00 87.06 841 ARG A CA 1
ATOM 6459 C C . ARG A 1 841 ? -23.794 -72.477 77.256 1.00 87.06 841 ARG A C 1
ATOM 6461 O O . ARG A 1 841 ? -24.794 -72.820 76.629 1.00 87.06 841 ARG A O 1
ATOM 6468 N N . GLU A 1 842 ? -22.814 -73.310 77.581 1.00 85.12 842 GLU A N 1
ATOM 6469 C CA . GLU A 1 842 ? -22.717 -74.730 77.240 1.00 85.12 842 GLU A CA 1
ATOM 6470 C C . GLU A 1 842 ? -23.790 -75.565 77.952 1.00 85.12 842 GLU A C 1
ATOM 6472 O O . GLU A 1 842 ? -24.191 -76.616 77.460 1.00 85.12 842 GLU A O 1
ATOM 6477 N N . ARG A 1 843 ? -24.305 -75.080 79.090 1.00 87.88 843 ARG A N 1
ATOM 6478 C CA . ARG A 1 843 ? -25.386 -75.719 79.853 1.00 87.88 843 ARG A CA 1
ATOM 6479 C C . ARG A 1 843 ? -26.777 -75.352 79.341 1.00 87.88 843 ARG A C 1
ATOM 6481 O O . ARG A 1 843 ? -27.758 -75.718 79.979 1.00 87.88 843 ARG A O 1
ATOM 6488 N N . VAL A 1 844 ? -26.885 -74.637 78.219 1.00 88.94 844 VAL A N 1
ATOM 6489 C CA . VAL A 1 844 ? -28.158 -74.229 77.611 1.00 88.94 844 VAL A CA 1
ATOM 6490 C C . VAL A 1 844 ? -28.202 -74.682 76.153 1.00 88.94 844 VAL A C 1
ATOM 6492 O O . VAL A 1 844 ? -27.414 -74.247 75.317 1.00 88.94 844 VAL A O 1
ATOM 6495 N N . VAL A 1 845 ? -29.170 -75.521 75.811 1.00 89.12 845 VAL A N 1
ATOM 6496 C CA . VAL A 1 845 ? -29.432 -75.972 74.443 1.00 89.12 845 VAL A CA 1
ATOM 6497 C C . VAL A 1 845 ? -30.695 -75.285 73.948 1.00 89.12 845 VAL A C 1
ATOM 6499 O O . VAL A 1 845 ? -31.764 -75.436 74.535 1.00 89.12 845 VAL A O 1
ATOM 6502 N N . ILE A 1 846 ? -30.567 -74.510 72.873 1.00 89.06 846 ILE A N 1
ATOM 6503 C CA . ILE A 1 846 ? -31.672 -73.772 72.256 1.00 89.06 846 ILE A CA 1
ATOM 6504 C C . ILE A 1 846 ? -32.222 -74.614 71.101 1.00 89.06 846 ILE A C 1
ATOM 6506 O O . ILE A 1 846 ? -31.471 -74.979 70.202 1.00 89.06 846 ILE A O 1
ATOM 6510 N N . ASN A 1 847 ? -33.523 -74.900 71.126 1.00 85.94 847 ASN A N 1
ATOM 6511 C CA . ASN A 1 847 ? -34.234 -75.696 70.126 1.00 85.94 847 ASN A CA 1
ATOM 6512 C C . ASN A 1 847 ? -35.190 -74.800 69.307 1.00 85.94 847 ASN A C 1
ATOM 6514 O O . ASN A 1 847 ? -34.820 -73.726 68.834 1.00 85.94 847 ASN A O 1
ATOM 6518 N N . ARG A 1 848 ? -36.435 -75.252 69.101 1.00 85.62 848 ARG A N 1
ATOM 6519 C CA . ARG A 1 848 ? -37.424 -74.595 68.237 1.00 85.62 848 ARG A CA 1
ATOM 6520 C C . ARG A 1 848 ? -37.837 -73.215 68.750 1.00 85.62 848 ARG A C 1
ATOM 6522 O O . ARG A 1 848 ? -37.962 -72.990 69.950 1.00 85.62 848 ARG A O 1
ATOM 6529 N N . LYS A 1 849 ? -38.144 -72.312 67.823 1.00 87.56 849 LYS A N 1
ATOM 6530 C CA . LYS A 1 849 ? -38.722 -70.993 68.107 1.00 87.56 849 LYS A CA 1
ATOM 6531 C C . LYS A 1 849 ? -40.143 -71.133 68.673 1.00 87.56 849 LYS A C 1
ATOM 6533 O O . LYS A 1 849 ? -40.951 -71.849 68.093 1.00 87.56 849 LYS A O 1
ATOM 6538 N N . LEU A 1 850 ? -40.438 -70.444 69.777 1.00 82.81 850 LEU A N 1
ATOM 6539 C CA . LEU A 1 850 ? -41.766 -70.404 70.412 1.00 82.81 850 LEU A CA 1
ATOM 6540 C C . LEU A 1 850 ? -42.527 -69.122 70.067 1.00 82.81 850 LEU A C 1
ATOM 6542 O O . LEU A 1 850 ? -43.736 -69.157 69.885 1.00 82.81 850 LEU A O 1
ATOM 6546 N N . GLY A 1 851 ? -41.827 -67.990 69.954 1.00 77.50 851 GLY A N 1
ATOM 6547 C CA . GLY A 1 851 ? -42.458 -66.703 69.666 1.00 77.50 851 GLY A CA 1
ATOM 6548 C C . GLY A 1 851 ? -41.457 -65.566 69.488 1.00 77.50 851 GLY A C 1
ATOM 6549 O O . GLY A 1 851 ? -40.256 -65.733 69.691 1.00 77.50 851 GLY A O 1
ATOM 6550 N N . THR A 1 852 ? -41.942 -64.393 69.091 1.00 78.25 852 THR A N 1
ATOM 6551 C CA . THR A 1 852 ? -41.144 -63.161 68.942 1.00 78.25 852 THR A CA 1
ATOM 6552 C C . THR A 1 852 ? -41.796 -62.019 69.695 1.00 78.25 852 THR A C 1
ATOM 6554 O O . THR A 1 852 ? -43.004 -61.835 69.584 1.00 78.25 852 THR A O 1
ATOM 6557 N N . GLY A 1 853 ? -40.992 -61.242 70.418 1.00 66.25 853 GLY A N 1
ATOM 6558 C CA . GLY A 1 853 ? -41.419 -60.033 71.120 1.00 66.25 853 GLY A CA 1
ATOM 6559 C C . GLY A 1 853 ? -40.543 -58.826 70.773 1.00 66.25 853 GLY A C 1
ATOM 6560 O O . GLY A 1 853 ? -39.647 -58.917 69.933 1.00 66.25 853 GLY A O 1
ATOM 6561 N N . ALA A 1 854 ? -40.791 -57.701 71.450 1.00 60.50 854 ALA A N 1
ATOM 6562 C CA . ALA A 1 854 ? -40.132 -56.416 71.191 1.00 60.50 854 ALA A CA 1
ATOM 6563 C C . ALA A 1 854 ? -38.593 -56.479 71.285 1.00 60.50 854 ALA A C 1
ATOM 6565 O O . ALA A 1 854 ? -37.904 -55.924 70.436 1.00 60.50 854 ALA A O 1
ATOM 6566 N N . PHE A 1 855 ? -38.057 -57.229 72.252 1.00 60.12 855 PHE A N 1
ATOM 6567 C CA . PHE A 1 855 ? -36.613 -57.308 72.515 1.00 60.12 855 PHE A CA 1
ATOM 6568 C C . PHE A 1 855 ? -35.911 -58.514 71.876 1.00 60.12 855 PHE A C 1
ATOM 6570 O O . PHE A 1 855 ? -34.718 -58.714 72.077 1.00 60.12 855 PHE A O 1
ATOM 6577 N N . GLY A 1 856 ? -36.616 -59.361 71.119 1.00 74.00 856 GLY A N 1
ATOM 6578 C CA . GLY A 1 856 ? -35.988 -60.531 70.506 1.00 74.00 856 GLY A CA 1
ATOM 6579 C C . GLY A 1 856 ? -36.901 -61.736 70.342 1.00 74.00 856 GLY A C 1
ATOM 6580 O O . GLY A 1 856 ? -38.126 -61.629 70.287 1.00 74.00 856 GLY A O 1
ATOM 6581 N N . THR A 1 857 ? -36.281 -62.906 70.216 1.00 84.19 857 THR A N 1
ATOM 6582 C CA . THR A 1 857 ? -36.977 -64.164 69.920 1.00 84.19 857 THR A CA 1
ATOM 6583 C C . THR A 1 857 ? -36.909 -65.098 71.122 1.00 84.19 857 THR A C 1
ATOM 6585 O O . THR A 1 857 ? -35.856 -65.229 71.742 1.00 84.19 857 THR A O 1
ATOM 6588 N N . VAL A 1 858 ? -38.032 -65.736 71.448 1.00 88.00 858 VAL A N 1
ATOM 6589 C CA . VAL A 1 858 ? -38.129 -66.762 72.488 1.00 88.00 858 VAL A CA 1
ATOM 6590 C C . VAL A 1 858 ? -38.097 -68.132 71.826 1.00 88.00 858 VAL A C 1
ATOM 6592 O O . VAL A 1 858 ? -38.864 -68.410 70.900 1.00 88.00 858 VAL A O 1
ATOM 6595 N N . TYR A 1 859 ? -37.224 -68.992 72.322 1.00 88.94 859 TYR A N 1
ATOM 6596 C CA . TYR A 1 859 ? -37.037 -70.367 71.884 1.00 88.94 859 TYR A CA 1
ATOM 6597 C C . TYR A 1 859 ? -37.348 -71.329 73.027 1.00 88.94 859 TYR A C 1
ATOM 6599 O O . TYR A 1 859 ? -37.212 -70.983 74.195 1.00 88.94 859 TYR A O 1
ATOM 6607 N N . GLY A 1 860 ? -37.757 -72.545 72.698 1.00 88.00 860 GLY A N 1
ATOM 6608 C CA . GLY A 1 860 ? -37.807 -73.655 73.637 1.00 88.00 860 GLY A CA 1
ATOM 6609 C C . GLY A 1 860 ? -36.443 -74.313 73.654 1.00 88.00 860 GLY A C 1
ATOM 6610 O O . GLY A 1 860 ? -35.754 -74.326 72.637 1.00 88.00 860 GLY A O 1
ATOM 6611 N N . GLY A 1 861 ? -36.038 -74.856 74.786 1.00 90.38 861 GLY A N 1
ATOM 6612 C CA . GLY A 1 861 ? -34.715 -75.429 74.952 1.00 90.38 861 GLY A CA 1
ATOM 6613 C C . GLY A 1 861 ? -34.635 -76.338 76.162 1.00 90.38 861 GLY A C 1
ATOM 6614 O O . GLY A 1 861 ? -35.634 -76.596 76.832 1.00 90.38 861 GLY A O 1
ATOM 6615 N N . HIS A 1 862 ? -33.428 -76.808 76.440 1.00 89.88 862 HIS A N 1
ATOM 6616 C CA . HIS A 1 862 ? -33.111 -77.521 77.669 1.00 89.88 862 HIS A CA 1
ATOM 6617 C C . HIS A 1 862 ? -31.955 -76.811 78.363 1.00 89.88 862 HIS A C 1
ATOM 6619 O O . HIS A 1 862 ? -31.029 -76.352 77.697 1.00 89.88 862 HIS A O 1
ATOM 6625 N N . ALA A 1 863 ? -31.994 -76.717 79.687 1.00 89.56 863 ALA A N 1
ATOM 6626 C CA . ALA A 1 863 ? -30.883 -76.195 80.468 1.00 89.56 863 ALA A CA 1
ATOM 6627 C C . ALA A 1 863 ? -30.539 -77.114 81.639 1.00 89.56 863 ALA A C 1
ATOM 6629 O O . ALA A 1 863 ? -31.421 -77.670 82.296 1.00 89.56 863 ALA A O 1
ATOM 6630 N N . LEU A 1 864 ? -29.243 -77.245 81.907 1.00 87.31 864 LEU A N 1
ATOM 6631 C CA . LEU A 1 864 ? -28.707 -77.932 83.074 1.00 87.31 864 LEU A CA 1
ATOM 6632 C C . LEU A 1 864 ? -28.506 -76.910 84.203 1.00 87.31 864 LEU A C 1
ATOM 6634 O O . LEU A 1 864 ? -27.472 -76.247 84.287 1.00 87.31 864 LEU A O 1
ATOM 6638 N N . LEU A 1 865 ? -29.531 -76.758 85.048 1.00 80.12 865 LEU A N 1
ATOM 6639 C CA . LEU A 1 865 ? -29.586 -75.731 86.100 1.00 80.12 865 LEU A CA 1
ATOM 6640 C C . LEU A 1 865 ? -28.777 -76.107 87.355 1.00 80.12 865 LEU A C 1
ATOM 6642 O O . LEU A 1 865 ? -28.318 -75.227 88.077 1.00 80.12 865 LEU A O 1
ATOM 6646 N N . ALA A 1 866 ? -28.610 -77.405 87.620 1.00 73.69 866 ALA A N 1
ATOM 6647 C CA . ALA A 1 866 ? -27.769 -77.960 88.681 1.00 73.69 866 ALA A CA 1
ATOM 6648 C C . ALA A 1 866 ? -27.288 -79.362 88.259 1.00 73.69 866 ALA A C 1
ATOM 6650 O O . ALA A 1 866 ? -28.023 -80.072 87.570 1.00 73.69 866 ALA A O 1
ATOM 6651 N N . GLU A 1 867 ? -26.058 -79.746 88.616 1.00 66.19 867 GLU A N 1
ATOM 6652 C CA . GLU A 1 867 ? -25.427 -80.997 88.141 1.00 66.19 867 GLU A CA 1
ATOM 6653 C C . GLU A 1 867 ? -26.148 -82.269 88.619 1.00 66.19 867 GLU A C 1
ATOM 6655 O O . GLU A 1 867 ? -26.083 -83.300 87.958 1.00 66.19 867 GLU A O 1
ATOM 6660 N N . ASP A 1 868 ? -26.898 -82.178 89.714 1.00 66.00 868 ASP A N 1
ATOM 6661 C CA . ASP A 1 868 ? -27.643 -83.256 90.369 1.00 66.00 868 ASP A CA 1
ATOM 6662 C C . ASP A 1 868 ? -29.079 -83.451 89.843 1.00 66.00 868 ASP A C 1
ATOM 6664 O O . ASP A 1 868 ? -29.710 -84.462 90.146 1.00 66.00 868 ASP A O 1
ATOM 6668 N N . ARG A 1 869 ? -29.616 -82.508 89.051 1.00 62.44 869 ARG A N 1
ATOM 6669 C CA . ARG A 1 869 ? -31.040 -82.485 88.643 1.00 62.44 869 ARG A CA 1
ATOM 6670 C C . ARG A 1 869 ? -31.318 -82.789 87.168 1.00 62.44 869 ARG A C 1
ATOM 6672 O O . ARG A 1 869 ? -32.479 -82.810 86.766 1.00 62.44 869 ARG A O 1
ATOM 6679 N N . GLY A 1 870 ? -30.283 -83.058 86.372 1.00 75.31 870 GLY A N 1
ATOM 6680 C CA . GLY A 1 870 ? -30.421 -83.373 84.946 1.00 75.31 870 GLY A CA 1
ATOM 6681 C C . GLY A 1 870 ? -30.937 -82.206 84.086 1.00 75.31 870 GLY A C 1
ATOM 6682 O O . GLY A 1 870 ? -31.149 -81.085 84.555 1.00 75.31 870 GLY A O 1
ATOM 6683 N N . TRP A 1 871 ? -31.107 -82.453 82.785 1.00 83.38 871 TRP A N 1
ATOM 6684 C CA . TRP A 1 871 ? -31.564 -81.439 81.828 1.00 83.38 871 TRP A CA 1
ATOM 6685 C C . TRP A 1 871 ? -33.052 -81.124 82.013 1.00 83.38 871 TRP A C 1
ATOM 6687 O O . TRP A 1 871 ? -33.897 -82.009 81.914 1.00 83.38 871 TRP A O 1
ATOM 6697 N N . SER A 1 872 ? -33.378 -79.849 82.239 1.00 86.31 872 SER A N 1
ATOM 6698 C CA . SER A 1 872 ? -34.753 -79.361 82.411 1.00 86.31 872 SER A CA 1
ATOM 6699 C C . SER A 1 872 ? -35.230 -78.596 81.178 1.00 86.31 872 SER A C 1
ATOM 6701 O O . SER A 1 872 ? -34.452 -77.853 80.581 1.00 86.31 872 SER A O 1
ATOM 6703 N N . ALA A 1 873 ? -36.500 -78.748 80.797 1.00 88.06 873 ALA A N 1
ATOM 6704 C CA . ALA A 1 873 ? -37.098 -77.965 79.714 1.00 88.06 873 ALA A CA 1
ATOM 6705 C C . ALA A 1 873 ? -37.237 -76.487 80.123 1.00 88.06 873 ALA A C 1
ATOM 6707 O O . ALA A 1 873 ? -37.735 -76.179 81.206 1.00 88.06 873 ALA A O 1
ATOM 6708 N N . VAL A 1 874 ? -36.798 -75.574 79.254 1.00 91.69 874 VAL A N 1
ATOM 6709 C CA . VAL A 1 874 ? -36.754 -74.126 79.516 1.00 91.69 874 VAL A CA 1
ATOM 6710 C C . VAL A 1 874 ? -37.199 -73.308 78.304 1.00 91.69 874 VAL A C 1
ATOM 6712 O O . VAL A 1 874 ? -37.117 -73.758 77.159 1.00 91.69 874 VAL A O 1
ATOM 6715 N N . ALA A 1 875 ? -37.639 -72.077 78.552 1.00 91.50 875 ALA A N 1
ATOM 6716 C CA . ALA A 1 875 ? -37.789 -71.048 77.532 1.00 91.50 875 ALA A CA 1
ATOM 6717 C C . ALA A 1 875 ? -36.561 -70.122 77.546 1.00 91.50 875 ALA A C 1
ATOM 6719 O O . ALA A 1 875 ? -36.148 -69.645 78.600 1.00 91.50 875 ALA A O 1
ATOM 6720 N N . VAL A 1 876 ? -35.972 -69.858 76.381 1.00 91.50 876 VAL A N 1
ATOM 6721 C CA . VAL A 1 876 ? -34.767 -69.036 76.214 1.00 91.50 876 VAL A CA 1
ATOM 6722 C C . VAL A 1 876 ? -35.099 -67.822 75.357 1.00 91.50 876 VAL A C 1
ATOM 6724 O O . VAL A 1 876 ? -35.357 -67.953 74.159 1.00 91.50 876 VAL A O 1
ATOM 6727 N N . LYS A 1 877 ? -35.091 -66.629 75.952 1.00 90.25 877 LYS A N 1
ATOM 6728 C CA . LYS A 1 877 ? -35.270 -65.363 75.227 1.00 90.25 877 LYS A CA 1
ATOM 6729 C C . LYS A 1 877 ? -33.896 -64.835 74.844 1.00 90.25 877 LYS A C 1
ATOM 6731 O O . LYS A 1 877 ? -33.078 -64.576 75.719 1.00 90.25 877 LYS A O 1
ATOM 6736 N N . THR A 1 878 ? -33.631 -64.691 73.550 1.00 87.69 878 THR A N 1
ATOM 6737 C CA . THR A 1 878 ? -32.340 -64.215 73.032 1.00 87.69 878 THR A CA 1
ATOM 6738 C C . THR A 1 878 ? -32.467 -62.806 72.467 1.00 87.69 878 THR A C 1
ATOM 6740 O O . THR A 1 878 ? -33.409 -62.533 71.710 1.00 87.69 878 THR A O 1
ATOM 6743 N N . LEU A 1 879 ? -31.478 -61.959 72.740 1.00 81.88 879 LEU A N 1
ATOM 6744 C CA . LEU A 1 879 ? -31.328 -60.661 72.086 1.00 81.88 879 LEU A CA 1
ATOM 6745 C C . LEU A 1 879 ? -30.813 -60.835 70.640 1.00 81.88 879 LEU A C 1
ATOM 6747 O O . LEU A 1 879 ? -30.053 -61.761 70.353 1.00 81.88 879 LEU A O 1
ATOM 6751 N N . LYS A 1 880 ? -31.240 -59.968 69.710 1.00 74.81 880 LYS A N 1
ATOM 6752 C CA . LYS A 1 880 ? -30.801 -60.023 68.301 1.00 74.81 880 LYS A CA 1
ATOM 6753 C C . LYS A 1 880 ? -29.304 -59.700 68.175 1.00 74.81 880 LYS A C 1
ATOM 6755 O O . LYS A 1 880 ? -28.797 -58.818 68.866 1.00 74.81 880 LYS A O 1
ATOM 6760 N N . ALA A 1 881 ? -28.612 -60.377 67.256 1.00 69.25 881 ALA A N 1
ATOM 6761 C CA . ALA A 1 881 ? -27.234 -60.034 66.904 1.00 69.25 881 ALA A CA 1
ATOM 6762 C C . ALA A 1 881 ? -27.177 -58.593 66.358 1.00 69.25 881 ALA A C 1
ATOM 6764 O O . ALA A 1 881 ? -27.984 -58.231 65.503 1.00 69.25 881 ALA A O 1
ATOM 6765 N N . GLY A 1 882 ? -26.255 -57.773 66.874 1.00 64.81 882 GLY A N 1
ATOM 6766 C CA . GLY A 1 882 ? -26.132 -56.356 66.504 1.00 64.81 882 GLY A CA 1
ATOM 6767 C C . GLY A 1 882 ? -27.042 -55.382 67.267 1.00 64.81 882 GLY A C 1
ATOM 6768 O O . GLY A 1 882 ? -27.114 -54.220 66.877 1.00 64.81 882 GLY A O 1
ATOM 6769 N N . ALA A 1 883 ? -27.715 -55.821 68.339 1.00 68.44 883 ALA A N 1
ATOM 6770 C CA . ALA A 1 883 ? -28.504 -54.932 69.198 1.00 68.44 883 ALA A CA 1
ATOM 6771 C C . ALA A 1 883 ? -27.652 -53.795 69.798 1.00 68.44 883 ALA A C 1
ATOM 6773 O O . ALA A 1 883 ? -26.510 -54.011 70.227 1.00 68.44 883 ALA A O 1
ATOM 6774 N N . THR A 1 884 ? -28.228 -52.592 69.834 1.00 71.12 884 THR A N 1
ATOM 6775 C CA . THR A 1 884 ? -27.609 -51.378 70.380 1.00 71.12 884 THR A CA 1
ATOM 6776 C C . THR A 1 884 ? -27.348 -51.509 71.881 1.00 71.12 884 THR A C 1
ATOM 6778 O O . THR A 1 884 ? -27.941 -52.335 72.578 1.00 71.12 884 THR A O 1
ATOM 6781 N N . THR A 1 885 ? -26.451 -50.679 72.416 1.00 71.00 885 THR A N 1
ATOM 6782 C CA . THR A 1 885 ? -26.150 -50.675 73.856 1.00 71.00 885 THR A CA 1
ATOM 6783 C C . THR A 1 885 ? -27.391 -50.375 74.705 1.00 71.00 885 THR A C 1
ATOM 6785 O O . THR A 1 885 ? -27.519 -50.932 75.789 1.00 71.00 885 THR A O 1
ATOM 6788 N N . GLU A 1 886 ? -28.314 -49.548 74.208 1.00 71.12 886 GLU A N 1
ATOM 6789 C CA . GLU A 1 886 ? -29.579 -49.224 74.882 1.00 71.12 886 GLU A CA 1
ATOM 6790 C C . GLU A 1 886 ? -30.516 -50.443 74.927 1.00 71.12 886 GLU A C 1
ATOM 6792 O O . GLU A 1 886 ? -30.953 -50.836 76.004 1.00 71.12 886 GLU A O 1
ATOM 6797 N N . GLU A 1 887 ? -30.684 -51.158 73.809 1.00 70.38 887 GLU A N 1
ATOM 6798 C CA . GLU A 1 887 ? -31.466 -52.407 73.760 1.00 70.38 887 GLU A CA 1
ATOM 6799 C C . GLU A 1 887 ? -30.871 -53.517 74.646 1.00 70.38 887 GLU A C 1
ATOM 6801 O O . GLU A 1 887 ? -31.607 -54.303 75.246 1.00 70.38 887 GLU A O 1
ATOM 6806 N N . LYS A 1 888 ? -29.534 -53.585 74.761 1.00 75.12 888 LYS A N 1
ATOM 6807 C CA . LYS A 1 888 ? -28.840 -54.496 75.690 1.00 75.12 888 LYS A CA 1
ATOM 6808 C C . LYS A 1 888 ? -29.135 -54.145 77.154 1.00 75.12 888 LYS A C 1
ATOM 6810 O O . LYS A 1 888 ? -29.319 -55.054 77.964 1.00 75.12 888 LYS A O 1
ATOM 6815 N N . LEU A 1 889 ? -29.178 -52.856 77.499 1.00 73.00 889 LEU A N 1
ATOM 6816 C CA . LEU A 1 889 ? -29.481 -52.389 78.856 1.00 73.00 889 LEU A CA 1
ATOM 6817 C C . LEU A 1 889 ? -30.946 -52.636 79.228 1.00 73.00 889 LEU A C 1
ATOM 6819 O O . LEU A 1 889 ? -31.206 -53.150 80.316 1.00 73.00 889 LEU A O 1
ATOM 6823 N N . ASP A 1 890 ? -31.881 -52.364 78.320 1.00 75.81 890 ASP A N 1
ATOM 6824 C CA . ASP A 1 890 ? -33.308 -52.624 78.536 1.00 75.81 890 ASP A CA 1
ATOM 6825 C C . ASP A 1 890 ? -33.590 -54.122 78.718 1.00 75.81 890 ASP A C 1
ATOM 6827 O O . ASP A 1 890 ? -34.303 -54.517 79.645 1.00 75.81 890 ASP A O 1
ATOM 6831 N N . PHE A 1 891 ? -32.957 -54.978 77.906 1.00 80.19 891 PHE A N 1
ATOM 6832 C CA . PHE A 1 891 ? -33.074 -56.435 78.017 1.00 80.19 891 PHE A CA 1
ATOM 6833 C C . PHE A 1 891 ? -32.591 -56.967 79.378 1.00 80.19 891 PHE A C 1
ATOM 6835 O O . PHE A 1 891 ? -33.229 -57.833 79.981 1.00 80.19 891 PHE A O 1
ATOM 6842 N N . LEU A 1 892 ? -31.469 -56.448 79.883 1.00 79.81 892 LEU A N 1
ATOM 6843 C CA . LEU A 1 892 ? -30.936 -56.835 81.192 1.00 79.81 892 LEU A CA 1
ATOM 6844 C C . LEU A 1 892 ? -31.742 -56.236 82.354 1.00 79.81 892 LEU A C 1
ATOM 6846 O O . LEU A 1 892 ? -31.882 -56.892 83.384 1.00 79.81 892 LEU A O 1
ATOM 6850 N N . SER A 1 893 ? -32.307 -55.038 82.188 1.00 79.62 893 SER A N 1
ATOM 6851 C CA . SER A 1 893 ? -33.214 -54.415 83.161 1.00 79.62 893 SER A CA 1
ATOM 6852 C C . SER A 1 893 ? -34.482 -55.254 83.369 1.00 79.62 893 SER A C 1
ATOM 6854 O O . SER A 1 893 ? -34.897 -55.491 84.506 1.00 79.62 893 SER A O 1
ATOM 6856 N N . GLU A 1 894 ? -35.053 -55.802 82.290 1.00 79.25 894 GLU A N 1
ATOM 6857 C CA . GLU A 1 894 ? -36.186 -56.735 82.361 1.00 79.25 894 GLU A CA 1
ATOM 6858 C C . GLU A 1 894 ? -35.814 -58.005 83.148 1.00 79.25 894 GLU A C 1
ATOM 6860 O O . GLU A 1 894 ? -36.539 -58.413 84.059 1.00 79.25 894 GLU A O 1
ATOM 6865 N N . ALA A 1 895 ? -34.644 -58.590 82.867 1.00 82.06 895 ALA A N 1
ATOM 6866 C CA . ALA A 1 895 ? -34.133 -59.747 83.605 1.00 82.06 895 ALA A CA 1
ATOM 6867 C C . ALA A 1 895 ? -33.908 -59.438 85.098 1.00 82.06 895 ALA A C 1
ATOM 6869 O O . ALA A 1 895 ? -34.206 -60.268 85.957 1.00 82.06 895 ALA A O 1
ATOM 6870 N N . GLU A 1 896 ? -33.415 -58.239 85.423 1.00 80.88 896 GLU A N 1
ATOM 6871 C CA . GLU A 1 896 ? -33.210 -57.775 86.798 1.00 80.88 896 GLU A CA 1
ATOM 6872 C C . GLU A 1 896 ? -34.534 -57.648 87.562 1.00 80.88 896 GLU A C 1
ATOM 6874 O O . GLU A 1 896 ? -34.624 -58.061 88.720 1.00 80.88 896 GLU A O 1
ATOM 6879 N N . ALA A 1 897 ? -35.584 -57.135 86.913 1.00 80.25 897 ALA A N 1
ATOM 6880 C CA . ALA A 1 897 ? -36.917 -57.059 87.503 1.00 80.25 897 ALA A CA 1
ATOM 6881 C C . ALA A 1 897 ? -37.481 -58.458 87.801 1.00 80.25 897 ALA A C 1
ATOM 6883 O O . ALA A 1 897 ? -38.026 -58.685 88.883 1.00 80.25 897 ALA A O 1
ATOM 6884 N N . MET A 1 898 ? -37.287 -59.418 86.888 1.00 79.25 898 MET A N 1
ATOM 6885 C CA . MET A 1 898 ? -37.784 -60.790 87.042 1.00 79.25 898 MET A CA 1
ATOM 6886 C C . MET A 1 898 ? -37.187 -61.536 88.243 1.00 79.25 898 MET A C 1
ATOM 6888 O O . MET A 1 898 ? -37.870 -62.372 88.829 1.00 79.25 898 MET A O 1
ATOM 6892 N N . LYS A 1 899 ? -35.961 -61.208 88.677 1.00 79.62 899 LYS A N 1
ATOM 6893 C CA . LYS A 1 899 ? -35.323 -61.834 89.857 1.00 79.62 899 LYS A CA 1
ATOM 6894 C C . LYS A 1 899 ? -36.129 -61.695 91.145 1.00 79.62 899 LYS A C 1
ATOM 6896 O O . LYS A 1 899 ? -35.944 -62.483 92.068 1.00 79.62 899 LYS A O 1
ATOM 6901 N N . ARG A 1 900 ? -36.962 -60.656 91.243 1.00 77.06 900 ARG A N 1
ATOM 6902 C CA . ARG A 1 900 ? -37.727 -60.337 92.455 1.00 77.06 900 ARG A CA 1
ATOM 6903 C C . ARG A 1 900 ? -39.006 -61.163 92.584 1.00 77.06 900 ARG A C 1
ATOM 6905 O O . ARG A 1 900 ? -39.650 -61.100 93.626 1.00 77.06 900 ARG A O 1
ATOM 6912 N N . PHE A 1 901 ? -39.373 -61.922 91.552 1.00 76.62 901 PHE A N 1
ATOM 6913 C CA . PHE A 1 901 ? -40.615 -62.681 91.513 1.00 76.62 901 PHE A CA 1
ATOM 6914 C C . PHE A 1 901 ? -40.339 -64.186 91.618 1.00 76.62 901 PHE A C 1
ATOM 6916 O O . PHE A 1 901 ? -39.827 -64.806 90.690 1.00 76.62 901 PHE A O 1
ATOM 6923 N N . ASP A 1 902 ? -40.731 -64.780 92.745 1.00 77.69 902 ASP A N 1
ATOM 6924 C CA . ASP A 1 902 ? -40.859 -66.232 92.914 1.00 77.69 902 ASP A CA 1
ATOM 6925 C C . ASP A 1 902 ? -42.274 -66.529 93.415 1.00 77.69 902 ASP A C 1
ATOM 6927 O O . ASP A 1 902 ? -42.566 -66.497 94.611 1.00 77.69 902 ASP A O 1
ATOM 6931 N N . HIS A 1 903 ? -43.199 -66.706 92.474 1.00 80.06 903 HIS A N 1
ATOM 6932 C CA . HIS A 1 903 ? -44.609 -66.920 92.771 1.00 80.06 903 HIS A CA 1
ATOM 6933 C C . HIS A 1 903 ? -45.193 -67.965 91.824 1.00 80.06 903 HIS A C 1
ATOM 6935 O O . HIS A 1 903 ? -44.888 -67.980 90.637 1.00 80.06 903 HIS A O 1
ATOM 6941 N N . LYS A 1 904 ? -46.096 -68.815 92.325 1.00 76.81 904 LYS A N 1
ATOM 6942 C CA . LYS A 1 904 ? -46.683 -69.936 91.565 1.00 76.81 904 LYS A CA 1
ATOM 6943 C C . LYS A 1 904 ? -47.422 -69.547 90.273 1.00 76.81 904 LYS A C 1
ATOM 6945 O O . LYS A 1 904 ? -47.617 -70.408 89.431 1.00 76.81 904 LYS A O 1
ATOM 6950 N N . ASN A 1 905 ? -47.823 -68.280 90.143 1.00 77.38 905 ASN A N 1
ATOM 6951 C CA . ASN A 1 905 ? -48.567 -67.742 88.994 1.00 77.38 905 ASN A CA 1
ATOM 6952 C C . ASN A 1 905 ? -47.739 -66.764 88.131 1.00 77.38 905 ASN A C 1
ATOM 6954 O O . ASN A 1 905 ? -48.308 -66.070 87.294 1.00 77.38 905 ASN A O 1
ATOM 6958 N N . VAL A 1 906 ? -46.430 -66.628 88.375 1.00 80.50 906 VAL A N 1
ATOM 6959 C CA . VAL A 1 906 ? -45.536 -65.742 87.612 1.00 80.50 906 VAL A CA 1
ATOM 6960 C C . VAL A 1 906 ? -44.404 -66.585 87.044 1.00 80.50 906 VAL A C 1
ATOM 6962 O O . VAL A 1 906 ? -43.770 -67.329 87.788 1.00 80.50 906 VAL A O 1
ATOM 6965 N N . VAL A 1 907 ? -44.146 -66.468 85.737 1.00 84.38 907 VAL A N 1
ATOM 6966 C CA . VAL A 1 907 ? -43.059 -67.204 85.078 1.00 84.38 907 VAL A CA 1
ATOM 6967 C C . VAL A 1 907 ? -41.732 -66.821 85.718 1.00 84.38 907 VAL A C 1
ATOM 6969 O O . VAL A 1 907 ? -41.350 -65.648 85.740 1.00 84.38 907 VAL A O 1
ATOM 6972 N N . ARG A 1 908 ? -41.025 -67.823 86.238 1.00 85.56 908 ARG A N 1
ATOM 6973 C CA . ARG A 1 908 ? -39.788 -67.609 86.977 1.00 85.56 908 ARG A CA 1
ATOM 6974 C C . ARG A 1 908 ? -38.588 -67.522 86.041 1.00 85.56 908 ARG A C 1
ATOM 6976 O O . ARG A 1 908 ? -38.442 -68.312 85.103 1.00 85.56 908 ARG A O 1
ATOM 6983 N N . LEU A 1 909 ? -37.691 -66.588 86.346 1.00 89.50 909 LEU A N 1
ATOM 6984 C CA . LEU A 1 909 ? -36.346 -66.572 85.781 1.00 89.50 909 LEU A CA 1
ATOM 6985 C C . LEU A 1 909 ? -35.536 -67.710 86.411 1.00 89.50 909 LEU A C 1
ATOM 6987 O O . LEU A 1 909 ? -35.474 -67.820 87.629 1.00 89.50 909 LEU A O 1
ATOM 6991 N N . LEU A 1 910 ? -34.918 -68.551 85.590 1.00 87.69 910 LEU A N 1
ATOM 6992 C CA . LEU A 1 910 ? -34.077 -69.670 86.025 1.00 87.69 910 LEU A CA 1
ATOM 6993 C C . LEU A 1 910 ? -32.587 -69.347 85.905 1.00 87.69 910 LEU A C 1
ATOM 6995 O O . LEU A 1 910 ? -31.784 -69.872 86.672 1.00 87.69 910 LEU A O 1
ATOM 6999 N N . GLY A 1 911 ? -32.222 -68.463 84.979 1.00 88.44 911 GLY A N 1
ATOM 7000 C CA . GLY A 1 911 ? -30.866 -67.955 84.848 1.00 88.44 911 GLY A CA 1
ATOM 7001 C C . GLY A 1 911 ? -30.693 -67.007 83.671 1.00 88.44 911 GLY A C 1
ATOM 7002 O O . GLY A 1 911 ? -31.639 -66.685 82.954 1.00 88.44 911 GLY A O 1
ATOM 7003 N N . VAL A 1 912 ? -29.465 -66.553 83.475 1.00 89.38 912 VAL A N 1
ATOM 7004 C CA . VAL A 1 912 ? -29.057 -65.661 82.391 1.00 89.38 912 VAL A CA 1
ATOM 7005 C C . VAL A 1 912 ? -27.739 -66.141 81.793 1.00 89.38 912 VAL A C 1
ATOM 7007 O O . VAL A 1 912 ? -26.932 -66.768 82.475 1.00 89.38 912 VAL A O 1
ATOM 7010 N N . VAL A 1 913 ? -27.512 -65.832 80.524 1.00 87.88 913 VAL A N 1
ATOM 7011 C CA . VAL A 1 913 ? -26.206 -65.962 79.878 1.00 87.88 913 VAL A CA 1
ATOM 7012 C C . VAL A 1 913 ? -25.829 -64.574 79.394 1.00 87.88 913 VAL A C 1
ATOM 7014 O O . VAL A 1 913 ? -26.439 -64.055 78.460 1.00 87.88 913 VAL A O 1
ATOM 7017 N N . THR A 1 914 ? -24.864 -63.948 80.060 1.00 82.69 914 THR A N 1
ATOM 7018 C CA . THR A 1 914 ? -24.439 -62.571 79.760 1.00 82.69 914 THR A CA 1
ATOM 7019 C C . THR A 1 914 ? -22.970 -62.472 79.372 1.00 82.69 914 THR A C 1
ATOM 7021 O O . THR A 1 914 ? -22.565 -61.489 78.755 1.00 82.69 914 THR A O 1
ATOM 7024 N N . LYS A 1 915 ? -22.174 -63.505 79.673 1.00 77.69 915 LYS A N 1
ATOM 7025 C CA . LYS A 1 915 ? -20.734 -63.552 79.370 1.00 77.69 915 LYS A CA 1
ATOM 7026 C C . LYS A 1 915 ? -20.396 -63.869 77.913 1.00 77.69 915 LYS A C 1
ATOM 7028 O O . LYS A 1 915 ? -19.279 -63.593 77.489 1.00 77.69 915 LYS A O 1
ATOM 7033 N N . THR A 1 916 ? -21.317 -64.462 77.158 1.00 74.94 916 THR A N 1
ATOM 7034 C CA . THR A 1 916 ? -21.109 -64.847 75.752 1.00 74.94 916 THR A CA 1
ATOM 7035 C C . THR A 1 916 ? -22.330 -64.484 74.916 1.00 74.94 916 THR A C 1
ATOM 7037 O O . THR A 1 916 ? -23.439 -64.384 75.440 1.00 74.94 916 THR A O 1
ATOM 7040 N N . GLU A 1 917 ? -22.130 -64.256 73.617 1.00 76.00 917 GLU A N 1
ATOM 7041 C CA . GLU A 1 917 ? -23.241 -64.019 72.696 1.00 76.00 917 GLU A CA 1
ATOM 7042 C C . GLU A 1 917 ? -23.818 -65.349 72.154 1.00 76.00 917 GLU A C 1
ATOM 7044 O O . GLU A 1 917 ? -23.073 -66.310 71.947 1.00 76.00 917 GLU A O 1
ATOM 7049 N N . PRO A 1 918 ? -25.138 -65.425 71.896 1.00 78.62 918 PRO A N 1
ATOM 7050 C CA . PRO A 1 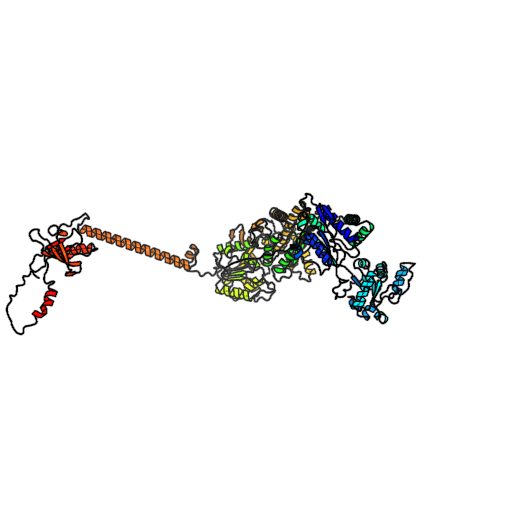918 ? -26.128 -64.379 72.148 1.00 78.62 918 PRO A CA 1
ATOM 7051 C C . PRO A 1 918 ? -26.469 -64.262 73.641 1.00 78.62 918 PRO A C 1
ATOM 7053 O O . PRO A 1 918 ? -26.667 -65.271 74.316 1.00 78.62 918 PRO A O 1
ATOM 7056 N N . VAL A 1 919 ? -26.600 -63.022 74.128 1.00 84.94 919 VAL A N 1
ATOM 7057 C CA . VAL A 1 919 ? -27.089 -62.749 75.489 1.00 84.94 919 VAL A CA 1
ATOM 7058 C C . VAL A 1 919 ? -28.531 -63.240 75.596 1.00 84.94 919 VAL A C 1
ATOM 7060 O O . VAL A 1 919 ? -29.368 -62.914 74.741 1.00 84.94 919 VAL A O 1
ATOM 7063 N N . CYS A 1 920 ? -28.832 -64.038 76.619 1.00 88.56 920 CYS A N 1
ATOM 7064 C CA . CYS A 1 920 ? -30.158 -64.623 76.778 1.00 88.56 920 CYS A CA 1
ATOM 7065 C C . CYS A 1 920 ? -30.611 -64.760 78.235 1.00 88.56 920 CYS A C 1
ATOM 7067 O O . CYS A 1 920 ? -29.801 -64.852 79.157 1.00 88.56 920 CYS A O 1
ATOM 7069 N N . THR A 1 921 ? -31.929 -64.779 78.435 1.00 90.81 921 THR A N 1
ATOM 7070 C CA . THR A 1 921 ? -32.565 -65.134 79.709 1.00 90.81 921 THR A CA 1
ATOM 7071 C C . THR A 1 921 ? -33.196 -66.518 79.591 1.00 90.81 921 THR A C 1
ATOM 7073 O O . THR A 1 921 ? -33.831 -66.844 78.585 1.00 90.81 921 THR A O 1
ATOM 7076 N N . VAL A 1 922 ? -32.997 -67.346 80.614 1.00 91.06 922 VAL A N 1
ATOM 7077 C CA . VAL A 1 922 ? -33.510 -68.714 80.727 1.00 91.06 922 VAL A CA 1
ATOM 7078 C C . VAL A 1 922 ? -34.646 -68.706 81.743 1.00 91.06 922 VAL A C 1
ATOM 7080 O O . VAL A 1 922 ? -34.458 -68.276 82.879 1.00 91.06 922 VAL A O 1
ATOM 7083 N N . MET A 1 923 ? -35.827 -69.165 81.346 1.00 91.81 923 MET A N 1
ATOM 7084 C CA . MET A 1 923 ? -37.071 -69.103 82.118 1.00 91.81 923 MET A CA 1
ATOM 7085 C C . MET A 1 923 ? -37.765 -70.466 82.136 1.00 91.81 923 MET A C 1
ATOM 7087 O O . MET A 1 923 ? -37.448 -71.347 81.332 1.00 91.81 923 MET A O 1
ATOM 7091 N N . GLU A 1 924 ? -38.726 -70.639 83.041 1.00 88.62 924 GLU A N 1
ATOM 7092 C CA . GLU A 1 924 ? -39.569 -71.838 83.073 1.00 88.62 924 GLU A CA 1
ATOM 7093 C C . GLU A 1 924 ? -40.310 -72.037 81.743 1.00 88.62 924 GLU A C 1
ATOM 7095 O O . GLU A 1 924 ? -40.796 -71.087 81.126 1.00 88.62 924 GLU A O 1
ATOM 7100 N N . PHE A 1 925 ? -40.342 -73.286 81.271 1.00 86.62 925 PHE A N 1
ATOM 7101 C CA . PHE A 1 925 ? -41.070 -73.642 80.061 1.00 86.62 925 PHE A CA 1
ATOM 7102 C C . PHE A 1 925 ? -42.541 -73.900 80.386 1.00 86.62 925 PHE A C 1
ATOM 7104 O O . PHE A 1 925 ? -42.866 -74.811 81.146 1.00 86.62 925 PHE A O 1
ATOM 7111 N N . MET A 1 926 ? -43.416 -73.124 79.754 1.00 85.88 926 MET A N 1
ATOM 7112 C CA . MET A 1 926 ? -44.864 -73.235 79.902 1.00 85.88 926 MET A CA 1
ATOM 7113 C C . MET A 1 926 ? -45.411 -74.167 78.815 1.00 85.88 926 MET A C 1
ATOM 7115 O O . MET A 1 926 ? -45.354 -73.847 77.624 1.00 85.88 926 MET A O 1
ATOM 7119 N N . LEU A 1 927 ? -45.866 -75.360 79.213 1.00 76.75 927 LEU A N 1
ATOM 7120 C CA . LEU A 1 927 ? -46.193 -76.451 78.286 1.00 76.75 927 LEU A CA 1
ATOM 7121 C C . LEU A 1 927 ? -47.345 -76.088 77.341 1.00 76.75 927 LEU A C 1
ATOM 7123 O O . LEU A 1 927 ? -47.324 -76.498 76.178 1.00 76.75 927 LEU A O 1
ATOM 7127 N N . TYR A 1 928 ? -48.327 -75.324 77.823 1.00 75.62 928 TYR A N 1
ATOM 7128 C CA . TYR A 1 928 ? -49.529 -74.993 77.061 1.00 75.62 928 TYR A CA 1
ATOM 7129 C C . TYR A 1 928 ? -49.470 -73.630 76.355 1.00 75.62 928 TYR A C 1
ATOM 7131 O O . TYR A 1 928 ? -50.457 -73.213 75.747 1.00 75.62 928 TYR A O 1
ATOM 7139 N N . GLY A 1 929 ? -48.305 -72.976 76.354 1.00 75.75 929 GLY A N 1
ATOM 7140 C CA . GLY A 1 929 ? -48.095 -71.692 75.686 1.00 75.75 929 GLY A CA 1
ATOM 7141 C C . GLY A 1 929 ? -48.602 -70.504 76.504 1.00 75.75 929 GLY A C 1
ATOM 7142 O O . GLY A 1 929 ? -48.730 -70.578 77.719 1.00 75.75 929 GLY A O 1
ATOM 7143 N N . ASP A 1 930 ? -48.846 -69.363 75.859 1.00 77.94 930 ASP A N 1
ATOM 7144 C CA . ASP A 1 930 ? -49.329 -68.181 76.573 1.00 77.94 930 ASP A CA 1
ATOM 7145 C C . ASP A 1 930 ? -50.807 -68.308 76.974 1.00 77.94 930 ASP A C 1
ATOM 7147 O O . ASP A 1 930 ? -51.648 -68.830 76.236 1.00 77.94 930 ASP A O 1
ATOM 7151 N N . LEU A 1 931 ? -51.136 -67.750 78.142 1.00 78.12 931 LEU A N 1
ATOM 7152 C CA . LEU A 1 931 ? -52.472 -67.816 78.733 1.00 78.12 931 LEU A CA 1
ATOM 7153 C C . LEU A 1 931 ? -53.573 -67.296 77.794 1.00 78.12 931 LEU A C 1
ATOM 7155 O O . LEU A 1 931 ? -54.679 -67.832 77.789 1.00 78.12 931 LEU A O 1
ATOM 7159 N N . LYS A 1 932 ? -53.291 -66.272 76.978 1.00 78.56 932 LYS A N 1
ATOM 7160 C CA . LYS A 1 932 ? -54.272 -65.718 76.035 1.00 78.56 932 LYS A CA 1
ATOM 7161 C C . LYS A 1 932 ? -54.664 -66.768 74.998 1.00 78.56 932 LYS A C 1
ATOM 7163 O O . LYS A 1 932 ? -55.855 -67.016 74.814 1.00 78.56 932 LYS A O 1
ATOM 7168 N N . ASN A 1 933 ? -53.688 -67.382 74.335 1.00 76.38 933 ASN A N 1
ATOM 7169 C CA . ASN A 1 933 ? -53.952 -68.418 73.341 1.00 76.38 933 ASN A CA 1
ATOM 7170 C C . ASN A 1 933 ? -54.553 -69.676 73.977 1.00 76.38 933 ASN A C 1
ATOM 7172 O O . ASN A 1 933 ? -55.472 -70.252 73.401 1.00 76.38 933 ASN A O 1
ATOM 7176 N N . TYR A 1 934 ? -54.129 -70.040 75.189 1.00 79.12 934 TYR A N 1
ATOM 7177 C CA . TYR A 1 934 ? -54.725 -71.142 75.944 1.00 79.12 934 TYR A CA 1
ATOM 7178 C C . TYR A 1 934 ? -56.221 -70.926 76.232 1.00 79.12 934 TYR A C 1
ATOM 7180 O O . TYR A 1 934 ? -57.037 -71.815 75.987 1.00 79.12 934 TYR A O 1
ATOM 7188 N N . LEU A 1 935 ? -56.606 -69.732 76.701 1.00 78.44 935 LEU A N 1
ATOM 7189 C CA . LEU A 1 935 ? -58.005 -69.386 76.978 1.00 78.44 935 LEU A CA 1
ATOM 7190 C C . LEU A 1 935 ? -58.838 -69.285 75.694 1.00 78.44 935 LEU A C 1
ATOM 7192 O O . LEU A 1 935 ? -59.965 -69.776 75.651 1.00 78.44 935 LEU A O 1
ATOM 7196 N N . LEU A 1 936 ? -58.288 -68.696 74.626 1.00 76.75 936 LEU A N 1
ATOM 7197 C CA . LEU A 1 936 ? -58.962 -68.622 73.325 1.00 76.75 936 LEU A CA 1
ATOM 7198 C C . LEU A 1 936 ? -59.213 -70.015 72.736 1.00 76.75 936 LEU A C 1
ATOM 7200 O O . LEU A 1 936 ? -60.319 -70.288 72.270 1.00 76.75 936 LEU A O 1
ATOM 7204 N N . ALA A 1 937 ? -58.226 -70.909 72.823 1.00 70.94 937 ALA A N 1
ATOM 7205 C CA . ALA A 1 937 ? -58.328 -72.287 72.356 1.00 70.94 937 ALA A CA 1
ATOM 7206 C C . ALA A 1 937 ? -59.294 -73.144 73.184 1.00 70.94 937 ALA A C 1
ATOM 7208 O O . ALA A 1 937 ? -59.614 -74.243 72.762 1.00 70.94 937 ALA A O 1
ATOM 7209 N N . ARG A 1 938 ? -59.771 -72.672 74.341 1.00 74.06 938 ARG A N 1
ATOM 7210 C CA . ARG A 1 938 ? -60.736 -73.384 75.197 1.00 74.06 938 ARG A CA 1
ATOM 7211 C C . ARG A 1 938 ? -62.058 -72.640 75.363 1.00 74.06 938 ARG A C 1
ATOM 7213 O O . ARG A 1 938 ? -62.935 -73.101 76.086 1.00 74.06 938 ARG A O 1
ATOM 7220 N N . ARG A 1 939 ? -62.249 -71.527 74.646 1.00 73.88 939 ARG A N 1
ATOM 7221 C CA . ARG A 1 939 ? -63.475 -70.712 74.682 1.00 73.88 939 ARG A CA 1
ATOM 7222 C C . ARG A 1 939 ? -64.736 -71.511 74.330 1.00 73.88 939 ARG A C 1
ATOM 7224 O O . ARG A 1 939 ? -65.803 -71.204 74.847 1.00 73.88 939 ARG A O 1
ATOM 7231 N N . HIS A 1 940 ? -64.615 -72.538 73.488 1.00 63.03 940 HIS A N 1
ATOM 7232 C CA . HIS A 1 940 ? -65.724 -73.420 73.107 1.00 63.03 940 HIS A CA 1
ATOM 7233 C C . HIS A 1 940 ? -66.147 -74.397 74.217 1.00 63.03 940 HIS A C 1
ATOM 7235 O O . HIS A 1 940 ? -67.303 -74.798 74.239 1.00 63.03 940 HIS A O 1
ATOM 7241 N N . LEU A 1 941 ? -65.270 -74.713 75.179 1.00 64.06 941 LEU A N 1
ATOM 7242 C CA . LEU A 1 941 ? -65.612 -75.535 76.351 1.00 64.06 941 LEU A CA 1
ATOM 7243 C C . LEU A 1 941 ? -66.453 -74.764 77.385 1.00 64.06 941 LEU A C 1
ATOM 7245 O O . LEU A 1 941 ? -67.097 -75.373 78.228 1.00 64.06 941 LEU A O 1
ATOM 7249 N N . ALA A 1 942 ? -66.461 -73.428 77.318 1.00 58.78 942 ALA A N 1
ATOM 7250 C CA . ALA A 1 942 ? -67.234 -72.559 78.209 1.00 58.78 942 ALA A CA 1
ATOM 7251 C C . ALA A 1 942 ? -68.620 -72.168 77.651 1.00 58.78 942 ALA A C 1
ATOM 7253 O O . ALA A 1 942 ? -69.383 -71.509 78.350 1.00 58.78 942 ALA A O 1
ATOM 7254 N N . MET A 1 943 ? -68.945 -72.533 76.401 1.00 53.06 943 MET A N 1
ATOM 7255 C CA . MET A 1 943 ? -70.154 -72.084 75.682 1.00 53.06 943 MET A CA 1
ATOM 7256 C C . MET A 1 943 ? -71.154 -73.219 75.374 1.00 53.06 943 MET A C 1
ATOM 7258 O O . MET A 1 943 ? -72.030 -73.036 74.533 1.00 53.06 943 MET A O 1
ATOM 7262 N N . GLY A 1 944 ? -71.056 -74.374 76.043 1.00 45.72 944 GLY A N 1
ATOM 7263 C CA . GLY A 1 944 ? -71.991 -75.491 75.870 1.00 45.72 944 GLY A CA 1
ATOM 7264 C C . GLY A 1 944 ? -72.359 -76.165 77.191 1.00 45.72 944 GLY A C 1
ATOM 7265 O O . GLY A 1 944 ? -71.591 -76.967 77.707 1.00 45.72 944 GLY A O 1
ATOM 7266 N N . SER A 1 945 ? -73.548 -75.867 77.716 1.00 44.34 945 SER A N 1
ATOM 7267 C CA . SER A 1 945 ? -74.296 -76.769 78.597 1.00 44.34 945 SER A CA 1
ATOM 7268 C C . SER A 1 945 ? -75.536 -77.233 77.835 1.00 44.34 945 SER A C 1
ATOM 7270 O O . SER A 1 945 ? -76.416 -76.415 77.567 1.00 44.34 945 SER A O 1
ATOM 7272 N N . GLY A 1 946 ? -75.578 -78.514 77.467 1.00 42.44 946 GLY A N 1
ATOM 7273 C CA . GLY A 1 946 ? -76.720 -79.157 76.814 1.00 42.44 946 GLY A CA 1
ATOM 7274 C C . GLY A 1 946 ? -76.375 -80.546 76.269 1.00 42.44 946 GLY A C 1
ATOM 7275 O O . GLY A 1 946 ? -76.071 -80.634 75.088 1.00 42.44 946 GLY A O 1
ATOM 7276 N N . GLU A 1 947 ? -76.422 -81.550 77.163 1.00 38.38 947 GLU A N 1
ATOM 7277 C CA . GLU A 1 947 ? -76.786 -82.978 76.945 1.00 38.38 947 GLU A CA 1
ATOM 7278 C C . GLU A 1 947 ? -75.907 -83.836 75.994 1.00 38.38 947 GLU A C 1
ATOM 7280 O O . GLU A 1 947 ? -75.609 -83.439 74.878 1.00 38.38 947 GLU A O 1
ATOM 7285 N N . GLU A 1 948 ? -75.453 -85.062 76.287 1.00 36.72 948 GLU A N 1
ATOM 7286 C CA . GLU A 1 948 ? -75.498 -85.964 77.447 1.00 36.72 948 GLU A CA 1
ATOM 7287 C C . GLU A 1 948 ? -74.322 -86.977 77.344 1.00 36.72 948 GLU A C 1
ATOM 7289 O O . GLU A 1 948 ? -73.696 -87.151 76.299 1.00 36.72 948 GLU A O 1
ATOM 7294 N N . GLU A 1 949 ? -74.032 -87.581 78.494 1.00 42.22 949 GLU A N 1
ATOM 7295 C CA . GLU A 1 949 ? -72.886 -88.347 79.009 1.00 42.22 949 GLU A CA 1
ATOM 7296 C C . GLU A 1 949 ? -72.353 -89.594 78.264 1.00 42.22 949 GLU A C 1
ATOM 7298 O O . GLU A 1 949 ? -73.095 -90.403 77.717 1.00 42.22 949 GLU A O 1
ATOM 7303 N N . SER A 1 950 ? -71.041 -89.841 78.425 1.00 30.11 950 SER A N 1
ATOM 7304 C CA . SER A 1 950 ? -70.464 -91.186 78.614 1.00 30.11 950 SER A CA 1
ATOM 7305 C C . SER A 1 950 ? -69.038 -91.121 79.197 1.00 30.11 950 SER A C 1
ATOM 7307 O O . SER A 1 950 ? -68.085 -90.778 78.503 1.00 30.11 950 SER A O 1
ATOM 7309 N N . GLU A 1 951 ? -68.932 -91.511 80.469 1.00 33.78 951 GLU A N 1
ATOM 7310 C CA . GLU A 1 951 ? -67.794 -92.134 81.175 1.00 33.78 951 GLU A CA 1
ATOM 7311 C C . GLU A 1 951 ? -66.400 -91.462 81.210 1.00 33.78 951 GLU A C 1
ATOM 7313 O O . GLU A 1 951 ? -65.576 -91.557 80.305 1.00 33.78 951 GLU A O 1
ATOM 7318 N N . GLY A 1 952 ? -66.074 -90.949 82.404 1.00 41.59 952 GLY A N 1
ATOM 7319 C CA . GLY A 1 952 ? -64.935 -91.449 83.182 1.00 41.59 952 GLY A CA 1
ATOM 7320 C C . GLY A 1 952 ? -63.519 -91.156 82.679 1.00 41.59 952 GLY A C 1
ATOM 7321 O O . GLY A 1 952 ? -62.846 -92.041 82.155 1.00 41.59 952 GLY A O 1
ATOM 7322 N N . ARG A 1 953 ? -62.990 -89.971 83.003 1.00 33.72 953 ARG A N 1
ATOM 7323 C CA . ARG A 1 953 ? -61.560 -89.794 83.316 1.00 33.72 953 ARG A CA 1
ATOM 7324 C C . ARG A 1 953 ? -61.353 -88.533 84.147 1.00 33.72 953 ARG A C 1
ATOM 7326 O O . ARG A 1 953 ? -61.885 -87.480 83.813 1.00 33.72 953 ARG A O 1
ATOM 7333 N N . GLU A 1 954 ? -60.616 -88.687 85.242 1.00 35.69 954 GLU A N 1
ATOM 7334 C CA . GLU A 1 954 ? -60.247 -87.636 86.189 1.00 35.69 954 GLU A CA 1
ATOM 7335 C C . GLU A 1 954 ? -59.834 -86.343 85.477 1.00 35.69 954 GLU A C 1
ATOM 7337 O O . GLU A 1 954 ? -58.985 -86.338 84.581 1.00 35.69 954 GLU A O 1
ATOM 7342 N N . VAL A 1 955 ? -60.435 -85.230 85.898 1.00 39.25 955 VAL A N 1
ATOM 7343 C CA . VAL A 1 955 ? -59.893 -83.902 85.629 1.00 39.25 955 VAL A CA 1
ATOM 7344 C C . VAL A 1 955 ? -58.598 -83.821 86.426 1.00 39.25 955 VAL A C 1
ATOM 7346 O O . VAL A 1 955 ? -58.629 -83.571 87.627 1.00 39.25 955 VAL A O 1
ATOM 7349 N N . ASP A 1 956 ? -57.470 -84.072 85.761 1.00 41.09 956 ASP A N 1
ATOM 7350 C CA . ASP A 1 956 ? -56.149 -83.748 86.291 1.00 41.09 956 ASP A CA 1
ATOM 7351 C C . ASP A 1 956 ? -56.184 -82.264 86.682 1.00 41.09 956 ASP A C 1
ATOM 7353 O O . ASP A 1 956 ? -56.245 -81.382 85.816 1.00 41.09 956 ASP A O 1
ATOM 7357 N N . GLU A 1 957 ? -56.209 -81.979 87.988 1.00 38.69 957 GLU A N 1
ATOM 7358 C CA . GLU A 1 957 ? -56.045 -80.630 88.514 1.00 38.69 957 GLU A CA 1
ATOM 7359 C C . GLU A 1 957 ? -54.789 -80.041 87.870 1.00 38.69 957 GLU A C 1
ATOM 7361 O O . GLU A 1 957 ? -53.657 -80.454 88.145 1.00 38.69 957 GLU A O 1
ATOM 7366 N N . ALA A 1 958 ? -54.977 -79.084 86.960 1.00 41.28 958 ALA A N 1
ATOM 7367 C CA . ALA A 1 958 ? -53.872 -78.391 86.330 1.00 41.28 958 ALA A CA 1
ATOM 7368 C C . ALA A 1 958 ? -53.172 -77.551 87.403 1.00 41.28 958 ALA A C 1
ATOM 7370 O O . ALA A 1 958 ? -53.540 -76.409 87.677 1.00 41.28 958 ALA A O 1
ATOM 7371 N N . SER A 1 959 ? -52.158 -78.148 88.030 1.00 41.66 959 SER A N 1
ATOM 7372 C CA . SER A 1 959 ? -51.251 -77.461 88.938 1.00 41.66 959 SER A CA 1
ATOM 7373 C C . SER A 1 959 ? -50.738 -76.181 88.254 1.00 41.66 959 SER A C 1
ATOM 7375 O O . SER A 1 959 ? -50.309 -76.255 87.095 1.00 41.66 959 SER A O 1
ATOM 7377 N N . PRO A 1 960 ? -50.727 -75.016 88.933 1.00 45.81 960 PRO A N 1
ATOM 7378 C CA . PRO A 1 960 ? -50.425 -73.711 88.328 1.00 45.81 960 PRO A CA 1
ATOM 7379 C C . PRO A 1 960 ? -49.073 -73.607 87.601 1.00 45.81 960 PRO A C 1
ATOM 7381 O O . PRO A 1 960 ? -48.851 -72.665 86.851 1.00 45.81 960 PRO A O 1
ATOM 7384 N N . ARG A 1 961 ? -48.171 -74.580 87.786 1.00 44.94 961 ARG A N 1
ATOM 7385 C CA . ARG A 1 961 ? -46.860 -74.648 87.122 1.00 44.94 961 ARG A CA 1
ATOM 7386 C C . ARG A 1 961 ? -46.832 -75.442 85.806 1.00 44.94 961 ARG A C 1
ATOM 7388 O O . ARG A 1 961 ? -45.752 -75.683 85.280 1.00 44.94 961 ARG A O 1
ATOM 7395 N N . ARG A 1 962 ? -47.988 -75.837 85.257 1.00 48.28 962 ARG A N 1
ATOM 7396 C CA . ARG A 1 962 ? -48.111 -76.335 83.865 1.00 48.28 962 ARG A CA 1
ATOM 7397 C C . ARG A 1 962 ? -48.695 -75.300 82.878 1.00 48.28 962 ARG A C 1
ATOM 7399 O O . ARG A 1 962 ? -48.811 -75.641 81.709 1.00 48.28 962 ARG A O 1
ATOM 7406 N N . LEU A 1 963 ? -48.975 -74.093 83.399 1.00 43.44 963 LEU A N 1
ATOM 7407 C CA . LEU A 1 963 ? -49.346 -72.786 82.816 1.00 43.44 963 LEU A CA 1
ATOM 7408 C C . LEU A 1 963 ? -48.667 -72.274 81.545 1.00 43.44 963 LEU A C 1
ATOM 7410 O O . LEU A 1 963 ? -48.187 -71.130 81.674 1.00 43.44 963 LEU A O 1
#

Organism: Pectinophora gossypiella (NCBI:txid13191)